Protein 1F3J (pdb70)

Organism: Mus musculus (NCBI:txid10090)

Structure (mmCIF, N/CA/C/O backbone):
data_1F3J
#
_entry.id   1F3J
#
_cell.length_a   109.540
_cell.length_b   109.540
_cell.length_c   176.360
_cell.angle_alpha   90.00
_cell.angle_beta   90.00
_cell.angle_gamma   90.00
#
_symmetry.space_group_name_H-M   'P 41 21 2'
#
loop_
_entity.id
_entity.type
_entity.pdbx_description
1 polymer 'H-2 CLASS II HISTOCOMPATIBILITY ANTIGEN'
2 polymer 'MHC CLASS II NOD'
3 polymer 'LYSOZYME C'
4 non-polymer 2-acetamido-2-deoxy-beta-D-glucopyranose
5 water water
#
loop_
_atom_site.group_PDB
_atom_site.id
_atom_site.type_symbol
_atom_site.label_atom_id
_atom_site.label_alt_id
_atom_site.label_comp_id
_atom_site.label_asym_id
_atom_site.label_entity_id
_atom_site.label_seq_id
_atom_site.pdbx_PDB_ins_code
_atom_site.Cartn_x
_atom_site.Cartn_y
_atom_site.Cartn_z
_atom_site.occupancy
_atom_site.B_iso_or_equiv
_atom_site.auth_seq_id
_atom_site.auth_comp_id
_atom_site.auth_asym_id
_atom_site.auth_atom_id
_atom_site.pdbx_PDB_model_num
ATOM 1 N N . ILE A 1 1 ? 12.755 59.644 32.668 1.00 38.76 1 ILE A N 1
ATOM 2 C CA . ILE A 1 1 ? 12.561 61.065 32.230 1.00 39.96 1 ILE A CA 1
ATOM 3 C C . ILE A 1 1 ? 11.449 61.225 31.182 1.00 41.06 1 ILE A C 1
ATOM 4 O O . ILE A 1 1 ? 11.330 60.399 30.269 1.00 41.24 1 ILE A O 1
ATOM 9 N N . GLU A 1 2 ? 10.641 62.283 31.312 1.00 41.15 2 GLU A N 1
ATOM 10 C CA . GLU A 1 2 ? 9.546 62.523 30.367 1.00 41.59 2 GLU A CA 1
ATOM 11 C C . GLU A 1 2 ? 9.861 63.545 29.307 1.00 41.12 2 GLU A C 1
ATOM 12 O O . GLU A 1 2 ? 10.487 64.570 29.572 1.00 42.03 2 GLU A O 1
ATOM 18 N N . ALA A 1 3 ? 9.398 63.264 28.095 1.00 40.45 3 ALA A N 1
ATOM 19 C CA . ALA A 1 3 ? 9.605 64.169 26.976 1.00 38.21 3 ALA A CA 1
ATOM 20 C C . ALA A 1 3 ? 8.935 63.647 25.716 1.00 36.44 3 ALA A C 1
ATOM 21 O O . ALA A 1 3 ? 8.735 62.441 25.552 1.00 35.69 3 ALA A O 1
ATOM 23 N N . ASP A 1 4 ? 8.599 64.584 24.838 1.00 35.16 4 ASP A N 1
ATOM 24 C CA . ASP A 1 4 ? 7.937 64.304 23.570 1.00 34.66 4 ASP A CA 1
ATOM 25 C C . ASP A 1 4 ? 8.895 63.718 22.555 1.00 32.53 4 ASP A C 1
ATOM 26 O O . ASP A 1 4 ? 8.511 62.890 21.728 1.00 32.94 4 ASP A O 1
ATOM 31 N N . HIS A 1 5 ? 10.140 64.176 22.612 1.00 29.64 5 HIS A N 1
ATOM 32 C CA . HIS A 1 5 ? 11.173 63.718 21.698 1.00 27.33 5 HIS A CA 1
ATOM 33 C C . HIS A 1 5 ? 12.481 63.683 22.419 1.00 26.35 5 HIS A C 1
ATOM 34 O O . HIS A 1 5 ? 12.718 64.489 23.304 1.00 26.72 5 HIS A O 1
ATOM 41 N N . VAL A 1 6 ? 13.344 62.758 22.036 1.00 25.96 6 VAL A N 1
ATOM 42 C CA . VAL A 1 6 ? 14.623 62.651 22.709 1.00 26.62 6 VAL A CA 1
ATOM 43 C C . VAL A 1 6 ? 15.754 62.344 21.747 1.00 26.31 6 VAL A C 1
ATOM 44 O O . VAL A 1 6 ? 15.744 61.323 21.053 1.00 26.35 6 VAL A O 1
ATOM 48 N N . GLY A 1 7 ? 16.732 63.242 21.715 1.00 25.81 7 GLY A N 1
ATOM 49 C CA . GLY A 1 7 ? 17.866 63.056 20.835 1.00 25.94 7 GLY A CA 1
ATOM 50 C C . GLY A 1 7 ? 19.177 62.738 21.528 1.00 26.28 7 GLY A C 1
ATOM 51 O O . GLY A 1 7 ? 19.566 63.393 22.488 1.00 26.24 7 GLY A O 1
ATOM 52 N N . PHE A 1 8 ? 19.858 61.709 21.045 1.00 27.04 8 PHE A N 1
ATOM 53 C CA . PHE A 1 8 ? 21.150 61.329 21.598 1.00 27.55 8 PHE A CA 1
ATOM 54 C C . PHE A 1 8 ? 22.142 61.896 20.593 1.00 27.22 8 P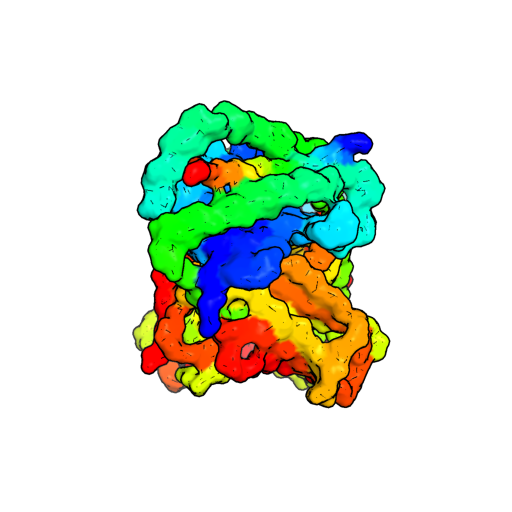HE A C 1
ATOM 55 O O . PHE A 1 8 ? 22.322 61.340 19.507 1.00 28.09 8 PHE A O 1
ATOM 63 N N . TYR A 1 9 ? 22.774 63.009 20.949 1.00 25.59 9 TYR A N 1
ATOM 64 C CA . TYR A 1 9 ? 23.710 63.654 20.040 1.00 24.65 9 TYR A CA 1
ATOM 65 C C . TYR A 1 9 ? 25.192 63.577 20.349 1.00 23.96 9 TYR A C 1
ATOM 66 O O . TYR A 1 9 ? 25.740 64.502 20.946 1.00 23.37 9 TYR A O 1
ATOM 75 N N . GLY A 1 10 A 25.847 62.501 19.917 1.00 23.33 9 GLY A N 1
ATOM 76 C CA . GLY A 1 10 A 27.278 62.370 20.152 1.00 24.09 9 GLY A CA 1
ATOM 77 C C . GLY A 1 10 A 27.642 61.206 21.044 1.00 23.59 9 GLY A C 1
ATOM 78 O O . GLY A 1 10 A 28.787 61.062 21.489 1.00 22.58 9 GLY A O 1
ATOM 79 N N . THR A 1 11 ? 26.638 60.383 21.319 1.00 23.61 10 THR A N 1
ATOM 80 C CA . THR A 1 11 ? 26.805 59.202 22.150 1.00 23.12 10 THR A CA 1
ATOM 81 C C . THR A 1 11 ? 28.063 58.473 21.686 1.00 24.17 10 THR A C 1
ATOM 82 O O . THR A 1 11 ? 28.062 57.842 20.635 1.00 23.72 10 THR A O 1
ATOM 86 N N . THR A 1 12 ? 29.135 58.583 22.471 1.00 25.77 11 THR A N 1
ATOM 87 C CA . THR A 1 12 ? 30.424 57.966 22.143 1.00 27.01 11 THR A CA 1
ATOM 88 C C . THR A 1 12 ? 30.882 56.856 23.079 1.00 28.45 11 THR A C 1
ATOM 89 O O . THR A 1 12 ? 30.780 56.978 24.302 1.00 28.61 11 THR A O 1
ATOM 93 N N . VAL A 1 13 ? 31.435 55.793 22.503 1.00 29.51 12 VAL A N 1
ATOM 94 C CA . VAL A 1 13 ? 31.905 54.658 23.293 1.00 31.61 12 VAL A CA 1
ATOM 95 C C . VAL A 1 13 ? 33.308 54.222 22.892 1.00 33.65 12 VAL A C 1
ATOM 96 O O . VAL A 1 13 ? 33.627 54.180 21.708 1.00 33.35 12 VAL A O 1
ATOM 100 N N . TYR A 1 14 ? 34.143 53.895 23.876 1.00 36.54 13 TYR A N 1
ATOM 101 C CA . TYR A 1 14 ? 35.506 53.426 23.609 1.00 39.84 13 TYR A CA 1
ATOM 102 C C . TYR A 1 14 ? 35.871 52.371 24.626 1.00 41.97 13 TYR A C 1
ATOM 103 O O . TYR A 1 14 ? 35.390 52.409 25.767 1.00 42.62 13 TYR A O 1
ATOM 112 N N . GLN A 1 15 ? 36.740 51.446 24.224 1.00 43.82 14 GLN A N 1
ATOM 113 C CA . GLN A 1 15 ? 37.166 50.364 25.114 1.00 44.81 14 GLN A CA 1
ATOM 114 C C . GLN A 1 15 ? 38.450 49.707 24.648 1.00 44.88 14 GLN A C 1
ATOM 115 O O . GLN A 1 15 ? 38.747 49.663 23.454 1.00 44.80 14 GLN A O 1
ATOM 121 N N . SER A 1 16 ? 39.203 49.177 25.597 1.00 44.95 15 SER A N 1
ATOM 122 C CA . SER A 1 16 ? 40.439 48.515 25.258 1.00 45.87 15 SER A CA 1
ATOM 123 C C . SER A 1 16 ? 40.692 47.431 26.288 1.00 47.09 15 SER A C 1
ATOM 124 O O . SER A 1 16 ? 40.095 47.435 27.371 1.00 46.49 15 SER A O 1
ATOM 127 N N . PRO A 1 17 ? 41.584 46.480 25.970 1.00 48.13 16 PRO A N 1
ATOM 128 C CA . PRO A 1 17 ? 42.382 46.378 24.740 1.00 47.36 16 PRO A CA 1
ATOM 129 C C . PRO A 1 17 ? 41.560 46.310 23.453 1.00 46.92 16 PRO A C 1
ATOM 130 O O . PRO A 1 17 ? 40.374 46.006 23.483 1.00 46.36 16 PRO A O 1
ATOM 134 N N . GLY A 1 18 ? 42.202 46.600 22.327 1.00 47.17 17 GLY A N 1
ATOM 135 C CA . GLY A 1 18 ? 41.513 46.566 21.045 1.00 48.54 17 GLY A CA 1
ATOM 136 C C . GLY A 1 18 ? 41.327 47.942 20.415 1.00 49.33 17 GLY A C 1
ATOM 137 O O . GLY A 1 18 ? 41.179 48.065 19.190 1.00 48.88 17 GLY A O 1
ATOM 138 N N . ASP A 1 19 ? 41.351 48.975 21.261 1.00 49.65 18 ASP A N 1
ATOM 139 C CA . ASP A 1 19 ? 41.175 50.367 20.839 1.00 48.97 18 ASP A CA 1
ATOM 140 C C . ASP A 1 19 ? 39.935 50.491 19.953 1.00 48.26 18 ASP A C 1
ATOM 141 O O . ASP A 1 19 ? 39.959 51.131 18.896 1.00 48.17 18 ASP A O 1
ATOM 146 N N . ILE A 1 20 ? 38.847 49.880 20.418 1.00 46.89 19 ILE A N 1
ATOM 147 C CA . ILE A 1 20 ? 37.583 49.884 19.698 1.00 45.46 19 ILE A CA 1
ATOM 148 C C . ILE A 1 20 ? 36.604 50.954 20.135 1.00 43.83 19 ILE A C 1
ATOM 149 O O . ILE A 1 20 ? 36.127 50.951 21.267 1.00 43.25 19 ILE A O 1
ATOM 154 N N . GLY A 1 21 ? 36.286 51.850 19.205 1.00 42.57 20 GLY A N 1
ATOM 155 C CA . GLY A 1 21 ? 35.371 52.938 19.504 1.00 40.89 20 GLY A CA 1
ATOM 156 C C . GLY A 1 21 ? 34.157 53.106 18.601 1.00 39.60 20 GLY A C 1
ATOM 157 O O . GLY A 1 21 ? 34.079 52.542 17.501 1.00 39.60 20 GLY A O 1
ATOM 158 N N . GLN A 1 22 ? 33.207 53.912 19.079 1.00 37.56 21 GLN A N 1
ATOM 159 C CA . GLN A 1 22 ? 31.961 54.184 18.365 1.00 34.22 21 GLN A CA 1
ATOM 160 C C . GLN A 1 22 ? 31.405 55.576 18.707 1.00 32.13 21 GLN A C 1
ATOM 161 O O . GLN A 1 22 ? 31.497 56.051 19.842 1.00 31.45 21 GLN A O 1
ATOM 167 N N . TYR A 1 23 ? 30.837 56.221 17.697 1.00 30.31 22 TYR A N 1
ATOM 168 C CA . TYR A 1 23 ? 30.237 57.543 17.823 1.00 29.25 22 TYR A CA 1
ATOM 169 C C . TYR A 1 23 ? 28.929 57.504 17.017 1.00 29.16 22 TYR A C 1
ATOM 170 O O . TYR A 1 23 ? 28.952 57.193 15.824 1.00 30.50 22 TYR A O 1
ATOM 179 N N . THR A 1 24 ? 27.794 57.809 17.642 1.00 27.83 23 THR A N 1
ATOM 180 C CA . THR A 1 24 ? 26.525 57.772 16.915 1.00 27.17 23 THR A CA 1
ATOM 181 C C . THR A 1 24 ? 25.521 58.805 17.379 1.00 26.67 23 THR A C 1
ATOM 182 O O . THR A 1 24 ? 25.662 59.360 18.459 1.00 28.31 23 THR A O 1
ATOM 186 N N . HIS A 1 25 ? 24.509 59.066 16.555 1.00 25.92 24 HIS A N 1
ATOM 187 C CA . HIS A 1 25 ? 23.437 60.003 16.911 1.00 25.27 24 HIS A CA 1
ATOM 188 C C . HIS A 1 25 ? 22.093 59.321 16.684 1.00 25.30 24 HIS A C 1
ATOM 189 O O . HIS A 1 25 ? 21.822 58.773 15.611 1.00 24.90 24 HIS A O 1
ATOM 196 N N . GLU A 1 26 ? 21.246 59.342 17.703 1.00 25.14 25 GLU A N 1
ATOM 197 C CA . GLU A 1 26 ? 19.926 58.731 17.586 1.00 23.73 25 GLU A CA 1
ATOM 198 C C . GLU A 1 26 ? 18.851 59.711 17.977 1.00 21.12 25 GLU A C 1
ATOM 199 O O . GLU A 1 26 ? 19.022 60.492 18.896 1.00 20.79 25 GLU A O 1
ATOM 205 N N . PHE A 1 27 ? 17.736 59.654 17.278 1.00 18.59 26 PHE A N 1
ATOM 206 C CA . PHE A 1 27 ? 16.645 60.518 17.591 1.00 17.38 26 PHE A CA 1
ATOM 207 C C . PHE A 1 27 ? 15.457 59.644 17.844 1.00 17.31 26 PHE A C 1
ATOM 208 O O . PHE A 1 27 ? 15.226 58.657 17.149 1.00 16.30 26 PHE A O 1
ATOM 216 N N . ASP A 1 28 ? 14.696 60.025 18.854 1.00 18.05 27 ASP A N 1
ATOM 217 C CA . ASP A 1 28 ? 13.518 59.286 19.244 1.00 17.57 27 ASP A CA 1
ATOM 218 C C . ASP A 1 28 ? 13.734 57.799 19.202 1.00 16.51 27 ASP A C 1
ATOM 219 O O . ASP A 1 28 ? 12.840 57.029 18.833 1.00 15.09 27 ASP A O 1
ATOM 224 N N . GLY A 1 29 ? 14.952 57.427 19.585 1.00 16.14 28 GLY A N 1
ATOM 225 C CA . GLY A 1 29 ? 15.337 56.033 19.682 1.00 16.15 28 GLY A CA 1
ATOM 226 C C . GLY A 1 29 ? 15.913 55.316 18.496 1.00 16.17 28 GLY A C 1
ATOM 227 O O . GLY A 1 29 ? 16.192 54.130 18.600 1.00 17.37 28 GLY A O 1
ATOM 228 N N . ASP A 1 30 ? 16.097 56.002 17.378 1.00 16.40 29 ASP A N 1
ATOM 229 C CA . ASP A 1 30 ? 16.631 55.339 16.199 1.00 15.63 29 ASP A CA 1
ATOM 230 C C . ASP A 1 30 ? 17.986 55.822 15.765 1.00 14.30 29 ASP A C 1
ATOM 231 O O . ASP A 1 30 ? 18.384 56.937 16.021 1.00 12.96 29 ASP A O 1
ATOM 236 N N . GLU A 1 31 ? 18.699 54.964 15.073 1.00 15.12 30 GLU A N 1
ATOM 237 C CA . GLU A 1 31 ? 20.022 55.331 14.629 1.00 16.26 30 GLU A CA 1
ATOM 238 C C . GLU A 1 31 ? 19.953 56.323 13.492 1.00 16.29 30 GLU A C 1
ATOM 239 O O . GLU A 1 31 ? 19.642 55.959 12.361 1.00 17.26 30 GLU A O 1
ATOM 245 N N . LEU A 1 32 ? 20.210 57.589 13.775 1.00 16.20 31 LEU A N 1
ATOM 246 C CA . LEU A 1 32 ? 20.204 58.543 12.677 1.00 16.38 31 LEU A CA 1
ATOM 247 C C . LEU A 1 32 ? 21.303 58.057 11.757 1.00 16.75 31 LEU A C 1
ATOM 248 O O . LEU A 1 32 ? 21.059 57.772 10.600 1.00 17.14 31 LEU A O 1
ATOM 253 N N . PHE A 1 33 ? 22.503 57.918 12.307 1.00 18.10 32 PHE A N 1
ATOM 254 C CA . PHE A 1 33 ? 23.662 57.473 11.557 1.00 19.61 32 PHE A CA 1
ATOM 255 C C . PHE A 1 33 ? 24.764 57.187 12.566 1.00 22.39 32 PHE A C 1
ATOM 256 O O . PHE A 1 33 ? 24.580 57.332 13.773 1.00 22.30 32 PHE A O 1
ATOM 264 N N . TYR A 1 34 ? 25.926 56.803 12.060 1.00 26.25 33 TYR A N 1
ATOM 265 C CA . TYR A 1 34 ? 27.090 56.549 12.907 1.00 28.70 33 TYR A CA 1
ATOM 266 C C . TYR A 1 34 ? 28.287 57.124 12.156 1.00 29.51 33 TYR A C 1
ATOM 267 O O . TYR A 1 34 ? 28.139 57.653 11.057 1.00 29.17 33 TYR A O 1
ATOM 276 N N . VAL A 1 35 ? 29.471 57.025 12.738 1.00 32.02 34 VAL A N 1
ATOM 277 C CA . VAL A 1 35 ? 30.662 57.545 12.077 1.00 34.61 34 VAL A CA 1
ATOM 278 C C . VAL A 1 35 ? 31.734 56.478 11.846 1.00 36.19 34 VAL A C 1
ATOM 279 O O . VAL A 1 35 ? 32.233 55.871 12.791 1.00 35.37 34 VAL A O 1
ATOM 283 N N . ASP A 1 36 ? 32.072 56.243 10.582 1.00 39.21 35 ASP A N 1
ATOM 284 C CA . ASP A 1 36 ? 33.086 55.259 10.244 1.00 42.27 35 ASP A CA 1
ATOM 285 C C . ASP A 1 36 ? 34.457 55.850 10.520 1.00 43.87 35 ASP A C 1
ATOM 286 O O . ASP A 1 36 ? 34.972 56.652 9.740 1.00 44.38 35 ASP A O 1
ATOM 291 N N . LEU A 1 37 ? 35.044 55.427 11.631 1.00 44.98 36 LEU A N 1
ATOM 292 C CA . LEU A 1 37 ? 36.348 55.899 12.071 1.00 46.37 36 LEU A CA 1
ATOM 293 C C . LEU A 1 37 ? 37.523 55.696 11.101 1.00 46.70 36 LEU A C 1
ATOM 294 O O . LEU A 1 37 ? 38.530 56.395 11.181 1.00 47.15 36 LEU A O 1
ATOM 299 N N . ASP A 1 38 ? 37.414 54.734 10.196 1.00 47.28 37 ASP A N 1
ATOM 300 C CA . ASP A 1 38 ? 38.494 54.493 9.253 1.00 47.55 37 ASP A CA 1
ATOM 301 C C . ASP A 1 38 ? 38.270 55.427 8.093 1.00 46.78 37 ASP A C 1
ATOM 302 O O . ASP A 1 38 ? 38.867 56.490 8.029 1.00 45.41 37 ASP A O 1
ATOM 307 N N . LYS A 1 39 ? 37.388 55.030 7.187 1.00 47.13 38 LYS A N 1
ATOM 308 C CA . LYS A 1 39 ? 37.062 55.837 6.031 1.00 48.28 38 LYS A CA 1
ATOM 309 C C . LYS A 1 39 ? 36.653 57.236 6.459 1.00 48.68 38 LYS A C 1
ATOM 310 O O . LYS A 1 39 ? 36.348 58.076 5.618 1.00 49.02 38 LYS A O 1
ATOM 316 N N . LYS A 1 40 ? 36.650 57.469 7.771 1.00 49.49 39 LYS A N 1
ATOM 317 C CA . LYS A 1 40 ? 36.313 58.767 8.390 1.00 49.95 39 LYS A CA 1
ATOM 318 C C . LYS A 1 40 ? 35.185 59.574 7.737 1.00 49.70 39 LYS A C 1
ATOM 319 O O . LYS A 1 40 ? 35.424 60.711 7.290 1.00 49.11 39 LYS A O 1
ATOM 325 N N . LYS A 1 41 ? 33.971 59.012 7.702 1.00 48.71 40 LYS A N 1
ATOM 326 C CA . LYS A 1 41 ? 32.825 59.710 7.100 1.00 47.71 40 LYS A CA 1
ATOM 327 C C . LYS A 1 41 ? 31.525 59.491 7.880 1.00 45.60 40 LYS A C 1
ATOM 328 O O . LYS A 1 41 ? 31.499 58.710 8.833 1.00 45.19 40 LYS A O 1
ATOM 334 N N . THR A 1 42 ? 30.462 60.196 7.476 1.00 43.03 41 THR A N 1
ATOM 335 C CA . THR A 1 42 ? 29.141 60.087 8.105 1.00 39.43 41 THR A CA 1
ATOM 336 C C . THR A 1 42 ? 28.394 58.970 7.404 1.00 37.26 41 THR A C 1
ATOM 337 O O . THR A 1 42 ? 28.176 59.066 6.205 1.00 37.89 41 THR A O 1
ATOM 341 N N . VAL A 1 43 ? 28.005 57.924 8.139 1.00 34.94 42 VAL A N 1
ATOM 342 C CA . VAL A 1 43 ? 27.274 56.778 7.566 1.00 31.56 42 VAL A CA 1
ATOM 343 C C . VAL A 1 43 ? 25.881 56.663 8.192 1.00 29.92 42 VAL A C 1
ATOM 344 O O . VAL A 1 43 ? 25.741 56.338 9.378 1.00 29.82 42 VAL A O 1
ATOM 348 N N . TRP A 1 44 ? 24.850 56.912 7.388 1.00 27.94 43 TRP A N 1
ATOM 349 C CA . TRP A 1 44 ? 23.478 56.878 7.884 1.00 25.87 43 TRP A CA 1
ATOM 350 C C . TRP A 1 44 ? 22.814 55.528 7.977 1.00 24.58 43 TRP A C 1
ATOM 351 O O . TRP A 1 44 ? 23.363 54.506 7.597 1.00 24.02 43 TRP A O 1
ATOM 362 N N . ARG A 1 45 ? 21.605 55.540 8.504 1.00 24.48 44 ARG A N 1
ATOM 363 C CA . ARG A 1 45 ? 20.852 54.316 8.655 1.00 24.81 44 ARG A CA 1
ATOM 364 C C . ARG A 1 45 ? 20.013 54.103 7.412 1.00 26.83 44 ARG A C 1
ATOM 365 O O . ARG A 1 45 ? 19.724 52.973 7.013 1.00 27.63 44 ARG A O 1
ATOM 373 N N . LEU A 1 46 ? 19.621 55.210 6.801 1.00 29.06 45 LEU A N 1
ATOM 374 C CA . LEU A 1 46 ? 18.817 55.160 5.598 1.00 30.35 45 LEU A CA 1
ATOM 375 C C . LEU A 1 46 ? 19.382 56.111 4.543 1.00 32.43 45 LEU A C 1
ATOM 376 O O . LEU A 1 46 ? 19.900 57.194 4.854 1.00 32.29 45 LEU A O 1
ATOM 381 N N . PRO A 1 47 ? 19.291 55.706 3.275 1.00 33.83 46 PRO A N 1
ATOM 382 C CA . PRO A 1 47 ? 19.776 56.485 2.134 1.00 34.64 46 PRO A CA 1
ATOM 383 C C . PRO A 1 47 ? 19.153 57.860 2.206 1.00 35.29 46 PRO A C 1
ATOM 384 O O . PRO A 1 47 ? 19.823 58.873 2.427 1.00 34.97 46 PRO A O 1
ATOM 388 N N . GLU A 1 48 ? 17.842 57.844 2.029 1.00 35.32 47 GLU A N 1
ATOM 389 C CA . GLU A 1 48 ? 16.989 59.014 2.068 1.00 36.50 47 GLU A CA 1
ATOM 390 C C . GLU A 1 48 ? 17.355 60.087 3.102 1.00 36.91 47 GLU A C 1
ATOM 391 O O . GLU A 1 48 ? 16.770 61.174 3.111 1.00 36.57 47 GLU A O 1
ATOM 397 N N . PHE A 1 49 ? 18.327 59.792 3.956 1.00 37.72 48 PHE A N 1
ATOM 398 C CA . PHE A 1 49 ? 18.705 60.713 5.017 1.00 39.10 48 PHE A CA 1
ATOM 399 C C . PHE A 1 49 ? 19.504 61.962 4.705 1.00 40.50 48 PHE A C 1
ATOM 400 O O . PHE A 1 49 ? 18.982 62.944 4.179 1.00 39.68 48 PHE A O 1
ATOM 408 N N . GLY A 1 50 ? 20.775 61.916 5.085 1.00 42.83 49 GLY A N 1
ATOM 409 C CA . GLY A 1 50 ? 21.672 63.037 4.903 1.00 45.53 49 GLY A CA 1
ATOM 410 C C . GLY A 1 50 ? 21.782 63.584 3.502 1.00 47.82 49 GLY A C 1
ATOM 411 O O . GLY A 1 50 ? 22.813 64.148 3.134 1.00 48.68 49 GLY A O 1
ATOM 412 N N . GLN A 1 51 ? 20.734 63.421 2.707 1.00 49.53 50 GLN A N 1
ATOM 413 C CA . GLN A 1 51 ? 20.765 63.944 1.352 1.00 51.41 50 GLN A CA 1
ATOM 414 C C . GLN A 1 51 ? 20.304 65.395 1.402 1.00 51.38 50 GLN A C 1
ATOM 415 O O . GLN A 1 51 ? 19.383 65.792 0.685 1.00 52.50 50 GLN A O 1
ATOM 421 N N . LEU A 1 52 ? 20.947 66.178 2.262 1.00 50.47 51 LEU A N 1
ATOM 422 C CA . LEU A 1 52 ? 20.609 67.587 2.416 1.00 50.27 51 LEU A CA 1
ATOM 423 C C . LEU A 1 52 ? 21.283 68.174 3.642 1.00 50.05 51 LEU A C 1
ATOM 424 O O . LEU A 1 52 ? 22.140 69.048 3.516 1.00 51.61 51 LEU A O 1
ATOM 429 N N . ILE A 1 53 ? 20.890 67.707 4.825 1.00 48.72 52 ILE A N 1
ATOM 430 C CA . ILE A 1 53 ? 21.474 68.207 6.072 1.00 47.71 52 ILE A CA 1
ATOM 431 C C . ILE A 1 53 ? 22.540 67.247 6.555 1.00 46.70 52 ILE A C 1
ATOM 432 O O . ILE A 1 53 ? 22.219 66.206 7.116 1.00 47.23 52 ILE A O 1
ATOM 437 N N . LEU A 1 54 ? 23.803 67.608 6.375 1.00 45.18 53 LEU A N 1
ATOM 438 C CA . LEU A 1 54 ? 24.883 66.713 6.758 1.00 44.33 53 LEU A CA 1
ATOM 439 C C . LEU A 1 54 ? 25.519 66.946 8.118 1.00 44.06 53 LEU A C 1
ATOM 440 O O . LEU A 1 54 ? 25.148 67.860 8.861 1.00 43.11 53 LEU A O 1
ATOM 445 N N . PHE A 1 55 ? 26.493 66.093 8.421 1.00 44.06 54 PHE A N 1
ATOM 446 C CA . PHE A 1 55 ? 27.214 66.155 9.678 1.00 44.94 54 PHE A CA 1
ATOM 447 C C . PHE A 1 55 ? 28.715 66.059 9.441 1.00 45.80 54 PHE A C 1
ATOM 448 O O . PHE A 1 55 ? 29.180 65.166 8.732 1.00 45.28 54 PHE A O 1
ATOM 456 N N . GLU A 1 56 ? 29.462 66.987 10.037 1.00 47.37 55 GLU A N 1
ATOM 457 C CA . GLU A 1 56 ? 30.915 67.006 9.915 1.00 49.21 55 GLU A CA 1
ATOM 458 C C . GLU A 1 56 ? 31.496 65.869 10.740 1.00 49.06 55 GLU A C 1
ATOM 459 O O . GLU A 1 56 ? 31.617 65.972 11.967 1.00 49.53 55 GLU A O 1
ATOM 465 N N . PRO A 1 57 ? 31.882 64.776 10.066 1.00 48.57 56 PRO A N 1
ATOM 466 C CA . PRO A 1 57 ? 32.458 63.559 10.640 1.00 48.85 56 PRO A CA 1
ATOM 467 C C . PRO A 1 57 ? 33.611 63.793 11.598 1.00 48.68 56 PRO A C 1
ATOM 468 O O . PRO A 1 57 ? 33.831 63.010 12.518 1.00 48.01 56 PRO A O 1
ATOM 472 N N . GLN A 1 58 ? 34.356 64.864 11.391 1.00 48.96 57 GLN A N 1
ATOM 473 C CA . GLN A 1 58 ? 35.447 65.132 12.297 1.00 49.95 57 GLN A CA 1
ATOM 474 C C . GLN A 1 58 ? 34.878 65.229 13.708 1.00 49.27 57 GLN A C 1
ATOM 475 O O . GLN A 1 58 ? 35.366 64.560 14.618 1.00 49.12 57 GLN A O 1
ATOM 481 N N . GLY A 1 59 ? 33.836 66.049 13.872 1.00 48.10 58 GLY A N 1
ATOM 482 C CA . GLY A 1 59 ? 33.190 66.221 15.164 1.00 46.47 58 GLY A CA 1
ATOM 483 C C . GLY A 1 59 ? 33.124 64.949 15.993 1.00 45.84 58 GLY A C 1
ATOM 484 O O . GLY A 1 59 ? 33.193 64.984 17.221 1.00 46.24 58 GLY A O 1
ATOM 485 N N . GLY A 1 60 ? 32.987 63.813 15.327 1.00 45.03 59 GLY A N 1
ATOM 486 C CA . GLY A 1 60 ? 32.937 62.560 16.048 1.00 44.40 59 GLY A CA 1
ATOM 487 C C . GLY A 1 60 ? 34.325 62.172 16.496 1.00 43.83 59 GLY A C 1
ATOM 488 O O . GLY A 1 60 ? 34.569 61.976 17.676 1.00 43.61 59 GLY A O 1
ATOM 489 N N . LEU A 1 61 ? 35.241 62.070 15.542 1.00 44.15 60 LEU A N 1
ATOM 490 C CA . LEU A 1 61 ? 36.623 61.711 15.832 1.00 44.52 60 LEU A CA 1
ATOM 491 C C . LEU A 1 61 ? 37.090 62.436 17.085 1.00 44.85 60 LEU A C 1
ATOM 492 O O . LEU A 1 61 ? 37.946 61.937 17.820 1.00 44.59 60 LEU A O 1
ATOM 497 N N . GLN A 1 62 ? 36.508 63.613 17.314 1.00 44.70 61 GLN A N 1
ATOM 498 C CA . GLN A 1 62 ? 36.862 64.469 18.436 1.00 44.99 61 GLN A CA 1
ATOM 499 C C . GLN A 1 62 ? 36.305 64.009 19.768 1.00 43.97 61 GLN A C 1
ATOM 500 O O . GLN A 1 62 ? 36.799 64.408 20.818 1.00 44.38 61 GLN A O 1
ATOM 506 N N . ASN A 1 63 ? 35.279 63.170 19.732 1.00 42.80 62 ASN A N 1
ATOM 507 C CA . ASN A 1 63 ? 34.706 62.643 20.964 1.00 41.47 62 ASN A CA 1
ATOM 508 C C . ASN A 1 63 ? 35.297 61.283 21.232 1.00 40.15 62 ASN A C 1
ATOM 509 O O . ASN A 1 63 ? 35.410 60.862 22.368 1.00 40.77 62 ASN A O 1
ATOM 514 N N . ILE A 1 64 ? 35.673 60.593 20.170 1.00 39.13 63 ILE A N 1
ATOM 515 C CA . ILE A 1 64 ? 36.289 59.304 20.325 1.00 38.70 63 ILE A CA 1
ATOM 516 C C . ILE A 1 64 ? 37.631 59.599 20.959 1.00 38.43 63 ILE A C 1
ATOM 517 O O . ILE A 1 64 ? 38.077 58.885 21.854 1.00 39.16 63 ILE A O 1
ATOM 522 N N . ALA A 1 65 ? 38.275 60.660 20.479 1.00 37.46 64 ALA A N 1
ATOM 523 C CA . ALA A 1 65 ? 39.583 61.064 20.990 1.00 36.96 64 ALA A CA 1
ATOM 524 C C . ALA A 1 65 ? 39.487 61.369 22.477 1.00 36.94 64 ALA A C 1
ATOM 525 O O . ALA A 1 65 ? 40.208 60.790 23.307 1.00 37.80 64 ALA A O 1
ATOM 527 N N . ALA A 1 66 ? 38.587 62.287 22.808 1.00 36.21 65 ALA A N 1
ATOM 528 C CA . ALA A 1 66 ? 38.363 62.675 24.187 1.00 35.37 65 ALA A CA 1
ATOM 529 C C . ALA A 1 66 ? 38.148 61.420 25.028 1.00 35.36 65 ALA A C 1
ATOM 530 O O . ALA A 1 66 ? 38.729 61.259 26.091 1.00 35.51 65 ALA A O 1
ATOM 532 N N . GLU A 1 67 ? 37.327 60.514 24.522 1.00 35.14 66 GLU A N 1
ATOM 533 C CA . GLU A 1 67 ? 37.025 59.288 25.229 1.00 34.77 66 GLU A CA 1
ATOM 534 C C . GLU A 1 67 ? 38.230 58.377 25.435 1.00 34.86 66 GLU A C 1
ATOM 535 O O . GLU A 1 67 ? 38.391 57.811 26.509 1.00 35.21 66 GLU A O 1
ATOM 541 N N . LYS A 1 68 ? 39.065 58.215 24.414 1.00 35.01 67 LYS A N 1
ATOM 542 C CA . LYS A 1 68 ? 40.244 57.370 24.552 1.00 36.19 67 LYS A CA 1
ATOM 543 C C . LYS A 1 68 ? 40.928 57.832 25.817 1.00 37.40 67 LYS A C 1
ATOM 544 O O . LYS A 1 68 ? 41.359 57.040 26.663 1.00 37.37 67 LYS A O 1
ATOM 550 N N . HIS A 1 69 ? 41.016 59.150 25.917 1.00 38.19 68 HIS A N 1
ATOM 551 C CA . HIS A 1 69 ? 41.613 59.838 27.049 1.00 39.35 68 HIS A CA 1
ATOM 552 C C . HIS A 1 69 ? 40.884 59.434 28.327 1.00 38.30 68 HIS A C 1
ATOM 553 O O . HIS A 1 69 ? 41.388 58.644 29.130 1.00 36.74 68 HIS A O 1
ATOM 560 N N . ASN A 1 70 ? 39.683 59.986 28.487 1.00 37.89 69 ASN A N 1
ATOM 561 C CA . ASN A 1 70 ? 38.834 59.716 29.639 1.00 37.55 69 ASN A CA 1
ATOM 562 C C . ASN A 1 70 ? 38.853 58.237 29.970 1.00 38.44 69 ASN A C 1
ATOM 563 O O . ASN A 1 70 ? 38.739 57.853 31.132 1.00 40.07 69 ASN A O 1
ATOM 568 N N . LEU A 1 71 ? 38.996 57.395 28.956 1.00 38.55 70 LEU A N 1
ATOM 569 C CA . LEU A 1 71 ? 39.011 55.973 29.223 1.00 38.15 70 LEU A CA 1
ATOM 570 C C . LEU A 1 71 ? 40.195 55.662 30.124 1.00 38.70 70 LEU A C 1
ATOM 571 O O . LEU A 1 71 ? 40.016 55.290 31.288 1.00 38.61 70 LEU A O 1
ATOM 576 N N . GLY A 1 72 ? 41.401 55.849 29.603 1.00 38.85 71 GLY A N 1
ATOM 577 C CA . GLY A 1 72 ? 42.583 55.564 30.396 1.00 39.92 71 GLY A CA 1
ATOM 578 C C . GLY A 1 72 ? 42.476 56.073 31.817 1.00 40.11 71 GLY A C 1
ATOM 579 O O . GLY A 1 72 ? 42.445 55.313 32.774 1.00 39.67 71 GLY A O 1
ATOM 580 N N . ILE A 1 73 ? 42.410 57.386 31.935 1.00 41.75 72 ILE A N 1
ATOM 581 C CA . ILE A 1 73 ? 42.302 58.065 33.209 1.00 43.61 72 ILE A CA 1
ATOM 582 C C . ILE A 1 73 ? 41.414 57.319 34.185 1.00 44.86 72 ILE A C 1
ATOM 583 O O . ILE A 1 73 ? 41.775 57.121 35.342 1.00 45.67 72 ILE A O 1
ATOM 588 N N . LEU A 1 74 ? 40.243 56.908 33.723 1.00 46.00 73 LEU A N 1
ATOM 589 C CA . LEU A 1 74 ? 39.328 56.213 34.604 1.00 48.11 73 LEU A CA 1
ATOM 590 C C . LEU A 1 74 ? 39.790 54.805 34.929 1.00 49.84 73 LEU A C 1
ATOM 591 O O . LEU A 1 74 ? 39.673 54.348 36.063 1.00 50.02 73 LEU A O 1
ATOM 596 N N . THR A 1 75 ? 40.315 54.105 33.940 1.00 51.97 74 THR A N 1
ATOM 597 C CA . THR A 1 75 ? 40.785 52.756 34.188 1.00 55.02 74 THR A CA 1
ATOM 598 C C . THR A 1 75 ? 41.648 52.777 35.434 1.00 55.77 74 THR A C 1
ATOM 599 O O . THR A 1 75 ? 41.359 52.112 36.424 1.00 56.41 74 THR A O 1
ATOM 603 N N . LYS A 1 76 ? 42.714 53.560 35.365 1.00 56.91 75 LYS A N 1
ATOM 604 C CA . LYS A 1 76 ? 43.654 53.700 36.462 1.00 57.94 75 LYS A CA 1
ATOM 605 C C . LYS A 1 76 ? 42.936 54.083 37.747 1.00 58.68 75 LYS A C 1
ATOM 606 O O . LYS A 1 76 ? 42.958 53.333 38.722 1.00 59.23 75 LYS A O 1
ATOM 612 N N . ARG A 1 77 ? 42.302 55.252 37.741 1.00 58.99 76 ARG A N 1
ATOM 613 C CA . ARG A 1 77 ? 41.591 55.744 38.914 1.00 59.74 76 ARG A CA 1
ATOM 614 C C . ARG A 1 77 ? 40.688 54.701 39.585 1.00 59.92 76 ARG 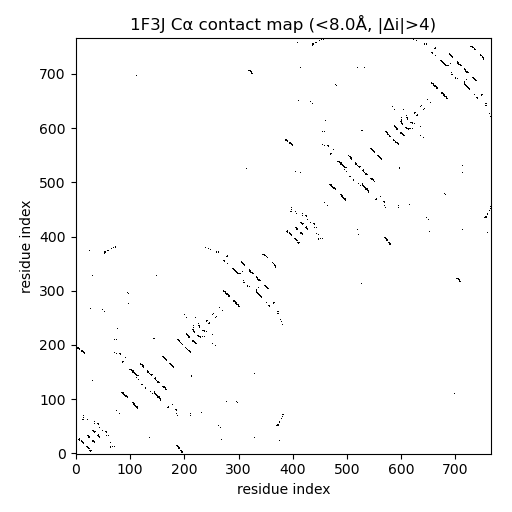A C 1
ATOM 615 O O . ARG A 1 77 ? 40.554 54.699 40.803 1.00 60.47 76 ARG A O 1
ATOM 623 N N . SER A 1 78 ? 40.078 53.813 38.806 1.00 60.36 77 SER A N 1
ATOM 624 C CA . SER A 1 78 ? 39.197 52.793 39.377 1.00 61.15 77 SER A CA 1
ATOM 625 C C . SER A 1 78 ? 39.970 51.580 39.884 1.00 61.71 77 SER A C 1
ATOM 626 O O . SER A 1 78 ? 39.374 50.608 40.343 1.00 61.58 77 SER A O 1
ATOM 629 N N . ASN A 1 79 ? 41.296 51.654 39.806 1.00 62.65 78 ASN A N 1
ATOM 630 C CA . ASN A 1 79 ? 42.171 50.568 40.227 1.00 63.43 78 ASN A CA 1
ATOM 631 C C . ASN A 1 79 ? 42.048 49.387 39.261 1.00 62.96 78 ASN A C 1
ATOM 632 O O . ASN A 1 79 ? 41.787 48.253 39.663 1.00 62.75 78 ASN A O 1
ATOM 637 N N . PHE A 1 80 ? 42.244 49.684 37.978 1.00 62.69 79 PHE A N 1
ATOM 638 C CA . PHE A 1 80 ? 42.177 48.699 36.897 1.00 61.98 79 PHE A CA 1
ATOM 639 C C . PHE A 1 80 ? 41.009 47.744 37.068 1.00 60.94 79 PHE A C 1
ATOM 640 O O . PHE A 1 80 ? 41.154 46.539 36.876 1.00 61.13 79 PHE A O 1
ATOM 648 N N . THR A 1 81 ? 39.855 48.293 37.436 1.00 59.67 80 THR A N 1
ATOM 649 C CA . THR A 1 81 ? 38.638 47.511 37.636 1.00 58.64 80 THR A CA 1
ATOM 650 C C . THR A 1 81 ? 38.010 47.205 36.279 1.00 57.96 80 THR A C 1
ATOM 651 O O . THR A 1 81 ? 37.691 48.122 35.521 1.00 57.81 80 THR A O 1
ATOM 655 N N . PRO A 1 82 ? 37.842 45.905 35.953 1.00 57.65 81 PRO A N 1
ATOM 656 C CA . PRO A 1 82 ? 37.269 45.352 34.713 1.00 57.24 81 PRO A CA 1
ATOM 657 C C . PRO A 1 82 ? 35.752 45.387 34.625 1.00 55.19 81 PRO A C 1
ATOM 658 O O . PRO A 1 82 ? 35.064 45.294 35.636 1.00 55.55 81 PRO A O 1
ATOM 662 N N . ALA A 1 83 ? 35.243 45.496 33.403 1.00 52.90 82 ALA A N 1
ATOM 663 C CA . ALA A 1 83 ? 33.811 45.529 33.176 1.00 51.31 82 ALA A CA 1
ATOM 664 C C . ALA A 1 83 ? 33.299 44.088 33.188 1.00 50.70 82 ALA A C 1
ATOM 665 O O . ALA A 1 83 ? 34.008 43.184 32.737 1.00 50.51 82 ALA A O 1
ATOM 667 N N . THR A 1 84 ? 32.079 43.881 33.704 1.00 49.96 83 THR A N 1
ATOM 668 C CA . THR A 1 84 ? 31.461 42.548 33.795 1.00 48.56 83 THR A CA 1
ATOM 669 C C . THR A 1 84 ? 30.614 42.198 32.595 1.00 47.48 83 THR A C 1
ATOM 670 O O . THR A 1 84 ? 29.670 42.911 32.265 1.00 47.05 83 THR A O 1
ATOM 674 N N . ASN A 1 85 ? 30.931 41.077 31.962 1.00 47.51 84 ASN A N 1
ATOM 675 C CA . ASN A 1 85 ? 30.176 40.639 30.801 1.00 47.71 84 ASN A CA 1
ATOM 676 C C . ASN A 1 85 ? 28.709 40.421 31.190 1.00 47.19 84 ASN A C 1
ATOM 677 O O . ASN A 1 85 ? 28.361 40.436 32.372 1.00 47.70 84 ASN A O 1
ATOM 682 N N . GLU A 1 86 ? 27.853 40.236 30.192 1.00 46.19 85 GLU A N 1
ATOM 683 C CA . GLU A 1 86 ? 26.435 40.001 30.436 1.00 44.97 85 GLU A CA 1
ATOM 684 C C . GLU A 1 86 ? 25.941 38.961 29.449 1.00 43.70 85 GLU A C 1
ATOM 685 O O . GLU A 1 86 ? 26.654 38.615 28.504 1.00 44.46 85 GLU A O 1
ATOM 691 N N . ALA A 1 87 ? 24.729 38.463 29.661 1.00 41.82 86 ALA A N 1
ATOM 692 C CA . ALA A 1 87 ? 24.163 37.462 28.764 1.00 40.76 86 ALA A CA 1
ATOM 693 C C . ALA A 1 87 ? 23.228 38.097 27.739 1.00 40.18 86 ALA A C 1
ATOM 694 O O . ALA A 1 87 ? 22.049 38.326 28.016 1.00 40.23 86 ALA A O 1
ATOM 696 N N . PRO A 1 88 ? 23.740 38.387 26.534 1.00 39.48 87 PRO A N 1
ATOM 697 C CA . PRO A 1 88 ? 22.907 39.000 25.496 1.00 38.62 87 PRO A CA 1
ATOM 698 C C . PRO A 1 88 ? 21.681 38.144 25.258 1.00 38.10 87 PRO A C 1
ATOM 699 O O . PRO A 1 88 ? 21.755 36.922 25.311 1.00 37.94 87 PRO A O 1
ATOM 703 N N . GLN A 1 89 ? 20.546 38.773 25.012 1.00 37.35 88 GLN A N 1
ATOM 704 C CA . GLN A 1 89 ? 19.356 37.996 24.759 1.00 37.38 88 GLN A CA 1
ATOM 705 C C . GLN A 1 89 ? 18.788 38.378 23.419 1.00 36.67 88 GLN A C 1
ATOM 706 O O . GLN A 1 89 ? 18.395 39.522 23.220 1.00 37.99 88 GLN A O 1
ATOM 712 N N . ALA A 1 90 ? 18.739 37.422 22.500 1.00 35.51 89 ALA A N 1
ATOM 713 C CA . ALA A 1 90 ? 18.211 37.685 21.167 1.00 33.80 89 ALA A CA 1
ATOM 714 C C . ALA A 1 90 ? 16.767 37.219 21.002 1.00 32.45 89 ALA A C 1
ATOM 715 O O . ALA A 1 90 ? 16.254 36.430 21.800 1.00 32.92 89 ALA A O 1
ATOM 717 N N . THR A 1 91 ? 16.119 37.730 19.963 1.00 29.79 90 THR A N 1
ATOM 718 C CA . THR A 1 91 ? 14.754 37.359 19.636 1.00 27.45 90 THR A CA 1
ATOM 719 C C . THR A 1 91 ? 14.586 37.566 18.143 1.00 25.46 90 THR A C 1
ATOM 720 O O . THR A 1 91 ? 15.120 38.522 17.585 1.00 24.48 90 THR A O 1
ATOM 724 N N . VAL A 1 92 ? 13.851 36.666 17.500 1.00 23.12 91 VAL A N 1
ATOM 725 C CA . VAL A 1 92 ? 13.654 36.751 16.064 1.00 21.26 91 VAL A CA 1
ATOM 726 C C . VAL A 1 92 ? 12.219 36.973 15.597 1.00 21.11 91 VAL A C 1
ATOM 727 O O . VAL A 1 92 ? 11.275 36.401 16.143 1.00 22.07 91 VAL A O 1
ATOM 731 N N . PHE A 1 93 ? 12.066 37.800 14.568 1.00 19.68 92 PHE A N 1
ATOM 732 C CA . PHE A 1 93 ? 10.751 38.113 14.020 1.00 18.61 92 PHE A CA 1
ATOM 733 C C . PHE A 1 93 ? 10.866 38.741 12.612 1.00 18.94 92 PHE A C 1
ATOM 734 O O . PHE A 1 93 ? 11.896 39.331 12.261 1.00 19.93 92 PHE A O 1
ATOM 742 N N . PRO A 1 94 ? 9.806 38.628 11.786 1.00 18.98 93 PRO A N 1
ATOM 743 C CA . PRO A 1 94 ? 9.816 39.177 10.431 1.00 18.37 93 PRO A CA 1
ATOM 744 C C . PRO A 1 94 ? 9.384 40.625 10.324 1.00 18.64 93 PRO A C 1
ATOM 745 O O . PRO A 1 94 ? 8.470 41.076 11.044 1.00 17.43 93 PRO A O 1
ATOM 749 N N . LYS A 1 95 ? 10.041 41.330 9.398 1.00 18.64 94 LYS A N 1
ATOM 750 C CA . LYS A 1 95 ? 9.743 42.727 9.118 1.00 18.99 94 LYS A CA 1
ATOM 751 C C . LYS A 1 95 ? 8.275 42.811 8.675 1.00 20.37 94 LYS A C 1
ATOM 752 O O . LYS A 1 95 ? 7.478 43.602 9.207 1.00 21.95 94 LYS A O 1
ATOM 758 N N . SER A 1 96 ? 7.919 41.979 7.708 1.00 20.42 95 SER A N 1
ATOM 759 C CA . SER A 1 96 ? 6.562 41.955 7.204 1.00 21.18 95 SER A CA 1
ATOM 760 C C . SER A 1 96 ? 5.983 40.541 7.302 1.00 22.16 95 SER A C 1
ATOM 761 O O . SER A 1 96 ? 6.708 39.578 7.584 1.00 23.55 95 SER A O 1
ATOM 764 N N . PRO A 1 97 ? 4.669 40.394 7.071 1.00 21.61 96 PRO A N 1
ATOM 765 C CA . PRO A 1 97 ? 4.019 39.084 7.140 1.00 22.23 96 PRO A CA 1
ATOM 766 C C . PRO A 1 97 ? 4.758 38.021 6.363 1.00 23.17 96 PRO A C 1
ATOM 767 O O . PRO A 1 97 ? 5.490 38.315 5.429 1.00 23.72 96 PRO A O 1
ATOM 771 N N . VAL A 1 98 ? 4.533 36.775 6.733 1.00 24.79 97 VAL A N 1
ATOM 772 C CA . VAL A 1 98 ? 5.197 35.682 6.059 1.00 27.46 97 VAL A CA 1
ATOM 773 C C . VAL A 1 98 ? 4.403 35.117 4.897 1.00 27.84 97 VAL A C 1
ATOM 774 O O . VAL A 1 98 ? 3.351 34.493 5.075 1.00 27.53 97 VAL A O 1
ATOM 778 N N . LEU A 1 99 ? 4.926 35.327 3.701 1.00 28.28 98 LEU A N 1
ATOM 779 C CA . LEU A 1 99 ? 4.286 34.804 2.512 1.00 29.03 98 LEU A CA 1
ATOM 780 C C . LEU A 1 99 ? 5.331 34.156 1.631 1.00 30.18 98 LEU A C 1
ATOM 781 O O . LEU A 1 99 ? 6.290 34.808 1.206 1.00 29.64 98 LEU A O 1
ATOM 786 N N . LEU A 1 100 ? 5.148 32.865 1.369 1.00 30.78 99 LEU A N 1
ATOM 787 C CA . LEU A 1 100 ? 6.090 32.135 0.546 1.00 30.67 99 LEU A CA 1
ATOM 788 C C . LEU A 1 100 ? 6.389 32.865 -0.765 1.00 30.53 99 LEU A C 1
ATOM 789 O O . LEU A 1 100 ? 5.494 33.421 -1.408 1.00 30.77 99 LEU A O 1
ATOM 794 N N . GLY A 1 101 ? 7.659 32.873 -1.149 1.00 29.47 100 GLY A N 1
ATOM 795 C CA . GLY A 1 101 ? 8.051 33.523 -2.384 1.00 27.79 100 GLY A CA 1
ATOM 796 C C . GLY A 1 101 ? 8.104 35.030 -2.282 1.00 27.27 100 GLY A C 1
ATOM 797 O O . GLY A 1 101 ? 8.766 35.690 -3.086 1.00 27.49 100 GLY A O 1
ATOM 798 N N . GLN A 1 102 ? 7.400 35.584 -1.305 1.00 26.22 101 GLN A N 1
ATOM 799 C CA . GLN A 1 102 ? 7.394 37.022 -1.120 1.00 25.94 101 GLN A CA 1
ATOM 800 C C . GLN A 1 102 ? 8.584 37.455 -0.276 1.00 24.08 101 GLN A C 1
ATOM 801 O O . GLN A 1 102 ? 8.782 36.973 0.848 1.00 22.91 101 GLN A O 1
ATOM 807 N N . PRO A 1 103 ? 9.404 38.375 -0.808 1.00 21.68 102 PRO A N 1
ATOM 808 C CA . PRO A 1 103 ? 10.577 38.852 -0.066 1.00 20.66 102 PRO A CA 1
ATOM 809 C C . PRO A 1 103 ? 10.177 39.267 1.349 1.00 19.82 102 PRO A C 1
ATOM 810 O O . PRO A 1 103 ? 8.995 39.444 1.649 1.00 20.83 102 PRO A O 1
ATOM 814 N N . ASN A 1 104 ? 11.166 39.443 2.210 1.00 17.29 103 ASN A N 1
ATOM 815 C CA . ASN A 1 104 ? 10.902 39.792 3.586 1.00 14.02 103 ASN A CA 1
ATOM 816 C C . ASN A 1 104 ? 12.281 39.843 4.195 1.00 14.02 103 ASN A C 1
ATOM 817 O O . ASN A 1 104 ? 13.266 39.467 3.549 1.00 14.53 103 ASN A O 1
ATOM 822 N N . THR A 1 105 ? 12.367 40.308 5.431 1.00 13.34 104 THR A N 1
ATOM 823 C CA . THR A 1 105 ? 13.655 40.388 6.106 1.00 13.48 104 THR A CA 1
ATOM 824 C C . THR A 1 105 ? 13.522 39.685 7.436 1.00 12.57 104 THR A C 1
ATOM 825 O O . THR A 1 105 ? 12.511 39.799 8.117 1.00 13.63 104 THR A O 1
ATOM 829 N N . LEU A 1 106 ? 14.531 38.935 7.816 1.00 12.02 105 LEU A N 1
ATOM 830 C CA . LEU A 1 106 ? 14.419 38.271 9.084 1.00 12.70 105 LEU A CA 1
ATOM 831 C C . LEU A 1 106 ? 15.119 39.195 10.053 1.00 11.82 105 LEU A C 1
ATOM 832 O O . LEU A 1 106 ? 16.128 39.824 9.710 1.00 10.91 105 LEU A O 1
ATOM 837 N N . ILE A 1 107 ? 14.588 39.306 11.256 1.00 10.77 106 ILE A N 1
ATOM 838 C CA . ILE A 1 107 ? 15.237 40.184 12.193 1.00 13.33 106 ILE A CA 1
ATOM 839 C C . ILE A 1 107 ? 15.585 39.536 13.503 1.00 14.26 106 ILE A C 1
ATOM 840 O O . ILE A 1 107 ? 14.771 38.838 14.114 1.00 12.79 106 ILE A O 1
ATOM 845 N N . CYS A 1 108 ? 16.824 39.771 13.919 1.00 16.27 107 CYS A N 1
ATOM 846 C CA . CYS A 1 108 ? 17.307 39.250 15.178 1.00 18.50 107 CYS A CA 1
ATOM 847 C C . CYS A 1 108 ? 17.560 40.440 16.078 1.00 19.98 107 CYS A C 1
ATOM 848 O O . CYS A 1 108 ? 18.388 41.298 15.767 1.00 20.90 107 CYS A O 1
ATOM 851 N N . PHE A 1 109 ? 16.826 40.503 17.182 1.00 20.43 108 PHE A N 1
ATOM 852 C CA . PHE A 1 109 ? 16.970 41.596 18.131 1.00 21.08 108 PHE A CA 1
ATOM 853 C C . PHE A 1 109 ? 17.754 41.103 19.321 1.00 20.66 108 PHE A C 1
ATOM 854 O O . PHE A 1 109 ? 17.220 40.361 20.141 1.00 21.54 108 PHE A O 1
ATOM 862 N N . VAL A 1 110 ? 19.014 41.496 19.424 1.00 19.58 109 VAL A N 1
ATOM 863 C CA . VAL A 1 110 ? 19.804 41.063 20.553 1.00 18.83 109 VAL A CA 1
ATOM 864 C C . VAL A 1 110 ? 19.892 42.212 21.501 1.00 18.27 109 VAL A C 1
ATOM 865 O O . VAL A 1 110 ? 20.324 43.287 21.127 1.00 18.45 109 VAL A O 1
ATOM 869 N N . ASP A 1 111 ? 19.479 41.971 22.731 1.00 18.88 110 ASP A N 1
ATOM 870 C CA . ASP A 1 111 ? 19.487 42.987 23.758 1.00 20.52 110 ASP A CA 1
ATOM 871 C C . ASP A 1 111 ? 20.537 42.649 24.818 1.00 22.26 110 ASP A C 1
ATOM 872 O O . ASP A 1 111 ? 21.290 41.679 24.674 1.00 23.46 110 ASP A O 1
ATOM 877 N N . ASN A 1 112 ? 20.582 43.452 25.878 1.00 22.67 111 ASN A N 1
ATOM 878 C CA . ASN A 1 112 ? 21.512 43.249 27.001 1.00 23.26 111 ASN A CA 1
ATOM 879 C C . ASN A 1 112 ? 22.945 42.927 26.610 1.00 23.42 111 ASN A C 1
ATOM 880 O O . ASN A 1 112 ? 23.630 42.184 27.305 1.00 21.90 111 ASN A O 1
ATOM 885 N N . ILE A 1 113 ? 23.399 43.461 25.488 1.00 24.43 112 ILE A N 1
ATOM 886 C CA . ILE A 1 113 ? 24.761 43.201 25.093 1.00 25.97 112 ILE A CA 1
ATOM 887 C C . ILE A 1 113 ? 25.642 44.076 25.960 1.00 27.76 112 ILE A C 1
ATOM 888 O O . ILE A 1 113 ? 25.183 45.101 26.466 1.00 27.23 112 ILE A O 1
ATOM 893 N N . PHE A 1 114 ? 26.889 43.637 26.146 1.00 29.99 113 PHE A N 1
ATOM 894 C CA . PHE A 1 114 ? 27.912 44.332 26.941 1.00 30.44 113 PHE A CA 1
ATOM 895 C C . PHE A 1 114 ? 28.877 43.363 27.604 1.00 31.02 113 PHE A C 1
ATOM 896 O O . PHE A 1 114 ? 28.465 42.394 28.248 1.00 31.96 113 PHE A O 1
ATOM 904 N N . PRO A 1 115 ? 30.179 43.621 27.468 1.00 31.25 114 PRO A N 1
ATOM 905 C CA . PRO A 1 115 ? 30.744 44.754 26.736 1.00 28.72 114 PRO A CA 1
ATOM 906 C C . PRO A 1 115 ? 30.324 44.799 25.268 1.00 28.36 114 PRO A C 1
ATOM 907 O O . PRO A 1 115 ? 30.075 43.765 24.651 1.00 28.66 114 PRO A O 1
ATOM 911 N N . PRO A 1 116 ? 30.251 46.012 24.692 1.00 29.00 115 PRO A N 1
ATOM 912 C CA . PRO A 1 116 ? 29.859 46.245 23.301 1.00 27.07 115 PRO A CA 1
ATOM 913 C C . PRO A 1 116 ? 30.717 45.539 22.267 1.00 27.88 115 PRO A C 1
ATOM 914 O O . PRO A 1 116 ? 31.266 46.166 21.359 1.00 28.89 115 PRO A O 1
ATOM 918 N N . VAL A 1 117 ? 30.832 44.229 22.422 1.00 28.09 116 VAL A N 1
ATOM 919 C CA . VAL A 1 117 ? 31.584 43.401 21.498 1.00 29.02 116 VAL A CA 1
ATOM 920 C C . VAL A 1 117 ? 30.882 42.063 21.431 1.00 28.79 116 VAL A C 1
ATOM 921 O O . VAL A 1 117 ? 30.946 41.248 22.356 1.00 28.12 116 VAL A O 1
ATOM 925 N N . ILE A 1 118 ? 30.200 41.852 20.318 1.00 29.05 117 ILE A N 1
ATOM 926 C CA . ILE A 1 118 ? 29.471 40.632 20.104 1.00 30.02 117 ILE A CA 1
ATOM 927 C C . ILE A 1 118 ? 29.608 40.219 18.626 1.00 32.32 117 ILE A C 1
ATOM 928 O O . ILE A 1 118 ? 30.092 40.991 17.788 1.00 31.90 117 ILE A O 1
ATOM 933 N N . ASN A 1 119 ? 29.201 38.987 18.326 1.00 35.59 118 ASN A N 1
ATOM 934 C CA . ASN A 1 119 ? 29.274 38.414 16.981 1.00 37.04 118 ASN A CA 1
ATOM 935 C C . ASN A 1 119 ? 27.963 37.760 16.561 1.00 35.83 118 ASN A C 1
ATOM 936 O O . ASN A 1 119 ? 27.714 36.600 16.909 1.00 35.73 118 ASN A O 1
ATOM 941 N N . ILE A 1 120 ? 27.131 38.488 15.816 1.00 33.70 119 ILE A N 1
ATOM 942 C CA . ILE A 1 120 ? 25.863 37.929 15.364 1.00 31.34 119 ILE A CA 1
ATOM 943 C C . ILE A 1 120 ? 25.988 37.464 13.932 1.00 30.13 119 ILE A C 1
ATOM 944 O O . ILE A 1 120 ? 26.596 38.137 13.097 1.00 29.21 119 ILE A O 1
ATOM 949 N N . THR A 1 121 ? 25.406 36.298 13.675 1.00 28.77 120 THR A N 1
ATOM 950 C CA . THR A 1 121 ? 25.417 35.689 12.360 1.00 27.66 120 THR A CA 1
ATOM 951 C C . THR A 1 121 ? 24.108 34.927 12.103 1.00 27.08 120 THR A C 1
ATOM 952 O O . THR A 1 121 ? 23.412 34.503 13.027 1.00 25.51 120 THR A O 1
ATOM 956 N N . TRP A 1 122 ? 23.754 34.780 10.839 1.00 27.31 121 TRP A N 1
ATOM 957 C CA . TRP A 1 122 ? 22.540 34.076 10.515 1.00 28.64 121 TRP A CA 1
ATOM 958 C C . TRP A 1 122 ? 22.836 32.652 10.101 1.00 31.07 121 TRP A C 1
ATOM 959 O O . TRP A 1 122 ? 23.987 32.284 9.881 1.00 31.27 121 TRP A O 1
ATOM 970 N N . LEU A 1 123 ? 21.778 31.860 9.985 1.00 33.47 122 LEU A N 1
ATOM 971 C CA . LEU A 1 123 ? 21.909 30.466 9.618 1.00 35.17 122 LEU A CA 1
ATOM 972 C C . LEU A 1 123 ? 20.667 29.863 8.986 1.00 36.90 122 LEU A C 1
ATOM 973 O O . LEU A 1 123 ? 19.604 29.821 9.607 1.00 36.65 122 LEU A O 1
ATOM 978 N N . ARG A 1 124 ? 20.793 29.393 7.752 1.00 39.25 123 ARG A N 1
ATOM 979 C CA . ARG A 1 124 ? 19.666 28.716 7.135 1.00 40.72 123 ARG A CA 1
ATOM 980 C C . ARG A 1 124 ? 20.030 27.235 7.119 1.00 41.18 123 ARG A C 1
ATOM 981 O O . ARG A 1 124 ? 21.188 26.863 6.868 1.00 40.80 123 ARG A O 1
ATOM 989 N N . ASN A 1 125 ? 19.042 26.396 7.399 1.00 41.02 124 ASN A N 1
ATOM 990 C CA . ASN A 1 125 ? 19.248 24.959 7.433 1.00 40.85 124 ASN A CA 1
ATOM 991 C C . ASN A 1 125 ? 20.588 24.613 8.064 1.00 40.50 124 ASN A C 1
ATOM 992 O O . ASN A 1 125 ? 21.445 23.986 7.448 1.00 39.59 124 ASN A O 1
ATOM 997 N N . SER A 1 126 ? 20.753 25.066 9.303 1.00 40.84 125 SER A N 1
ATOM 998 C CA . SER A 1 126 ? 21.942 24.815 10.089 1.00 41.66 125 SER A CA 1
ATOM 999 C C . SER A 1 126 ? 23.252 25.162 9.382 1.00 42.58 125 SER A C 1
ATOM 1000 O O . SER A 1 126 ? 24.344 24.761 9.818 1.00 42.50 125 SER A O 1
ATOM 1003 N N . LYS A 1 127 ? 23.142 25.917 8.294 1.00 42.94 126 LYS A N 1
ATOM 1004 C CA . LYS A 1 127 ? 24.322 26.349 7.558 1.00 43.71 126 LYS A CA 1
ATOM 1005 C C . LYS A 1 127 ? 24.373 27.869 7.570 1.00 43.50 126 LYS A C 1
ATOM 1006 O O . LYS A 1 127 ? 23.350 28.539 7.431 1.00 43.06 126 LYS A O 1
ATOM 1012 N N . SER A 1 128 ? 25.576 28.399 7.749 1.00 43.46 127 SER A N 1
ATOM 1013 C CA . SER A 1 128 ? 25.793 29.836 7.799 1.00 44.21 127 SER A CA 1
ATOM 1014 C C . SER A 1 128 ? 25.502 30.487 6.461 1.00 44.10 127 SER A C 1
ATOM 1015 O O . SER A 1 128 ? 25.687 29.867 5.414 1.00 43.51 127 SER A O 1
ATOM 1018 N N . VAL A 1 129 ? 25.056 31.742 6.503 1.00 44.96 128 VAL A N 1
ATOM 1019 C CA . VAL A 1 129 ? 24.735 32.484 5.287 1.00 44.95 128 VAL A CA 1
ATOM 1020 C C . VAL A 1 129 ? 25.321 33.892 5.293 1.00 44.54 128 VAL A C 1
ATOM 1021 O O . VAL A 1 129 ? 25.525 34.481 6.350 1.00 44.31 128 VAL A O 1
ATOM 1025 N N . THR A 1 130 ? 25.581 34.423 4.104 1.00 44.79 129 THR A N 1
ATOM 1026 C CA . THR A 1 130 ? 26.128 35.768 3.969 1.00 45.46 129 THR A CA 1
ATOM 1027 C C . THR A 1 130 ? 25.481 36.545 2.825 1.00 45.37 129 THR A C 1
ATOM 1028 O O . THR A 1 130 ? 25.219 36.008 1.738 1.00 44.30 129 THR A O 1
ATOM 1032 N N . ASP A 1 131 ? 25.260 37.829 3.106 1.00 45.58 130 ASP A N 1
ATOM 1033 C CA . ASP A 1 131 ? 24.617 38.812 2.227 1.00 44.68 130 ASP A CA 1
ATOM 1034 C C . ASP A 1 131 ? 23.108 38.772 2.438 1.00 41.53 130 ASP A C 1
ATOM 1035 O O . ASP A 1 131 ? 22.509 37.713 2.652 1.00 40.29 130 ASP A O 1
ATOM 1040 N N . GLY A 1 132 ? 22.501 39.945 2.351 1.00 39.03 131 GLY A N 1
ATOM 1041 C CA . GLY A 1 132 ? 21.086 40.053 2.616 1.00 37.13 131 GLY A CA 1
ATOM 1042 C C . GLY A 1 132 ? 21.113 40.286 4.112 1.00 34.68 131 GLY A C 1
ATOM 1043 O O . GLY A 1 132 ? 20.090 40.269 4.804 1.00 33.29 131 GLY A O 1
ATOM 1044 N N . VAL A 1 133 ? 22.338 40.504 4.590 1.00 32.80 132 VAL A N 1
ATOM 1045 C CA . VAL A 1 133 ? 22.626 40.739 5.997 1.00 32.40 132 VAL A CA 1
ATOM 1046 C C . VAL A 1 133 ? 23.170 42.140 6.314 1.00 32.85 132 VAL A C 1
ATOM 1047 O O . VAL A 1 133 ? 24.244 42.530 5.833 1.00 33.19 132 VAL A O 1
ATOM 1051 N N . TYR A 1 134 ? 22.414 42.878 7.132 1.00 31.76 133 TYR A N 1
ATOM 1052 C CA . TYR A 1 134 ? 22.782 44.220 7.576 1.00 30.35 133 TYR A CA 1
ATOM 1053 C C . TYR A 1 134 ? 22.833 44.231 9.093 1.00 30.14 133 TYR A C 1
ATOM 1054 O O . TYR A 1 134 ? 22.111 43.475 9.757 1.00 30.83 133 TYR A O 1
ATOM 1063 N N . GLU A 1 135 ? 23.676 45.100 9.642 1.00 28.86 134 GLU A N 1
ATOM 1064 C CA . GLU A 1 135 ? 23.831 45.186 11.085 1.00 27.10 134 GLU A CA 1
ATOM 1065 C C . GLU A 1 135 ? 23.848 46.623 11.587 1.00 25.29 134 GLU A C 1
ATOM 1066 O O . GLU A 1 135 ? 24.561 47.478 11.037 1.00 24.44 134 GLU A O 1
ATOM 1072 N N . THR A 1 136 ? 23.063 46.880 12.632 1.00 22.71 135 THR A N 1
ATOM 1073 C CA . THR A 1 136 ? 22.989 48.213 13.233 1.00 21.26 135 THR A CA 1
ATOM 1074 C C . THR A 1 136 ? 24.143 48.418 14.201 1.00 20.20 135 THR A C 1
ATOM 1075 O O . THR A 1 136 ? 24.599 47.482 14.831 1.00 19.75 135 THR A O 1
ATOM 1079 N N . SER A 1 137 ? 24.622 49.643 14.323 1.00 19.59 136 SER A N 1
ATOM 1080 C CA . SER A 1 137 ? 25.699 49.897 15.263 1.00 19.83 136 SER A CA 1
ATOM 1081 C C . SER A 1 137 ? 25.185 49.561 16.661 1.00 19.46 136 SER A C 1
ATOM 1082 O O . SER A 1 137 ? 23.983 49.507 16.888 1.00 19.38 136 SER A O 1
ATOM 1085 N N . PHE A 1 138 ? 26.090 49.324 17.599 1.00 19.81 137 PHE A N 1
ATOM 1086 C CA . PHE A 1 138 ? 25.681 49.022 18.963 1.00 20.12 137 PHE A CA 1
ATOM 1087 C C . PHE A 1 138 ? 24.808 50.159 19.424 1.00 20.18 137 PHE A C 1
ATOM 1088 O O . PHE A 1 138 ? 25.084 51.317 19.134 1.00 21.41 137 PHE A O 1
ATOM 1096 N N . LEU A 1 139 ? 23.745 49.845 20.139 1.00 19.42 138 LEU A N 1
ATOM 1097 C CA . LEU A 1 139 ? 22.875 50.906 20.566 1.00 18.74 138 LEU A CA 1
ATOM 1098 C C . LEU A 1 139 ? 22.695 50.905 22.063 1.00 19.09 138 LEU A C 1
ATOM 1099 O O . LEU A 1 139 ? 22.566 49.866 22.690 1.00 19.13 138 LEU A O 1
ATOM 1104 N N . VAL A 1 140 ? 22.711 52.097 22.631 1.00 21.14 139 VAL A N 1
ATOM 1105 C CA . VAL A 1 140 ? 22.607 52.266 24.064 1.00 23.97 139 VAL A CA 1
ATOM 1106 C C . VAL A 1 140 ? 21.294 51.920 24.685 1.00 25.89 139 VAL A C 1
ATOM 1107 O O . VAL A 1 140 ? 20.215 52.283 24.197 1.00 26.23 139 VAL A O 1
ATOM 1111 N N . ASN A 1 141 ? 21.420 51.234 25.808 1.00 28.15 140 ASN A N 1
ATOM 1112 C CA . ASN A 1 141 ? 20.289 50.832 26.595 1.00 30.50 140 ASN A CA 1
ATOM 1113 C C . ASN A 1 141 ? 20.395 51.647 27.845 1.00 31.95 140 ASN A C 1
ATOM 1114 O O . ASN A 1 141 ? 21.496 51.935 28.305 1.00 31.83 140 ASN A O 1
ATOM 1119 N N . ARG A 1 142 ? 19.244 52.030 28.376 1.00 34.19 141 ARG A N 1
ATOM 1120 C CA . ARG A 1 142 ? 19.156 52.833 29.592 1.00 36.36 141 ARG A CA 1
ATOM 1121 C C . ARG A 1 142 ? 20.183 52.431 30.672 1.00 34.01 141 ARG A C 1
ATOM 1122 O O . ARG A 1 142 ? 20.891 53.274 31.236 1.00 32.12 141 ARG A O 1
ATOM 1130 N N . ASP A 1 143 ? 20.250 51.137 30.953 1.00 31.79 142 ASP A N 1
ATOM 1131 C CA . ASP A 1 143 ? 21.172 50.620 31.945 1.00 29.50 142 ASP A CA 1
ATOM 1132 C C . ASP A 1 143 ? 22.538 50.441 31.309 1.00 27.42 142 ASP A C 1
ATOM 1133 O O . ASP A 1 143 ? 23.200 49.438 31.514 1.00 27.96 142 ASP A O 1
ATOM 1138 N N . HIS A 1 144 ? 22.942 51.414 30.509 1.00 25.42 143 HIS A N 1
ATOM 1139 C CA . HIS A 1 144 ? 24.236 51.401 29.845 1.00 23.61 143 HIS A CA 1
ATOM 1140 C C . HIS A 1 144 ? 24.716 50.082 29.287 1.00 21.86 143 HIS A C 1
ATOM 1141 O O . HIS A 1 144 ? 25.908 49.813 29.265 1.00 21.68 143 HIS A O 1
ATOM 1148 N N . SER A 1 145 ? 23.766 49.268 28.846 1.00 20.13 144 SER A N 1
ATOM 1149 C CA . SER A 1 145 ? 24.063 48.000 28.218 1.00 18.37 144 SER A CA 1
ATOM 1150 C C . SER A 1 145 ? 23.832 48.306 26.729 1.00 19.06 144 SER A C 1
ATOM 1151 O O . SER A 1 145 ? 23.691 49.471 26.351 1.00 19.60 144 SER A O 1
ATOM 1154 N N . PHE A 1 146 ? 23.790 47.280 25.885 1.00 19.40 145 PHE A N 1
ATOM 1155 C CA . PHE A 1 146 ? 23.587 47.497 24.464 1.00 18.88 145 PHE A CA 1
ATOM 1156 C C . PHE A 1 146 ? 22.651 46.523 23.749 1.00 19.96 145 PHE A C 1
ATOM 1157 O O . PHE A 1 146 ? 22.421 45.388 24.189 1.00 19.71 145 PHE A O 1
ATOM 1165 N N . HIS A 1 147 ? 22.122 46.987 22.623 1.00 19.88 146 HIS A N 1
ATOM 1166 C CA . HIS A 1 147 ? 21.259 46.179 21.799 1.00 19.89 146 HIS A CA 1
ATOM 1167 C C . HIS A 1 147 ? 21.640 46.522 20.368 1.00 20.37 146 HIS A C 1
ATOM 1168 O O . HIS A 1 147 ? 22.052 47.650 20.086 1.00 20.76 146 HIS A O 1
ATOM 1175 N N . LYS A 1 148 ? 21.511 45.534 19.482 1.00 20.42 147 LYS A N 1
ATOM 1176 C CA . LYS A 1 148 ? 21.860 45.649 18.062 1.00 19.65 147 LYS A CA 1
ATOM 1177 C C . LYS A 1 148 ? 20.808 44.804 17.345 1.00 20.20 147 LYS A C 1
ATOM 1178 O O . LYS A 1 148 ? 20.023 44.095 18.010 1.00 19.87 147 LYS A O 1
ATOM 1184 N N . LEU A 1 149 ? 20.803 44.870 16.008 1.00 19.42 148 LEU A N 1
ATOM 1185 C CA . LEU A 1 149 ? 19.860 44.111 15.186 1.00 17.97 148 LEU A CA 1
ATOM 1186 C C . LEU A 1 149 ? 20.475 43.642 13.890 1.00 17.59 148 LEU A C 1
ATOM 1187 O O . LEU A 1 149 ? 21.182 44.393 13.215 1.00 18.58 148 LEU A O 1
ATOM 1192 N N . SER A 1 150 ? 20.185 42.399 13.534 1.00 17.17 149 SER A N 1
ATOM 1193 C CA . SER A 1 150 ? 20.682 41.842 12.291 1.00 16.05 149 SER A CA 1
ATOM 1194 C C . SER A 1 150 ? 19.483 41.512 11.426 1.00 14.83 149 SER A C 1
ATOM 1195 O O . SER A 1 150 ? 18.526 40.854 11.848 1.00 12.10 149 SER A O 1
ATOM 1198 N N . TYR A 1 151 ? 19.555 41.996 10.203 1.00 14.48 150 TYR A N 1
ATOM 1199 C CA . TYR A 1 151 ? 18.501 41.804 9.238 1.00 15.85 150 TYR A CA 1
ATOM 1200 C C . TYR A 1 151 ? 18.967 40.830 8.159 1.00 17.00 150 TYR A C 1
ATOM 1201 O O . TYR A 1 151 ? 20.074 40.979 7.622 1.00 18.12 150 TYR A O 1
ATOM 1210 N N . LEU A 1 152 ? 18.140 39.836 7.845 1.00 16.07 151 LEU A N 1
ATOM 1211 C CA . LEU A 1 152 ? 18.480 38.893 6.793 1.00 15.35 151 LEU A CA 1
ATOM 1212 C C . LEU A 1 152 ? 17.388 38.967 5.743 1.00 14.75 151 LEU A C 1
ATOM 1213 O O . LEU A 1 152 ? 16.294 38.482 5.990 1.00 12.41 151 LEU A O 1
ATOM 1218 N N . THR A 1 153 ? 17.674 39.579 4.589 1.00 15.28 152 THR A N 1
ATOM 1219 C CA . THR A 1 153 ? 16.674 39.694 3.525 1.00 15.41 152 THR A CA 1
ATOM 1220 C C . THR A 1 153 ? 16.653 38.341 2.886 1.00 16.35 152 THR A C 1
ATOM 1221 O O . THR A 1 153 ? 17.703 37.778 2.577 1.00 16.14 152 THR A O 1
ATOM 1225 N N . PHE A 1 154 ? 15.460 37.814 2.676 1.00 17.23 153 PHE A N 1
ATOM 1226 C CA . PHE A 1 154 ? 15.351 36.484 2.116 1.00 18.57 153 PHE A CA 1
ATOM 1227 C C . PHE A 1 154 ? 13.980 36.238 1.533 1.00 19.77 153 PHE A C 1
ATOM 1228 O O . PHE A 1 154 ? 13.224 37.165 1.252 1.00 21.33 153 PHE A O 1
ATOM 1236 N N . ILE A 1 155 ? 13.667 34.956 1.385 1.00 20.67 154 ILE A N 1
ATOM 1237 C CA . ILE A 1 155 ? 12.393 34.518 0.857 1.00 21.09 154 ILE A CA 1
ATOM 1238 C C . ILE A 1 155 ? 11.920 33.255 1.513 1.00 21.62 154 ILE A C 1
ATOM 1239 O O . ILE A 1 155 ? 12.641 32.263 1.588 1.00 20.51 154 ILE A O 1
ATOM 1244 N N . PRO A 1 156 ? 10.687 33.280 1.997 1.00 23.57 155 PRO A N 1
ATOM 1245 C CA . PRO A 1 156 ? 10.085 32.134 2.649 1.00 26.37 155 PRO A CA 1
ATOM 1246 C C . PRO A 1 156 ? 10.176 30.921 1.751 1.00 27.80 155 PRO A C 1
ATOM 1247 O O . PRO A 1 156 ? 10.282 31.010 0.531 1.00 26.03 155 PRO A O 1
ATOM 1251 N N . SER A 1 157 ? 10.140 29.771 2.383 1.00 31.07 156 SER A N 1
ATOM 1252 C CA . SER A 1 157 ? 10.225 28.532 1.669 1.00 34.52 156 SER A CA 1
ATOM 1253 C C . SER A 1 157 ? 9.526 27.529 2.548 1.00 35.96 156 SER A C 1
ATOM 1254 O O . SER A 1 157 ? 9.775 27.472 3.755 1.00 36.38 156 SER A O 1
ATOM 1257 N N . ASP A 1 158 ? 8.638 26.759 1.935 1.00 37.20 157 ASP A N 1
ATOM 1258 C CA . ASP A 1 158 ? 7.897 25.750 2.643 1.00 38.96 157 ASP A CA 1
ATOM 1259 C C . ASP A 1 158 ? 8.821 24.919 3.530 1.00 38.92 157 ASP A C 1
ATOM 1260 O O . ASP A 1 158 ? 8.484 24.595 4.674 1.00 38.31 157 ASP A O 1
ATOM 1265 N N . ASP A 1 159 ? 9.992 24.586 2.995 1.00 38.87 158 ASP A N 1
ATOM 1266 C CA . ASP A 1 159 ? 10.981 23.802 3.725 1.00 39.30 158 ASP A CA 1
ATOM 1267 C C . ASP A 1 159 ? 11.871 24.649 4.649 1.00 38.72 158 ASP A C 1
ATOM 1268 O O . ASP A 1 159 ? 11.688 24.642 5.868 1.00 38.21 158 ASP A O 1
ATOM 1273 N N . ASP A 1 160 ? 12.827 25.364 4.055 1.00 37.82 159 ASP A N 1
ATOM 1274 C CA . ASP A 1 160 ? 13.777 26.234 4.766 1.00 37.91 159 ASP A CA 1
ATOM 1275 C C . ASP A 1 160 ? 13.588 26.483 6.287 1.00 36.18 159 ASP A C 1
ATOM 1276 O O . ASP A 1 160 ? 12.458 26.611 6.764 1.00 35.78 159 ASP A O 1
ATOM 1281 N N . ILE A 1 161 ? 14.707 26.563 7.024 1.00 33.26 160 ILE A N 1
ATOM 1282 C CA . ILE A 1 161 ? 14.712 26.857 8.469 1.00 30.70 160 ILE A CA 1
ATOM 1283 C C . ILE A 1 161 ? 15.874 27.824 8.769 1.00 30.04 160 ILE A C 1
ATOM 1284 O O . ILE A 1 161 ? 16.977 27.665 8.229 1.00 30.77 160 ILE A O 1
ATOM 1289 N N . TYR A 1 162 ? 15.641 28.817 9.629 1.00 27.90 161 TYR A N 1
ATOM 1290 C CA . TYR A 1 162 ? 16.683 29.800 9.939 1.00 25.55 161 TYR A CA 1
ATOM 1291 C C . TYR A 1 162 ? 16.969 29.956 11.439 1.00 25.36 161 TYR A C 1
ATOM 1292 O O . TYR A 1 162 ? 16.081 29.773 12.270 1.00 26.00 161 TYR A O 1
ATOM 1301 N N . ASP A 1 163 ? 18.210 30.303 11.777 1.00 25.42 162 ASP A N 1
ATOM 1302 C CA . ASP A 1 163 ? 18.621 30.496 13.171 1.00 24.86 162 ASP A CA 1
ATOM 1303 C C . ASP A 1 163 ? 19.533 31.719 13.293 1.00 24.63 162 ASP A C 1
ATOM 1304 O O . ASP A 1 163 ? 20.348 31.994 12.408 1.00 23.01 162 ASP A O 1
ATOM 1309 N N . CYS A 1 164 ? 19.395 32.448 14.397 1.00 25.26 163 CYS A N 1
ATOM 1310 C CA . CYS A 1 164 ? 20.221 33.627 14.637 1.00 26.41 163 CYS A CA 1
ATOM 1311 C C . CYS A 1 164 ? 21.329 33.278 15.628 1.00 27.42 163 CYS A C 1
ATOM 1312 O O . CYS A 1 164 ? 21.070 33.093 16.824 1.00 27.37 163 CYS A O 1
ATOM 1315 N N . LYS A 1 165 ? 22.559 33.190 15.127 1.00 28.47 164 LYS A N 1
ATOM 1316 C CA . LYS A 1 165 ? 23.698 32.844 15.972 1.00 31.04 164 LYS A CA 1
ATOM 1317 C C . LYS A 1 165 ? 24.312 34.027 16.710 1.00 33.04 164 LYS A C 1
ATOM 1318 O O . LYS A 1 165 ? 24.829 34.974 16.101 1.00 32.06 164 LYS A O 1
ATOM 1324 N N . VAL A 1 166 ? 24.270 33.937 18.037 1.00 35.11 165 VAL A N 1
ATOM 1325 C CA . VAL A 1 166 ? 24.791 34.977 18.915 1.00 36.89 165 VAL A CA 1
ATOM 1326 C C . VAL A 1 166 ? 25.976 34.517 19.777 1.00 38.64 165 VAL A C 1
ATOM 1327 O O . VAL A 1 166 ? 25.845 33.637 20.637 1.00 37.59 165 VAL A O 1
ATOM 1331 N N . GLU A 1 167 ? 27.131 35.131 19.535 1.00 41.19 166 GLU A N 1
ATOM 1332 C CA . GLU A 1 167 ? 28.349 34.820 20.276 1.00 43.77 166 GLU A CA 1
ATOM 1333 C C . GLU A 1 167 ? 28.752 36.017 21.147 1.00 43.66 166 GLU A C 1
ATOM 1334 O O . GLU A 1 167 ? 28.641 37.161 20.727 1.00 43.93 166 GLU A O 1
ATOM 1340 N N . HIS A 1 168 ? 29.228 35.759 22.356 1.00 42.94 167 HIS A N 1
ATOM 1341 C CA . HIS A 1 168 ? 29.645 36.845 23.224 1.00 42.88 167 HIS A CA 1
ATOM 1342 C C . HIS A 1 168 ? 30.434 36.237 24.381 1.00 43.39 167 HIS A C 1
ATOM 1343 O O . HIS A 1 168 ? 30.239 35.071 24.730 1.00 43.33 167 HIS A O 1
ATOM 1350 N N . TRP A 1 169 ? 31.342 37.014 24.959 1.00 43.39 168 TRP A N 1
ATOM 1351 C CA . TRP A 1 169 ? 32.139 36.526 26.069 1.00 43.50 168 TRP A CA 1
ATOM 1352 C C . TRP A 1 169 ? 31.220 36.272 27.229 1.00 44.50 168 TRP A C 1
ATOM 1353 O O . TRP A 1 169 ? 31.624 35.677 28.223 1.00 44.15 168 TRP A O 1
ATOM 1364 N N . GLY A 1 170 ? 29.982 36.741 27.089 1.00 46.40 169 GLY A N 1
ATOM 1365 C CA . GLY A 1 170 ? 28.989 36.584 28.134 1.00 49.82 169 GLY A CA 1
ATOM 1366 C C . GLY A 1 170 ? 28.185 35.308 28.008 1.00 52.10 169 GLY A C 1
ATOM 1367 O O . GLY A 1 170 ? 27.177 35.131 28.696 1.00 52.44 169 GLY A O 1
ATOM 1368 N N . LEU A 1 171 ? 28.638 34.414 27.134 1.00 54.26 170 LEU A N 1
ATOM 1369 C CA . LEU A 1 171 ? 27.964 33.139 26.900 1.00 56.19 170 LEU A CA 1
ATOM 1370 C C . LEU A 1 171 ? 28.975 32.008 26.722 1.00 57.37 170 LEU A C 1
ATOM 1371 O O . LEU A 1 171 ? 29.769 32.021 25.778 1.00 58.42 170 LEU A O 1
ATOM 1376 N N . GLU A 1 172 ? 28.946 31.038 27.631 1.00 58.17 171 GLU A N 1
ATOM 1377 C CA . GLU A 1 172 ? 29.859 29.901 27.573 1.00 59.72 171 GLU A CA 1
ATOM 1378 C C . GLU A 1 172 ? 29.842 29.311 26.167 1.00 59.98 171 GLU A C 1
ATOM 1379 O O . GLU A 1 172 ? 30.875 29.199 25.496 1.00 59.87 171 GLU A O 1
ATOM 1385 N N . GLU A 1 173 ? 28.643 28.948 25.730 1.00 59.76 172 GLU A N 1
ATOM 1386 C CA . GLU A 1 173 ? 28.430 28.371 24.417 1.00 59.00 172 GLU A CA 1
ATOM 1387 C C . GLU A 1 173 ? 27.349 29.182 23.720 1.00 56.66 172 GLU A C 1
ATOM 1388 O O . GLU A 1 173 ? 26.321 29.530 24.316 1.00 56.76 172 GLU A O 1
ATOM 1394 N N . PRO A 1 174 ? 27.573 29.490 22.441 1.00 53.76 173 PRO A N 1
ATOM 1395 C CA . PRO A 1 174 ? 26.666 30.260 21.590 1.00 51.60 173 PRO A CA 1
ATOM 1396 C C . PRO A 1 174 ? 25.163 30.041 21.825 1.00 50.04 173 PRO A C 1
ATOM 1397 O O . PRO A 1 174 ? 24.724 28.944 22.170 1.00 49.83 173 PRO A O 1
ATOM 1401 N N . VAL A 1 175 ? 24.390 31.110 21.653 1.00 48.11 174 VAL A N 1
ATOM 1402 C CA . VAL A 1 175 ? 22.938 31.070 21.809 1.00 46.41 174 VAL A CA 1
ATOM 1403 C C . VAL A 1 175 ? 22.360 30.982 20.408 1.00 45.76 174 VAL A C 1
ATOM 1404 O O . VAL A 1 175 ? 22.935 31.532 19.468 1.00 46.69 174 VAL A O 1
ATOM 1408 N N . LEU A 1 176 ? 21.223 30.313 20.254 1.00 43.97 175 LEU A N 1
ATOM 1409 C CA . LEU A 1 176 ? 20.639 30.187 18.927 1.00 41.81 175 LEU A CA 1
ATOM 1410 C C . LEU A 1 176 ? 19.145 30.324 18.908 1.00 40.73 175 LEU A C 1
ATOM 1411 O O . LEU A 1 176 ? 18.429 29.447 19.381 1.00 40.22 175 LEU A O 1
ATOM 1416 N N . LYS A 1 177 ? 18.672 31.436 18.366 1.00 40.42 176 LYS A N 1
ATOM 1417 C CA . LYS A 1 177 ? 17.239 31.641 18.265 1.00 40.33 176 LYS A CA 1
ATOM 1418 C C . LYS A 1 177 ? 16.814 31.011 16.963 1.00 41.02 176 LYS A C 1
ATOM 1419 O O . LYS A 1 177 ? 17.339 31.341 15.896 1.00 41.25 176 LYS A O 1
ATOM 1425 N N . HIS A 1 178 ? 15.873 30.083 17.054 1.00 41.26 177 HIS A N 1
ATOM 1426 C CA . HIS A 1 178 ? 15.378 29.417 15.866 1.00 41.76 177 HIS A CA 1
ATOM 1427 C C . HIS A 1 178 ? 14.131 30.124 15.368 1.00 42.64 177 HIS A C 1
ATOM 1428 O O . HIS A 1 178 ? 13.454 30.827 16.115 1.00 41.49 177 HIS A O 1
ATOM 1435 N N . TRP A 1 179 ? 13.840 29.933 14.092 1.00 45.30 178 TRP A N 1
ATOM 1436 C CA . TRP A 1 179 ? 12.676 30.531 13.491 1.00 48.60 178 TRP A CA 1
ATOM 1437 C C . TRP A 1 179 ? 12.414 29.945 12.117 1.00 51.32 178 TRP A C 1
ATOM 1438 O O . TRP A 1 179 ? 13.335 29.706 11.324 1.00 50.17 178 TRP A O 1
ATOM 1449 N N . GLU A 1 180 ? 11.136 29.714 11.853 1.00 55.28 179 GLU A N 1
ATOM 1450 C CA . GLU A 1 180 ? 10.685 29.205 10.575 1.00 59.33 179 GLU A CA 1
ATOM 1451 C C . GLU A 1 180 ? 9.202 29.498 10.431 1.00 61.23 179 GLU A C 1
ATOM 1452 O O . GLU A 1 180 ? 8.493 29.728 11.419 1.00 60.35 179 GLU A O 1
ATOM 1458 N N . PRO A 1 181 ? 8.717 29.520 9.183 1.00 63.02 180 PRO A N 1
ATOM 1459 C CA . PRO A 1 181 ? 7.308 29.791 8.888 1.00 64.51 180 PRO A CA 1
ATOM 1460 C C . PRO A 1 181 ? 6.392 28.634 9.262 1.00 65.74 180 PRO A C 1
ATOM 1461 O O . PRO A 1 181 ? 6.675 27.477 8.938 1.00 65.66 180 PRO A O 1
ATOM 1465 N N . GLU A 1 182 ? 5.295 28.946 9.947 1.00 66.87 181 GLU A N 1
ATOM 1466 C CA . GLU A 1 182 ? 4.345 27.911 10.336 1.00 68.39 181 GLU A CA 1
ATOM 1467 C C . GLU A 1 182 ? 3.797 27.257 9.065 1.00 68.74 181 GLU A C 1
ATOM 1468 O O . GLU A 1 182 ? 3.981 27.859 7.981 1.00 68.45 181 GLU A O 1
ATOM 1475 N N . GLU B 2 1 ? 39.086 36.747 30.371 1.00 64.16 4 GLU B N 1
ATOM 1476 C CA . GLU B 2 1 ? 39.713 37.834 29.563 1.00 64.51 4 GLU B CA 1
ATOM 1477 C C . GLU B 2 1 ? 39.481 39.227 30.180 1.00 64.02 4 GLU B C 1
ATOM 1478 O O . GLU B 2 1 ? 38.361 39.564 30.566 1.00 63.71 4 GLU B O 1
ATOM 1484 N N . ARG B 2 2 ? 40.544 40.028 30.262 1.00 63.78 5 ARG B N 1
ATOM 1485 C CA . ARG B 2 2 ? 40.474 41.381 30.831 1.00 63.98 5 ARG B CA 1
ATOM 1486 C C . ARG B 2 2 ? 39.972 42.436 29.853 1.00 62.72 5 ARG B C 1
ATOM 1487 O O . ARG B 2 2 ? 40.465 42.530 28.728 1.00 63.25 5 ARG B O 1
ATOM 1495 N N . HIS B 2 3 ? 39.009 43.245 30.285 1.00 60.58 6 HIS B N 1
ATOM 1496 C CA . HIS B 2 3 ? 38.476 44.286 29.417 1.00 58.42 6 HIS B CA 1
ATOM 1497 C C . HIS B 2 3 ? 38.050 45.511 30.202 1.00 57.31 6 HIS B C 1
ATOM 1498 O O . HIS B 2 3 ? 37.638 45.389 31.359 1.00 57.13 6 HIS B O 1
ATOM 1505 N N . PHE B 2 4 ? 38.166 46.683 29.563 1.00 55.57 7 PHE B N 1
ATOM 1506 C CA . PHE B 2 4 ? 37.789 47.972 30.157 1.00 53.61 7 PHE B CA 1
ATOM 1507 C C . PHE B 2 4 ? 37.019 48.841 29.155 1.00 51.22 7 PHE B C 1
ATOM 1508 O O . PHE B 2 4 ? 37.411 48.968 27.990 1.00 50.20 7 PHE B O 1
ATOM 1516 N N . VAL B 2 5 ? 35.928 49.444 29.630 1.00 48.64 8 VAL B N 1
ATOM 1517 C CA . VAL B 2 5 ? 35.061 50.277 28.798 1.00 45.41 8 VAL B CA 1
ATOM 1518 C C . VAL B 2 5 ? 34.646 51.596 29.429 1.00 43.44 8 VAL B C 1
ATOM 1519 O O . VAL B 2 5 ? 34.422 51.669 30.639 1.00 43.22 8 VAL B O 1
ATOM 1523 N N . HIS B 2 6 ? 34.519 52.625 28.594 1.00 40.09 9 HIS B N 1
ATOM 1524 C CA . HIS B 2 6 ? 34.082 53.936 29.057 1.00 37.50 9 HIS B CA 1
ATOM 1525 C C . HIS B 2 6 ? 33.115 54.474 28.017 1.00 35.01 9 HIS B C 1
ATOM 1526 O O . HIS B 2 6 ? 33.330 54.297 26.823 1.00 34.77 9 HIS B O 1
ATOM 1533 N N . GLN B 2 7 ? 32.039 55.105 28.466 1.00 32.37 10 GLN B N 1
ATOM 1534 C CA . GLN B 2 7 ? 31.058 55.646 27.540 1.00 30.49 10 GLN B CA 1
ATOM 1535 C C . GLN B 2 7 ? 30.781 57.102 27.852 1.00 29.61 10 GLN B C 1
ATOM 1536 O O . GLN B 2 7 ? 31.081 57.592 28.944 1.00 29.42 10 GLN B O 1
ATOM 1542 N N . PHE B 2 8 ? 30.196 57.786 26.879 1.00 27.71 11 PHE B N 1
ATOM 1543 C CA . PHE B 2 8 ? 29.799 59.171 27.040 1.00 26.09 11 PHE B CA 1
ATOM 1544 C C . PHE B 2 8 ? 28.461 59.343 26.362 1.00 26.36 11 PHE B C 1
ATOM 1545 O O . PHE B 2 8 ? 28.339 59.128 25.150 1.00 27.39 11 PHE B O 1
ATOM 1553 N N . LYS B 2 9 ? 27.458 59.754 27.120 1.00 25.06 12 LYS B N 1
ATOM 1554 C CA . LYS B 2 9 ? 26.151 59.943 26.519 1.00 23.98 12 LYS B CA 1
ATOM 1555 C C . LYS B 2 9 ? 25.667 61.388 26.578 1.00 22.47 12 LYS B C 1
ATOM 1556 O O . LYS B 2 9 ? 25.736 62.041 27.617 1.00 21.63 12 LYS B O 1
ATOM 1562 N N . GLY B 2 10 ? 25.195 61.882 25.440 1.00 21.46 13 GLY B N 1
ATOM 1563 C CA . GLY B 2 10 ? 24.691 63.236 25.360 1.00 21.95 13 GLY B CA 1
ATOM 1564 C C . GLY B 2 10 ? 23.236 63.196 24.959 1.00 22.38 13 GLY B C 1
ATOM 1565 O O . GLY B 2 10 ? 22.906 62.859 23.829 1.00 22.13 13 GLY B O 1
ATOM 1566 N N . GLU B 2 11 ? 22.356 63.567 25.877 1.00 23.82 14 GLU B N 1
ATOM 1567 C CA . GLU B 2 11 ? 20.923 63.516 25.606 1.00 24.16 14 GLU B CA 1
ATOM 1568 C C . GLU B 2 11 ? 20.187 64.873 25.643 1.00 23.84 14 GLU B C 1
ATOM 1569 O O . GLU B 2 11 ? 20.402 65.686 26.537 1.00 23.69 14 GLU B O 1
ATOM 1575 N N . CYS B 2 12 ? 19.322 65.102 24.656 1.00 24.55 15 CYS B N 1
ATOM 1576 C CA . CYS B 2 12 ? 18.500 66.322 24.557 1.00 24.71 15 CYS B CA 1
ATOM 1577 C C . CYS B 2 12 ? 16.996 65.982 24.717 1.00 24.49 15 CYS B C 1
ATOM 1578 O O . CYS B 2 12 ? 16.431 65.219 23.923 1.00 23.00 15 CYS B O 1
ATOM 1581 N N . TYR B 2 13 ? 16.347 66.552 25.729 1.00 24.62 16 TYR B N 1
ATOM 1582 C CA . TYR B 2 13 ? 14.933 66.272 25.963 1.00 24.97 16 TYR B CA 1
ATOM 1583 C C . TYR B 2 13 ? 14.025 67.417 25.597 1.00 26.06 16 TYR B C 1
ATOM 1584 O O . TYR B 2 13 ? 14.201 68.533 26.075 1.00 26.24 16 TYR B O 1
ATOM 1593 N N . PHE B 2 14 ? 13.023 67.124 24.779 1.00 27.04 17 PHE B N 1
ATOM 1594 C CA . PHE B 2 14 ? 12.095 68.146 24.330 1.00 29.15 17 PHE B CA 1
ATOM 1595 C C . PHE B 2 14 ? 10.632 67.825 24.601 1.00 31.76 17 PHE B C 1
ATOM 1596 O O . PHE B 2 14 ? 10.152 66.742 24.273 1.00 32.24 17 PHE B O 1
ATOM 1604 N N . THR B 2 15 ? 9.928 68.788 25.186 1.00 35.20 18 THR B N 1
ATOM 1605 C CA . THR B 2 15 ? 8.506 68.646 25.483 1.00 39.57 18 THR B CA 1
ATOM 1606 C C . THR B 2 15 ? 7.792 69.820 24.813 1.00 41.99 18 THR B C 1
ATOM 1607 O O . THR B 2 15 ? 8.207 70.968 24.992 1.00 42.33 18 THR B O 1
ATOM 1611 N N . ASN B 2 16 ? 6.733 69.532 24.047 1.00 45.09 19 ASN B N 1
ATOM 1612 C CA . ASN B 2 16 ? 5.977 70.563 23.315 1.00 48.29 19 ASN B CA 1
ATOM 1613 C C . ASN B 2 16 ? 6.933 71.338 22.410 1.00 47.72 19 ASN B C 1
ATOM 1614 O O . ASN B 2 16 ? 7.249 72.503 22.657 1.00 46.91 19 ASN B O 1
ATOM 1619 N N . GLY B 2 17 ? 7.402 70.686 21.355 1.00 47.58 20 GLY B N 1
ATOM 1620 C CA . GLY B 2 17 ? 8.333 71.362 20.472 1.00 48.92 20 GLY B CA 1
ATOM 1621 C C . GLY B 2 17 ? 9.604 71.718 21.229 1.00 49.15 20 GLY B C 1
ATOM 1622 O O . GLY B 2 17 ? 10.164 70.853 21.904 1.00 49.15 20 GLY B O 1
ATOM 1623 N N . THR B 2 18 ? 10.060 72.971 21.128 1.00 49.40 21 THR B N 1
ATOM 1624 C CA . THR B 2 18 ? 11.277 73.412 21.827 1.00 49.30 21 THR B CA 1
ATOM 1625 C C . THR B 2 18 ? 10.943 74.336 22.980 1.00 49.51 21 THR B C 1
ATOM 1626 O O . THR B 2 18 ? 11.827 74.964 23.556 1.00 49.33 21 THR B O 1
ATOM 1630 N N . GLN B 2 19 ? 9.665 74.434 23.312 1.00 50.38 22 GLN B N 1
ATOM 1631 C CA . GLN B 2 19 ? 9.255 75.309 24.399 1.00 51.12 22 GLN B CA 1
ATOM 1632 C C . GLN B 2 19 ? 9.497 74.634 25.757 1.00 49.82 22 GLN B C 1
ATOM 1633 O O . GLN B 2 19 ? 8.692 74.772 26.684 1.00 50.43 22 GLN B O 1
ATOM 1639 N N . ARG B 2 20 ? 10.613 73.904 25.854 1.00 47.29 23 ARG B N 1
ATOM 1640 C CA . ARG B 2 20 ? 11.025 73.189 27.072 1.00 44.33 23 ARG B CA 1
ATOM 1641 C C . ARG B 2 20 ? 12.116 72.184 26.715 1.00 41.35 23 ARG B C 1
ATOM 1642 O O . ARG B 2 20 ? 11.819 71.067 26.305 1.00 42.37 23 ARG B O 1
ATOM 1650 N N . ILE B 2 21 ? 13.376 72.583 26.874 1.00 37.47 24 ILE B N 1
ATOM 1651 C CA . ILE B 2 21 ? 14.508 71.721 26.540 1.00 32.62 24 ILE B CA 1
ATOM 1652 C C . ILE B 2 21 ? 15.360 71.385 27.745 1.00 31.12 24 ILE B C 1
ATOM 1653 O O . ILE B 2 21 ? 15.698 72.242 28.566 1.00 30.30 24 ILE B O 1
ATOM 1658 N N . ARG B 2 22 ? 15.716 70.118 27.837 1.00 29.49 25 ARG B N 1
ATOM 1659 C CA . ARG B 2 22 ? 16.537 69.676 28.927 1.00 27.86 25 ARG B CA 1
ATOM 1660 C C . ARG B 2 22 ? 17.696 68.936 28.320 1.00 26.97 25 ARG B C 1
ATOM 1661 O O . ARG B 2 22 ? 17.534 68.191 27.346 1.00 26.08 25 ARG B O 1
ATOM 1669 N N . LEU B 2 23 ? 18.870 69.172 28.894 1.00 25.36 26 LEU B N 1
ATOM 1670 C CA . LEU B 2 23 ? 20.098 68.555 28.440 1.00 23.05 26 LEU B CA 1
ATOM 1671 C C . LEU B 2 23 ? 20.803 67.817 29.555 1.00 21.89 26 LEU B C 1
ATOM 1672 O O . LEU B 2 23 ? 21.002 68.347 30.653 1.00 19.89 26 LEU B O 1
ATOM 1677 N N . VAL B 2 24 ? 21.181 66.583 29.240 1.00 21.74 27 VAL B N 1
ATOM 1678 C CA . VAL B 2 24 ? 21.877 65.714 30.173 1.00 21.15 27 VAL B CA 1
ATOM 1679 C C . VAL B 2 24 ? 23.003 64.975 29.458 1.00 22.28 27 VAL B C 1
ATOM 1680 O O . VAL B 2 24 ? 22.830 64.436 28.359 1.00 21.69 27 VAL B O 1
ATOM 1684 N N . THR B 2 25 ? 24.167 64.982 30.088 1.00 22.07 28 THR B N 1
ATOM 1685 C CA . THR B 2 25 ? 25.320 64.306 29.541 1.00 22.71 28 THR B CA 1
ATOM 1686 C C . THR B 2 25 ? 25.794 63.436 30.662 1.00 22.75 28 THR B C 1
ATOM 1687 O O . THR B 2 25 ? 25.759 63.848 31.814 1.00 23.44 28 THR B O 1
ATOM 1691 N N . ARG B 2 26 ? 26.212 62.224 30.338 1.00 23.28 29 ARG B N 1
ATOM 1692 C CA . ARG B 2 26 ? 26.707 61.317 31.356 1.00 23.56 29 ARG B CA 1
ATOM 1693 C C . ARG B 2 26 ? 28.067 60.801 30.920 1.00 23.57 29 ARG B C 1
ATOM 1694 O O . ARG B 2 26 ? 28.315 60.585 29.731 1.00 23.28 29 ARG B O 1
ATOM 1702 N N . TYR B 2 27 ? 28.950 60.641 31.895 1.00 23.75 30 TYR B N 1
ATOM 1703 C CA . TYR B 2 27 ? 30.267 60.112 31.657 1.00 24.00 30 TYR B CA 1
ATOM 1704 C C . TYR B 2 27 ? 30.241 58.822 32.442 1.00 24.53 30 TYR B C 1
ATOM 1705 O O . TYR B 2 27 ? 30.022 58.832 33.666 1.00 24.46 30 TYR B O 1
ATOM 1714 N N . ILE B 2 28 ? 30.441 57.715 31.721 1.00 24.48 31 ILE B N 1
ATOM 1715 C CA . ILE B 2 28 ? 30.370 56.382 32.302 1.00 24.98 31 ILE B CA 1
ATOM 1716 C C . ILE B 2 28 ? 31.591 55.498 32.167 1.00 26.74 31 ILE B C 1
ATOM 1717 O O . ILE B 2 28 ? 32.194 55.432 31.101 1.00 26.78 31 ILE B O 1
ATOM 1722 N N . TYR B 2 29 ? 31.946 54.821 33.259 1.00 29.89 32 TYR B N 1
ATOM 1723 C CA . TYR B 2 29 ? 33.060 53.879 33.248 1.00 33.23 32 TYR B CA 1
ATOM 1724 C C . TYR B 2 29 ? 32.402 52.507 33.328 1.00 33.90 32 TYR B C 1
ATOM 1725 O O . TYR B 2 29 ? 31.706 52.206 34.297 1.00 34.69 32 TYR B O 1
ATOM 1734 N N . ASN B 2 30 ? 32.620 51.674 32.317 1.00 34.26 33 ASN B N 1
ATOM 1735 C CA . ASN B 2 30 ? 31.989 50.370 32.298 1.00 35.03 33 ASN B CA 1
ATOM 1736 C C . ASN B 2 30 ? 30.505 50.697 32.326 1.00 34.93 33 ASN B C 1
ATOM 1737 O O . ASN B 2 30 ? 29.982 51.219 31.352 1.00 35.51 33 ASN B O 1
ATOM 1742 N N . ARG B 2 31 ? 29.833 50.430 33.442 1.00 34.70 34 ARG B N 1
ATOM 1743 C CA . ARG B 2 31 ? 28.403 50.717 33.546 1.00 34.73 34 ARG B CA 1
ATOM 1744 C C . ARG B 2 31 ? 28.123 51.611 34.724 1.00 34.72 34 ARG B C 1
ATOM 1745 O O . ARG B 2 31 ? 27.027 51.566 35.283 1.00 35.29 34 ARG B O 1
ATOM 1753 N N . GLU B 2 32 ? 29.115 52.413 35.099 1.00 34.65 35 GLU B N 1
ATOM 1754 C CA . GLU B 2 32 ? 28.999 53.321 36.232 1.00 34.73 35 GLU B CA 1
ATOM 1755 C C . GLU B 2 32 ? 29.024 54.780 35.815 1.00 33.84 35 GLU B C 1
ATOM 1756 O O . GLU B 2 32 ? 30.051 55.287 35.356 1.00 33.47 35 GLU B O 1
ATOM 1762 N N . GLU B 2 33 ? 27.889 55.452 35.978 1.00 33.20 36 GLU B N 1
ATOM 1763 C CA . GLU B 2 33 ? 27.796 56.865 35.648 1.00 33.10 36 GLU B CA 1
ATOM 1764 C C . GLU B 2 33 ? 28.305 57.622 36.861 1.00 33.58 36 GLU B C 1
ATOM 1765 O O . GLU B 2 33 ? 27.616 57.683 37.889 1.00 33.69 36 GLU B O 1
ATOM 1771 N N . TYR B 2 34 ? 29.495 58.206 36.740 1.00 32.54 37 TYR B N 1
ATOM 1772 C CA . TYR B 2 34 ? 30.098 58.911 37.856 1.00 31.04 37 TYR B CA 1
ATOM 1773 C C . TYR B 2 34 ? 29.896 60.417 37.876 1.00 31.23 37 TYR B C 1
ATOM 1774 O O . TYR B 2 34 ? 29.715 61.016 38.938 1.00 30.22 37 TYR B O 1
ATOM 1783 N N . LEU B 2 35 ? 29.931 61.021 36.693 1.00 31.95 38 LEU B N 1
ATOM 1784 C CA . LEU B 2 35 ? 29.757 62.469 36.534 1.00 31.85 38 LEU B CA 1
ATOM 1785 C C . LEU B 2 35 ? 28.503 62.744 35.693 1.00 31.52 38 LEU B C 1
ATOM 1786 O O . LEU B 2 35 ? 28.075 61.872 34.947 1.00 33.25 38 LEU B O 1
ATOM 1791 N N . ARG B 2 36 ? 27.907 63.930 35.814 1.00 30.16 39 ARG B N 1
ATOM 1792 C CA . ARG B 2 36 ? 26.713 64.251 35.033 1.00 28.75 39 ARG B CA 1
ATOM 1793 C C . ARG B 2 36 ? 26.344 65.730 34.988 1.00 28.97 39 ARG B C 1
ATOM 1794 O O . ARG B 2 36 ? 26.555 66.475 35.938 1.00 27.99 39 ARG B O 1
ATOM 1802 N N . PHE B 2 37 ? 25.772 66.141 33.865 1.00 30.33 40 PHE B N 1
ATOM 1803 C CA . PHE B 2 37 ? 25.337 67.510 33.691 1.00 32.14 40 PHE B CA 1
ATOM 1804 C C . PHE B 2 37 ? 23.874 67.535 33.326 1.00 32.83 40 PHE B C 1
ATOM 1805 O O . PHE B 2 37 ? 23.463 66.892 32.360 1.00 32.88 40 PHE B O 1
ATOM 1813 N N . ASP B 2 38 ? 23.102 68.311 34.080 1.00 33.73 41 ASP B N 1
ATOM 1814 C CA . ASP B 2 38 ? 21.671 68.443 33.845 1.00 34.47 41 ASP B CA 1
ATOM 1815 C C . ASP B 2 38 ? 21.219 69.909 33.828 1.00 34.12 41 ASP B C 1
ATOM 1816 O O . ASP B 2 38 ? 21.435 70.646 34.788 1.00 33.18 41 ASP B O 1
ATOM 1821 N N . SER B 2 39 ? 20.565 70.312 32.746 1.00 33.88 42 SER B N 1
ATOM 1822 C CA . SER B 2 39 ? 20.087 71.683 32.591 1.00 35.64 42 SER B CA 1
ATOM 1823 C C . SER B 2 39 ? 19.317 72.169 33.800 1.00 35.85 42 SER B C 1
ATOM 1824 O O . SER B 2 39 ? 19.530 73.280 34.300 1.00 35.18 42 SER B O 1
ATOM 1827 N N . ASP B 2 40 ? 18.389 71.332 34.237 1.00 37.30 43 ASP B N 1
ATOM 1828 C CA . ASP B 2 40 ? 17.561 71.627 35.391 1.00 39.37 43 ASP B CA 1
ATOM 1829 C C . ASP B 2 40 ? 18.478 71.921 36.560 1.00 40.61 43 ASP B C 1
ATOM 1830 O O . ASP B 2 40 ? 18.273 72.889 37.299 1.00 41.69 43 ASP B O 1
ATOM 1835 N N . VAL B 2 41 ? 19.498 71.087 36.721 1.00 40.83 44 VAL B N 1
ATOM 1836 C CA . VAL B 2 41 ? 20.450 71.298 37.793 1.00 40.76 44 VAL B CA 1
ATOM 1837 C C . VAL B 2 41 ? 21.185 72.591 37.495 1.00 41.56 44 VAL B C 1
ATOM 1838 O O . VAL B 2 41 ? 20.947 73.609 38.139 1.00 41.67 44 VAL B O 1
ATOM 1842 N N . GLY B 2 42 ? 22.077 72.543 36.507 1.00 42.22 45 GLY B N 1
ATOM 1843 C CA . GLY B 2 42 ? 22.840 73.721 36.137 1.00 42.62 45 GLY B CA 1
ATOM 1844 C C . GLY B 2 42 ? 24.345 73.509 36.009 1.00 43.03 45 GLY B C 1
ATOM 1845 O O . GLY B 2 42 ? 24.973 74.103 35.132 1.00 43.03 45 GLY B O 1
ATOM 1846 N N . GLU B 2 43 ? 24.920 72.667 36.870 1.00 43.44 46 GLU B N 1
ATOM 1847 C CA . GLU B 2 43 ? 26.364 72.387 36.868 1.00 43.54 46 GLU B CA 1
ATOM 1848 C C . GLU B 2 43 ? 26.657 70.897 36.841 1.00 42.91 46 GLU B C 1
ATOM 1849 O O . GLU B 2 43 ? 25.776 70.083 37.081 1.00 42.93 46 GLU B O 1
ATOM 1855 N N . TYR B 2 44 ? 27.900 70.544 36.539 1.00 42.82 47 TYR B N 1
ATOM 1856 C CA . TYR B 2 44 ? 28.301 69.142 36.517 1.00 43.80 47 TYR B CA 1
ATOM 1857 C C . TYR B 2 44 ? 28.210 68.646 37.958 1.00 44.55 47 TYR B C 1
ATOM 1858 O O . TYR B 2 44 ? 28.379 69.430 38.892 1.00 44.67 47 TYR B O 1
ATOM 1867 N N . ARG B 2 45 ? 27.943 67.352 38.139 1.00 45.15 48 ARG B N 1
ATOM 1868 C CA . ARG B 2 45 ? 27.825 66.756 39.474 1.00 44.84 48 ARG B CA 1
ATOM 1869 C C . ARG B 2 45 ? 28.438 65.365 39.526 1.00 45.09 48 ARG B C 1
ATOM 1870 O O . ARG B 2 45 ? 28.559 64.695 38.498 1.00 46.30 48 ARG B O 1
ATOM 1878 N N . ALA B 2 46 ? 28.834 64.932 40.720 1.00 44.57 49 ALA B N 1
ATOM 1879 C CA . ALA B 2 46 ? 29.409 63.598 40.892 1.00 43.55 49 ALA B CA 1
ATOM 1880 C C . ALA B 2 46 ? 28.222 62.685 41.183 1.00 43.74 49 ALA B C 1
ATOM 1881 O O . ALA B 2 46 ? 27.363 63.038 41.987 1.00 43.97 49 ALA B O 1
ATOM 1883 N N . VAL B 2 47 ? 28.144 61.531 40.531 1.00 43.14 50 VAL B N 1
ATOM 1884 C CA . VAL B 2 47 ? 27.030 60.630 40.783 1.00 42.74 50 VAL B CA 1
ATOM 1885 C C . VAL B 2 47 ? 27.507 59.510 41.678 1.00 42.96 50 VAL B C 1
ATOM 1886 O O . VAL B 2 47 ? 26.748 58.954 42.477 1.00 41.57 50 VAL B O 1
ATOM 1890 N N . THR B 2 48 ? 28.784 59.187 41.532 1.00 44.10 51 THR B N 1
ATOM 1891 C CA . THR B 2 48 ? 29.398 58.147 42.331 1.00 45.38 51 THR B CA 1
ATOM 1892 C C . THR B 2 48 ? 30.680 58.700 42.926 1.00 46.36 51 THR B C 1
ATOM 1893 O O . THR B 2 48 ? 30.817 59.904 43.129 1.00 45.78 51 THR B O 1
ATOM 1897 N N . GLU B 2 49 ? 31.611 57.801 43.206 1.00 48.39 52 GLU B N 1
ATOM 1898 C CA . GLU B 2 49 ? 32.892 58.170 43.771 1.00 49.91 52 GLU B CA 1
ATOM 1899 C C . GLU B 2 49 ? 33.831 58.671 42.698 1.00 49.66 52 GLU B C 1
ATOM 1900 O O . GLU B 2 49 ? 34.265 59.821 42.718 1.00 49.09 52 GLU B O 1
ATOM 1906 N N . LEU B 2 50 ? 34.148 57.788 41.762 1.00 49.77 53 LEU B N 1
ATOM 1907 C CA . LEU B 2 50 ? 35.048 58.114 40.670 1.00 49.99 53 LEU B CA 1
ATOM 1908 C C . LEU B 2 50 ? 34.854 59.533 40.188 1.00 50.47 53 LEU B C 1
ATOM 1909 O O . LEU B 2 50 ? 35.771 60.125 39.628 1.00 50.89 53 LEU B O 1
ATOM 1914 N N . GLY B 2 51 ? 33.662 60.079 40.414 1.00 51.23 54 GLY B N 1
ATOM 1915 C CA . GLY B 2 51 ? 33.372 61.424 39.955 1.00 52.54 54 GLY B CA 1
ATOM 1916 C C . GLY B 2 51 ? 33.456 62.516 40.993 1.00 53.32 54 GLY B C 1
ATOM 1917 O O . GLY B 2 51 ? 33.205 63.675 40.681 1.00 52.86 54 GLY B O 1
ATOM 1918 N N . ARG B 2 52 ? 33.812 62.152 42.219 1.00 54.69 55 ARG B N 1
ATOM 1919 C CA . ARG B 2 52 ? 33.915 63.111 43.313 1.00 56.36 55 ARG B CA 1
ATOM 1920 C C . ARG B 2 52 ? 34.556 64.452 42.951 1.00 57.40 55 ARG B C 1
ATOM 1921 O O . ARG B 2 52 ? 33.902 65.499 43.022 1.00 58.14 55 ARG B O 1
ATOM 1929 N N . HIS B 2 53 ? 35.832 64.428 42.581 1.00 57.79 56 HIS B N 1
ATOM 1930 C CA . HIS B 2 53 ? 36.527 65.657 42.222 1.00 58.23 56 HIS B CA 1
ATOM 1931 C C . HIS B 2 53 ? 36.384 65.990 40.744 1.00 58.30 56 HIS B C 1
ATOM 1932 O O . HIS B 2 53 ? 36.611 67.130 40.344 1.00 58.90 56 HIS B O 1
ATOM 1939 N N . SER B 2 54 ? 36.015 65.002 39.932 1.00 57.92 57 SER B N 1
ATOM 1940 C CA . SER B 2 54 ? 35.840 65.235 38.500 1.00 57.19 57 SER B CA 1
ATOM 1941 C C . SER B 2 54 ? 34.846 66.381 38.278 1.00 56.95 57 SER B C 1
ATOM 1942 O O . SER B 2 54 ? 34.986 67.156 37.337 1.00 57.46 57 SER B O 1
ATOM 1945 N N . ALA B 2 55 ? 33.851 66.488 39.154 1.00 56.75 58 ALA B N 1
ATOM 1946 C CA . ALA B 2 55 ? 32.832 67.538 39.057 1.00 56.27 58 ALA B CA 1
ATOM 1947 C C . ALA B 2 55 ? 33.470 68.918 39.107 1.00 55.75 58 ALA B C 1
ATOM 1948 O O . ALA B 2 55 ? 33.419 69.683 38.142 1.00 55.94 58 ALA B O 1
ATOM 1950 N N . GLU B 2 56 ? 34.060 69.213 40.261 1.00 55.16 59 GLU B N 1
ATOM 1951 C CA . GLU B 2 56 ? 34.736 70.474 40.536 1.00 53.99 59 GLU B CA 1
ATOM 1952 C C . GLU B 2 56 ? 35.598 70.988 39.394 1.00 52.57 59 GLU B C 1
ATOM 1953 O O . GLU B 2 56 ? 35.746 72.197 39.225 1.00 53.01 59 GLU B O 1
ATOM 1959 N N . TYR B 2 57 ? 36.171 70.062 38.632 1.00 50.67 60 TYR B N 1
ATOM 1960 C CA . TYR B 2 57 ? 37.033 70.383 37.499 1.00 48.87 60 TYR B CA 1
ATOM 1961 C C . TYR B 2 57 ? 36.237 70.794 36.260 1.00 47.27 60 TYR B C 1
ATOM 1962 O O . TYR B 2 57 ? 36.507 71.827 35.654 1.00 45.98 60 TYR B O 1
ATOM 1971 N N . TYR B 2 58 ? 35.254 69.981 35.893 1.00 46.75 61 TYR B N 1
ATOM 1972 C CA . TYR B 2 58 ? 34.439 70.242 34.713 1.00 46.60 61 TYR B CA 1
ATOM 1973 C C . TYR B 2 58 ? 33.728 71.587 34.740 1.00 47.14 61 TYR B C 1
ATOM 1974 O O . TYR B 2 58 ? 33.489 72.195 33.689 1.00 47.90 61 TYR B O 1
ATOM 1983 N N . ASN B 2 59 ? 33.386 72.062 35.931 1.00 46.53 62 ASN B N 1
ATOM 1984 C CA . ASN B 2 59 ? 32.709 73.346 36.033 1.00 45.93 62 ASN B CA 1
ATOM 1985 C C . ASN B 2 59 ? 33.716 74.441 35.787 1.00 45.38 62 ASN B C 1
ATOM 1986 O O . ASN B 2 59 ? 33.534 75.305 34.929 1.00 44.10 62 ASN B O 1
ATOM 1991 N N . LYS B 2 60 ? 34.791 74.383 36.558 1.00 46.39 63 LYS B N 1
ATOM 1992 C CA . LYS B 2 60 ? 35.880 75.339 36.448 1.00 47.11 63 LYS B CA 1
ATOM 1993 C C . LYS B 2 60 ? 36.291 75.427 34.984 1.00 45.93 63 LYS B C 1
ATOM 1994 O O . LYS B 2 60 ? 36.584 76.504 34.469 1.00 46.67 63 LYS B O 1
ATOM 2000 N N . GLN B 2 61 ? 36.259 74.287 34.310 1.00 43.44 64 GLN B N 1
ATOM 2001 C CA . GLN B 2 61 ? 36.696 74.218 32.937 1.00 40.80 64 GLN B CA 1
ATOM 2002 C C . GLN B 2 61 ? 35.710 74.259 31.814 1.00 39.56 64 GLN B C 1
ATOM 2003 O O . GLN B 2 61 ? 35.998 74.846 30.781 1.00 40.30 64 GLN B O 1
ATOM 2009 N N . TYR B 2 62 ? 34.554 73.635 31.984 1.00 37.75 67 TYR B N 1
ATOM 2010 C CA . TYR B 2 62 ? 33.609 73.590 30.887 1.00 35.94 67 TYR B CA 1
ATOM 2011 C C . TYR B 2 62 ? 32.257 74.195 31.154 1.00 35.68 67 TYR B C 1
ATOM 2012 O O . TYR B 2 62 ? 31.576 74.603 30.225 1.00 36.31 67 TYR B O 1
ATOM 2021 N N . LEU B 2 63 ? 31.868 74.252 32.417 1.00 35.47 68 LEU B N 1
ATOM 2022 C CA . LEU B 2 63 ? 30.567 74.786 32.792 1.00 36.35 68 LEU B CA 1
ATOM 2023 C C . LEU B 2 63 ? 29.939 75.753 31.809 1.00 37.51 68 LEU B C 1
ATOM 2024 O O . LEU B 2 63 ? 28.884 75.485 31.245 1.00 38.31 68 LEU B O 1
ATOM 2029 N N . GLU B 2 64 ? 30.571 76.896 31.618 1.00 38.85 69 GLU B N 1
ATOM 2030 C CA . GLU B 2 64 ? 30.043 77.874 30.686 1.00 40.74 69 GLU B CA 1
ATOM 2031 C C . GLU B 2 64 ? 29.693 77.188 29.362 1.00 39.98 69 GLU B C 1
ATOM 2032 O O . GLU B 2 64 ? 28.525 76.923 29.071 1.00 39.64 69 GLU B O 1
ATOM 2038 N N . ARG B 2 65 ? 30.717 76.895 28.570 1.00 39.02 70 ARG B N 1
ATOM 2039 C CA . ARG B 2 65 ? 30.521 76.247 27.287 1.00 37.76 70 ARG B CA 1
ATOM 2040 C C . ARG B 2 65 ? 29.385 75.248 27.340 1.00 35.25 70 ARG B C 1
ATOM 2041 O O . ARG B 2 65 ? 28.452 75.318 26.555 1.00 34.18 70 ARG B O 1
ATOM 2049 N N . THR B 2 66 ? 29.464 74.323 28.280 1.00 33.76 71 THR B N 1
ATOM 2050 C CA . THR B 2 66 ? 28.437 73.303 28.411 1.00 33.67 71 THR B CA 1
ATOM 2051 C C . THR B 2 66 ? 27.029 73.914 28.481 1.00 33.75 71 THR B C 1
ATOM 2052 O O . THR B 2 66 ? 26.175 73.636 27.631 1.00 32.80 71 THR B O 1
ATOM 2056 N N . ARG B 2 67 ? 26.796 74.746 29.489 1.00 33.06 72 ARG B N 1
ATOM 2057 C CA . ARG B 2 67 ? 25.506 75.380 29.661 1.00 32.96 72 ARG B CA 1
ATOM 2058 C C . ARG B 2 67 ? 25.004 75.966 28.349 1.00 33.38 72 ARG B C 1
ATOM 2059 O O . ARG B 2 67 ? 23.808 76.171 28.173 1.00 33.71 72 ARG B O 1
ATOM 2067 N N . ALA B 2 68 ? 25.928 76.222 27.427 1.00 33.59 73 ALA B N 1
ATOM 2068 C CA . ALA B 2 68 ? 25.608 76.820 26.130 1.00 33.13 73 ALA B CA 1
ATOM 2069 C C . ALA B 2 68 ? 25.261 75.844 25.019 1.00 32.77 73 ALA B C 1
ATOM 2070 O O . ALA B 2 68 ? 24.658 76.227 24.014 1.00 32.20 73 ALA B O 1
ATOM 2072 N N . GLU B 2 69 ? 25.659 74.590 25.189 1.00 32.26 74 GLU B N 1
ATOM 2073 C CA . GLU B 2 69 ? 25.385 73.578 24.187 1.00 31.94 74 GLU B CA 1
ATOM 2074 C C . GLU B 2 69 ? 23.897 73.299 24.134 1.00 31.84 74 GLU B C 1
ATOM 2075 O O . GLU B 2 69 ? 23.387 72.697 23.182 1.00 32.12 74 GLU B O 1
ATOM 2081 N N . LEU B 2 70 ? 23.198 73.768 25.158 1.00 30.86 75 LEU B N 1
ATOM 2082 C CA . LEU B 2 70 ? 21.775 73.560 25.246 1.00 29.47 75 LEU B CA 1
ATOM 2083 C C . LEU B 2 70 ? 21.075 74.169 24.043 1.00 29.03 75 LEU B C 1
ATOM 2084 O O . LEU B 2 70 ? 19.963 73.777 23.710 1.00 28.78 75 LEU B O 1
ATOM 2089 N N . ASP B 2 71 ? 21.752 75.106 23.379 1.00 29.26 76 ASP B N 1
ATOM 2090 C CA . ASP B 2 71 ? 21.225 75.790 22.193 1.00 29.01 76 ASP B CA 1
ATOM 2091 C C . ASP B 2 71 ? 21.955 75.449 20.921 1.00 28.48 76 ASP B C 1
ATOM 2092 O O . ASP B 2 71 ? 21.340 75.067 19.922 1.00 28.27 76 ASP B O 1
ATOM 2097 N N . THR B 2 72 ? 23.271 75.630 20.963 1.00 27.80 77 THR B N 1
ATOM 2098 C CA . THR B 2 72 ? 24.126 75.339 19.823 1.00 28.14 77 THR B CA 1
ATOM 2099 C C . THR B 2 72 ? 23.908 73.895 19.374 1.00 26.67 77 THR B C 1
ATOM 2100 O O . THR B 2 72 ? 24.068 73.566 18.192 1.00 25.27 77 THR B O 1
ATOM 2104 N N . ALA B 2 73 ? 23.538 73.041 20.328 1.00 25.98 78 ALA B N 1
ATOM 2105 C CA . ALA B 2 73 ? 23.309 71.628 20.051 1.00 24.87 78 ALA B CA 1
ATOM 2106 C C . ALA B 2 73 ? 21.860 71.188 20.152 1.00 24.50 78 ALA B C 1
ATOM 2107 O O . ALA B 2 73 ? 21.270 70.773 19.162 1.00 25.20 78 ALA B O 1
ATOM 2109 N N . CYS B 2 74 ? 21.273 71.272 21.335 1.00 24.70 79 CYS B N 1
ATOM 2110 C CA . CYS B 2 74 ? 19.903 70.818 21.465 1.00 25.69 79 CYS B CA 1
ATOM 2111 C C . CYS B 2 74 ? 18.935 71.652 20.617 1.00 26.58 79 CYS B C 1
ATOM 2112 O O . CYS B 2 74 ? 18.510 71.217 19.539 1.00 26.64 79 CYS B O 1
ATOM 2115 N N . ARG B 2 75 ? 18.598 72.851 21.081 1.00 28.06 80 ARG B N 1
ATOM 2116 C CA . ARG B 2 75 ? 17.669 73.712 20.349 1.00 29.51 80 ARG B CA 1
ATOM 2117 C C . ARG B 2 75 ? 17.963 73.765 18.847 1.00 29.88 80 ARG B C 1
ATOM 2118 O O . ARG B 2 75 ? 17.061 73.621 18.005 1.00 29.54 80 ARG B O 1
ATOM 2126 N N . HIS B 2 76 ? 19.229 73.984 18.520 1.00 29.32 81 HIS B N 1
ATOM 2127 C CA . HIS B 2 76 ? 19.645 74.044 17.135 1.00 29.40 81 HIS B CA 1
ATOM 2128 C C . HIS B 2 76 ? 19.122 72.835 16.384 1.00 28.69 81 HIS B C 1
ATOM 2129 O O . HIS B 2 76 ? 18.181 72.927 15.610 1.00 29.41 81 HIS B O 1
ATOM 2136 N N . ASN B 2 77 ? 19.757 71.698 16.627 1.00 28.28 82 ASN B N 1
ATOM 2137 C CA . ASN B 2 77 ? 19.380 70.439 16.004 1.00 28.05 82 ASN B CA 1
ATOM 2138 C C . ASN B 2 77 ? 17.878 70.301 15.795 1.00 28.28 82 ASN B C 1
ATOM 2139 O O . ASN B 2 77 ? 17.403 70.199 14.662 1.00 27.64 82 ASN B O 1
ATOM 2144 N N . TYR B 2 78 ? 17.127 70.302 16.888 1.00 28.94 83 TYR B N 1
ATOM 2145 C CA . TYR B 2 78 ? 15.681 70.145 16.786 1.00 31.06 83 TYR B CA 1
ATOM 2146 C C . TYR B 2 78 ? 15.094 71.062 15.731 1.00 31.23 83 TYR B C 1
ATOM 2147 O O . TYR B 2 78 ? 14.649 70.601 14.673 1.00 30.58 83 TYR B O 1
ATOM 2156 N N . GLU B 2 79 ? 15.116 72.360 16.030 1.00 31.45 84 GLU B N 1
ATOM 2157 C CA . GLU B 2 79 ? 14.575 73.387 15.149 1.00 31.12 84 GLU B CA 1
ATOM 2158 C C . GLU B 2 79 ? 15.200 73.452 13.768 1.00 30.96 84 GLU B C 1
ATOM 2159 O O . GLU B 2 79 ? 14.523 73.707 12.771 1.00 31.19 84 GLU B O 1
ATOM 2165 N N . GLU B 2 80 A 16.494 73.209 13.697 1.00 30.79 84 GLU B N 1
ATOM 2166 C CA . GLU B 2 80 A 17.155 73.300 12.426 1.00 30.95 84 GLU B CA 1
ATOM 2167 C C . GLU B 2 80 A 17.242 72.034 11.636 1.00 30.41 84 GLU B C 1
ATOM 2168 O O . GLU B 2 80 A 17.249 72.089 10.418 1.00 30.49 84 GLU B O 1
ATOM 2174 N N . THR B 2 81 ? 17.303 70.889 12.301 1.00 30.11 85 THR B N 1
ATOM 2175 C CA . THR B 2 81 ? 17.442 69.644 11.552 1.00 30.75 85 THR B CA 1
ATOM 2176 C C . THR B 2 81 ? 16.335 68.626 11.689 1.00 30.80 85 THR B C 1
ATOM 2177 O O . THR B 2 81 ? 16.030 67.913 10.736 1.00 32.14 85 THR B O 1
ATOM 2181 N N . GLU B 2 82 ? 15.736 68.551 12.867 1.00 29.92 86 GLU B N 1
ATOM 2182 C CA . GLU B 2 82 ? 14.700 67.564 13.101 1.00 28.92 86 GLU B CA 1
ATOM 2183 C C . GLU B 2 82 ? 13.368 67.820 12.419 1.00 27.78 86 GLU B C 1
ATOM 2184 O O . GLU B 2 82 ? 12.751 66.906 11.864 1.00 27.46 86 GLU B O 1
ATOM 2190 N N . VAL B 2 83 ? 12.928 69.064 12.445 1.00 26.88 87 VAL B N 1
ATOM 2191 C CA . VAL B 2 83 ? 11.664 69.414 11.828 1.00 27.71 87 VAL B CA 1
ATOM 2192 C C . VAL B 2 83 ? 11.595 68.991 10.362 1.00 26.83 87 VAL B C 1
ATOM 2193 O O . VAL B 2 83 ? 10.585 68.445 9.914 1.00 28.58 87 VAL B O 1
ATOM 2197 N N . PRO B 2 84 ? 12.670 69.234 9.597 1.00 25.75 88 PRO B N 1
ATOM 2198 C CA . PRO B 2 84 ? 12.700 68.876 8.179 1.00 25.00 88 PRO B CA 1
ATOM 2199 C C . PRO B 2 84 ? 12.936 67.395 7.883 1.00 23.01 88 PRO B C 1
ATOM 2200 O O . PRO B 2 84 ? 12.777 66.956 6.747 1.00 22.17 88 PRO B O 1
ATOM 2204 N N . THR B 2 85 ? 13.315 66.627 8.897 1.00 22.11 89 THR B N 1
ATOM 2205 C CA . THR B 2 85 ? 13.562 65.211 8.691 1.00 20.91 89 THR B CA 1
ATOM 2206 C C . THR B 2 85 ? 12.755 64.321 9.600 1.00 19.68 89 THR B C 1
ATOM 2207 O O . THR B 2 85 ? 11.594 64.053 9.344 1.00 19.08 89 THR B O 1
ATOM 2211 N N . SER B 2 86 ? 13.389 63.865 10.668 1.00 20.86 90 SER B N 1
ATOM 2212 C CA . SER B 2 86 ? 12.748 62.970 11.614 1.00 23.20 90 SER B CA 1
ATOM 2213 C C . SER B 2 86 ? 11.293 63.303 11.867 1.00 24.61 90 SER B C 1
ATOM 2214 O O . SER B 2 86 ? 10.415 62.484 11.602 1.00 26.34 90 SER B O 1
ATOM 2217 N N . LEU B 2 87 ? 11.030 64.501 12.376 1.00 25.28 91 LEU B N 1
ATOM 2218 C CA . LEU B 2 87 ? 9.661 64.897 12.698 1.00 26.16 91 LEU B CA 1
ATOM 2219 C C . LEU B 2 87 ? 8.727 65.008 11.493 1.00 27.42 91 LEU B C 1
ATOM 2220 O O . LEU B 2 87 ? 7.512 65.199 11.646 1.00 28.25 91 LEU B O 1
ATOM 2225 N N . ARG B 2 88 ? 9.297 64.865 10.298 1.00 27.49 92 ARG B N 1
ATOM 2226 C CA . ARG B 2 88 ? 8.540 64.953 9.062 1.00 26.75 92 ARG B CA 1
ATOM 2227 C C . ARG B 2 88 ? 8.261 63.574 8.469 1.00 24.98 92 ARG B C 1
ATOM 2228 O O . ARG B 2 88 ? 7.228 63.367 7.834 1.00 26.11 92 ARG B O 1
ATOM 2236 N N . ARG B 2 89 ? 9.185 62.639 8.671 1.00 21.83 93 ARG B N 1
ATOM 2237 C CA . ARG B 2 89 ? 9.051 61.289 8.148 1.00 18.46 93 ARG B CA 1
ATOM 2238 C C . ARG B 2 89 ? 7.621 60.786 8.297 1.00 17.37 93 ARG B C 1
ATOM 2239 O O . ARG B 2 89 ? 7.012 60.907 9.361 1.00 17.41 93 ARG B O 1
ATOM 2247 N N . LEU B 2 90 ? 7.076 60.247 7.210 1.00 16.32 94 LEU B N 1
ATOM 2248 C CA . LEU B 2 90 ? 5.706 59.732 7.211 1.00 14.53 94 LEU B CA 1
ATOM 2249 C C . LEU B 2 90 ? 5.541 58.447 6.419 1.00 14.46 94 LEU B C 1
ATOM 2250 O O . LEU B 2 90 ? 5.183 58.498 5.256 1.00 15.88 94 LEU B O 1
ATOM 2255 N N . GLU B 2 91 ? 5.779 57.304 7.060 1.00 14.16 95 GLU B N 1
ATOM 2256 C CA . GLU B 2 91 ? 5.670 56.009 6.407 1.00 13.12 95 GLU B CA 1
ATOM 2257 C C . GLU B 2 91 ? 4.342 55.312 6.570 1.00 12.93 95 GLU B C 1
ATOM 2258 O O . GLU B 2 91 ? 4.009 54.822 7.651 1.00 12.59 95 GLU B O 1
ATOM 2264 N N . GLN B 2 92 ? 3.596 55.257 5.472 1.00 12.92 96 GLN B N 1
ATOM 2265 C CA . GLN B 2 92 ? 2.299 54.599 5.426 1.00 12.10 96 GLN B CA 1
ATOM 2266 C C . GLN B 2 92 ? 2.450 53.120 5.819 1.00 12.13 96 GLN B C 1
ATOM 2267 O O . GLN B 2 92 ? 3.507 52.513 5.642 1.00 12.91 96 GLN B O 1
ATOM 2273 N N . PRO B 2 93 ? 1.392 52.520 6.372 1.00 12.32 97 PRO B N 1
ATOM 2274 C CA . PRO B 2 93 ? 1.503 51.107 6.759 1.00 12.66 97 PRO B CA 1
ATOM 2275 C C . PRO B 2 93 ? 1.006 50.110 5.724 1.00 12.56 97 PRO B C 1
ATOM 2276 O O . PRO B 2 93 ? 0.574 50.465 4.620 1.00 12.07 97 PRO B O 1
ATOM 2280 N N . ASN B 2 94 ? 1.066 48.848 6.120 1.00 12.81 98 ASN B N 1
ATOM 2281 C CA . ASN B 2 94 ? 0.609 47.761 5.287 1.00 13.87 98 ASN B CA 1
ATOM 2282 C C . ASN B 2 94 ? -0.359 46.953 6.073 1.00 14.24 98 ASN B C 1
ATOM 2283 O O . ASN B 2 94 ? -0.080 46.535 7.193 1.00 14.34 98 ASN B O 1
ATOM 2288 N N . VAL B 2 95 ? -1.506 46.710 5.481 1.00 14.26 99 VAL B N 1
ATOM 2289 C CA . VAL B 2 95 ? -2.472 45.947 6.200 1.00 15.64 99 VAL B CA 1
ATOM 2290 C C . VAL B 2 95 ? -2.767 44.638 5.496 1.00 17.36 99 VAL B C 1
ATOM 2291 O O . VAL B 2 95 ? -2.891 44.574 4.271 1.00 17.93 99 VAL B O 1
ATOM 2295 N N . ALA B 2 96 ? -2.854 43.585 6.295 1.00 18.59 100 ALA B N 1
ATOM 2296 C CA . ALA B 2 96 ? -3.126 42.265 5.780 1.00 19.66 100 ALA B CA 1
ATOM 2297 C C . ALA B 2 96 ? -3.777 41.437 6.862 1.00 20.57 100 ALA B C 1
ATOM 2298 O O . ALA B 2 96 ? -3.342 41.453 8.006 1.00 21.25 100 ALA B O 1
ATOM 2300 N N . ILE B 2 97 ? -4.814 40.706 6.485 1.00 20.87 101 ILE B N 1
ATOM 2301 C CA . ILE B 2 97 ? -5.537 39.865 7.411 1.00 21.96 101 ILE B CA 1
ATOM 2302 C C . ILE B 2 97 ? -5.165 38.425 7.223 1.00 23.50 101 ILE B C 1
ATOM 2303 O O . ILE B 2 97 ? -5.228 37.916 6.115 1.00 23.86 101 ILE B O 1
ATOM 2308 N N . SER B 2 98 ? -4.811 37.757 8.310 1.00 25.93 102 SER B N 1
ATOM 2309 C CA . SER B 2 98 ? -4.409 36.363 8.225 1.00 29.19 102 SER B CA 1
ATOM 2310 C C . SER B 2 98 ? -5.252 35.480 9.139 1.00 30.27 102 SER B C 1
ATOM 2311 O O . SER B 2 98 ? -5.970 35.983 9.992 1.00 30.08 102 SER B O 1
ATOM 2314 N N . LEU B 2 99 ? -5.179 34.167 8.964 1.00 32.66 103 LEU B N 1
ATOM 2315 C CA . LEU B 2 99 ? -5.985 33.292 9.798 1.00 37.60 103 LEU B CA 1
ATOM 2316 C C . LEU B 2 99 ? -5.181 32.377 10.713 1.00 40.78 103 LEU B C 1
ATOM 2317 O O . LEU B 2 99 ? -4.280 31.671 10.273 1.00 40.95 103 LEU B O 1
ATOM 2322 N N . SER B 2 100 ? -5.533 32.396 11.992 1.00 44.96 104 SER B N 1
ATOM 2323 C CA . SER B 2 100 ? -4.846 31.601 12.982 1.00 50.92 104 SER B CA 1
ATOM 2324 C C . SER B 2 100 ? -4.549 30.218 12.487 1.00 55.09 104 SER B C 1
ATOM 2325 O O . SER B 2 100 ? -3.385 29.831 12.396 1.00 55.79 104 SER B O 1
ATOM 2328 N N . ARG B 2 101 ? -5.598 29.469 12.161 1.00 59.92 105 ARG B N 1
ATOM 2329 C CA . ARG B 2 101 ? -5.414 28.103 11.687 1.00 64.82 105 ARG B CA 1
ATOM 2330 C C . ARG B 2 101 ? -6.319 27.704 10.527 1.00 67.39 105 ARG B C 1
ATOM 2331 O O . ARG B 2 101 ? -7.530 27.917 10.567 1.00 68.03 105 ARG B O 1
ATOM 2339 N N . THR B 2 102 ? -5.696 27.109 9.509 1.00 70.34 106 THR B N 1
ATOM 2340 C CA . THR B 2 102 ? -6.343 26.611 8.287 1.00 72.99 106 THR B CA 1
ATOM 2341 C C . THR B 2 102 ? -7.866 26.455 8.351 1.00 73.67 106 THR B C 1
ATOM 2342 O O . THR B 2 102 ? -8.382 25.651 9.126 1.00 73.86 106 THR B O 1
ATOM 2346 N N . GLU B 2 103 ? -8.564 27.215 7.509 1.00 74.71 107 GLU B N 1
ATOM 2347 C CA . GLU B 2 103 ? -10.027 27.201 7.424 1.00 75.94 107 GLU B CA 1
ATOM 2348 C C . GLU B 2 103 ? -10.785 27.135 8.755 1.00 76.16 107 GLU B C 1
ATOM 2349 O O . GLU B 2 103 ? -10.226 26.802 9.808 1.00 75.83 107 GLU B O 1
ATOM 2355 N N . ALA B 2 104 ? -12.075 27.457 8.691 1.00 76.17 108 ALA B N 1
ATOM 2356 C CA . ALA B 2 104 ? -12.919 27.455 9.875 1.00 76.34 108 ALA B CA 1
ATOM 2357 C C . ALA B 2 104 ? -14.099 26.499 9.764 1.00 76.37 108 ALA B C 1
ATOM 2358 O O . ALA B 2 104 ? -14.850 26.531 8.786 1.00 76.37 108 ALA B O 1
ATOM 2360 N N . LEU B 2 105 ? -14.245 25.652 10.782 1.00 76.61 109 LEU B N 1
ATOM 2361 C CA . LEU B 2 105 ? -15.328 24.669 10.856 1.00 76.37 109 LEU B CA 1
ATOM 2362 C C . LEU B 2 105 ? -16.566 25.443 11.270 1.00 76.60 109 LEU B C 1
ATOM 2363 O O . LEU B 2 105 ? -17.670 25.218 10.774 1.00 76.43 109 LEU B O 1
ATOM 2368 N N . ASN B 2 106 ? -16.318 26.363 12.194 1.00 77.07 110 ASN B N 1
ATOM 2369 C CA . ASN B 2 106 ? -17.289 27.272 12.796 1.00 77.56 110 ASN B CA 1
ATOM 2370 C C . ASN B 2 106 ? -16.852 27.301 14.260 1.00 77.51 110 ASN B C 1
ATOM 2371 O O . ASN B 2 106 ? -17.635 27.601 15.163 1.00 78.00 110 ASN B O 1
ATOM 2376 N N . HIS B 2 107 ? -15.576 26.982 14.471 1.00 76.91 111 HIS B N 1
ATOM 2377 C CA . HIS B 2 107 ? -14.994 26.944 15.807 1.00 76.06 111 HIS B CA 1
ATOM 2378 C C . HIS B 2 107 ? -14.273 28.245 16.149 1.00 74.49 111 HIS B C 1
ATOM 2379 O O . HIS B 2 107 ? -14.191 29.167 15.325 1.00 73.84 111 HIS B O 1
ATOM 2386 N N . HIS B 2 108 ? -13.764 28.303 17.379 1.00 72.99 112 HIS B N 1
ATOM 2387 C CA . HIS B 2 108 ? -13.039 29.468 17.866 1.00 70.53 112 HIS B CA 1
ATOM 2388 C C . HIS B 2 108 ? -11.744 29.647 17.082 1.00 67.59 112 HIS B C 1
ATOM 2389 O O . HIS B 2 108 ? -10.807 28.848 17.180 1.00 67.49 112 HIS B O 1
ATOM 2396 N N . ASN B 2 109 ? -11.714 30.700 16.279 1.00 63.98 113 ASN B N 1
ATOM 2397 C CA . ASN B 2 109 ? -10.547 31.010 15.468 1.00 59.89 113 ASN B CA 1
ATOM 2398 C C . ASN B 2 109 ? -10.086 32.437 15.759 1.00 55.72 113 ASN B C 1
ATOM 2399 O O . ASN B 2 109 ? -10.703 33.164 16.556 1.00 54.71 113 ASN B O 1
ATOM 2404 N N . THR B 2 110 ? -9.000 32.836 15.108 1.00 50.16 114 THR B N 1
ATOM 2405 C CA . THR B 2 110 ? -8.482 34.172 15.309 1.00 45.05 114 THR B CA 1
ATOM 2406 C C . THR B 2 110 ? -7.861 34.799 14.055 1.00 41.45 114 THR B C 1
ATOM 2407 O O . THR B 2 110 ? -6.977 34.235 13.419 1.00 40.18 114 THR B O 1
ATOM 2411 N N . LEU B 2 111 ? -8.377 35.972 13.709 1.00 38.36 115 LEU B N 1
ATOM 2412 C CA . LEU B 2 111 ? -7.940 36.739 12.551 1.00 35.50 115 LEU B CA 1
ATOM 2413 C C . LEU B 2 111 ? -6.820 37.697 12.945 1.00 33.10 115 LEU B C 1
ATOM 2414 O O . LEU B 2 111 ? -6.899 38.391 13.966 1.00 33.32 115 LEU B O 1
ATOM 2419 N N . VAL B 2 112 ? -5.790 37.751 12.114 1.00 28.74 116 VAL B N 1
ATOM 2420 C CA . VAL B 2 112 ? -4.640 38.580 12.406 1.00 24.01 116 VAL B CA 1
ATOM 2421 C C . VAL B 2 112 ? -4.456 39.760 11.486 1.00 20.34 116 VAL B C 1
ATOM 2422 O O . VAL B 2 112 ? -3.802 39.633 10.453 1.00 20.13 116 VAL B O 1
ATOM 2426 N N . CYS B 2 113 ? -5.031 40.902 11.832 1.00 15.64 117 CYS B N 1
ATOM 2427 C CA . CYS B 2 113 ? -4.782 42.070 11.008 1.00 14.46 117 CYS B CA 1
ATOM 2428 C C . CYS B 2 113 ? -3.274 42.274 11.202 1.00 13.31 117 CYS B C 1
ATOM 2429 O O . CYS B 2 113 ? -2.758 41.994 12.273 1.00 12.87 117 CYS B O 1
ATOM 2432 N N . SER B 2 114 ? -2.563 42.740 10.182 1.00 12.86 118 SER B N 1
ATOM 2433 C CA . SER B 2 114 ? -1.122 42.953 10.287 1.00 11.91 118 SER B CA 1
ATOM 2434 C C . SER B 2 114 ? -0.744 44.330 9.769 1.00 13.05 118 SER B C 1
ATOM 2435 O O . SER B 2 114 ? -0.602 44.529 8.555 1.00 14.78 118 SER B O 1
ATOM 2438 N N . VAL B 2 115 ? -0.566 45.273 10.686 1.00 11.29 119 VAL B N 1
ATOM 2439 C CA . VAL B 2 115 ? -0.186 46.631 10.323 1.00 10.27 119 VAL B CA 1
ATOM 2440 C C . VAL B 2 115 ? 1.338 46.764 10.366 1.00 10.01 119 VAL B C 1
ATOM 2441 O O . VAL B 2 115 ? 1.925 46.799 11.430 1.00 10.01 119 VAL B O 1
ATOM 2445 N N . THR B 2 116 ? 1.968 46.862 9.202 1.00 10.01 120 THR B N 1
ATOM 2446 C CA . THR B 2 116 ? 3.416 46.919 9.131 1.00 10.24 120 THR B CA 1
ATOM 2447 C C . THR B 2 116 ? 4.113 48.085 8.445 1.00 12.11 120 THR B C 1
ATOM 2448 O O . THR B 2 116 ? 3.523 48.846 7.663 1.00 11.74 120 THR B O 1
ATOM 2452 N N . ASP B 2 117 ? 5.404 48.194 8.748 1.00 12.78 121 ASP B N 1
ATOM 2453 C CA . ASP B 2 117 ? 6.251 49.220 8.167 1.00 13.54 121 ASP B CA 1
ATOM 2454 C C . ASP B 2 117 ? 5.793 50.662 8.291 1.00 12.90 121 ASP B C 1
ATOM 2455 O O . ASP B 2 117 ? 5.993 51.454 7.376 1.00 13.12 121 ASP B O 1
ATOM 2460 N N . PHE B 2 118 ? 5.195 51.035 9.407 1.00 12.73 122 PHE B N 1
ATOM 2461 C CA . PHE B 2 118 ? 4.763 52.422 9.501 1.00 13.75 122 PHE B CA 1
ATOM 2462 C C . PHE B 2 118 ? 5.667 53.347 10.302 1.00 13.94 122 PHE B C 1
ATOM 2463 O O . PHE B 2 118 ? 6.698 52.927 10.865 1.00 12.52 122 PHE B O 1
ATOM 2471 N N . TYR B 2 119 ? 5.259 54.617 10.338 1.00 12.84 123 TYR B N 1
ATOM 2472 C CA . TYR B 2 119 ? 6.010 55.635 11.045 1.00 11.70 123 TYR B CA 1
ATOM 2473 C C . TYR B 2 119 ? 5.415 57.033 10.857 1.00 10.94 123 TYR B C 1
ATOM 2474 O O . TYR B 2 119 ? 5.018 57.396 9.757 1.00 11.24 123 TYR B O 1
ATOM 2483 N N . PRO B 2 120 ? 5.362 57.839 11.931 1.00 10.29 124 PRO B N 1
ATOM 2484 C CA . PRO B 2 120 ? 5.824 57.484 13.273 1.00 10.89 124 PRO B CA 1
ATOM 2485 C C . PRO B 2 120 ? 4.993 56.343 13.833 1.00 11.64 124 PRO B C 1
ATOM 2486 O O . PRO B 2 120 ? 4.403 55.575 13.087 1.00 12.42 124 PRO B O 1
ATOM 2490 N N . ALA B 2 121 ? 4.908 56.244 15.146 1.00 12.10 125 ALA B N 1
ATOM 2491 C CA . ALA B 2 121 ? 4.143 55.160 15.725 1.00 13.07 125 ALA B CA 1
ATOM 2492 C C . ALA B 2 121 ? 2.706 55.473 16.149 1.00 14.91 125 ALA B C 1
ATOM 2493 O O . ALA B 2 121 ? 2.042 54.602 16.709 1.00 16.20 125 ALA B O 1
ATOM 2495 N N . LYS B 2 122 ? 2.203 56.685 15.917 1.00 15.14 126 LYS B N 1
ATOM 2496 C CA . LYS B 2 122 ? 0.828 56.934 16.332 1.00 15.21 126 LYS B CA 1
ATOM 2497 C C . LYS B 2 122 ? -0.102 56.264 15.340 1.00 13.90 126 LYS B C 1
ATOM 2498 O O . LYS B 2 122 ? -0.136 56.623 14.161 1.00 11.46 126 LYS B O 1
ATOM 2504 N N . ILE B 2 123 ? -0.865 55.293 15.840 1.00 13.11 127 ILE B N 1
ATOM 2505 C CA . ILE B 2 123 ? -1.755 54.525 14.998 1.00 11.80 127 ILE B CA 1
ATOM 2506 C C . ILE B 2 123 ? -2.931 53.915 15.717 1.00 12.69 127 ILE B C 1
ATOM 2507 O O . ILE B 2 123 ? -2.850 53.570 16.898 1.00 12.05 127 ILE B O 1
ATOM 2512 N N . LYS B 2 124 ? -4.013 53.747 14.963 1.00 14.65 128 LYS B N 1
ATOM 2513 C CA . LYS B 2 124 ? -5.249 53.182 15.477 1.00 16.98 128 LYS B CA 1
ATOM 2514 C C . LYS B 2 124 ? -5.760 52.048 14.586 1.00 18.04 128 LYS B C 1
ATOM 2515 O O . LYS B 2 124 ? -6.001 52.220 13.378 1.00 19.11 128 LYS B O 1
ATOM 2521 N N . VAL B 2 125 ? -5.935 50.886 15.197 1.00 17.37 129 VAL B N 1
ATOM 2522 C CA . VAL B 2 125 ? -6.429 49.727 14.490 1.00 16.57 129 VAL B CA 1
ATOM 2523 C C . VAL B 2 125 ? -7.668 49.230 15.193 1.00 18.25 129 VAL B C 1
ATOM 2524 O O . VAL B 2 125 ? -7.802 49.391 16.398 1.00 20.70 129 VAL B O 1
ATOM 2528 N N . ARG B 2 126 ? -8.577 48.613 14.465 1.00 19.70 130 ARG B N 1
ATOM 2529 C CA . ARG B 2 126 ? -9.760 48.105 15.118 1.00 22.81 130 ARG B CA 1
ATOM 2530 C C . ARG B 2 126 ? -10.493 47.224 14.170 1.00 21.97 130 ARG B C 1
ATOM 2531 O O . ARG B 2 126 ? -10.467 47.463 12.976 1.00 21.53 130 ARG B O 1
ATOM 2539 N N . TRP B 2 127 ? -11.142 46.197 14.701 1.00 22.84 131 TRP B N 1
ATOM 2540 C CA . TRP B 2 127 ? -11.889 45.271 13.868 1.00 23.85 131 TRP B CA 1
ATOM 2541 C C . TRP B 2 127 ? -13.353 45.633 13.773 1.00 25.48 131 TRP B C 1
ATOM 2542 O O . TRP B 2 127 ? -13.835 46.466 14.529 1.00 25.55 131 TRP B O 1
ATOM 2553 N N . PHE B 2 128 ? -14.048 44.995 12.835 1.00 28.36 132 PHE B N 1
ATOM 2554 C CA . PHE B 2 128 ? -15.480 45.215 12.619 1.00 32.08 132 PHE B CA 1
ATOM 2555 C C . PHE B 2 128 ? -16.164 43.937 12.147 1.00 34.53 132 PHE B C 1
ATOM 2556 O O . PHE B 2 128 ? -15.593 43.178 11.374 1.00 35.59 132 PHE B O 1
ATOM 2564 N N . ARG B 2 129 ? -17.378 43.687 12.616 1.00 37.08 133 ARG B N 1
ATOM 2565 C CA . ARG B 2 129 ? -18.096 42.504 12.173 1.00 40.53 133 ARG B CA 1
ATOM 2566 C C . ARG B 2 129 ? -19.333 43.002 11.475 1.00 41.74 133 ARG B C 1
ATOM 2567 O O . ARG B 2 129 ? -20.353 43.280 12.103 1.00 41.30 133 ARG B O 1
ATOM 2575 N N . ASN B 2 130 ? -19.232 43.128 10.163 1.00 43.20 134 ASN B N 1
ATOM 2576 C CA . ASN B 2 130 ? -20.354 43.613 9.393 1.00 44.18 134 ASN B CA 1
ATOM 2577 C C . ASN B 2 130 ? -20.630 45.036 9.864 1.00 43.85 134 ASN B C 1
ATOM 2578 O O . ASN B 2 130 ? -21.702 45.341 10.367 1.00 43.38 134 ASN B O 1
ATOM 2583 N N . GLY B 2 131 ? -19.637 45.900 9.728 1.00 44.45 135 GLY B N 1
ATOM 2584 C CA . GLY B 2 131 ? -19.817 47.282 10.124 1.00 46.26 135 GLY B CA 1
ATOM 2585 C C . GLY B 2 131 ? -19.952 47.510 11.615 1.00 46.85 135 GLY B C 1
ATOM 2586 O O . GLY B 2 131 ? -20.049 48.648 12.086 1.00 46.31 135 GLY B O 1
ATOM 2587 N N . GLN B 2 132 ? -19.968 46.430 12.376 1.00 47.62 136 GLN B N 1
ATOM 2588 C CA . GLN B 2 132 ? -20.072 46.590 13.809 1.00 48.91 136 GLN B CA 1
ATOM 2589 C C . GLN B 2 132 ? -18.716 46.489 14.505 1.00 48.29 136 GLN B C 1
ATOM 2590 O O . GLN B 2 132 ? -17.924 45.568 14.248 1.00 47.76 136 GLN B O 1
ATOM 2596 N N . GLU B 2 133 ? -18.465 47.453 15.388 1.00 46.12 137 GLU B N 1
ATOM 2597 C CA . GLU B 2 133 ? -17.235 47.515 16.161 1.00 43.70 137 GLU B CA 1
ATOM 2598 C C . GLU B 2 133 ? -17.060 46.281 17.041 1.00 42.26 137 GLU B C 1
ATOM 2599 O O . GLU B 2 133 ? -17.836 46.059 17.965 1.00 41.58 137 GLU B O 1
ATOM 2605 N N . GLU B 2 134 ? -16.051 45.469 16.755 1.00 41.32 138 GLU B N 1
ATOM 2606 C CA . GLU B 2 134 ? -15.803 44.303 17.588 1.00 40.98 138 GLU B CA 1
ATOM 2607 C C . GLU B 2 134 ? -15.166 44.817 18.869 1.00 40.26 138 GLU B C 1
ATOM 2608 O O . GLU B 2 134 ? -13.988 45.153 18.908 1.00 40.93 138 GLU B O 1
ATOM 2614 N N . THR B 2 135 ? -15.969 44.885 19.917 1.00 39.77 139 THR B N 1
ATOM 2615 C CA . THR B 2 135 ? -15.525 45.369 21.221 1.00 39.39 139 THR B CA 1
ATOM 2616 C C . THR B 2 135 ? -14.636 44.374 21.976 1.00 38.68 139 THR B C 1
ATOM 2617 O O . THR B 2 135 ? -13.606 44.735 22.561 1.00 38.26 139 THR B O 1
ATOM 2621 N N . VAL B 2 136 ? -15.048 43.116 21.967 1.00 37.47 140 VAL B N 1
ATOM 2622 C CA . VAL B 2 136 ? -14.306 42.095 22.664 1.00 36.69 140 VAL B CA 1
ATOM 2623 C C . VAL B 2 136 ? -13.752 41.021 21.757 1.00 35.94 140 VAL B C 1
ATOM 2624 O O . VAL B 2 136 ? -14.351 40.704 20.733 1.00 36.59 140 VAL B O 1
ATOM 2628 N N . GLY B 2 137 ? -12.613 40.454 22.146 1.00 34.04 141 GLY B N 1
ATOM 2629 C CA . GLY B 2 137 ? -11.992 39.417 21.343 1.00 31.79 141 GLY B CA 1
ATOM 2630 C C . GLY B 2 137 ? -10.720 39.951 20.727 1.00 30.28 141 GLY B C 1
ATOM 2631 O O . GLY B 2 137 ? -9.844 39.201 20.300 1.00 29.79 141 GLY B O 1
ATOM 2632 N N . VAL B 2 138 ? -10.621 41.273 20.692 1.00 29.45 142 VAL B N 1
ATOM 2633 C CA . VAL B 2 138 ? -9.449 41.931 20.141 1.00 28.19 142 VAL B CA 1
ATOM 2634 C C . VAL B 2 138 ? -8.328 41.904 21.170 1.00 27.19 142 VAL B C 1
ATOM 2635 O O . VAL B 2 138 ? -8.562 41.890 22.385 1.00 28.36 142 VAL B O 1
ATOM 2639 N N . SER B 2 139 ? -7.107 41.917 20.669 1.00 24.95 143 SER B N 1
ATOM 2640 C CA . SER B 2 139 ? -5.937 41.930 21.505 1.00 23.62 143 SER B CA 1
ATOM 2641 C C . SER B 2 139 ? -4.853 42.227 20.498 1.00 23.92 143 SER B C 1
ATOM 2642 O O . SER B 2 139 ? -4.978 41.848 19.340 1.00 24.73 143 SER B O 1
ATOM 2645 N N . SER B 2 140 ? -3.796 42.898 20.926 1.00 23.82 144 SER B N 1
ATOM 2646 C CA . SER B 2 140 ? -2.726 43.239 20.019 1.00 23.86 144 SER B CA 1
ATOM 2647 C C . SER B 2 140 ? -1.391 43.085 20.705 1.00 23.85 144 SER B C 1
ATOM 2648 O O . SER B 2 140 ? -1.336 42.957 21.925 1.00 24.65 144 SER B O 1
ATOM 2651 N N . THR B 2 141 ? -0.316 43.091 19.921 1.00 23.78 145 THR B N 1
ATOM 2652 C CA . THR B 2 141 ? 1.034 42.974 20.470 1.00 23.25 145 THR B CA 1
ATOM 2653 C C . THR B 2 141 ? 1.502 44.365 20.881 1.00 24.13 145 THR B C 1
ATOM 2654 O O . THR B 2 141 ? 1.049 45.362 20.324 1.00 24.95 145 THR B O 1
ATOM 2658 N N . GLN B 2 142 ? 2.396 44.447 21.859 1.00 24.90 146 GLN B N 1
ATOM 2659 C CA . GLN B 2 142 ? 2.901 45.758 22.259 1.00 25.53 146 GLN B CA 1
ATOM 2660 C C . GLN B 2 142 ? 3.751 46.201 21.067 1.00 24.00 146 GLN B C 1
ATOM 2661 O O . GLN B 2 142 ? 4.807 45.617 20.788 1.00 24.31 146 GLN B O 1
ATOM 2667 N N . LEU B 2 143 ? 3.253 47.206 20.356 1.00 20.58 147 LEU B N 1
ATOM 2668 C CA . LEU B 2 143 ? 3.911 47.754 19.182 1.00 18.76 147 LEU B CA 1
ATOM 2669 C C . LEU B 2 143 ? 5.419 47.506 19.102 1.00 17.63 147 LEU B C 1
ATOM 2670 O O . LEU B 2 143 ? 6.161 47.794 20.039 1.00 18.05 147 LEU B O 1
ATOM 2675 N N . ILE B 2 144 ? 5.866 47.005 17.957 1.00 15.81 148 ILE B N 1
ATOM 2676 C CA . ILE B 2 144 ? 7.263 46.666 17.729 1.00 14.36 148 ILE B CA 1
ATOM 2677 C C . ILE B 2 144 ? 8.069 47.666 16.905 1.00 13.10 148 ILE B C 1
ATOM 2678 O O . ILE B 2 144 ? 7.608 48.168 15.885 1.00 13.78 148 ILE B O 1
ATOM 2683 N N . ARG B 2 145 ? 9.303 47.909 17.319 1.00 12.17 149 ARG B N 1
ATOM 2684 C CA . ARG B 2 145 ? 10.182 48.845 16.620 1.00 11.50 149 ARG B CA 1
ATOM 2685 C C . ARG B 2 145 ? 11.260 48.128 15.817 1.00 11.62 149 ARG B C 1
ATOM 2686 O O . ARG B 2 145 ? 12.275 47.708 16.358 1.00 10.01 149 ARG B O 1
ATOM 2694 N N . ASN B 2 146 ? 11.037 48.019 14.514 1.00 13.49 150 ASN B N 1
ATOM 2695 C CA . ASN B 2 146 ? 11.950 47.338 13.590 1.00 14.15 150 ASN B CA 1
ATOM 2696 C C . ASN B 2 146 ? 13.400 47.817 13.566 1.00 14.42 150 ASN B C 1
ATOM 2697 O O . ASN B 2 146 ? 14.297 47.084 13.121 1.00 13.85 150 ASN B O 1
ATOM 2702 N N . GLY B 2 147 ? 13.633 49.045 14.020 1.00 14.68 151 GLY B N 1
ATOM 2703 C CA . GLY B 2 147 ? 14.993 49.569 14.036 1.00 14.44 151 GLY B CA 1
ATOM 2704 C C . GLY B 2 147 ? 15.480 50.205 12.744 1.00 13.62 151 GLY B C 1
ATOM 2705 O O . GLY B 2 147 ? 16.570 50.777 12.701 1.00 12.97 151 GLY B O 1
ATOM 2706 N N . ASP B 2 148 ? 14.683 50.091 11.688 1.00 12.84 152 ASP B N 1
ATOM 2707 C CA . ASP B 2 148 ? 15.025 50.687 10.413 1.00 11.76 152 ASP B CA 1
ATOM 2708 C C . ASP B 2 148 ? 14.087 51.872 10.223 1.00 11.94 152 ASP B C 1
ATOM 2709 O O . ASP B 2 148 ? 13.712 52.178 9.102 1.00 12.40 152 ASP B O 1
ATOM 2714 N N . TRP B 2 149 ? 13.701 52.517 11.324 1.00 11.13 153 TRP B N 1
ATOM 2715 C CA . TRP B 2 149 ? 12.799 53.667 11.294 1.00 10.88 153 TRP B CA 1
ATOM 2716 C C . TRP B 2 149 ? 11.381 53.327 10.819 1.00 10.94 153 TRP B C 1
ATOM 2717 O O . TRP B 2 149 ? 10.781 54.062 10.031 1.00 10.01 153 TRP B O 1
ATOM 2728 N N . THR B 2 150 ? 10.851 52.208 11.311 1.00 11.38 154 THR B N 1
ATOM 2729 C CA . THR B 2 150 ? 9.498 51.761 10.980 1.00 11.00 154 THR B CA 1
ATOM 2730 C C . THR B 2 150 ? 9.038 50.839 12.106 1.00 10.81 154 THR B C 1
ATOM 2731 O O . THR B 2 150 ? 9.851 50.243 12.799 1.00 10.01 154 THR B O 1
ATOM 2735 N N . PHE B 2 151 ? 7.725 50.723 12.265 1.00 11.97 155 PHE B N 1
ATOM 2736 C CA . PHE B 2 151 ? 7.116 49.887 13.295 1.00 10.89 155 PHE B CA 1
ATOM 2737 C C . PHE B 2 151 ? 6.180 48.861 12.656 1.00 10.18 155 PHE B C 1
ATOM 2738 O O . PHE B 2 151 ? 5.890 48.905 11.454 1.00 10.41 155 PHE B O 1
ATOM 2746 N N . GLN B 2 152 ? 5.721 47.926 13.464 1.00 10.01 156 GLN B N 1
ATOM 2747 C CA . GLN B 2 152 ? 4.749 46.981 12.981 1.00 11.01 156 GLN B CA 1
ATOM 2748 C C . GLN B 2 152 ? 3.829 46.737 14.158 1.00 11.77 156 GLN B C 1
ATOM 2749 O O . GLN B 2 152 ? 3.993 47.378 15.194 1.00 14.24 156 GLN B O 1
ATOM 2755 N N . VAL B 2 153 ? 2.836 45.865 14.009 1.00 11.70 157 VAL B N 1
ATOM 2756 C CA . VAL B 2 153 ? 1.913 45.544 15.102 1.00 10.59 157 VAL B CA 1
ATOM 2757 C C . VAL B 2 153 ? 0.816 44.622 14.599 1.00 10.89 157 VAL B C 1
ATOM 2758 O O . VAL B 2 153 ? 0.320 44.772 13.487 1.00 12.51 157 VAL B O 1
ATOM 2762 N N . LEU B 2 154 ? 0.451 43.650 15.419 1.00 11.55 158 LEU B N 1
ATOM 2763 C CA . LEU B 2 154 ? -0.580 42.698 15.052 1.00 12.07 158 LEU B CA 1
ATOM 2764 C C . LEU B 2 154 ? -1.791 42.830 15.960 1.00 12.67 158 LEU B C 1
ATOM 2765 O O . LEU B 2 154 ? -1.661 42.915 17.181 1.00 12.45 158 LEU B O 1
ATOM 2770 N N . VAL B 2 155 ? -2.967 42.845 15.345 1.00 13.02 159 VAL B N 1
ATOM 2771 C CA . VAL B 2 155 ? -4.218 42.985 16.059 1.00 14.64 159 VAL B CA 1
ATOM 2772 C C . VAL B 2 155 ? -5.087 41.777 15.822 1.00 16.91 159 VAL B C 1
ATOM 2773 O O . VAL B 2 155 ? -5.780 41.717 14.827 1.00 18.46 159 VAL B O 1
ATOM 2777 N N . MET B 2 156 ? -5.066 40.823 16.741 1.00 20.96 160 MET B N 1
ATOM 2778 C CA . MET B 2 156 ? -5.832 39.591 16.567 1.00 26.51 160 MET B CA 1
ATOM 2779 C C . MET B 2 156 ? -7.321 39.696 16.858 1.00 29.71 160 MET B C 1
ATOM 2780 O O . MET B 2 156 ? -7.767 40.666 17.470 1.00 30.96 160 MET B O 1
ATOM 2785 N N . LEU B 2 157 ? -8.088 38.704 16.397 1.00 32.52 161 LEU B N 1
ATOM 2786 C CA . LEU B 2 157 ? -9.519 38.672 16.679 1.00 36.79 161 LEU B CA 1
ATOM 2787 C C . LEU B 2 157 ? -10.103 37.285 16.917 1.00 40.04 161 LEU B C 1
ATOM 2788 O O . LEU B 2 157 ? -10.258 36.484 15.998 1.00 39.86 161 LEU B O 1
ATOM 2793 N N . GLU B 2 158 ? -10.428 37.018 18.176 1.00 44.67 162 GLU B N 1
ATOM 2794 C CA . GLU B 2 158 ? -11.048 35.764 18.577 1.00 48.17 162 GLU B CA 1
ATOM 2795 C C . GLU B 2 158 ? -12.483 35.824 18.054 1.00 49.26 162 GLU B C 1
ATOM 2796 O O . GLU B 2 158 ? -13.256 36.718 18.435 1.00 48.93 162 GLU B O 1
ATOM 2802 N N . MET B 2 159 ? -12.843 34.883 17.186 1.00 50.00 163 MET B N 1
ATOM 2803 C CA . MET B 2 159 ? -14.190 34.873 16.639 1.00 50.83 163 MET B CA 1
ATOM 2804 C C . MET B 2 159 ? -14.605 33.533 16.082 1.00 51.72 163 MET B C 1
ATOM 2805 O O . MET B 2 159 ? -13.766 32.683 15.787 1.00 51.47 163 MET B O 1
ATOM 2810 N N . THR B 2 160 ? -15.917 33.360 15.955 1.00 53.41 164 THR B N 1
ATOM 2811 C CA . THR B 2 160 ? -16.504 32.144 15.406 1.00 55.00 164 THR B CA 1
ATOM 2812 C C . THR B 2 160 ? -17.198 32.552 14.116 1.00 55.53 164 THR B C 1
ATOM 2813 O O . THR B 2 160 ? -18.208 33.262 14.128 1.00 54.97 164 THR B O 1
ATOM 2817 N N . PRO B 2 161 ? -16.648 32.116 12.980 1.00 56.79 165 PRO B N 1
ATOM 2818 C CA . PRO B 2 161 ? -17.196 32.426 11.658 1.00 57.82 165 PRO B CA 1
ATOM 2819 C C . PRO B 2 161 ? -18.411 31.607 11.292 1.00 58.63 165 PRO B C 1
ATOM 2820 O O . PRO B 2 161 ? -18.482 30.412 11.565 1.00 58.07 165 PRO B O 1
ATOM 2824 N N . HIS B 2 162 ? -19.369 32.272 10.671 1.00 60.67 166 HIS B N 1
ATOM 2825 C CA . HIS B 2 162 ? -20.583 31.626 10.207 1.00 62.17 166 HIS B CA 1
ATOM 2826 C C . HIS B 2 162 ? -20.439 31.766 8.710 1.00 62.47 166 HIS B C 1
ATOM 2827 O O . HIS B 2 162 ? -19.362 31.496 8.175 1.00 62.36 166 HIS B O 1
ATOM 2834 N N . GLN B 2 163 ? -21.491 32.185 8.023 1.00 63.14 167 GLN B N 1
ATOM 2835 C CA . GLN B 2 163 ? -21.374 32.370 6.581 1.00 64.04 167 GLN B CA 1
ATOM 2836 C C . GLN B 2 163 ? -22.095 33.631 6.144 1.00 63.31 167 GLN B C 1
ATOM 2837 O O . GLN B 2 163 ? -23.226 33.901 6.563 1.00 63.49 167 GLN B O 1
ATOM 2843 N N . GLY B 2 164 ? -21.422 34.406 5.302 1.00 62.17 168 GLY B N 1
ATOM 2844 C CA . GLY B 2 164 ? -21.995 35.648 4.831 1.00 60.79 168 GLY B CA 1
ATOM 2845 C C . GLY B 2 164 ? -21.514 36.745 5.749 1.00 59.33 168 GLY B C 1
ATOM 2846 O O . GLY B 2 164 ? -21.866 37.917 5.593 1.00 60.04 168 GLY B O 1
ATOM 2847 N N . GLU B 2 165 ? -20.703 36.352 6.724 1.00 56.99 169 GLU B N 1
ATOM 2848 C CA . GLU B 2 165 ? -20.159 37.304 7.675 1.00 54.32 169 GLU B CA 1
ATOM 2849 C C . GLU B 2 165 ? -18.986 38.035 7.054 1.00 52.28 169 GLU B C 1
ATOM 2850 O O . GLU B 2 165 ? -18.267 37.482 6.217 1.00 51.95 169 GLU B O 1
ATOM 2856 N N . VAL B 2 166 ? -18.800 39.283 7.466 1.00 49.78 170 VAL B N 1
ATOM 2857 C CA . VAL B 2 166 ? -17.686 40.078 6.973 1.00 47.94 170 VAL B CA 1
ATOM 2858 C C . VAL B 2 166 ? -16.914 40.703 8.130 1.00 45.76 170 VAL B C 1
ATOM 2859 O O . VAL B 2 166 ? -17.494 41.346 9.017 1.00 45.27 170 VAL B O 1
ATOM 2863 N N . TYR B 2 167 ? -15.601 40.491 8.116 1.00 42.64 171 TYR B N 1
ATOM 2864 C CA . TYR B 2 167 ? -14.727 41.027 9.141 1.00 38.84 171 TYR B CA 1
ATOM 2865 C C . TYR B 2 167 ? -13.792 42.019 8.486 1.00 36.04 171 TYR B C 1
ATOM 2866 O O . TYR B 2 167 ? -13.108 41.684 7.519 1.00 36.03 171 TYR B O 1
ATOM 2875 N N . THR B 2 168 ? -13.804 43.252 8.999 1.00 32.51 172 THR B N 1
ATOM 2876 C CA . THR B 2 168 ? -12.996 44.345 8.452 1.00 28.86 172 THR B CA 1
ATOM 2877 C C . THR B 2 168 ? -11.983 44.900 9.445 1.00 26.34 172 THR B C 1
ATOM 2878 O O . THR B 2 168 ? -12.314 45.131 10.610 1.00 26.24 172 THR B O 1
ATOM 2882 N N . CYS B 2 169 ? -10.754 45.114 8.982 1.00 22.15 173 CYS B N 1
ATOM 2883 C CA . CYS B 2 169 ? -9.722 45.675 9.832 1.00 18.35 173 CYS B CA 1
ATOM 2884 C C . CYS B 2 169 ? -9.492 47.133 9.479 1.00 18.23 173 CYS B C 1
ATOM 2885 O O . CYS B 2 169 ? -8.753 47.445 8.561 1.00 16.41 173 CYS B O 1
ATOM 2888 N N . HIS B 2 170 ? -10.137 48.022 10.215 1.00 19.58 174 HIS B N 1
ATOM 2889 C CA . HIS B 2 170 ? -10.028 49.458 10.000 1.00 21.39 174 HIS B CA 1
ATOM 2890 C C . HIS B 2 170 ? -8.666 49.922 10.515 1.00 20.90 174 HIS B C 1
ATOM 2891 O O . HIS B 2 170 ? -8.335 49.675 11.680 1.00 22.93 174 HIS B O 1
ATOM 2898 N N . VAL B 2 171 ? -7.875 50.594 9.679 1.00 18.50 175 VAL B N 1
ATOM 2899 C CA . VAL B 2 171 ? -6.576 51.071 10.143 1.00 16.62 175 VAL B CA 1
ATOM 2900 C C . VAL B 2 171 ? -6.377 52.547 9.877 1.00 17.22 175 VAL B C 1
ATOM 2901 O O . VAL B 2 171 ? -6.413 52.985 8.737 1.00 16.21 175 VAL B O 1
ATOM 2905 N N . GLU B 2 172 ? -6.179 53.310 10.947 1.00 18.88 176 GLU B N 1
ATOM 2906 C CA . GLU B 2 172 ? -5.976 54.755 10.845 1.00 21.08 176 GLU B CA 1
ATOM 2907 C C . GLU B 2 172 ? -4.565 55.109 11.281 1.00 20.46 176 GLU B C 1
ATOM 2908 O O . GLU B 2 172 ? -4.041 54.528 12.246 1.00 20.43 176 GLU B O 1
ATOM 2914 N N . HIS B 2 173 ? -3.974 56.079 10.578 1.00 18.69 177 HIS B N 1
ATOM 2915 C CA . HIS B 2 173 ? -2.617 56.539 10.852 1.00 15.70 177 HIS B CA 1
ATOM 2916 C C . HIS B 2 173 ? -2.445 57.940 10.261 1.00 13.89 177 HIS B C 1
ATOM 2917 O O . HIS B 2 173 ? -3.110 58.303 9.299 1.00 14.27 177 HIS B O 1
ATOM 2924 N N . PRO B 2 174 ? -1.569 58.755 10.851 1.00 12.72 178 PRO B N 1
ATOM 2925 C CA . PRO B 2 174 ? -1.308 60.122 10.386 1.00 13.00 178 PRO B CA 1
ATOM 2926 C C . PRO B 2 174 ? -0.841 60.216 8.936 1.00 12.45 178 PRO B C 1
ATOM 2927 O O . PRO B 2 174 ? -1.124 61.192 8.252 1.00 12.68 178 PRO B O 1
ATOM 2931 N N . SER B 2 175 ? -0.120 59.207 8.475 1.00 11.65 179 SER B N 1
ATOM 2932 C CA . SER B 2 175 ? 0.395 59.213 7.125 1.00 13.11 179 SER B CA 1
ATOM 2933 C C . SER B 2 175 ? -0.700 59.108 6.090 1.00 13.99 179 SER B C 1
ATOM 2934 O O . SER B 2 175 ? -0.512 59.492 4.934 1.00 14.97 179 SER B O 1
ATOM 2937 N N . LEU B 2 176 ? -1.846 58.586 6.502 1.00 13.79 180 LEU B N 1
ATOM 2938 C CA . LEU B 2 176 ? -2.949 58.401 5.579 1.00 13.26 180 LEU B CA 1
ATOM 2939 C C . LEU B 2 176 ? -4.039 59.442 5.670 1.00 13.46 180 LEU B C 1
ATOM 2940 O O . LEU B 2 176 ? -4.382 59.924 6.766 1.00 11.39 180 LEU B O 1
ATOM 2945 N N . LYS B 2 177 ? -4.576 59.767 4.490 1.00 14.54 181 LYS B N 1
ATOM 2946 C CA . LYS B 2 177 ? -5.671 60.726 4.332 1.00 15.77 181 LYS B CA 1
ATOM 2947 C C . LYS B 2 177 ? -6.934 59.987 4.773 1.00 16.73 181 LYS B C 1
ATOM 2948 O O . LYS B 2 177 ? -7.630 60.377 5.718 1.00 18.13 181 LYS B O 1
ATOM 2954 N N . SER B 2 178 ? -7.195 58.892 4.070 1.00 17.07 182 SER B N 1
ATOM 2955 C CA . SER B 2 178 ? -8.336 58.038 4.320 1.00 15.96 182 SER B CA 1
ATOM 2956 C C . SER B 2 178 ? -7.821 56.745 4.926 1.00 15.15 182 SER B C 1
ATOM 2957 O O . SER B 2 178 ? -6.772 56.249 4.554 1.00 12.98 182 SER B O 1
ATOM 2960 N N . PRO B 2 179 ? -8.550 56.201 5.897 1.00 15.67 183 PRO B N 1
ATOM 2961 C CA . PRO B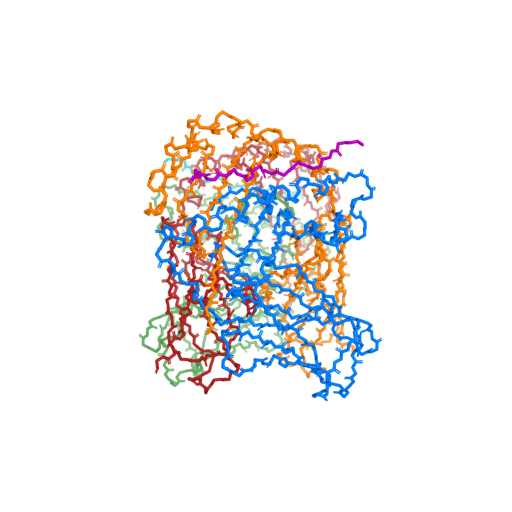 2 179 ? -8.158 54.964 6.553 1.00 16.29 183 PRO B CA 1
ATOM 2962 C C . PRO B 2 179 ? -8.261 53.785 5.634 1.00 16.64 183 PRO B C 1
ATOM 2963 O O . PRO B 2 179 ? -9.189 53.683 4.835 1.00 16.77 183 PRO B O 1
ATOM 2967 N N . ILE B 2 180 ? -7.289 52.894 5.770 1.00 16.38 184 ILE B N 1
ATOM 2968 C CA . ILE B 2 180 ? -7.231 51.666 5.000 1.00 15.19 184 ILE B CA 1
ATOM 2969 C C . ILE B 2 180 ? -8.164 50.710 5.693 1.00 16.81 184 ILE B C 1
ATOM 2970 O O . ILE B 2 180 ? -8.154 50.616 6.928 1.00 16.89 184 ILE B O 1
ATOM 2975 N N . THR B 2 181 ? -8.956 50.004 4.899 1.00 18.24 185 THR B N 1
ATOM 2976 C CA . THR B 2 181 ? -9.867 48.999 5.429 1.00 19.87 185 THR B CA 1
ATOM 2977 C C . THR B 2 181 ? -9.479 47.727 4.697 1.00 21.87 185 THR B C 1
ATOM 2978 O O . THR B 2 181 ? -9.178 47.783 3.513 1.00 21.15 185 THR B O 1
ATOM 2982 N N . VAL B 2 182 ? -9.442 46.595 5.389 1.00 24.13 186 VAL B N 1
ATOM 2983 C CA . VAL B 2 182 ? -9.137 45.331 4.719 1.00 26.79 186 VAL B CA 1
ATOM 2984 C C . VAL B 2 182 ? -10.181 44.296 5.134 1.00 31.11 186 VAL B C 1
ATOM 2985 O O . VAL B 2 182 ? -10.266 43.923 6.312 1.00 31.56 186 VAL B O 1
ATOM 2989 N N . GLU B 2 183 ? -10.992 43.855 4.169 1.00 34.71 187 GLU B N 1
ATOM 2990 C CA . GLU B 2 183 ? -12.061 42.892 4.444 1.00 37.85 187 GLU B CA 1
ATOM 2991 C C . GLU B 2 183 ? -11.607 41.449 4.393 1.00 38.58 187 GLU B C 1
ATOM 2992 O O . GLU B 2 183 ? -10.539 41.143 3.870 1.00 38.83 187 GLU B O 1
ATOM 2998 N N . TRP B 2 184 ? -12.434 40.566 4.941 1.00 39.97 188 TRP B N 1
ATOM 2999 C CA . TRP B 2 184 ? -12.135 39.139 4.971 1.00 41.71 188 TRP B CA 1
ATOM 3000 C C . TRP B 2 184 ? -13.443 38.342 5.054 1.00 43.69 188 TRP B C 1
ATOM 3001 O O . TRP B 2 184 ? -14.288 38.606 5.911 1.00 44.05 188 TRP B O 1
ATOM 3012 N N . ARG B 2 185 ? -13.603 37.362 4.170 1.00 46.17 189 ARG B N 1
ATOM 3013 C CA . ARG B 2 185 ? -14.821 36.571 4.161 1.00 49.83 189 ARG B CA 1
ATOM 3014 C C . ARG B 2 185 ? -14.613 35.054 4.249 1.00 52.09 189 ARG B C 1
ATOM 3015 O O . ARG B 2 185 ? -13.638 34.506 3.725 1.00 51.82 189 ARG B O 1
ATOM 3023 N N . ALA B 2 186 ? -15.554 34.393 4.921 1.00 54.66 190 ALA B N 1
ATOM 3024 C CA . ALA B 2 186 ? -15.531 32.948 5.124 1.00 57.45 190 ALA B CA 1
ATOM 3025 C C . ALA B 2 186 ? -16.007 32.192 3.883 1.00 59.69 190 ALA B C 1
ATOM 3026 O O . ALA B 2 186 ? -16.826 31.263 3.981 1.00 60.13 190 ALA B O 1
ATOM 3028 N N . GLN B 2 187 ? -15.485 32.588 2.724 1.00 61.52 191 GLN B N 1
ATOM 3029 C CA . GLN B 2 187 ? -15.846 31.966 1.448 1.00 63.86 191 GLN B CA 1
ATOM 3030 C C . GLN B 2 187 ? -15.593 30.453 1.465 1.00 64.99 191 GLN B C 1
ATOM 3031 O O . GLN B 2 187 ? -16.543 29.676 1.166 1.00 65.25 191 GLN B O 1
ATOM 3038 N N . ALA C 3 1 ? 23.796 73.754 3.857 1.00 46.40 11 ALA P N 1
ATOM 3039 C CA . ALA C 3 1 ? 22.842 74.408 4.795 1.00 45.22 11 ALA P CA 1
ATOM 3040 C C . ALA C 3 1 ? 23.202 74.034 6.213 1.00 44.56 11 ALA P C 1
ATOM 3041 O O . ALA C 3 1 ? 24.360 73.711 6.512 1.00 43.51 11 ALA P O 1
ATOM 3043 N N . MET C 3 2 ? 22.186 74.078 7.072 1.00 43.84 12 MET P N 1
ATOM 3044 C CA . MET C 3 2 ? 22.343 73.749 8.475 1.00 43.57 12 MET P CA 1
ATOM 3045 C C . MET C 3 2 ? 22.912 72.353 8.606 1.00 42.96 12 MET P C 1
ATOM 3046 O O . MET C 3 2 ? 22.629 71.465 7.790 1.00 41.68 12 MET P O 1
ATOM 3051 N N . LYS C 3 3 ? 23.727 72.179 9.642 1.00 43.12 13 LYS P N 1
ATOM 3052 C CA . LYS C 3 3 ? 24.377 70.910 9.918 1.00 42.90 13 LYS P CA 1
ATOM 3053 C C . LYS C 3 3 ? 24.057 70.477 11.344 1.00 41.29 13 LYS P C 1
ATOM 3054 O O . LYS C 3 3 ? 23.754 71.301 12.215 1.00 39.63 13 LYS P O 1
ATOM 3060 N N . ARG C 3 4 ? 24.107 69.171 11.568 1.00 39.48 14 ARG P N 1
ATOM 3061 C CA . ARG C 3 4 ? 23.837 68.631 12.883 1.00 38.53 14 ARG P CA 1
ATOM 3062 C C . ARG C 3 4 ? 25.050 68.835 13.806 1.00 38.90 14 ARG P C 1
ATOM 3063 O O . ARG C 3 4 ? 26.207 68.660 13.398 1.00 38.96 14 ARG P O 1
ATOM 3071 N N . HIS C 3 5 ? 24.777 69.238 15.042 1.00 38.41 15 HIS P N 1
ATOM 3072 C CA . HIS C 3 5 ? 25.826 69.443 16.017 1.00 37.49 15 HIS P CA 1
ATOM 3073 C C . HIS C 3 5 ? 25.796 68.289 17.009 1.00 37.92 15 HIS P C 1
ATOM 3074 O O . HIS C 3 5 ? 24.737 67.761 17.328 1.00 37.63 15 HIS P O 1
ATOM 3081 N N . GLY C 3 6 ? 26.969 67.901 17.487 1.00 38.76 16 GLY P N 1
ATOM 3082 C CA . GLY C 3 6 ? 27.059 66.822 18.450 1.00 40.00 16 GLY P CA 1
ATOM 3083 C C . GLY C 3 6 ? 27.645 67.328 19.755 1.00 40.99 16 GLY P C 1
ATOM 3084 O O . GLY C 3 6 ? 28.700 67.980 19.775 1.00 42.24 16 GLY P O 1
ATOM 3085 N N . LEU C 3 7 ? 26.957 67.039 20.854 1.00 40.68 17 LEU P N 1
ATOM 3086 C CA . LEU C 3 7 ? 27.413 67.478 22.167 1.00 39.94 17 LEU P CA 1
ATOM 3087 C C . LEU C 3 7 ? 28.894 67.160 22.357 1.00 39.44 17 LEU P C 1
ATOM 3088 O O . LEU C 3 7 ? 29.363 66.088 21.965 1.00 39.04 17 LEU P O 1
ATOM 3093 N N . ASP C 3 8 ? 29.619 68.100 22.956 1.00 38.89 18 ASP P N 1
ATOM 3094 C CA . ASP C 3 8 ? 31.053 67.959 23.173 1.00 38.60 18 ASP P CA 1
ATOM 3095 C C . ASP C 3 8 ? 31.381 67.085 24.365 1.00 38.54 18 ASP P C 1
ATOM 3096 O O . ASP C 3 8 ? 30.861 67.286 25.467 1.00 37.17 18 ASP P O 1
ATOM 3101 N N . ASN C 3 9 ? 32.244 66.107 24.118 1.00 39.38 19 ASN P N 1
ATOM 3102 C CA . ASN C 3 9 ? 32.706 65.186 25.142 1.00 40.99 19 ASN P CA 1
ATOM 3103 C C . ASN C 3 9 ? 33.911 65.890 25.740 1.00 41.52 19 ASN P C 1
ATOM 3104 O O . ASN C 3 9 ? 34.919 66.110 25.059 1.00 41.69 19 ASN P O 1
ATOM 3109 N N . TYR C 3 10 ? 33.796 66.273 27.004 1.00 42.02 20 TYR P N 1
ATOM 3110 C CA . TYR C 3 10 ? 34.873 66.986 27.668 1.00 43.71 20 TYR P CA 1
ATOM 3111 C C . TYR C 3 10 ? 35.900 66.095 28.307 1.00 45.44 20 TYR P C 1
ATOM 3112 O O . TYR C 3 10 ? 35.556 65.134 28.980 1.00 45.96 20 TYR P O 1
ATOM 3121 N N . ARG C 3 11 ? 37.168 66.423 28.098 1.00 47.22 21 ARG P N 1
ATOM 3122 C CA . ARG C 3 11 ? 38.260 65.639 28.653 1.00 49.93 21 ARG P CA 1
ATOM 3123 C C . ARG C 3 11 ? 38.355 65.770 30.173 1.00 52.23 21 ARG P C 1
ATOM 3124 O O . ARG C 3 11 ? 37.934 66.771 30.739 1.00 52.66 21 ARG P O 1
ATOM 3132 N N . GLY C 3 12 ? 38.905 64.754 30.828 1.00 54.67 22 GLY P N 1
ATOM 3133 C CA . GLY C 3 12 ? 39.067 64.804 32.271 1.00 58.69 22 GLY P CA 1
ATOM 3134 C C . GLY C 3 12 ? 40.441 65.383 32.562 1.00 62.10 22 GLY P C 1
ATOM 3135 O O . GLY C 3 12 ? 41.209 65.619 31.633 1.00 62.32 22 GLY P O 1
ATOM 3136 N N . TYR C 3 13 ? 40.770 65.609 33.830 1.00 65.36 23 TYR P N 1
ATOM 3137 C CA . TYR C 3 13 ? 42.075 66.180 34.176 1.00 68.65 23 TYR P CA 1
ATOM 3138 C C . TYR C 3 13 ? 43.248 65.216 34.014 1.00 70.47 23 TYR P C 1
ATOM 3139 O O . TYR C 3 13 ? 43.217 64.087 34.515 1.00 70.64 23 TYR P O 1
ATOM 3148 N N . SER C 3 14 ? 44.288 65.692 33.321 1.00 72.53 24 SER P N 1
ATOM 3149 C CA . SER C 3 14 ? 45.506 64.918 33.017 1.00 73.85 24 SER P CA 1
ATOM 3150 C C . SER C 3 14 ? 46.527 64.754 34.159 1.00 74.76 24 SER P C 1
ATOM 3151 O O . SER C 3 14 ? 46.695 63.609 34.650 1.00 75.62 24 SER P O 1
ATOM 3155 N N . ILE D 1 1 ? -17.206 60.086 16.334 1.00 39.16 1 ILE D N 1
ATOM 3156 C CA . ILE D 1 1 ? -16.970 61.466 16.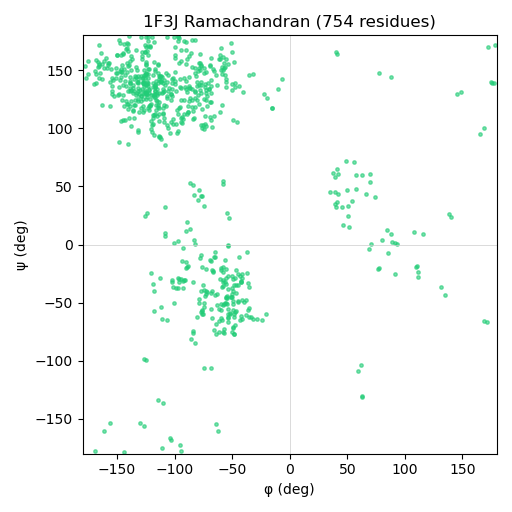875 1.00 39.69 1 ILE D CA 1
ATOM 3157 C C . ILE D 1 1 ? -15.876 61.505 17.942 1.00 40.22 1 ILE D C 1
ATOM 3158 O O . ILE D 1 1 ? -15.828 60.645 18.813 1.00 40.83 1 ILE D O 1
ATOM 3163 N N . GLU D 1 2 ? -15.003 62.504 17.884 1.00 40.37 2 GLU D N 1
ATOM 3164 C CA . GLU D 1 2 ? -13.925 62.593 18.860 1.00 41.17 2 GLU D CA 1
ATOM 3165 C C . GLU D 1 2 ? -14.271 63.435 20.077 1.00 40.49 2 GLU D C 1
ATOM 3166 O O . GLU D 1 2 ? -14.954 64.455 19.960 1.00 41.07 2 GLU D O 1
ATOM 3172 N N . ALA D 1 3 ? -13.787 63.002 21.241 1.00 38.59 3 ALA D N 1
ATOM 3173 C CA . ALA D 1 3 ? -14.022 63.721 22.483 1.00 36.91 3 ALA D CA 1
ATOM 3174 C C . ALA D 1 3 ? -13.264 63.092 23.651 1.00 36.32 3 ALA D C 1
ATOM 3175 O O . ALA D 1 3 ? -12.888 61.923 23.603 1.00 36.90 3 ALA D O 1
ATOM 3177 N N . ASP D 1 4 ? -13.034 63.884 24.695 1.00 35.44 4 ASP D N 1
ATOM 3178 C CA . ASP D 1 4 ? -12.333 63.435 25.896 1.00 34.25 4 ASP D CA 1
ATOM 3179 C C . ASP D 1 4 ? -13.292 62.738 26.832 1.00 32.75 4 ASP D C 1
ATOM 3180 O O . ASP D 1 4 ? -12.906 61.833 27.563 1.00 33.33 4 ASP D O 1
ATOM 3185 N N . HIS D 1 5 ? -14.540 63.190 26.828 1.00 31.04 5 HIS D N 1
ATOM 3186 C CA . HIS D 1 5 ? -15.572 62.596 27.671 1.00 29.60 5 HIS D CA 1
ATOM 3187 C C . HIS D 1 5 ? -16.896 62.673 26.939 1.00 28.76 5 HIS D C 1
ATOM 3188 O O . HIS D 1 5 ? -17.108 63.567 26.125 1.00 28.43 5 HIS D O 1
ATOM 3195 N N . VAL D 1 6 ? -17.784 61.730 27.220 1.00 28.56 6 VAL D N 1
ATOM 3196 C CA . VAL D 1 6 ? -19.069 61.701 26.537 1.00 28.94 6 VAL D CA 1
ATOM 3197 C C . VAL D 1 6 ? -20.211 61.248 27.437 1.00 29.13 6 VAL D C 1
ATOM 3198 O O . VAL D 1 6 ? -20.208 60.121 27.946 1.00 29.95 6 VAL D O 1
ATOM 3202 N N . GLY D 1 7 ? -21.194 62.124 27.620 1.00 28.25 7 GLY D N 1
ATOM 3203 C CA . GLY D 1 7 ? -22.321 61.796 28.470 1.00 27.57 7 GLY D CA 1
ATOM 3204 C C . GLY D 1 7 ? -23.606 61.586 27.708 1.00 27.70 7 GLY D C 1
ATOM 3205 O O . GLY D 1 7 ? -23.908 62.299 26.755 1.00 27.61 7 GLY D O 1
ATOM 3206 N N . PHE D 1 8 ? -24.356 60.574 28.120 1.00 28.59 8 PHE D N 1
ATOM 3207 C CA . PHE D 1 8 ? -25.639 60.268 27.500 1.00 29.37 8 PHE D CA 1
ATOM 3208 C C . PHE D 1 8 ? -26.628 60.667 28.578 1.00 29.30 8 PHE D C 1
ATOM 3209 O O . PHE D 1 8 ? -26.762 59.973 29.590 1.00 28.56 8 PHE D O 1
ATOM 3217 N N . TYR D 1 9 ? -27.304 61.797 28.370 1.00 29.98 9 TYR D N 1
ATOM 3218 C CA . TYR D 1 9 ? -28.261 62.317 29.361 1.00 29.90 9 TYR D CA 1
ATOM 3219 C C . TYR D 1 9 ? -29.756 62.332 28.970 1.00 30.15 9 TYR D C 1
ATOM 3220 O O . TYR D 1 9 ? -30.249 63.299 28.391 1.00 30.36 9 TYR D O 1
ATOM 3229 N N . GLY D 1 10 A -30.472 61.262 29.319 1.00 30.18 9 GLY D N 1
ATOM 3230 C CA . GLY D 1 10 A -31.886 61.183 29.007 1.00 29.36 9 GLY D CA 1
ATOM 3231 C C . GLY D 1 10 A -32.187 60.199 27.897 1.00 29.44 9 GLY D C 1
ATOM 3232 O O . GLY D 1 10 A -33.303 60.180 27.386 1.00 29.83 9 GLY D O 1
ATOM 3233 N N . THR D 1 11 ? -31.191 59.396 27.514 1.00 29.45 10 THR D N 1
ATOM 3234 C CA . THR D 1 11 ? -31.344 58.390 26.456 1.00 27.76 10 THR D CA 1
ATOM 3235 C C . THR D 1 11 ? -32.601 57.592 26.769 1.00 28.65 10 THR D C 1
ATOM 3236 O O . THR D 1 11 ? -32.620 56.792 27.712 1.00 28.99 10 THR D O 1
ATOM 3240 N N . THR D 1 12 ? -33.654 57.830 25.987 1.00 29.67 11 THR D N 1
ATOM 3241 C CA . THR D 1 12 ? -34.947 57.170 26.197 1.00 31.44 11 THR D CA 1
ATOM 3242 C C . THR D 1 12 ? -35.352 56.172 25.118 1.00 33.95 11 THR D C 1
ATOM 3243 O O . THR D 1 12 ? -35.145 56.410 23.925 1.00 34.35 11 THR D O 1
ATOM 3247 N N . VAL D 1 13 ? -35.956 55.065 25.553 1.00 35.88 12 VAL D N 1
ATOM 3248 C CA . VAL D 1 13 ? -36.414 54.019 24.645 1.00 37.31 12 VAL D CA 1
ATOM 3249 C C . VAL D 1 13 ? -37.810 53.571 25.046 1.00 39.25 12 VAL D C 1
ATOM 3250 O O . VAL D 1 13 ? -38.133 53.510 26.235 1.00 39.65 12 VAL D O 1
ATOM 3254 N N . TYR D 1 14 ? -38.635 53.278 24.042 1.00 41.65 13 TYR D N 1
ATOM 3255 C CA . TYR D 1 14 ? -40.000 52.805 24.250 1.00 43.28 13 TYR D CA 1
ATOM 3256 C C . TYR D 1 14 ? -40.376 51.923 23.065 1.00 44.22 13 TYR D C 1
ATOM 3257 O O . TYR D 1 14 ? -39.923 52.152 21.935 1.00 43.81 13 TYR D O 1
ATOM 3266 N N . GLN D 1 15 ? -41.200 50.913 23.321 1.00 45.60 14 GLN D N 1
ATOM 3267 C CA . GLN D 1 15 ? -41.636 50.007 22.261 1.00 46.48 14 GLN D CA 1
ATOM 3268 C C . GLN D 1 15 ? -42.928 49.313 22.648 1.00 47.08 14 GLN D C 1
ATOM 3269 O O . GLN D 1 15 ? -43.253 49.173 23.830 1.00 47.33 14 GLN D O 1
ATOM 3275 N N . SER D 1 16 ? -43.664 48.871 21.643 1.00 47.64 15 SER D N 1
ATOM 3276 C CA . SER D 1 16 ? -44.920 48.193 21.891 1.00 48.61 15 SER D CA 1
ATOM 3277 C C . SER D 1 16 ? -45.151 47.197 20.747 1.00 49.97 15 SER D C 1
ATOM 3278 O O . SER D 1 16 ? -44.497 47.268 19.699 1.00 50.19 15 SER D O 1
ATOM 3281 N N . PRO D 1 17 ? -46.061 46.234 20.939 1.00 50.46 16 PRO D N 1
ATOM 3282 C CA . PRO D 1 17 ? -46.905 45.984 22.118 1.00 50.65 16 PRO D CA 1
ATOM 3283 C C . PRO D 1 17 ? -46.134 45.700 23.408 1.00 50.57 16 PRO D C 1
ATOM 3284 O O . PRO D 1 17 ? -44.956 45.319 23.375 1.00 50.44 16 PRO D O 1
ATOM 3288 N N . GLY D 1 18 ? -46.818 45.880 24.537 1.00 50.44 17 GLY D N 1
ATOM 3289 C CA . GLY D 1 18 ? -46.214 45.660 25.841 1.00 49.91 17 GLY D CA 1
ATOM 3290 C C . GLY D 1 18 ? -46.037 46.960 26.608 1.00 49.50 17 GLY D C 1
ATOM 3291 O O . GLY D 1 18 ? -46.041 46.974 27.835 1.00 48.96 17 GLY D O 1
ATOM 3292 N N . ASP D 1 19 ? -45.890 48.057 25.871 1.00 50.03 18 ASP D N 1
ATOM 3293 C CA . ASP D 1 19 ? -45.693 49.374 26.459 1.00 50.51 18 ASP D CA 1
ATOM 3294 C C . ASP D 1 19 ? -44.460 49.397 27.359 1.00 50.28 18 ASP D C 1
ATOM 3295 O O . ASP D 1 19 ? -44.495 49.909 28.482 1.00 51.09 18 ASP D O 1
ATOM 3300 N N . ILE D 1 20 ? -43.365 48.852 26.831 1.00 49.29 19 ILE D N 1
ATOM 3301 C CA . ILE D 1 20 ? -42.100 48.776 27.552 1.00 49.04 19 ILE D CA 1
ATOM 3302 C C . ILE D 1 20 ? -41.127 49.926 27.260 1.00 48.20 19 ILE D C 1
ATOM 3303 O O . ILE D 1 20 ? -40.661 50.121 26.118 1.00 47.44 19 ILE D O 1
ATOM 3308 N N . GLY D 1 21 ? -40.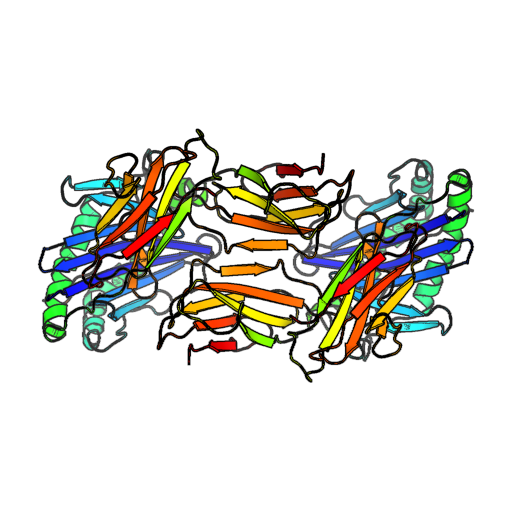814 50.673 28.318 1.00 46.97 20 GLY D N 1
ATOM 3309 C CA . GLY D 1 21 ? -39.912 51.799 28.191 1.00 44.39 20 GLY D CA 1
ATOM 3310 C C . GLY D 1 21 ? -38.670 51.719 29.057 1.00 42.79 20 GLY D C 1
ATOM 3311 O O . GLY D 1 21 ? -38.548 50.844 29.924 1.00 40.91 20 GLY D O 1
ATOM 3312 N N . GLN D 1 22 ? -37.749 52.655 28.804 1.00 41.46 21 GLN D N 1
ATOM 3313 C CA . GLN D 1 22 ? -36.478 52.765 29.526 1.00 38.41 21 GLN D CA 1
ATOM 3314 C C . GLN D 1 22 ? -35.936 54.211 29.435 1.00 36.60 21 GLN D C 1
ATOM 3315 O O . GLN D 1 22 ? -36.067 54.862 28.390 1.00 36.07 21 GLN D O 1
ATOM 3321 N N . TYR D 1 23 ? -35.381 54.710 30.545 1.00 33.94 22 TYR D N 1
ATOM 3322 C CA . TYR D 1 23 ? -34.790 56.052 30.618 1.00 31.66 22 TYR D CA 1
ATOM 3323 C C . TYR D 1 23 ? -33.498 55.963 31.435 1.00 30.49 22 TYR D C 1
ATOM 3324 O O . TYR D 1 23 ? -33.530 55.590 32.612 1.00 29.47 22 TYR D O 1
ATOM 3333 N N . THR D 1 24 ? -32.363 56.310 30.825 1.00 29.33 23 THR D N 1
ATOM 3334 C CA . THR D 1 24 ? -31.080 56.224 31.527 1.00 27.42 23 THR D CA 1
ATOM 3335 C C . THR D 1 24 ? -30.058 57.299 31.192 1.00 26.96 23 THR D C 1
ATOM 3336 O O . THR D 1 24 ? -30.181 58.015 30.190 1.00 25.61 23 THR D O 1
ATOM 3340 N N . HIS D 1 25 ? -29.047 57.398 32.053 1.00 26.45 24 HIS D N 1
ATOM 3341 C CA . HIS D 1 25 ? -27.964 58.361 31.875 1.00 27.59 24 HIS D CA 1
ATOM 3342 C C . HIS D 1 25 ? -26.620 57.669 32.047 1.00 27.28 24 HIS D C 1
ATOM 3343 O O . HIS D 1 25 ? -26.353 57.055 33.089 1.00 26.72 24 HIS D O 1
ATOM 3350 N N . GLU D 1 26 ? -25.771 57.778 31.028 1.00 26.80 25 GLU D N 1
ATOM 3351 C CA . GLU D 1 26 ? -24.450 57.161 31.084 1.00 25.12 25 GLU D CA 1
ATOM 3352 C C . GLU D 1 26 ? -23.394 58.212 30.860 1.00 23.30 25 GLU D C 1
ATOM 3353 O O . GLU D 1 26 ? -23.608 59.175 30.109 1.00 22.29 25 GLU D O 1
ATOM 3359 N N . PHE D 1 27 ? -22.259 58.019 31.527 1.00 21.19 26 PHE D N 1
ATOM 3360 C CA . PHE D 1 27 ? -21.144 58.911 31.369 1.00 18.33 26 PHE D CA 1
ATOM 3361 C C . PHE D 1 27 ? -19.971 58.065 31.022 1.00 17.33 26 PHE D C 1
ATOM 3362 O O . PHE D 1 27 ? -19.791 56.985 31.585 1.00 14.55 26 PHE D O 1
ATOM 3370 N N . ASP D 1 28 ? -19.179 58.585 30.092 1.00 18.02 27 ASP D N 1
ATOM 3371 C CA . ASP D 1 28 ? -18.011 57.909 29.565 1.00 19.14 27 ASP D CA 1
ATOM 3372 C C . ASP D 1 28 ? -18.254 56.430 29.380 1.00 19.10 27 ASP D C 1
ATOM 3373 O O . ASP D 1 28 ? -17.422 55.600 29.743 1.00 19.01 27 ASP D O 1
ATOM 3378 N N . GLY D 1 29 ? -19.417 56.127 28.808 1.00 18.94 28 GLY D N 1
ATOM 3379 C CA . GLY D 1 29 ? -19.815 54.763 28.537 1.00 18.49 28 GLY D CA 1
ATOM 3380 C C . GLY D 1 29 ? -20.376 53.937 29.686 1.00 19.21 28 GLY D C 1
ATOM 3381 O O . GLY D 1 29 ? -20.655 52.745 29.490 1.00 19.85 28 GLY D O 1
ATOM 3382 N N . ASP D 1 30 ? -20.556 54.522 30.871 1.00 18.96 29 ASP D N 1
ATOM 3383 C CA . ASP D 1 30 ? -21.084 53.736 31.996 1.00 19.30 29 ASP D CA 1
ATOM 3384 C C . ASP D 1 30 ? -22.461 54.150 32.506 1.00 19.13 29 ASP D C 1
ATOM 3385 O O . ASP D 1 30 ? -22.821 55.325 32.471 1.00 19.03 29 ASP D O 1
ATOM 3390 N N . GLU D 1 31 ? -23.224 53.172 32.986 1.00 17.85 30 GLU D N 1
ATOM 3391 C CA . GLU D 1 31 ? -24.554 53.461 33.485 1.00 17.11 30 GLU D CA 1
ATOM 3392 C C . GLU D 1 31 ? -24.490 54.286 34.751 1.00 16.20 30 GLU D C 1
ATOM 3393 O O . GLU D 1 31 ? -24.199 53.774 35.829 1.00 14.40 30 GLU D O 1
ATOM 3399 N N . LEU D 1 32 ? -24.726 55.581 34.626 1.00 16.15 31 LEU D N 1
ATOM 3400 C CA . LEU D 1 32 ? -24.744 56.391 35.823 1.00 17.75 31 LEU D CA 1
ATOM 3401 C C . LEU D 1 32 ? -25.859 55.761 36.657 1.00 19.81 31 LEU D C 1
ATOM 3402 O O . LEU D 1 32 ? -25.621 55.189 37.728 1.00 20.13 31 LEU D O 1
ATOM 3407 N N . PHE D 1 33 ? -27.070 55.822 36.108 1.00 21.54 32 PHE D N 1
ATOM 3408 C CA . PHE D 1 33 ? -28.260 55.298 36.766 1.00 22.73 32 PHE D CA 1
ATOM 3409 C C . PHE D 1 33 ? -29.396 55.193 35.737 1.00 24.83 32 PHE D C 1
ATOM 3410 O O . PHE D 1 33 ? -29.297 55.710 34.622 1.00 24.77 32 PHE D O 1
ATOM 3418 N N . TYR D 1 34 ? -30.495 54.571 36.151 1.00 28.11 33 TYR D N 1
ATOM 3419 C CA . TYR D 1 34 ? -31.678 54.441 35.311 1.00 31.10 33 TYR D CA 1
ATOM 3420 C C . TYR D 1 34 ? -32.865 54.925 36.156 1.00 33.21 33 TYR D C 1
ATOM 3421 O O . TYR D 1 34 ? -32.701 55.302 37.326 1.00 32.74 33 TYR D O 1
ATOM 3430 N N . VAL D 1 35 ? -34.057 54.917 35.571 1.00 35.73 34 VAL D N 1
ATOM 3431 C CA . VAL D 1 35 ? -35.264 55.373 36.275 1.00 37.80 34 VAL D CA 1
ATOM 3432 C C . VAL D 1 35 ? -36.374 54.298 36.382 1.00 38.54 34 VAL D C 1
ATOM 3433 O O . VAL D 1 35 ? -36.891 53.808 35.373 1.00 37.95 34 VAL D O 1
ATOM 3437 N N . ASP D 1 36 ? -36.748 53.939 37.605 1.00 40.01 35 ASP D N 1
ATOM 3438 C CA . ASP D 1 36 ? -37.783 52.935 37.769 1.00 42.92 35 ASP D CA 1
ATOM 3439 C C . ASP D 1 36 ? -39.159 53.505 37.489 1.00 44.01 35 ASP D C 1
ATOM 3440 O O . ASP D 1 36 ? -39.767 54.157 38.337 1.00 43.82 35 ASP D O 1
ATOM 3445 N N . LEU D 1 37 ? -39.652 53.231 36.291 1.00 45.53 36 LEU D N 1
ATOM 3446 C CA . LEU D 1 37 ? -40.945 53.724 35.863 1.00 47.41 36 LEU D CA 1
ATOM 3447 C C . LEU D 1 37 ? -42.070 53.383 36.811 1.00 48.25 36 LEU D C 1
ATOM 3448 O O . LEU D 1 37 ? -43.071 54.096 36.874 1.00 48.89 36 LEU D O 1
ATOM 3453 N N . ASP D 1 38 ? -41.923 52.289 37.544 1.00 49.02 37 ASP D N 1
ATOM 3454 C CA . ASP D 1 38 ? -42.969 51.898 38.474 1.00 49.52 37 ASP D CA 1
ATOM 3455 C C . ASP D 1 38 ? -42.806 52.682 39.758 1.00 49.07 37 ASP D C 1
ATOM 3456 O O . ASP D 1 38 ? -43.435 53.724 39.924 1.00 48.53 37 ASP D O 1
ATOM 3461 N N . LYS D 1 39 ? -41.955 52.191 40.652 1.00 48.92 38 LYS D N 1
ATOM 3462 C CA . LYS D 1 39 ? -41.713 52.862 41.919 1.00 49.67 38 LYS D CA 1
ATOM 3463 C C . LYS D 1 39 ? -41.319 54.321 41.718 1.00 49.41 38 LYS D C 1
ATOM 3464 O O . LYS D 1 39 ? -41.106 55.049 42.688 1.00 49.04 38 LYS D O 1
ATOM 3470 N N . LYS D 1 40 ? -41.243 54.729 40.450 1.00 49.64 39 LYS D N 1
ATOM 3471 C CA . LYS D 1 40 ? -40.914 56.097 40.031 1.00 50.35 39 LYS D CA 1
ATOM 3472 C C . LYS D 1 40 ? -39.794 56.791 40.812 1.00 50.62 39 LYS D C 1
ATOM 3473 O O . LYS D 1 40 ? -40.046 57.803 41.484 1.00 50.48 39 LYS D O 1
ATOM 3479 N N . LYS D 1 41 ? -38.568 56.272 40.721 1.00 50.55 40 LYS D N 1
ATOM 3480 C CA . LYS D 1 41 ? -37.428 56.876 41.422 1.00 48.91 40 LYS D CA 1
ATOM 3481 C C . LYS D 1 41 ? -36.112 56.708 40.660 1.00 47.14 40 LYS D C 1
ATOM 3482 O O . LYS D 1 41 ? -36.049 56.021 39.634 1.00 46.81 40 LYS D O 1
ATOM 3488 N N . THR D 1 42 ? -35.064 57.348 41.169 1.00 44.74 41 THR D N 1
ATOM 3489 C CA . THR D 1 42 ? -33.741 57.275 40.556 1.00 41.46 41 THR D CA 1
ATOM 3490 C C . THR D 1 42 ? -32.971 56.067 41.106 1.00 39.61 41 THR D C 1
ATOM 3491 O O . THR D 1 42 ? -32.640 56.019 42.298 1.00 38.43 41 THR D O 1
ATOM 3495 N N . VAL D 1 43 ? -32.704 55.090 40.238 1.00 37.13 42 VAL D N 1
ATOM 3496 C CA . VAL D 1 43 ? -31.970 53.885 40.633 1.00 34.08 42 VAL D CA 1
ATOM 3497 C C . VAL D 1 43 ? -30.586 53.882 39.989 1.00 32.95 42 VAL D C 1
ATOM 3498 O O . VAL D 1 43 ? -30.455 53.757 38.769 1.00 32.01 42 VAL D O 1
ATOM 3502 N N . TRP D 1 44 ? -29.560 54.004 40.823 1.00 31.51 43 TRP D N 1
ATOM 3503 C CA . TRP D 1 44 ? -28.181 54.051 40.353 1.00 30.15 43 TRP D CA 1
ATOM 3504 C C . TRP D 1 44 ? -27.518 52.708 40.117 1.00 28.56 43 TRP D C 1
ATOM 3505 O O . TRP D 1 44 ? -28.086 51.648 40.382 1.00 27.28 43 TRP D O 1
ATOM 3516 N N . ARG D 1 45 ? -26.292 52.784 39.613 1.00 27.70 44 ARG D N 1
ATOM 3517 C CA . ARG D 1 45 ? -25.507 51.606 39.326 1.00 27.33 44 ARG D CA 1
ATOM 3518 C C . ARG D 1 45 ? -24.643 51.292 40.540 1.00 27.68 44 ARG D C 1
ATOM 3519 O O . ARG D 1 45 ? -24.355 50.134 40.827 1.00 27.42 44 ARG D O 1
ATOM 3527 N N . LEU D 1 46 ? -24.244 52.333 41.259 1.00 28.92 45 LEU D N 1
ATOM 3528 C CA . LEU D 1 46 ? -23.424 52.161 42.450 1.00 30.49 45 LEU D CA 1
ATOM 3529 C C . LEU D 1 46 ? -23.991 52.958 43.620 1.00 32.12 45 LEU D C 1
ATOM 3530 O O . LEU D 1 46 ? -24.452 54.087 43.459 1.00 32.39 45 LEU D O 1
ATOM 3535 N N . PRO D 1 47 ? -23.958 52.367 44.820 1.00 33.83 46 PRO D N 1
ATOM 3536 C CA . PRO D 1 47 ? -24.464 52.981 46.053 1.00 35.25 46 PRO D CA 1
ATOM 3537 C C . PRO D 1 47 ? -23.838 54.346 46.276 1.00 35.69 46 PRO D C 1
ATOM 3538 O O . PRO D 1 47 ? -24.517 55.375 46.362 1.00 35.33 46 PRO D O 1
ATOM 3542 N N . GLU D 1 48 ? -22.519 54.309 46.382 1.00 36.41 47 GLU D N 1
ATOM 3543 C CA . GLU D 1 48 ? -21.663 55.474 46.575 1.00 37.99 47 GLU D CA 1
ATOM 3544 C C . GLU D 1 48 ? -22.034 56.670 45.694 1.00 38.65 47 GLU D C 1
ATOM 3545 O O . GLU D 1 48 ? -21.532 57.778 45.894 1.00 37.95 47 GLU D O 1
ATOM 3551 N N . PHE D 1 49 ? -22.910 56.438 44.724 1.00 39.94 48 PHE D N 1
ATOM 3552 C CA . PHE D 1 49 ? -23.302 57.472 43.778 1.00 42.27 48 PHE D CA 1
ATOM 3553 C C . PHE D 1 49 ? -24.132 58.683 44.233 1.00 43.82 48 PHE D C 1
ATOM 3554 O O . PHE D 1 49 ? -23.616 59.615 44.868 1.00 44.79 48 PHE D O 1
ATOM 3562 N N . GLY D 1 50 ? -25.408 58.675 43.858 1.00 44.70 49 GLY D N 1
ATOM 3563 C CA . GLY D 1 50 ? -26.308 59.767 44.177 1.00 46.40 49 GLY D CA 1
ATOM 3564 C C . GLY D 1 50 ? -26.387 60.167 45.629 1.00 47.34 49 GLY D C 1
ATOM 3565 O O . GLY D 1 50 ? -27.376 60.757 46.061 1.00 47.29 49 GLY D O 1
ATOM 3566 N N . GLN D 1 51 ? -25.349 59.850 46.388 1.00 48.51 50 GLN D N 1
ATOM 3567 C CA . GLN D 1 51 ? -25.331 60.198 47.786 1.00 50.15 50 GLN D CA 1
ATOM 3568 C C . GLN D 1 51 ? -24.848 61.624 47.963 1.00 49.84 50 GLN D C 1
ATOM 3569 O O . GLN D 1 51 ? -23.940 61.884 48.746 1.00 49.84 50 GLN D O 1
ATOM 3575 N N . LEU D 1 52 ? -25.479 62.537 47.223 1.00 49.96 51 LEU D N 1
ATOM 3576 C CA . LEU D 1 52 ? -25.182 63.973 47.261 1.00 49.52 51 LEU D CA 1
ATOM 3577 C C . LEU D 1 52 ? -25.911 64.722 46.150 1.00 49.46 51 LEU D C 1
ATOM 3578 O O . LEU D 1 52 ? -26.792 65.541 46.418 1.00 50.75 51 LEU D O 1
ATOM 3583 N N . ILE D 1 53 ? -25.529 64.447 44.904 1.00 48.39 52 ILE D N 1
ATOM 3584 C CA . ILE D 1 53 ? -26.145 65.096 43.747 1.00 47.30 52 ILE D CA 1
ATOM 3585 C C . ILE D 1 53 ? -27.185 64.155 43.203 1.00 46.74 52 ILE D C 1
ATOM 3586 O O . ILE D 1 53 ? -26.852 63.067 42.730 1.00 45.96 52 ILE D O 1
ATOM 3591 N N . LEU D 1 54 ? -28.444 64.569 43.258 1.00 46.81 53 LEU D N 1
ATOM 3592 C CA . LEU D 1 54 ? -29.515 63.697 42.790 1.00 47.35 53 LEU D CA 1
ATOM 3593 C C . LEU D 1 54 ? -30.124 64.107 41.470 1.00 47.81 53 LEU D C 1
ATOM 3594 O O . LEU D 1 54 ? -29.736 65.120 40.881 1.00 47.82 53 LEU D O 1
ATOM 3599 N N . PHE D 1 55 ? -31.084 63.302 41.016 1.00 48.47 54 PHE D N 1
ATOM 3600 C CA . PHE D 1 55 ? -31.784 63.541 39.750 1.00 49.47 54 PHE D CA 1
ATOM 3601 C C . PHE D 1 55 ? -33.295 63.430 39.952 1.00 50.47 54 PHE D C 1
ATOM 3602 O O . PHE D 1 55 ? -33.772 62.477 40.572 1.00 51.19 54 PHE D O 1
ATOM 3610 N N . GLU D 1 56 ? -34.035 64.409 39.434 1.00 51.48 55 GLU D N 1
ATOM 3611 C CA . GLU D 1 56 ? -35.492 64.425 39.549 1.00 52.60 55 GLU D CA 1
ATOM 3612 C C . GLU D 1 56 ? -36.069 63.384 38.582 1.00 51.81 55 GLU D C 1
ATOM 3613 O O . GLU D 1 56 ? -36.218 63.651 37.388 1.00 51.83 55 GLU D O 1
ATOM 3619 N N . PRO D 1 57 ? -36.421 62.189 39.100 1.00 50.91 56 PRO D N 1
ATOM 3620 C CA . PRO D 1 57 ? -36.975 61.069 38.330 1.00 50.01 56 PRO D CA 1
ATOM 3621 C C . PRO D 1 57 ? -38.102 61.437 37.385 1.00 49.61 56 PRO D C 1
ATOM 3622 O O . PRO D 1 57 ? -38.299 60.792 36.356 1.00 49.73 56 PRO D O 1
ATOM 3626 N N . GLN D 1 58 ? -38.840 62.479 37.730 1.00 49.61 57 GLN D N 1
ATOM 3627 C CA . GLN D 1 58 ? -39.943 62.904 36.888 1.00 50.16 57 GLN D CA 1
ATOM 3628 C C . GLN D 1 58 ? -39.471 63.185 35.467 1.00 48.50 57 GLN D C 1
ATOM 3629 O O . GLN D 1 58 ? -40.048 62.688 34.494 1.00 46.87 57 GLN D O 1
ATOM 3635 N N . GLY D 1 59 ? -38.412 63.989 35.381 1.00 47.83 58 GLY D N 1
ATOM 3636 C CA . GLY D 1 59 ? -37.829 64.368 34.110 1.00 47.00 58 GLY D CA 1
ATOM 3637 C C . GLY D 1 59 ? -37.690 63.184 33.187 1.00 46.82 58 GLY D C 1
ATOM 3638 O O . GLY D 1 59 ? -37.666 63.330 31.967 1.00 46.94 58 GLY D O 1
ATOM 3639 N N . GLY D 1 60 ? -37.589 62.001 33.772 1.00 46.67 59 GLY D N 1
ATOM 3640 C CA . GLY D 1 60 ? -37.472 60.812 32.961 1.00 46.61 59 GLY D CA 1
ATOM 3641 C C . GLY D 1 60 ? -38.846 60.501 32.430 1.00 46.44 59 GLY D C 1
ATOM 3642 O O . GLY D 1 60 ? -39.061 60.435 31.218 1.00 46.60 59 GLY D O 1
ATOM 3643 N N . LEU D 1 61 ? -39.780 60.320 33.359 1.00 46.11 60 LEU D N 1
ATOM 3644 C CA . LEU D 1 61 ? -41.165 60.018 33.026 1.00 46.05 60 LEU D CA 1
ATOM 3645 C C . LEU D 1 61 ? -41.604 60.896 31.855 1.00 45.86 60 LEU D C 1
ATOM 3646 O O . LEU D 1 61 ? -42.419 60.497 31.019 1.00 44.64 60 LEU D O 1
ATOM 3651 N N . GLN D 1 62 ? -41.031 62.093 31.805 1.00 45.78 61 GLN D N 1
ATOM 3652 C CA . GLN D 1 62 ? -41.349 63.071 30.783 1.00 45.38 61 GLN D CA 1
ATOM 3653 C C . GLN D 1 62 ? -40.807 62.759 29.394 1.00 44.20 61 GLN D C 1
ATOM 3654 O O . GLN D 1 62 ? -41.313 63.276 28.404 1.00 44.32 61 GLN D O 1
ATOM 3660 N N . ASN D 1 63 ? -39.784 61.916 29.307 1.00 43.99 62 ASN D N 1
ATOM 3661 C CA . ASN D 1 63 ? -39.220 61.551 28.001 1.00 43.91 62 ASN D CA 1
ATOM 3662 C C . ASN D 1 63 ? -39.827 60.242 27.516 1.00 43.07 62 ASN D C 1
ATOM 3663 O O . ASN D 1 63 ? -39.991 59.997 26.311 1.00 41.36 62 ASN D O 1
ATOM 3668 N N . ILE D 1 64 ? -40.149 59.393 28.478 1.00 42.58 63 ILE D N 1
ATOM 3669 C CA . ILE D 1 64 ? -40.774 58.133 28.159 1.00 42.61 63 ILE D CA 1
ATOM 3670 C C . ILE D 1 64 ? -42.096 58.524 27.524 1.00 42.46 63 ILE D C 1
ATOM 3671 O O . ILE D 1 64 ? -42.434 58.069 26.431 1.00 42.56 63 ILE D O 1
ATOM 3676 N N . ALA D 1 65 ? -42.831 59.382 28.229 1.00 41.44 64 ALA D N 1
ATOM 3677 C CA . ALA D 1 65 ? -44.116 59.867 27.764 1.00 40.61 64 ALA D CA 1
ATOM 3678 C C . ALA D 1 65 ? -43.970 60.404 26.349 1.00 40.91 64 ALA D C 1
ATOM 3679 O O . ALA D 1 65 ? -44.633 59.921 25.421 1.00 41.68 64 ALA D O 1
ATOM 3681 N N . ALA D 1 66 ? -43.098 61.400 26.187 1.00 40.24 65 ALA D N 1
ATOM 3682 C CA . ALA D 1 66 ? -42.859 62.007 24.877 1.00 39.36 65 ALA D CA 1
ATOM 3683 C C . ALA D 1 66 ? -42.586 60.901 23.865 1.00 38.74 65 ALA D C 1
ATOM 3684 O O . ALA D 1 66 ? -43.110 60.918 22.740 1.00 37.35 65 ALA D O 1
ATOM 3686 N N . GLU D 1 67 ? -41.779 59.932 24.299 1.00 38.13 66 GLU D N 1
ATOM 3687 C CA . GLU D 1 67 ? -41.397 58.809 23.459 1.00 38.00 66 GLU D CA 1
ATOM 3688 C C . GLU D 1 67 ? -42.589 57.920 23.086 1.00 37.75 66 GLU D C 1
ATOM 3689 O O . GLU D 1 67 ? -42.714 57.510 21.936 1.00 37.15 66 GLU D O 1
ATOM 3695 N N . LYS D 1 68 ? -43.461 57.622 24.044 1.00 38.12 67 LYS D N 1
ATOM 3696 C CA . LYS D 1 68 ? -44.641 56.819 23.740 1.00 39.40 67 LYS D CA 1
ATOM 3697 C C . LYS D 1 68 ? -45.319 57.471 22.537 1.00 40.48 67 LYS D C 1
ATOM 3698 O O . LYS D 1 68 ? -45.733 56.798 21.581 1.00 40.48 67 LYS D O 1
ATOM 3704 N N . HIS D 1 69 ? -45.418 58.798 22.624 1.00 40.87 68 HIS D N 1
ATOM 3705 C CA . HIS D 1 69 ? -46.006 59.655 21.603 1.00 41.09 68 HIS D CA 1
ATOM 3706 C C . HIS D 1 69 ? -45.268 59.432 20.278 1.00 40.29 68 HIS D C 1
ATOM 3707 O O . HIS D 1 69 ? -45.756 58.752 19.367 1.00 38.57 68 HIS D O 1
ATOM 3714 N N . ASN D 1 70 ? -44.073 60.005 20.199 1.00 40.14 69 ASN D N 1
ATOM 3715 C CA . ASN D 1 70 ? -43.231 59.906 19.018 1.00 40.40 69 ASN D CA 1
ATOM 3716 C C . ASN D 1 70 ? -43.207 58.501 18.442 1.00 40.69 69 ASN D C 1
ATOM 3717 O O . ASN D 1 70 ? -42.986 58.327 17.245 1.00 40.85 69 ASN D O 1
ATOM 3722 N N . LEU D 1 71 ? -43.426 57.501 19.293 1.00 41.42 70 LEU D N 1
ATOM 3723 C CA . LEU D 1 71 ? -43.421 56.110 18.837 1.00 41.81 70 LEU D CA 1
ATOM 3724 C C . LEU D 1 71 ? -44.604 55.862 17.916 1.00 41.63 70 LEU D C 1
ATOM 3725 O O . LEU D 1 71 ? -44.424 55.548 16.736 1.00 40.80 70 LEU D O 1
ATOM 3730 N N . GLY D 1 72 ? -45.810 56.007 18.453 1.00 41.27 71 GLY D N 1
ATOM 3731 C CA . GLY D 1 72 ? -46.984 55.796 17.632 1.00 42.50 71 GLY D CA 1
ATOM 3732 C C . GLY D 1 72 ? -46.871 56.520 16.302 1.00 43.01 71 GLY D C 1
ATOM 3733 O O . GLY D 1 72 ? -46.925 55.907 15.235 1.00 42.13 71 GLY D O 1
ATOM 3734 N N . ILE D 1 73 ? -46.701 57.835 16.381 1.00 43.75 72 ILE D N 1
ATOM 3735 C CA . ILE D 1 73 ? -46.574 58.700 15.218 1.00 44.63 72 ILE D CA 1
ATOM 3736 C C . ILE D 1 73 ? -45.695 58.105 14.117 1.00 45.67 72 ILE D C 1
ATOM 3737 O O . ILE D 1 73 ? -46.064 58.115 12.946 1.00 45.73 72 ILE D O 1
ATOM 3742 N N . LEU D 1 74 ? -44.527 57.599 14.499 1.00 47.19 73 LEU D N 1
ATOM 3743 C CA . LEU D 1 74 ? -43.587 57.012 13.544 1.00 48.86 73 LEU D CA 1
ATOM 3744 C C . LEU D 1 74 ? -44.028 55.663 13.008 1.00 50.37 73 LEU D C 1
ATOM 3745 O O . LEU D 1 74 ? -43.846 55.362 11.830 1.00 48.80 73 LEU D O 1
ATOM 3750 N N . THR D 1 75 ? -44.581 54.844 13.894 1.00 53.96 74 THR D N 1
ATOM 3751 C CA . THR D 1 75 ? -45.073 53.520 13.526 1.00 56.95 74 THR D CA 1
ATOM 3752 C C . THR D 1 75 ? -45.923 53.692 12.284 1.00 57.67 74 THR D C 1
ATOM 3753 O O . THR D 1 75 ? -45.620 53.158 11.217 1.00 57.93 74 THR D O 1
ATOM 3757 N N . LYS D 1 76 ? -46.998 54.454 12.451 1.00 58.68 75 LYS D N 1
ATOM 3758 C CA . LYS D 1 76 ? -47.925 54.738 11.373 1.00 59.56 75 LYS D CA 1
ATOM 3759 C C . LYS D 1 76 ? -47.167 55.311 10.166 1.00 59.84 75 LYS D C 1
ATOM 3760 O O . LYS D 1 76 ? -47.132 54.696 9.101 1.00 59.71 75 LYS D O 1
ATOM 3766 N N . ARG D 1 77 ? -46.551 56.479 10.343 1.00 59.79 76 ARG D N 1
ATOM 3767 C CA . ARG D 1 77 ? -45.828 57.135 9.258 1.00 60.45 76 ARG D CA 1
ATOM 3768 C C . ARG D 1 77 ? -44.936 56.198 8.444 1.00 61.22 76 ARG D C 1
ATOM 3769 O O . ARG D 1 77 ? -44.787 56.367 7.229 1.00 61.20 76 ARG D O 1
ATOM 3777 N N . SER D 1 78 ? -44.349 55.214 9.118 1.00 62.09 77 SER D N 1
ATOM 3778 C CA . SER D 1 78 ? -43.457 54.247 8.476 1.00 62.85 77 SER D CA 1
ATOM 3779 C C . SER D 1 78 ? -44.217 53.119 7.790 1.00 63.55 77 SER D C 1
ATOM 3780 O O . SER D 1 78 ? -43.619 52.224 7.196 1.00 63.16 77 SER D O 1
ATOM 3783 N N . ASN D 1 79 ? -45.539 53.175 7.869 1.00 64.78 78 ASN D N 1
ATOM 3784 C CA . ASN D 1 79 ? -46.395 52.149 7.295 1.00 65.84 78 ASN D CA 1
ATOM 3785 C C . ASN D 1 79 ? -46.258 50.867 8.098 1.00 65.34 78 ASN D C 1
ATOM 3786 O O . ASN D 1 79 ? -45.856 49.823 7.579 1.00 64.64 78 ASN D O 1
ATOM 3791 N N . PHE D 1 80 ? -46.602 50.976 9.377 1.00 65.08 79 PHE D N 1
ATOM 3792 C CA . PHE D 1 80 ? -46.552 49.861 10.305 1.00 64.61 79 PHE D CA 1
ATOM 3793 C C . PHE D 1 80 ? -45.383 48.942 9.997 1.00 64.21 79 PHE D C 1
ATOM 3794 O O . PHE D 1 80 ? -45.540 47.716 9.964 1.00 64.17 79 PHE D O 1
ATOM 3802 N N . THR D 1 81 ? -44.217 49.549 9.761 1.00 63.33 80 THR D N 1
ATOM 3803 C CA . THR D 1 81 ? -42.993 48.801 9.468 1.00 61.82 80 THR D CA 1
ATOM 3804 C C . THR D 1 81 ? -42.339 48.312 10.771 1.00 61.17 80 THR D C 1
ATOM 3805 O O . THR D 1 81 ? -41.967 49.109 11.642 1.00 60.72 80 THR D O 1
ATOM 3809 N N . PRO D 1 82 ? -42.218 46.981 10.920 1.00 60.27 81 PRO D N 1
ATOM 3810 C CA . PRO D 1 82 ? -41.640 46.286 12.073 1.00 58.89 81 PRO D CA 1
ATOM 3811 C C . PRO D 1 82 ? -40.128 46.331 12.198 1.00 57.74 81 PRO D C 1
ATOM 3812 O O . PRO D 1 82 ? -39.408 46.426 11.200 1.00 57.07 81 PRO D O 1
ATOM 3816 N N . ALA D 1 83 ? -39.675 46.251 13.451 1.00 56.32 82 ALA D N 1
ATOM 3817 C CA . ALA D 1 83 ? -38.260 46.257 13.793 1.00 53.78 82 ALA D CA 1
ATOM 3818 C C . ALA D 1 83 ? -37.750 44.849 13.599 1.00 51.94 82 ALA D C 1
ATOM 3819 O O . ALA D 1 83 ? -38.358 43.883 14.054 1.00 51.03 82 ALA D O 1
ATOM 3821 N N . THR D 1 84 ? -36.630 44.735 12.911 1.00 50.81 83 THR D N 1
ATOM 3822 C CA . THR D 1 84 ? -36.063 43.431 12.662 1.00 49.60 83 THR D CA 1
ATOM 3823 C C . THR D 1 84 ? -35.290 42.937 13.874 1.00 49.83 83 THR D C 1
ATOM 3824 O O . THR D 1 84 ? -34.382 43.620 14.360 1.00 50.70 83 THR D O 1
ATOM 3828 N N . ASN D 1 85 ? -35.656 41.757 14.368 1.00 48.79 84 ASN D N 1
ATOM 3829 C CA . ASN D 1 85 ? -34.955 41.178 15.507 1.00 47.80 84 ASN D CA 1
ATOM 3830 C C . ASN D 1 85 ? -33.492 40.976 15.098 1.00 47.54 84 ASN D C 1
ATOM 3831 O O . ASN D 1 85 ? -33.158 41.001 13.910 1.00 47.95 84 ASN D O 1
ATOM 3836 N N . GLU D 1 86 ? -32.627 40.785 16.088 1.00 46.80 85 GLU D N 1
ATOM 3837 C CA . GLU D 1 86 ? -31.212 40.562 15.838 1.00 46.22 85 GLU D CA 1
ATOM 3838 C C . GLU D 1 86 ? -30.728 39.387 16.675 1.00 45.68 85 GLU D C 1
ATOM 3839 O O . GLU D 1 86 ? -31.435 38.917 17.577 1.00 45.31 85 GLU D O 1
ATOM 3845 N N . ALA D 1 87 ? -29.526 38.909 16.364 1.00 43.85 86 ALA D N 1
ATOM 3846 C CA . ALA D 1 87 ? -28.963 37.786 17.084 1.00 42.16 86 ALA D CA 1
ATOM 3847 C C . ALA D 1 87 ? -28.028 38.282 18.172 1.00 41.54 86 ALA D C 1
ATOM 3848 O O . ALA D 1 87 ? -26.869 38.605 17.911 1.00 42.49 86 ALA D O 1
ATOM 3850 N N . PRO D 1 88 ? -28.526 38.366 19.415 1.00 39.97 87 PRO D N 1
ATOM 3851 C CA . PRO D 1 88 ? -27.662 38.832 20.492 1.00 38.56 87 PRO D CA 1
ATOM 3852 C C . PRO D 1 88 ? -26.469 37.893 20.561 1.00 37.74 87 PRO D C 1
ATOM 3853 O O . PRO D 1 88 ? -26.581 36.710 20.258 1.00 36.40 87 PRO D O 1
ATOM 3857 N N . GLN D 1 89 ? -25.316 38.432 20.925 1.00 38.44 88 GLN D N 1
ATOM 3858 C CA . GLN D 1 89 ? -24.118 37.623 21.048 1.00 38.55 88 GLN D CA 1
ATOM 3859 C C . GLN D 1 89 ? -23.504 37.849 22.424 1.00 37.70 88 GLN D C 1
ATOM 3860 O O . GLN D 1 89 ? -23.037 38.948 22.751 1.00 37.78 88 GLN D O 1
ATOM 3866 N N . ALA D 1 90 ? -23.512 36.795 23.230 1.00 36.06 89 ALA D N 1
ATOM 3867 C CA . ALA D 1 90 ? -22.971 36.873 24.576 1.00 33.65 89 ALA D CA 1
ATOM 3868 C C . ALA D 1 90 ? -21.563 36.291 24.669 1.00 32.04 89 ALA D C 1
ATOM 3869 O O . ALA D 1 90 ? -21.123 35.522 23.806 1.00 30.76 89 ALA D O 1
ATOM 3871 N N . THR D 1 91 ? -20.866 36.691 25.729 1.00 29.73 90 THR D N 1
ATOM 3872 C CA . THR D 1 91 ? -19.516 36.238 26.011 1.00 27.79 90 THR D CA 1
ATOM 3873 C C . THR D 1 91 ? -19.382 36.267 27.506 1.00 25.65 90 THR D C 1
ATOM 3874 O O . THR D 1 91 ? -19.997 37.104 28.156 1.00 24.78 90 THR D O 1
ATOM 3878 N N . VAL D 1 92 ? -18.587 35.353 28.056 1.00 24.84 91 VAL D N 1
ATOM 3879 C CA . VAL D 1 92 ? -18.436 35.291 29.508 1.00 24.61 91 VAL D CA 1
ATOM 3880 C C . VAL D 1 92 ? -17.006 35.370 29.983 1.00 22.76 91 VAL D C 1
ATOM 3881 O O . VAL D 1 92 ? -16.090 34.883 29.312 1.00 22.24 91 VAL D O 1
ATOM 3885 N N . PHE D 1 93 ? -16.846 35.974 31.159 1.00 20.49 92 PHE D N 1
ATOM 3886 C CA . PHE D 1 93 ? -15.540 36.161 31.753 1.00 20.01 92 PHE D CA 1
ATOM 3887 C C . PHE D 1 93 ? -15.633 36.612 33.215 1.00 19.79 92 PHE D C 1
ATOM 3888 O O . PHE D 1 93 ? -16.636 37.182 33.648 1.00 18.90 92 PHE D O 1
ATOM 3896 N N . PRO D 1 94 ? -14.555 36.389 33.984 1.00 19.28 93 PRO D N 1
ATOM 3897 C CA . PRO D 1 94 ? -14.487 36.749 35.398 1.00 20.35 93 PRO D CA 1
ATOM 3898 C C . PRO D 1 94 ? -14.020 38.169 35.738 1.00 21.59 93 PRO D C 1
ATOM 3899 O O . PRO D 1 94 ? -13.030 38.674 35.173 1.00 22.14 93 PRO D O 1
ATOM 3903 N N . LYS D 1 95 ? -14.727 38.784 36.689 1.00 20.58 94 LYS D N 1
ATOM 3904 C CA . LYS D 1 95 ? -14.395 40.120 37.151 1.00 20.00 94 LYS D CA 1
ATOM 3905 C C . LYS D 1 95 ? -12.927 40.110 37.558 1.00 20.88 94 LYS D C 1
ATOM 3906 O O . LYS D 1 95 ? -12.123 40.890 37.058 1.00 22.00 94 LYS D O 1
ATOM 3912 N N . SER D 1 96 ? -12.579 39.210 38.460 1.00 21.64 95 SER D N 1
ATOM 3913 C CA . SER D 1 96 ? -11.203 39.089 38.917 1.00 23.88 95 SER D CA 1
ATOM 3914 C C . SER D 1 96 ? -10.671 37.693 38.555 1.00 24.27 95 SER D C 1
ATOM 3915 O O . SER D 1 96 ? -11.423 36.858 38.058 1.00 24.85 95 SER D O 1
ATOM 3918 N N . PRO D 1 97 ? -9.374 37.423 38.798 1.00 23.74 96 PRO D N 1
ATOM 3919 C CA . PRO D 1 97 ? -8.762 36.125 38.491 1.00 24.30 96 PRO D CA 1
ATOM 3920 C C . PRO D 1 97 ? -9.493 34.968 39.142 1.00 25.73 96 PRO D C 1
ATOM 3921 O O . PRO D 1 97 ? -10.214 35.150 40.127 1.00 26.17 96 PRO D O 1
ATOM 3925 N N . VAL D 1 98 ? -9.291 33.772 38.601 1.00 26.85 97 VAL D N 1
ATOM 3926 C CA . VAL D 1 98 ? -9.957 32.589 39.132 1.00 28.75 97 VAL D CA 1
ATOM 3927 C C . VAL D 1 98 ? -9.179 31.881 40.245 1.00 30.05 97 VAL D C 1
ATOM 3928 O O . VAL D 1 98 ? -8.115 31.297 40.018 1.00 29.74 97 VAL D O 1
ATOM 3932 N N . LEU D 1 99 ? -9.731 31.939 41.453 1.00 31.14 98 LEU D N 1
ATOM 3933 C CA . LEU D 1 99 ? -9.117 31.300 42.599 1.00 31.14 98 LEU D CA 1
ATOM 3934 C C . LEU D 1 99 ? -10.168 30.579 43.417 1.00 31.27 98 LEU D C 1
ATOM 3935 O O . LEU D 1 99 ? -11.069 31.204 43.988 1.00 30.05 98 LEU D O 1
ATOM 3940 N N . LEU D 1 100 ? -10.041 29.257 43.466 1.00 31.76 99 LEU D N 1
ATOM 3941 C CA . LEU D 1 100 ? -10.964 28.432 44.224 1.00 31.57 99 LEU D CA 1
ATOM 3942 C C . LEU D 1 100 ? -11.182 29.009 45.620 1.00 30.86 99 LEU D C 1
ATOM 3943 O O . LEU D 1 100 ? -10.233 29.419 46.299 1.00 30.19 99 LEU D O 1
ATOM 3948 N N . GLY D 1 101 ? -12.446 29.038 46.034 1.00 30.37 100 GLY D N 1
ATOM 3949 C CA . GLY D 1 101 ? -12.790 29.539 47.349 1.00 28.58 100 GLY D CA 1
ATOM 3950 C C . GLY D 1 101 ? -12.788 31.046 47.423 1.00 28.41 100 GLY D C 1
ATOM 3951 O O . GLY D 1 101 ? -13.391 31.611 48.325 1.00 29.18 100 GLY D O 1
ATOM 3952 N N . GLN D 1 102 ? -12.111 31.709 46.494 1.00 27.49 101 GLN D N 1
ATOM 3953 C CA . GLN D 1 102 ? -12.079 33.161 46.515 1.00 26.56 101 GLN D CA 1
ATOM 3954 C C . GLN D 1 102 ? -13.280 33.703 45.765 1.00 24.98 101 GLN D C 1
ATOM 3955 O O . GLN D 1 102 ? -13.502 33.349 44.614 1.00 26.48 101 GLN D O 1
ATOM 3961 N N . PRO D 1 103 ? -14.076 34.573 46.404 1.00 23.29 102 PRO D N 1
ATOM 3962 C CA . PRO D 1 103 ? -15.251 35.128 45.730 1.00 21.45 102 PRO D CA 1
ATOM 3963 C C . PRO D 1 103 ? -14.883 35.691 44.363 1.00 19.83 102 PRO D C 1
ATOM 3964 O O . PRO D 1 103 ? -13.705 35.791 44.003 1.00 19.91 102 PRO D O 1
ATOM 3968 N N . ASN D 1 104 ? -15.894 36.085 43.613 1.00 17.77 103 ASN D N 1
ATOM 3969 C CA . ASN D 1 104 ? -15.656 36.589 42.282 1.00 16.47 103 ASN D CA 1
ATOM 3970 C C . ASN D 1 104 ? -17.041 36.754 41.672 1.00 16.66 103 ASN D C 1
ATOM 3971 O O . ASN D 1 104 ? -18.042 36.307 42.247 1.00 17.64 103 ASN D O 1
ATOM 3976 N N . THR D 1 105 ? -17.106 37.394 40.514 1.00 15.75 104 THR D N 1
ATOM 3977 C CA . THR D 1 105 ? -18.370 37.581 39.832 1.00 15.07 104 THR D CA 1
ATOM 3978 C C . THR D 1 105 ? -18.240 37.095 38.395 1.00 16.02 104 THR D C 1
ATOM 3979 O O . THR D 1 105 ? -17.263 37.399 37.705 1.00 17.43 104 THR D O 1
ATOM 3983 N N . LEU D 1 106 ? -19.216 36.328 37.936 1.00 16.03 105 LEU D N 1
ATOM 3984 C CA . LEU D 1 106 ? -19.178 35.857 36.566 1.00 15.39 105 LEU D CA 1
ATOM 3985 C C . LEU D 1 106 ? -19.903 36.923 35.762 1.00 15.23 105 LEU D C 1
ATOM 3986 O O . LEU D 1 106 ? -20.905 37.493 36.206 1.00 14.55 105 LEU D O 1
ATOM 3991 N N . ILE D 1 107 ? -19.406 37.217 34.581 1.00 14.78 106 ILE D N 1
ATOM 3992 C CA . ILE D 1 107 ? -20.076 38.233 33.806 1.00 14.74 106 ILE D CA 1
ATOM 3993 C C . ILE D 1 107 ? -20.469 37.782 32.427 1.00 16.82 106 ILE D C 1
ATOM 3994 O O . ILE D 1 107 ? -19.679 37.192 31.670 1.00 15.22 106 ILE D O 1
ATOM 3999 N N . CYS D 1 108 ? -21.719 38.061 32.109 1.00 17.92 107 CYS D N 1
ATOM 4000 C CA . CYS D 1 108 ? -22.198 37.722 30.803 1.00 20.77 107 CYS D CA 1
ATOM 4001 C C . CYS D 1 108 ? -22.408 39.020 30.025 1.00 21.43 107 CYS D C 1
ATOM 4002 O O . CYS D 1 108 ? -23.277 39.835 30.357 1.00 21.16 107 CYS D O 1
ATOM 4005 N N . PHE D 1 109 ? -21.573 39.212 29.006 1.00 21.50 108 PHE D N 1
ATOM 4006 C CA . PHE D 1 109 ? -21.652 40.384 28.159 1.00 21.36 108 PHE D CA 1
ATOM 4007 C C . PHE D 1 109 ? -22.489 40.072 26.928 1.00 22.42 108 PHE D C 1
ATOM 4008 O O . PHE D 1 109 ? -22.036 39.366 26.020 1.00 23.48 108 PHE D O 1
ATOM 4016 N N . VAL D 1 110 ? -23.716 40.572 26.889 1.00 22.45 109 VAL D N 1
ATOM 4017 C CA . VAL D 1 110 ? -24.516 40.339 25.701 1.00 24.09 109 VAL D CA 1
ATOM 4018 C C . VAL D 1 110 ? -24.535 41.618 24.880 1.00 22.84 109 VAL D C 1
ATOM 4019 O O . VAL D 1 110 ? -24.797 42.703 25.408 1.00 21.79 109 VAL D O 1
ATOM 4023 N N . ASP D 1 111 ? -24.232 41.469 23.591 1.00 22.15 110 ASP D N 1
ATOM 4024 C CA . ASP D 1 111 ? -24.197 42.583 22.664 1.00 21.78 110 ASP D CA 1
ATOM 4025 C C . ASP D 1 111 ? -25.212 42.356 21.555 1.00 21.98 110 ASP D C 1
ATOM 4026 O O . ASP D 1 111 ? -25.892 41.337 21.501 1.00 22.10 110 ASP D O 1
ATOM 4031 N N . ASN D 1 112 ? -25.305 43.323 20.662 1.00 22.60 111 ASN D N 1
ATOM 4032 C CA . ASN D 1 112 ? -26.206 43.235 19.533 1.00 23.77 111 ASN D CA 1
ATOM 4033 C C . ASN D 1 112 ? -27.630 42.874 19.921 1.00 24.79 111 ASN D C 1
ATOM 4034 O O . ASN D 1 112 ? -28.330 42.178 19.184 1.00 25.11 111 ASN D O 1
ATOM 4039 N N . ILE D 1 113 ? -28.067 43.323 21.084 1.00 26.22 112 ILE D N 1
ATOM 4040 C CA . ILE D 1 113 ? -29.437 43.038 21.464 1.00 27.83 112 ILE D CA 1
ATOM 4041 C C . ILE D 1 113 ? -30.299 44.008 20.678 1.00 29.60 112 ILE D C 1
ATOM 4042 O O . ILE D 1 113 ? -29.816 45.068 20.245 1.00 30.43 112 ILE D O 1
ATOM 4047 N N . PHE D 1 114 ? -31.558 43.619 20.479 1.00 31.17 113 PHE D N 1
ATOM 4048 C CA . PHE D 1 114 ? -32.553 44.408 19.759 1.00 32.63 113 PHE D CA 1
ATOM 4049 C C . PHE D 1 114 ? -33.496 43.511 18.982 1.00 32.47 113 PHE D C 1
ATOM 4050 O O . PHE D 1 114 ? -33.059 42.631 18.241 1.00 32.78 113 PHE D O 1
ATOM 4058 N N . PRO D 1 115 ? -34.809 43.727 19.142 1.00 31.88 114 PRO D N 1
ATOM 4059 C CA . PRO D 1 115 ? -35.353 44.774 20.012 1.00 33.79 114 PRO D CA 1
ATOM 4060 C C . PRO D 1 115 ? -34.943 44.646 21.489 1.00 32.17 114 PRO D C 1
ATOM 4061 O O . PRO D 1 115 ? -34.718 43.536 21.987 1.00 30.80 114 PRO D O 1
ATOM 4065 N N . PRO D 1 116 ? -34.847 45.791 22.198 1.00 30.61 115 PRO D N 1
ATOM 4066 C CA . PRO D 1 116 ? -34.470 45.879 23.614 1.00 32.77 115 PRO D CA 1
ATOM 4067 C C . PRO D 1 116 ? -35.349 45.097 24.621 1.00 32.52 115 PRO D C 1
ATOM 4068 O O . PRO D 1 116 ? -35.838 45.649 25.624 1.00 32.27 115 PRO D O 1
ATOM 4072 N N . VAL D 1 117 ? -35.542 43.811 24.339 1.00 31.35 116 VAL D N 1
ATOM 4073 C CA . VAL D 1 117 ? -36.292 42.925 25.213 1.00 30.18 116 VAL D CA 1
ATOM 4074 C C . VAL D 1 117 ? -35.625 41.572 25.117 1.00 29.31 116 VAL D C 1
ATOM 4075 O O . VAL D 1 117 ? -35.729 40.877 24.107 1.00 27.58 116 VAL D O 1
ATOM 4079 N N . ILE D 1 118 ? -34.926 41.216 26.180 1.00 29.21 117 ILE D N 1
ATOM 4080 C CA . ILE D 1 118 ? -34.219 39.963 26.209 1.00 31.09 117 ILE D CA 1
ATOM 4081 C C . ILE D 1 118 ? -34.351 39.356 27.589 1.00 33.23 117 ILE D C 1
ATOM 4082 O O . ILE D 1 118 ? -34.873 39.990 28.516 1.00 33.00 117 ILE D O 1
ATOM 4087 N N . ASN D 1 119 ? -33.868 38.125 27.717 1.00 35.53 118 ASN D N 1
ATOM 4088 C CA . ASN D 1 119 ? -33.951 37.399 28.968 1.00 37.62 118 ASN D CA 1
ATOM 4089 C C . ASN D 1 119 ? -32.656 36.658 29.260 1.00 36.72 118 ASN D C 1
ATOM 4090 O O . ASN D 1 119 ? -32.395 35.589 28.696 1.00 36.83 118 ASN D O 1
ATOM 4095 N N . ILE D 1 120 ? -31.844 37.216 30.148 1.00 34.37 119 ILE D N 1
ATOM 4096 C CA . ILE D 1 120 ? -30.588 36.569 30.475 1.00 32.17 119 ILE D CA 1
ATOM 4097 C C . ILE D 1 120 ? -30.679 35.929 31.831 1.00 31.48 119 ILE D C 1
ATOM 4098 O O . ILE D 1 120 ? -31.139 36.551 32.788 1.00 31.89 119 ILE D O 1
ATOM 4103 N N . THR D 1 121 ? -30.248 34.677 31.904 1.00 30.29 120 THR D N 1
ATOM 4104 C CA . THR D 1 121 ? -30.273 33.929 33.155 1.00 29.39 120 THR D CA 1
ATOM 4105 C C . THR D 1 121 ? -29.020 33.096 33.269 1.00 28.58 120 THR D C 1
ATOM 4106 O O . THR D 1 121 ? -28.411 32.717 32.268 1.00 27.83 120 THR D O 1
ATOM 4110 N N . TRP D 1 122 ? -28.630 32.809 34.497 1.00 28.47 121 TRP D N 1
ATOM 4111 C CA . TRP D 1 122 ? -27.428 32.039 34.702 1.00 29.92 121 TRP D CA 1
ATOM 4112 C C . TRP D 1 122 ? -27.751 30.584 34.902 1.00 31.67 121 TRP D C 1
ATOM 4113 O O . TRP D 1 122 ? -28.918 30.227 34.957 1.00 32.68 121 TRP D O 1
ATOM 4124 N N . LEU D 1 123 ? -26.722 29.744 34.995 1.00 33.65 122 LEU D N 1
ATOM 4125 C CA . LEU D 1 123 ? -26.924 28.309 35.174 1.00 35.05 122 LEU D CA 1
ATOM 4126 C C . LEU D 1 123 ? -25.676 27.609 35.664 1.00 37.28 122 LEU D C 1
ATOM 4127 O O . LEU D 1 123 ? -24.638 27.640 34.997 1.00 38.33 122 LEU D O 1
ATOM 4132 N N . ARG D 1 124 ? -25.765 26.976 36.827 1.00 39.18 123 ARG D N 1
ATOM 4133 C CA . ARG D 1 124 ? -24.632 26.225 37.326 1.00 40.69 123 ARG D CA 1
ATOM 4134 C C . ARG D 1 124 ? -25.022 24.768 37.177 1.00 40.80 123 ARG D C 1
ATOM 4135 O O . ARG D 1 124 ? -26.166 24.385 37.456 1.00 40.02 123 ARG D O 1
ATOM 4143 N N . ASN D 1 125 ? -24.074 23.963 36.712 1.00 40.68 124 ASN D N 1
ATOM 4144 C CA . ASN D 1 125 ? -24.317 22.548 36.529 1.00 40.28 124 ASN D CA 1
ATOM 4145 C C . ASN D 1 125 ? -25.689 22.328 35.921 1.00 40.37 124 ASN D C 1
ATOM 4146 O O . ASN D 1 125 ? -26.560 21.697 36.509 1.00 39.12 124 ASN D O 1
ATOM 4151 N N . SER D 1 126 ? -25.867 22.879 34.727 1.00 42.02 125 SER D N 1
ATOM 4152 C CA . SER D 1 126 ? -27.114 22.759 33.971 1.00 42.64 125 SER D CA 1
ATOM 4153 C C . SER D 1 126 ? -28.414 23.011 34.762 1.00 42.27 125 SER D C 1
ATOM 4154 O O . SER D 1 126 ? -29.501 22.638 34.320 1.00 42.42 125 SER D O 1
ATOM 4157 N N . LYS D 1 127 ? -28.304 23.638 35.926 1.00 41.59 126 LYS D N 1
ATOM 4158 C CA . LYS D 1 127 ? -29.489 23.969 36.702 1.00 42.08 126 LYS D CA 1
ATOM 4159 C C . LYS D 1 127 ? -29.511 25.483 36.838 1.00 42.56 126 LYS D C 1
ATOM 4160 O O . LYS D 1 127 ? -28.447 26.110 36.925 1.00 42.89 126 LYS D O 1
ATOM 4166 N N . SER D 1 128 ? -30.707 26.074 36.858 1.00 42.38 127 SER D N 1
ATOM 4167 C CA . SER D 1 128 ? -30.828 27.532 36.958 1.00 42.13 127 SER D CA 1
ATOM 4168 C C . SER D 1 128 ? -30.535 28.046 38.357 1.00 42.29 127 SER D C 1
ATOM 4169 O O . SER D 1 128 ? -30.816 27.363 39.343 1.00 42.15 127 SER D O 1
ATOM 4172 N N . VAL D 1 129 ? -29.968 29.254 38.427 1.00 43.08 128 VAL D N 1
ATOM 4173 C CA . VAL D 1 129 ? -29.595 29.889 39.692 1.00 43.40 128 VAL D CA 1
ATOM 4174 C C . VAL D 1 129 ? -30.115 31.325 39.829 1.00 43.79 128 VAL D C 1
ATOM 4175 O O . VAL D 1 129 ? -30.195 32.073 38.850 1.00 43.04 128 VAL D O 1
ATOM 4179 N N . THR D 1 130 ? -30.468 31.683 41.066 1.00 45.28 129 THR D N 1
ATOM 4180 C CA . THR D 1 130 ? -30.989 33.007 41.419 1.00 45.72 129 THR D CA 1
ATOM 4181 C C . THR D 1 130 ? -30.177 33.620 42.574 1.00 45.63 129 THR D C 1
ATOM 4182 O O . THR D 1 130 ? -29.705 32.918 43.492 1.00 45.86 129 THR D O 1
ATOM 4186 N N . ASP D 1 131 ? -30.049 34.940 42.510 1.00 44.60 130 ASP D N 1
ATOM 4187 C CA . ASP D 1 131 ? -29.317 35.752 43.477 1.00 43.79 130 ASP D CA 1
ATOM 4188 C C . ASP D 1 131 ? -27.811 35.681 43.275 1.00 41.43 130 ASP D C 1
ATOM 4189 O O . ASP D 1 131 ? -27.251 34.650 42.872 1.00 39.04 130 ASP D O 1
ATOM 4194 N N . GLY D 1 132 ? -27.164 36.795 43.595 1.00 39.21 131 GLY D N 1
ATOM 4195 C CA . GLY D 1 132 ? -25.746 36.901 43.368 1.00 36.92 131 GLY D CA 1
ATOM 4196 C C . GLY D 1 132 ? -25.814 37.319 41.915 1.00 35.82 131 GLY D C 1
ATOM 4197 O O . GLY D 1 132 ? -24.817 37.303 41.190 1.00 35.52 131 GLY D O 1
ATOM 4198 N N . VAL D 1 133 ? -27.033 37.687 41.503 1.00 33.59 132 VAL D N 1
ATOM 4199 C CA . VAL D 1 133 ? -27.313 38.107 40.140 1.00 31.99 132 VAL D CA 1
ATOM 4200 C C . VAL D 1 133 ? -27.872 39.517 40.027 1.00 31.60 132 VAL D C 1
ATOM 4201 O O . VAL D 1 133 ? -28.932 39.831 40.585 1.00 30.73 132 VAL D O 1
ATOM 4205 N N . TYR D 1 134 ? -27.124 40.336 39.277 1.00 30.84 133 TYR D N 1
ATOM 4206 C CA . TYR D 1 134 ? -27.427 41.736 38.975 1.00 28.77 133 TYR D CA 1
ATOM 4207 C C . TYR D 1 134 ? -27.445 41.931 37.452 1.00 27.44 133 TYR D C 1
ATOM 4208 O O . TYR D 1 134 ? -26.687 41.294 36.706 1.00 26.04 133 TYR D O 1
ATOM 4217 N N . GLU D 1 135 ? -28.309 42.831 36.997 1.00 26.99 134 GLU D N 1
ATOM 4218 C CA . GLU D 1 135 ? -28.443 43.102 35.572 1.00 26.45 134 GLU D CA 1
ATOM 4219 C C . GLU D 1 135 ? -28.411 44.601 35.270 1.00 24.89 134 GLU D C 1
ATOM 4220 O O . GLU D 1 135 ? -29.056 45.411 35.938 1.00 24.55 134 GLU D O 1
ATOM 4226 N N . THR D 1 136 ? -27.644 44.960 34.256 1.00 22.91 135 THR D N 1
ATOM 4227 C CA . THR D 1 136 ? -27.504 46.343 33.851 1.00 22.12 135 THR D CA 1
ATOM 4228 C C . THR D 1 136 ? -28.669 46.726 32.982 1.00 20.98 135 THR D C 1
ATOM 4229 O O . THR D 1 136 ? -29.216 45.873 32.307 1.00 22.07 135 THR D O 1
ATOM 4233 N N . SER D 1 137 ? -29.053 47.994 32.974 1.00 19.69 136 SER D N 1
ATOM 4234 C CA . SER D 1 137 ? -30.160 48.382 32.117 1.00 19.48 136 SER D CA 1
ATOM 4235 C C . SER D 1 137 ? -29.677 48.249 30.684 1.00 19.90 136 SER D C 1
ATOM 4236 O O . SER D 1 137 ? -28.469 48.190 30.443 1.00 19.62 136 SER D O 1
ATOM 4239 N N . PHE D 1 138 ? -30.607 48.171 29.738 1.00 20.06 137 PHE D N 1
ATOM 4240 C CA . PHE D 1 138 ? -30.223 48.037 28.339 1.00 21.06 137 PHE D CA 1
ATOM 4241 C C . PHE D 1 138 ? -29.302 49.178 27.998 1.00 21.70 137 PHE D C 1
ATOM 4242 O O . PHE D 1 138 ? -29.569 50.306 28.385 1.00 23.62 137 PHE D O 1
ATOM 4250 N N . LEU D 1 139 ? -28.211 48.910 27.288 1.00 21.62 138 LEU D N 1
ATOM 4251 C CA . LEU D 1 139 ? -27.294 49.997 26.964 1.00 21.08 138 LEU D CA 1
ATOM 4252 C C . LEU D 1 139 ? -27.082 50.173 25.470 1.00 22.19 138 LEU D C 1
ATOM 4253 O O . LEU D 1 139 ? -26.882 49.208 24.723 1.00 20.87 138 LEU D O 1
ATOM 4258 N N . VAL D 1 140 ? -27.145 51.432 25.046 1.00 24.09 139 VAL D N 1
ATOM 4259 C CA . VAL D 1 140 ? -27.027 51.787 23.638 1.00 26.31 139 VAL D CA 1
ATOM 4260 C C . VAL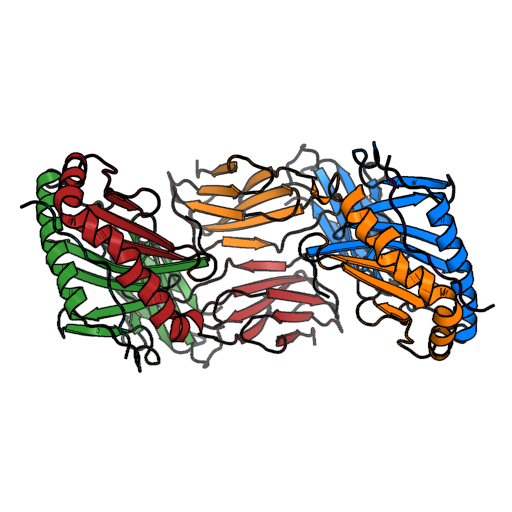 D 1 140 ? -25.723 51.476 22.955 1.00 28.01 139 VAL D C 1
ATOM 4261 O O . VAL D 1 140 ? -24.642 51.697 23.500 1.00 29.22 139 VAL D O 1
ATOM 4265 N N . ASN D 1 141 ? -25.845 50.960 21.740 1.00 30.27 140 ASN D N 1
ATOM 4266 C CA . ASN D 1 141 ? -24.695 50.648 20.908 1.00 31.63 140 ASN D CA 1
ATOM 4267 C C . ASN D 1 141 ? -24.803 51.622 19.750 1.00 32.78 140 ASN D C 1
ATOM 4268 O O . ASN D 1 141 ? -25.906 51.956 19.298 1.00 33.01 140 ASN D O 1
ATOM 4273 N N . ARG D 1 142 ? -23.656 52.075 19.273 1.00 34.30 141 ARG D N 1
ATOM 4274 C CA . ARG D 1 142 ? -23.602 53.020 18.169 1.00 36.25 141 ARG D CA 1
ATOM 4275 C C . ARG D 1 142 ? -24.692 52.768 17.105 1.00 34.41 141 ARG D C 1
ATOM 4276 O O . ARG D 1 142 ? -25.497 53.643 16.796 1.00 33.39 141 ARG D O 1
ATOM 4284 N N . ASP D 1 143 ? -24.713 51.560 16.562 1.00 32.90 142 ASP D N 1
ATOM 4285 C CA . ASP D 1 143 ? -25.680 51.176 15.545 1.00 31.11 142 ASP D CA 1
ATOM 4286 C C . ASP D 1 143 ? -27.022 50.933 16.202 1.00 29.67 142 ASP D C 1
ATOM 4287 O O . ASP D 1 143 ? -27.714 49.958 15.893 1.00 29.22 142 ASP D O 1
ATOM 4292 N N . HIS D 1 144 ? -27.370 51.805 17.132 1.00 27.83 143 HIS D N 1
ATOM 4293 C CA . HIS D 1 144 ? -28.650 51.712 17.816 1.00 27.26 143 HIS D CA 1
ATOM 4294 C C . HIS D 1 144 ? -29.142 50.307 18.184 1.00 25.90 143 HIS D C 1
ATOM 4295 O O . HIS D 1 144 ? -30.349 50.026 18.140 1.00 26.26 143 HIS D O 1
ATOM 4302 N N . SER D 1 145 ? -28.212 49.421 18.526 1.00 22.59 144 SER D N 1
ATOM 4303 C CA . SER D 1 145 ? -28.583 48.083 18.959 1.00 19.74 144 SER D CA 1
ATOM 4304 C C . SER D 1 145 ? -28.389 48.178 20.452 1.00 18.23 144 SER D C 1
ATOM 4305 O O . SER D 1 145 ? -28.237 49.282 20.974 1.00 16.63 144 SER D O 1
ATOM 4308 N N . PHE D 1 146 ? -28.382 47.044 21.145 1.00 18.01 145 PHE D N 1
ATOM 4309 C CA . PHE D 1 146 ? -28.200 47.051 22.603 1.00 18.63 145 PHE D CA 1
ATOM 4310 C C . PHE D 1 146 ? -27.264 45.999 23.190 1.00 19.16 145 PHE D C 1
ATOM 4311 O O . PHE D 1 146 ? -26.964 44.969 22.560 1.00 17.45 145 PHE D O 1
ATOM 4319 N N . HIS D 1 147 ? -26.802 46.294 24.411 1.00 20.52 146 HIS D N 1
ATOM 4320 C CA . HIS D 1 147 ? -25.904 45.420 25.189 1.00 21.56 146 HIS D CA 1
ATOM 4321 C C . HIS D 1 147 ? -26.222 45.562 26.663 1.00 20.47 146 HIS D C 1
ATOM 4322 O O . HIS D 1 147 ? -26.549 46.643 27.140 1.00 21.69 146 HIS D O 1
ATOM 4329 N N . LYS D 1 148 ? -26.102 44.459 27.378 1.00 19.47 147 LYS D N 1
ATOM 4330 C CA . LYS D 1 148 ? -26.448 44.418 28.787 1.00 19.96 147 LYS D CA 1
ATOM 4331 C C . LYS D 1 148 ? -25.437 43.450 29.408 1.00 20.88 147 LYS D C 1
ATOM 4332 O O . LYS D 1 148 ? -24.777 42.696 28.673 1.00 21.71 147 LYS D O 1
ATOM 4338 N N . LEU D 1 149 ? -25.301 43.470 30.738 1.00 19.35 148 LEU D N 1
ATOM 4339 C CA . LEU D 1 149 ? -24.378 42.562 31.416 1.00 17.88 148 LEU D CA 1
ATOM 4340 C C . LEU D 1 149 ? -24.993 41.951 32.654 1.00 18.34 148 LEU D C 1
ATOM 4341 O O . LEU D 1 149 ? -25.528 42.660 33.510 1.00 18.99 148 LEU D O 1
ATOM 4346 N N . SER D 1 150 ? -24.889 40.634 32.763 1.00 17.68 149 SER D N 1
ATOM 4347 C CA . SER D 1 150 ? -25.423 39.940 33.913 1.00 16.88 149 SER D CA 1
ATOM 4348 C C . SER D 1 150 ? -24.233 39.562 34.751 1.00 16.27 149 SER D C 1
ATOM 4349 O O . SER D 1 150 ? -23.211 39.075 34.233 1.00 16.27 149 SER D O 1
ATOM 4352 N N . TYR D 1 151 ? -24.361 39.800 36.048 1.00 14.92 150 TYR D N 1
ATOM 4353 C CA . TYR D 1 151 ? -23.286 39.501 36.976 1.00 15.41 150 TYR D CA 1
ATOM 4354 C C . TYR D 1 151 ? -23.698 38.390 37.913 1.00 16.35 150 TYR D C 1
ATOM 4355 O O . TYR D 1 151 ? -24.770 38.459 38.499 1.00 17.02 150 TYR D O 1
ATOM 4364 N N . LEU D 1 152 ? -22.859 37.370 38.060 1.00 16.46 151 LEU D N 1
ATOM 4365 C CA . LEU D 1 152 ? -23.170 36.291 38.983 1.00 16.96 151 LEU D CA 1
ATOM 4366 C C . LEU D 1 152 ? -22.102 36.181 40.077 1.00 17.62 151 LEU D C 1
ATOM 4367 O O . LEU D 1 152 ? -21.008 35.664 39.814 1.00 18.35 151 LEU D O 1
ATOM 4372 N N . THR D 1 153 ? -22.394 36.653 41.293 1.00 17.21 152 THR D N 1
ATOM 4373 C CA . THR D 1 153 ? -21.396 36.555 42.358 1.00 18.27 152 THR D CA 1
ATOM 4374 C C . THR D 1 153 ? -21.396 35.122 42.833 1.00 19.44 152 THR D C 1
ATOM 4375 O O . THR D 1 153 ? -22.448 34.545 43.130 1.00 20.12 152 THR D O 1
ATOM 4379 N N . PHE D 1 154 ? -20.218 34.535 42.923 1.00 19.98 153 PHE D N 1
ATOM 4380 C CA . PHE D 1 154 ? -20.166 33.155 43.348 1.00 20.98 153 PHE D CA 1
ATOM 4381 C C . PHE D 1 154 ? -18.806 32.826 43.939 1.00 21.86 153 PHE D C 1
ATOM 4382 O O . PHE D 1 154 ? -18.095 33.700 44.441 1.00 22.12 153 PHE D O 1
ATOM 4390 N N . ILE D 1 155 ? -18.460 31.544 43.853 1.00 22.54 154 ILE D N 1
ATOM 4391 C CA . ILE D 1 155 ? -17.192 31.028 44.344 1.00 22.73 154 ILE D CA 1
ATOM 4392 C C . ILE D 1 155 ? -16.738 29.872 43.500 1.00 24.22 154 ILE D C 1
ATOM 4393 O O . ILE D 1 155 ? -17.489 28.931 43.260 1.00 24.19 154 ILE D O 1
ATOM 4398 N N . PRO D 1 156 ? -15.494 29.924 43.036 1.00 25.82 155 PRO D N 1
ATOM 4399 C CA . PRO D 1 156 ? -14.951 28.849 42.217 1.00 26.75 155 PRO D CA 1
ATOM 4400 C C . PRO D 1 156 ? -15.030 27.514 42.939 1.00 28.70 155 PRO D C 1
ATOM 4401 O O . PRO D 1 156 ? -15.014 27.439 44.166 1.00 28.25 155 PRO D O 1
ATOM 4405 N N . SER D 1 157 ? -15.123 26.460 42.156 1.00 31.22 156 SER D N 1
ATOM 4406 C CA . SER D 1 157 ? -15.192 25.131 42.703 1.00 34.59 156 SER D CA 1
ATOM 4407 C C . SER D 1 157 ? -14.509 24.231 41.687 1.00 36.72 156 SER D C 1
ATOM 4408 O O . SER D 1 157 ? -14.731 24.371 40.480 1.00 37.06 156 SER D O 1
ATOM 4411 N N . ASP D 1 158 ? -13.659 23.333 42.176 1.00 38.80 157 ASP D N 1
ATOM 4412 C CA . ASP D 1 158 ? -12.936 22.409 41.310 1.00 40.94 157 ASP D CA 1
ATOM 4413 C C . ASP D 1 158 ? -13.906 21.737 40.345 1.00 40.40 157 ASP D C 1
ATOM 4414 O O . ASP D 1 158 ? -13.607 21.546 39.162 1.00 40.05 157 ASP D O 1
ATOM 4419 N N . ASP D 1 159 ? -15.076 21.392 40.862 1.00 39.82 158 ASP D N 1
ATOM 4420 C CA . ASP D 1 159 ? -16.097 20.739 40.064 1.00 40.87 158 ASP D CA 1
ATOM 4421 C C . ASP D 1 159 ? -16.963 21.715 39.272 1.00 40.48 158 ASP D C 1
ATOM 4422 O O . ASP D 1 159 ? -16.815 21.812 38.054 1.00 41.82 158 ASP D O 1
ATOM 4427 N N . ASP D 1 160 ? -17.869 22.412 39.959 1.00 38.31 159 ASP D N 1
ATOM 4428 C CA . ASP D 1 160 ? -18.774 23.411 39.359 1.00 37.34 159 ASP D CA 1
ATOM 4429 C C . ASP D 1 160 ? -18.600 23.919 37.901 1.00 35.63 159 ASP D C 1
ATOM 4430 O O . ASP D 1 160 ? -17.494 24.279 37.480 1.00 34.97 159 ASP D O 1
ATOM 4435 N N . ILE D 1 161 ? -19.707 23.981 37.153 1.00 32.86 160 ILE D N 1
ATOM 4436 C CA . ILE D 1 161 ? -19.699 24.494 35.774 1.00 30.69 160 ILE D CA 1
ATOM 4437 C C . ILE D 1 161 ? -20.844 25.493 35.627 1.00 29.06 160 ILE D C 1
ATOM 4438 O O . ILE D 1 161 ? -21.929 25.288 36.183 1.00 28.24 160 ILE D O 1
ATOM 4443 N N . TYR D 1 162 ? -20.618 26.562 34.870 1.00 26.45 161 TYR D N 1
ATOM 4444 C CA . TYR D 1 162 ? -21.665 27.555 34.689 1.00 24.24 161 TYR D CA 1
ATOM 4445 C C . TYR D 1 162 ? -21.915 27.870 33.222 1.00 23.81 161 TYR D C 1
ATOM 4446 O O . TYR D 1 162 ? -21.066 27.637 32.363 1.00 22.66 161 TYR D O 1
ATOM 4455 N N . ASP D 1 163 ? -23.095 28.411 32.948 1.00 24.05 162 ASP D N 1
ATOM 4456 C CA . ASP D 1 163 ? -23.486 28.774 31.595 1.00 24.83 162 ASP D CA 1
ATOM 4457 C C . ASP D 1 163 ? -24.367 29.999 31.642 1.00 24.49 162 ASP D C 1
ATOM 4458 O O . ASP D 1 163 ? -25.115 30.207 32.590 1.00 23.66 162 ASP D O 1
ATOM 4463 N N . CYS D 1 164 ? -24.283 30.817 30.612 1.00 25.14 163 CYS D N 1
ATOM 4464 C CA . CYS D 1 164 ? -25.106 32.003 30.575 1.00 26.84 163 CYS D CA 1
ATOM 4465 C C . CYS D 1 164 ? -26.180 31.854 29.515 1.00 28.12 163 CYS D C 1
ATOM 4466 O O . CYS D 1 164 ? -25.906 31.881 28.318 1.00 27.51 163 CYS D O 1
ATOM 4469 N N . LYS D 1 165 ? -27.410 31.689 29.972 1.00 30.82 164 LYS D N 1
ATOM 4470 C CA . LYS D 1 165 ? -28.529 31.491 29.066 1.00 33.78 164 LYS D CA 1
ATOM 4471 C C . LYS D 1 165 ? -29.053 32.791 28.513 1.00 35.49 164 LYS D C 1
ATOM 4472 O O . LYS D 1 165 ? -29.404 33.714 29.266 1.00 36.60 164 LYS D O 1
ATOM 4478 N N . VAL D 1 166 ? -29.119 32.845 27.187 1.00 36.99 165 VAL D N 1
ATOM 4479 C CA . VAL D 1 166 ? -29.609 34.025 26.494 1.00 38.73 165 VAL D CA 1
ATOM 4480 C C . VAL D 1 166 ? -30.806 33.725 25.578 1.00 39.92 165 VAL D C 1
ATOM 4481 O O . VAL D 1 166 ? -30.700 32.965 24.605 1.00 38.17 165 VAL D O 1
ATOM 4485 N N . GLU D 1 167 ? -31.947 34.327 25.920 1.00 42.69 166 GLU D N 1
ATOM 4486 C CA . GLU D 1 167 ? -33.195 34.155 25.174 1.00 45.27 166 GLU D CA 1
ATOM 4487 C C . GLU D 1 167 ? -33.558 35.456 24.476 1.00 45.35 166 GLU D C 1
ATOM 4488 O O . GLU D 1 167 ? -33.405 36.530 25.060 1.00 45.67 166 GLU D O 1
ATOM 4494 N N . HIS D 1 168 ? -34.040 35.357 23.239 1.00 44.65 167 HIS D N 1
ATOM 4495 C CA . HIS D 1 168 ? -34.425 36.539 22.478 1.00 44.27 167 HIS D CA 1
ATOM 4496 C C . HIS D 1 168 ? -35.256 36.095 21.283 1.00 44.32 167 HIS D C 1
ATOM 4497 O O . HIS D 1 168 ? -35.153 34.947 20.845 1.00 44.38 167 HIS D O 1
ATOM 4504 N N . TRP D 1 169 ? -36.092 36.996 20.776 1.00 44.04 168 TRP D N 1
ATOM 4505 C CA . TRP D 1 169 ? -36.919 36.682 19.625 1.00 44.31 168 TRP D CA 1
ATOM 4506 C C . TRP D 1 169 ? -35.991 36.552 18.442 1.00 44.95 168 TRP D C 1
ATOM 4507 O O . TRP D 1 169 ? -36.376 36.055 17.394 1.00 44.31 168 TRP D O 1
ATOM 4518 N N . GLY D 1 170 ? -34.759 37.009 18.623 1.00 46.84 169 GLY D N 1
ATOM 4519 C CA . GLY D 1 170 ? -33.791 36.953 17.545 1.00 50.42 169 GLY D CA 1
ATOM 4520 C C . GLY D 1 170 ? -33.052 35.638 17.485 1.00 52.33 169 GLY D C 1
ATOM 4521 O O . GLY D 1 170 ? -32.043 35.505 16.782 1.00 51.84 169 GLY D O 1
ATOM 4522 N N . LEU D 1 171 ? -33.577 34.657 18.212 1.00 54.86 170 LEU D N 1
ATOM 4523 C CA . LEU D 1 171 ? -32.967 33.336 18.291 1.00 57.20 170 LEU D CA 1
ATOM 4524 C C . LEU D 1 171 ? -34.025 32.238 18.330 1.00 58.36 170 LEU D C 1
ATOM 4525 O O . LEU D 1 171 ? -34.895 32.233 19.207 1.00 59.17 170 LEU D O 1
ATOM 4530 N N . GLU D 1 172 ? -33.936 31.313 17.377 1.00 59.54 171 GLU D N 1
ATOM 4531 C CA . GLU D 1 172 ? -34.855 30.174 17.280 1.00 60.76 171 GLU D CA 1
ATOM 4532 C C . GLU D 1 172 ? -34.812 29.341 18.569 1.00 60.38 171 GLU D C 1
ATOM 4533 O O . GLU D 1 172 ? -35.847 29.049 19.179 1.00 60.38 171 GLU D O 1
ATOM 4539 N N . GLU D 1 173 ? -33.602 28.961 18.970 1.00 59.55 172 GLU D N 1
ATOM 4540 C CA . GLU D 1 173 ? -33.388 28.186 20.185 1.00 58.99 172 GLU D CA 1
ATOM 4541 C C . GLU D 1 173 ? -32.297 28.876 20.999 1.00 56.98 172 GLU D C 1
ATOM 4542 O O . GLU D 1 173 ? -31.242 29.235 20.462 1.00 57.49 172 GLU D O 1
ATOM 4548 N N . PRO D 1 174 ? -32.536 29.059 22.308 1.00 54.37 173 PRO D N 1
ATOM 4549 C CA . PRO D 1 174 ? -31.624 29.705 23.253 1.00 52.41 173 PRO D CA 1
ATOM 4550 C C . PRO D 1 174 ? -30.117 29.549 22.994 1.00 50.86 173 PRO D C 1
ATOM 4551 O O . PRO D 1 174 ? -29.664 28.531 22.470 1.00 50.70 173 PRO D O 1
ATOM 4555 N N . VAL D 1 175 ? -29.355 30.585 23.352 1.00 49.28 174 VAL D N 1
ATOM 4556 C CA . VAL D 1 175 ? -27.897 30.594 23.197 1.00 47.44 174 VAL D CA 1
ATOM 4557 C C . VAL D 1 175 ? -27.286 30.332 24.555 1.00 45.65 174 VAL D C 1
ATOM 4558 O O . VAL D 1 175 ? -27.779 30.826 25.568 1.00 45.30 174 VAL D O 1
ATOM 4562 N N . LEU D 1 176 ? -26.199 29.574 24.579 1.00 43.98 175 LEU D N 1
ATOM 4563 C CA . LEU D 1 176 ? -25.561 29.268 25.843 1.00 41.20 175 LEU D CA 1
ATOM 4564 C C . LEU D 1 176 ? -24.064 29.384 25.797 1.00 39.27 175 LEU D C 1
ATOM 4565 O O . LEU D 1 176 ? -23.385 28.666 25.072 1.00 37.80 175 LEU D O 1
ATOM 4570 N N . LYS D 1 177 ? -23.553 30.324 26.567 1.00 38.39 176 LYS D N 1
ATOM 4571 C CA . LYS D 1 177 ? -22.127 30.479 26.645 1.00 38.62 176 LYS D CA 1
ATOM 4572 C C . LYS D 1 177 ? -21.699 29.676 27.852 1.00 38.70 176 LYS D C 1
ATOM 4573 O O . LYS D 1 177 ? -22.206 29.871 28.957 1.00 38.36 176 LYS D O 1
ATOM 4579 N N . HIS D 1 178 ? -20.786 28.746 27.634 1.00 38.85 177 HIS D N 1
ATOM 4580 C CA . HIS D 1 178 ? -20.328 27.927 28.725 1.00 40.16 177 HIS D CA 1
ATOM 4581 C C . HIS D 1 178 ? -19.059 28.496 29.286 1.00 42.58 177 HIS D C 1
ATOM 4582 O O . HIS D 1 178 ? -18.330 29.206 28.599 1.00 43.11 177 HIS D O 1
ATOM 4589 N N . TRP D 1 179 ? -18.798 28.174 30.544 1.00 45.77 178 TRP D N 1
ATOM 4590 C CA . TRP D 1 179 ? -17.607 28.646 31.213 1.00 48.95 178 TRP D CA 1
ATOM 4591 C C . TRP D 1 179 ? -17.352 27.889 32.492 1.00 51.75 178 TRP D C 1
ATOM 4592 O O . TRP D 1 179 ? -18.270 27.523 33.237 1.00 51.60 178 TRP D O 1
ATOM 4603 N N . GLU D 1 180 ? -16.078 27.667 32.745 1.00 54.98 179 GLU D N 1
ATOM 4604 C CA . GLU D 1 180 ? -15.666 26.998 33.949 1.00 58.21 179 GLU D CA 1
ATOM 4605 C C . GLU D 1 180 ? -14.180 27.255 34.121 1.00 59.58 179 GLU D C 1
ATOM 4606 O O . GLU D 1 180 ? -13.505 27.738 33.201 1.00 58.58 179 GLU D O 1
ATOM 4612 N N . PRO D 1 181 ? -13.662 26.990 35.324 1.00 61.75 180 PRO D N 1
ATOM 4613 C CA . PRO D 1 181 ? -12.244 27.195 35.613 1.00 63.60 180 PRO D CA 1
ATOM 4614 C C . PRO D 1 181 ? -11.382 26.067 35.063 1.00 64.44 180 PRO D C 1
ATOM 4615 O O . PRO D 1 181 ? -11.746 24.894 35.154 1.00 63.86 180 PRO D O 1
ATOM 4619 N N . GLU D 1 182 ? -10.247 26.434 34.477 1.00 65.97 181 GLU D N 1
ATOM 4620 C CA . GLU D 1 182 ? -9.325 25.453 33.930 1.00 67.18 181 GLU D CA 1
ATOM 4621 C C . GLU D 1 182 ? -8.752 24.677 35.108 1.00 67.54 181 GLU D C 1
ATOM 4622 O O . GLU D 1 182 ? -8.913 25.173 36.247 1.00 67.77 181 GLU D O 1
ATOM 4629 N N . GLU E 2 1 ? -43.424 37.174 15.219 1.00 64.00 4 GLU E N 1
ATOM 4630 C CA . GLU E 2 1 ? -44.095 38.145 16.137 1.00 64.40 4 GLU E CA 1
ATOM 4631 C C . GLU E 2 1 ? -43.864 39.599 15.701 1.00 64.54 4 GLU E C 1
ATOM 4632 O O . GLU E 2 1 ? -42.751 39.966 15.307 1.00 64.25 4 GLU E O 1
ATOM 4638 N N . ARG E 2 2 ? -44.921 40.415 15.788 1.00 64.61 5 ARG E N 1
ATOM 4639 C CA . ARG E 2 2 ? -44.880 41.842 15.420 1.00 64.50 5 ARG E CA 1
ATOM 4640 C C . ARG E 2 2 ? -44.378 42.744 16.555 1.00 63.09 5 ARG E C 1
ATOM 4641 O O . ARG E 2 2 ? -44.820 42.618 17.695 1.00 62.84 5 ARG E O 1
ATOM 4649 N N . HIS E 2 3 ? -43.468 43.662 16.234 1.00 61.79 6 HIS E N 1
ATOM 4650 C CA . HIS E 2 3 ? -42.914 44.586 17.229 1.00 60.00 6 HIS E CA 1
ATOM 4651 C C . HIS E 2 3 ? -42.405 45.915 16.634 1.00 58.46 6 HIS E C 1
ATOM 4652 O O . HIS E 2 3 ? -41.846 45.954 15.536 1.00 57.59 6 HIS E O 1
ATOM 4659 N N . PHE E 2 4 ? -42.601 47.000 17.376 1.00 56.59 7 PHE E N 1
ATOM 4660 C CA . PHE E 2 4 ? -42.175 48.328 16.937 1.00 54.68 7 PHE E CA 1
ATOM 4661 C C . PHE E 2 4 ? -41.427 49.030 18.068 1.00 53.22 7 PHE E C 1
ATOM 4662 O O . PHE E 2 4 ? -41.818 48.938 19.243 1.00 52.81 7 PHE E O 1
ATOM 4670 N N . VAL E 2 5 ? -40.356 49.736 17.709 1.00 50.86 8 VAL E N 1
ATOM 4671 C CA . VAL E 2 5 ? -39.524 50.434 18.689 1.00 47.46 8 VAL E CA 1
ATOM 4672 C C . VAL E 2 5 ? -39.101 51.822 18.231 1.00 44.86 8 VAL E C 1
ATOM 4673 O O . VAL E 2 5 ? -38.936 52.086 17.040 1.00 44.39 8 VAL E O 1
ATOM 4677 N N . HIS E 2 6 ? -38.912 52.706 19.197 1.00 41.90 9 HIS E N 1
ATOM 4678 C CA . HIS E 2 6 ? -38.483 54.062 18.901 1.00 40.47 9 HIS E CA 1
ATOM 4679 C C . HIS E 2 6 ? -37.524 54.467 20.007 1.00 39.54 9 HIS E C 1
ATOM 4680 O O . HIS E 2 6 ? -37.782 54.188 21.180 1.00 40.02 9 HIS E O 1
ATOM 4687 N N . GLN E 2 7 ? -36.415 55.107 19.637 1.00 38.00 10 GLN E N 1
ATOM 4688 C CA . GLN E 2 7 ? -35.414 55.534 20.613 1.00 34.44 10 GLN E CA 1
ATOM 4689 C C . GLN E 2 7 ? -35.119 57.017 20.520 1.00 32.84 10 GLN E C 1
ATOM 4690 O O . GLN E 2 7 ? -35.324 57.660 19.486 1.00 32.02 10 GLN E O 1
ATOM 4696 N N . PHE E 2 8 ? -34.624 57.547 21.628 1.00 31.39 11 PHE E N 1
ATOM 4697 C CA . PHE E 2 8 ? -34.221 58.935 21.695 1.00 29.84 11 PHE E CA 1
ATOM 4698 C C . PHE E 2 8 ? -32.879 58.988 22.415 1.00 29.80 11 PHE E C 1
ATOM 4699 O O . PHE E 2 8 ? -32.762 58.564 23.580 1.00 29.21 11 PHE E O 1
ATOM 4707 N N . LYS E 2 9 ? -31.872 59.509 21.717 1.00 29.10 12 LYS E N 1
ATOM 4708 C CA . LYS E 2 9 ? -30.552 59.624 22.291 1.00 28.28 12 LYS E CA 1
ATOM 4709 C C . LYS E 2 9 ? -30.117 61.070 22.355 1.00 27.75 12 LYS E C 1
ATOM 4710 O O . LYS E 2 9 ? -30.197 61.796 21.365 1.00 27.74 12 LYS E O 1
ATOM 4716 N N . GLY E 2 10 ? -29.678 61.476 23.545 1.00 27.96 13 GLY E N 1
ATOM 4717 C CA . GLY E 2 10 ? -29.175 62.823 23.774 1.00 26.90 13 GLY E CA 1
ATOM 4718 C C . GLY E 2 10 ? -27.720 62.694 24.205 1.00 27.16 13 GLY E C 1
ATOM 4719 O O . GLY E 2 10 ? -27.437 62.244 25.327 1.00 26.84 13 GLY E O 1
ATOM 4720 N N . GLU E 2 11 ? -26.795 63.083 23.325 1.00 26.68 14 GLU E N 1
ATOM 4721 C CA . GLU E 2 11 ? -25.358 62.966 23.616 1.00 27.09 14 GLU E CA 1
ATOM 4722 C C . GLU E 2 11 ? -24.588 64.303 23.706 1.00 26.50 14 GLU E C 1
ATOM 4723 O O . GLU E 2 11 ? -24.688 65.145 22.808 1.00 25.56 14 GLU E O 1
ATOM 4729 N N . CYS E 2 12 ? -23.815 64.465 24.787 1.00 26.22 15 CYS E N 1
ATOM 4730 C CA . CYS E 2 12 ? -22.986 65.653 25.060 1.00 25.93 15 CYS E CA 1
ATOM 4731 C C . CYS E 2 12 ? -21.475 65.341 24.903 1.00 26.10 15 CYS E C 1
ATOM 4732 O O . CYS E 2 12 ? -20.931 64.500 25.626 1.00 25.91 15 CYS E O 1
ATOM 4735 N N . TYR E 2 13 ? -20.789 66.027 23.993 1.00 25.86 16 TYR E N 1
ATOM 4736 C CA . TYR E 2 13 ? -19.359 65.776 23.769 1.00 26.43 16 TYR E CA 1
ATOM 4737 C C . TYR E 2 13 ? -18.429 66.864 24.305 1.00 27.30 16 TYR E C 1
ATOM 4738 O O . TYR E 2 13 ? -18.556 68.033 23.955 1.00 27.40 16 TYR E O 1
ATOM 4747 N N . PHE E 2 14 ? -17.461 66.470 25.123 1.00 28.69 17 PHE E N 1
ATOM 4748 C CA . PHE E 2 14 ? -16.545 67.436 25.719 1.00 30.22 17 PHE E CA 1
ATOM 4749 C C . PHE E 2 14 ? -15.074 67.139 25.469 1.00 32.38 17 PHE E C 1
ATOM 4750 O O . PHE E 2 14 ? -14.593 66.055 25.789 1.00 32.13 17 PHE E O 1
ATOM 4758 N N . THR E 2 15 ? -14.367 68.123 24.918 1.00 35.77 18 THR E N 1
ATOM 4759 C CA . THR E 2 15 ? -12.936 68.021 24.655 1.00 39.29 18 THR E CA 1
ATOM 4760 C C . THR E 2 15 ? -12.260 69.096 25.519 1.00 41.65 18 THR E C 1
ATOM 4761 O O . THR E 2 15 ? -12.755 70.222 25.622 1.00 40.92 18 THR E O 1
ATOM 4765 N N . ASN E 2 16 ? -11.144 68.746 26.151 1.00 45.42 19 ASN E N 1
ATOM 4766 C CA . ASN E 2 16 ? -10.436 69.685 27.019 1.00 49.47 19 ASN E CA 1
ATOM 4767 C C . ASN E 2 16 ? -11.408 70.342 27.992 1.00 48.93 19 ASN E C 1
ATOM 4768 O O . ASN E 2 16 ? -11.730 71.523 27.867 1.00 49.30 19 ASN E O 1
ATOM 4773 N N . GLY E 2 17 ? -11.873 69.573 28.969 1.00 48.44 20 GLY E N 1
ATOM 4774 C CA . GLY E 2 17 ? -12.810 70.122 29.926 1.00 47.50 20 GLY E CA 1
ATOM 4775 C C . GLY E 2 17 ? -14.068 70.520 29.194 1.00 46.53 20 GLY E C 1
ATOM 4776 O O . GLY E 2 17 ? -14.593 69.735 28.413 1.00 46.11 20 GLY E O 1
ATOM 4777 N N . THR E 2 18 ? -14.542 71.736 29.435 1.00 46.45 21 THR E N 1
ATOM 4778 C CA . THR E 2 18 ? -15.753 72.225 28.790 1.00 47.24 21 THR E CA 1
ATOM 4779 C C . THR E 2 18 ? -15.395 73.281 27.762 1.00 47.58 21 THR E C 1
ATOM 4780 O O . THR E 2 18 ? -16.269 73.928 27.188 1.00 47.07 21 THR E O 1
ATOM 4784 N N . GLN E 2 19 ? -14.104 73.459 27.532 1.00 48.54 22 GLN E N 1
ATOM 4785 C CA . G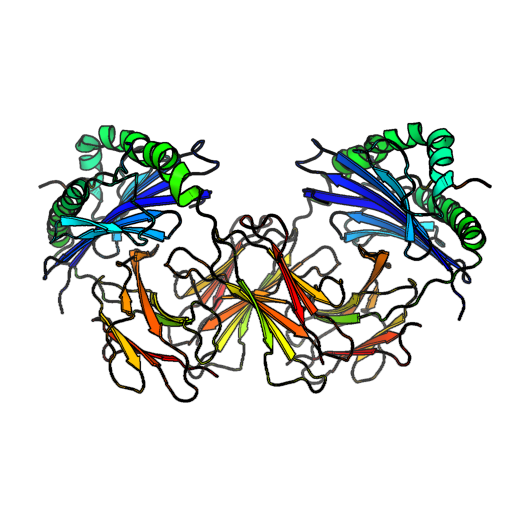LN E 2 19 ? -13.651 74.461 26.578 1.00 49.77 22 GLN E CA 1
ATOM 4786 C C . GLN E 2 19 ? -13.906 73.994 25.131 1.00 48.18 22 GLN E C 1
ATOM 4787 O O . GLN E 2 19 ? -13.140 74.301 24.210 1.00 48.44 22 GLN E O 1
ATOM 4793 N N . ARG E 2 20 ? -14.995 73.253 24.950 1.00 45.66 23 ARG E N 1
ATOM 4794 C CA . ARG E 2 20 ? -15.393 72.722 23.648 1.00 43.43 23 ARG E CA 1
ATOM 4795 C C . ARG E 2 20 ? -16.512 71.721 23.906 1.00 40.56 23 ARG E C 1
ATOM 4796 O O . ARG E 2 20 ? -16.261 70.591 24.310 1.00 40.28 23 ARG E O 1
ATOM 4804 N N . ILE E 2 21 ? -17.752 72.150 23.695 1.00 37.74 24 ILE E N 1
ATOM 4805 C CA . ILE E 2 21 ? -18.907 71.284 23.917 1.00 34.07 24 ILE E CA 1
ATOM 4806 C C . ILE E 2 21 ? -19.757 71.116 22.664 1.00 32.57 24 ILE E C 1
ATOM 4807 O O . ILE E 2 21 ? -20.083 72.078 21.975 1.00 32.52 24 ILE E O 1
ATOM 4812 N N . ARG E 2 22 ? -20.111 69.873 22.380 1.00 30.69 25 ARG E N 1
ATOM 4813 C CA . ARG E 2 22 ? -20.944 69.562 21.241 1.00 28.35 25 ARG E CA 1
ATOM 4814 C C . ARG E 2 22 ? -22.140 68.751 21.755 1.00 27.54 25 ARG E C 1
ATOM 4815 O O . ARG E 2 22 ? -22.019 67.943 22.690 1.00 26.94 25 ARG E O 1
ATOM 4823 N N . LEU E 2 23 ? -23.300 68.992 21.156 1.00 25.39 26 LEU E N 1
ATOM 4824 C CA . LEU E 2 23 ? -24.520 68.328 21.566 1.00 22.60 26 LEU E CA 1
ATOM 4825 C C . LEU E 2 23 ? -25.243 67.675 20.410 1.00 22.06 26 LEU E C 1
ATOM 4826 O O . LEU E 2 23 ? -25.565 68.308 19.405 1.00 22.59 26 LEU E O 1
ATOM 4831 N N . VAL E 2 24 ? -25.503 66.391 20.551 1.00 21.51 27 VAL E N 1
ATOM 4832 C CA . VAL E 2 24 ? -26.202 65.689 19.500 1.00 21.01 27 VAL E CA 1
ATOM 4833 C C . VAL E 2 24 ? -27.370 64.878 20.039 1.00 22.64 27 VAL E C 1
ATOM 4834 O O . VAL E 2 24 ? -27.256 64.110 21.016 1.00 21.66 27 VAL E O 1
ATOM 4838 N N . THR E 2 25 ? -28.513 65.087 19.405 1.00 22.78 28 THR E N 1
ATOM 4839 C CA . THR E 2 25 ? -29.687 64.348 19.766 1.00 23.65 28 THR E CA 1
ATOM 4840 C C . THR E 2 25 ? -30.083 63.698 18.469 1.00 24.16 28 THR E C 1
ATOM 4841 O O . THR E 2 25 ? -29.905 64.270 17.387 1.00 21.29 28 THR E O 1
ATOM 4845 N N . ARG E 2 26 ? -30.574 62.472 18.591 1.00 26.24 29 ARG E N 1
ATOM 4846 C CA . ARG E 2 26 ? -31.021 61.699 17.447 1.00 27.47 29 ARG E CA 1
ATOM 4847 C C . ARG E 2 26 ? -32.383 61.143 17.823 1.00 28.27 29 ARG E C 1
ATOM 4848 O O . ARG E 2 26 ? -32.644 60.832 18.998 1.00 28.37 29 ARG E O 1
ATOM 4856 N N . TYR E 2 27 ? -33.255 61.053 16.827 1.00 28.08 30 TYR E N 1
ATOM 4857 C CA . TYR E 2 27 ? -34.580 60.499 17.026 1.00 28.02 30 TYR E CA 1
ATOM 4858 C C . TYR E 2 27 ? -34.573 59.254 16.159 1.00 28.01 30 TYR E C 1
ATOM 4859 O O . TYR E 2 27 ? -34.271 59.326 14.966 1.00 27.53 30 TYR E O 1
ATOM 4868 N N . ILE E 2 28 ? -34.867 58.105 16.764 1.00 28.60 31 ILE E N 1
ATOM 4869 C CA . ILE E 2 28 ? -34.817 56.856 16.013 1.00 29.98 31 ILE E CA 1
ATOM 4870 C C . ILE E 2 28 ? -36.062 55.966 15.996 1.00 31.92 31 ILE E C 1
ATOM 4871 O O . ILE E 2 28 ? -36.735 55.773 17.010 1.00 30.21 31 ILE E O 1
ATOM 4876 N N . TYR E 2 29 ? -36.362 55.440 14.809 1.00 34.61 32 TYR E N 1
ATOM 4877 C CA . TYR E 2 29 ? -37.471 54.516 14.643 1.00 36.94 32 TYR E CA 1
ATOM 4878 C C . TYR E 2 29 ? -36.799 53.194 14.368 1.00 37.47 32 TYR E C 1
ATOM 4879 O O . TYR E 2 29 ? -36.102 53.053 13.354 1.00 36.57 32 TYR E O 1
ATOM 4888 N N . ASN E 2 30 ? -37.018 52.234 15.264 1.00 38.07 33 ASN E N 1
ATOM 4889 C CA . ASN E 2 30 ? -36.397 50.917 15.158 1.00 39.32 33 ASN E CA 1
ATOM 4890 C C . ASN E 2 30 ? -34.895 51.175 15.234 1.00 38.93 33 ASN E C 1
ATOM 4891 O O . ASN E 2 30 ? -34.377 51.450 16.319 1.00 38.76 33 ASN E O 1
ATOM 4896 N N . ARG E 2 31 ? -34.212 51.109 14.087 1.00 38.20 34 ARG E N 1
ATOM 4897 C CA . ARG E 2 31 ? -32.769 51.362 14.022 1.00 37.16 34 ARG E CA 1
ATOM 4898 C C . ARG E 2 31 ? -32.463 52.437 12.987 1.00 36.91 34 ARG E C 1
ATOM 4899 O O . ARG E 2 31 ? -31.356 52.512 12.448 1.00 36.45 34 ARG E O 1
ATOM 4907 N N . GLU E 2 32 ? -33.457 53.276 12.722 1.00 37.26 35 GLU E N 1
ATOM 4908 C CA . GLU E 2 32 ? -33.290 54.337 11.753 1.00 37.97 35 GLU E CA 1
ATOM 4909 C C . GLU E 2 32 ? -33.342 55.702 12.407 1.00 37.15 35 GLU E C 1
ATOM 4910 O O . GLU E 2 32 ? -34.312 56.062 13.081 1.00 35.40 35 GLU E O 1
ATOM 4916 N N . GLU E 2 33 ? -32.272 56.453 12.200 1.00 37.21 36 GLU E N 1
ATOM 4917 C CA . GLU E 2 33 ? -32.183 57.799 12.727 1.00 36.93 36 GLU E CA 1
ATOM 4918 C C . GLU E 2 33 ? -32.684 58.700 11.621 1.00 36.61 36 GLU E C 1
ATOM 4919 O O . GLU E 2 33 ? -31.975 58.935 10.634 1.00 36.49 36 GLU E O 1
ATOM 4925 N N . TYR E 2 34 ? -33.906 59.194 11.774 1.00 35.49 37 TYR E N 1
ATOM 4926 C CA . TYR E 2 34 ? -34.486 60.070 10.764 1.00 34.79 37 TYR E CA 1
ATOM 4927 C C . TYR E 2 34 ? -34.246 61.571 11.043 1.00 34.14 37 TYR E C 1
ATOM 4928 O O . TYR E 2 34 ? -34.007 62.341 10.116 1.00 32.75 37 TYR E O 1
ATOM 4937 N N . LEU E 2 35 ? -34.298 61.969 12.315 1.00 33.89 38 LEU E N 1
ATOM 4938 C CA . LEU E 2 35 ? -34.084 63.362 12.718 1.00 34.59 38 LEU E CA 1
ATOM 4939 C C . LEU E 2 35 ? -32.814 63.515 13.568 1.00 35.07 38 LEU E C 1
ATOM 4940 O O . LEU E 2 35 ? -32.390 62.554 14.227 1.00 36.15 38 LEU E O 1
ATOM 4945 N N . ARG E 2 36 ? -32.210 64.710 13.563 1.00 34.00 39 ARG E N 1
ATOM 4946 C CA . ARG E 2 36 ? -30.992 64.944 14.351 1.00 32.39 39 ARG E CA 1
ATOM 4947 C C . ARG E 2 36 ? -30.582 66.402 14.619 1.00 31.67 39 ARG E C 1
ATOM 4948 O O . ARG E 2 36 ? -30.705 67.269 13.758 1.00 30.26 39 ARG E O 1
ATOM 4956 N N . PHE E 2 37 ? -30.070 66.655 15.821 1.00 32.39 40 PHE E N 1
ATOM 4957 C CA . PHE E 2 37 ? -29.616 67.993 16.186 1.00 34.21 40 PHE E CA 1
ATOM 4958 C C . PHE E 2 37 ? -28.141 68.016 16.580 1.00 34.93 40 PHE E C 1
ATOM 4959 O O . PHE E 2 37 ? -27.707 67.300 17.486 1.00 35.33 40 PHE E O 1
ATOM 4967 N N . ASP E 2 38 ? -27.382 68.875 15.915 1.00 35.37 41 ASP E N 1
ATOM 4968 C CA . ASP E 2 38 ? -25.959 69.002 16.187 1.00 35.92 41 ASP E CA 1
ATOM 4969 C C . ASP E 2 38 ? -25.594 70.470 16.448 1.00 35.41 41 ASP E C 1
ATOM 4970 O O . ASP E 2 38 ? -25.962 71.356 15.677 1.00 35.15 41 ASP E O 1
ATOM 4975 N N . SER E 2 39 ? -24.871 70.711 17.537 1.00 34.94 42 SER E N 1
ATOM 4976 C CA . SER E 2 39 ? -24.431 72.052 17.921 1.00 36.14 42 SER E CA 1
ATOM 4977 C C . SER E 2 39 ? -23.664 72.694 16.778 1.00 36.98 42 SER E C 1
ATOM 4978 O O . SER E 2 39 ? -23.914 73.846 16.392 1.00 36.03 42 SER E O 1
ATOM 4981 N N . ASP E 2 40 ? -22.693 71.939 16.272 1.00 37.73 43 ASP E N 1
ATOM 4982 C CA . ASP E 2 40 ? -21.876 72.378 15.155 1.00 38.63 43 ASP E CA 1
ATOM 4983 C C . ASP E 2 40 ? -22.823 72.770 14.008 1.00 39.86 43 ASP E C 1
ATOM 4984 O O . ASP E 2 40 ? -22.668 73.828 13.396 1.00 40.51 43 ASP E O 1
ATOM 4989 N N . VAL E 2 41 ? -23.815 71.927 13.728 1.00 40.52 44 VAL E N 1
ATOM 4990 C CA . VAL E 2 41 ? -24.778 72.232 12.674 1.00 40.04 44 VAL E CA 1
ATOM 4991 C C . VAL E 2 41 ? -25.491 73.514 13.061 1.00 40.24 44 VAL E C 1
ATOM 4992 O O . VAL E 2 41 ? -25.214 74.572 12.508 1.00 40.31 44 VAL E O 1
ATOM 4996 N N . GLY E 2 42 ? -26.407 73.405 14.019 1.00 40.38 45 GLY E N 1
ATOM 4997 C CA . GLY E 2 42 ? -27.147 74.565 14.475 1.00 40.78 45 GLY E CA 1
ATOM 4998 C C . GLY E 2 42 ? -28.632 74.304 14.614 1.00 41.38 45 GLY E C 1
ATOM 4999 O O . GLY E 2 42 ? -29.240 74.692 15.601 1.00 42.01 45 GLY E O 1
ATOM 5000 N N . GLU E 2 43 ? -29.219 73.628 13.636 1.00 41.96 46 GLU E N 1
ATOM 5001 C CA . GLU E 2 43 ? -30.653 73.344 13.649 1.00 43.33 46 GLU E CA 1
ATOM 5002 C C . GLU E 2 43 ? -30.957 71.855 13.547 1.00 44.23 46 GLU E C 1
ATOM 5003 O O . GLU E 2 43 ? -30.048 71.039 13.367 1.00 45.95 46 GLU E O 1
ATOM 5009 N N . TYR E 2 44 ? -32.236 71.501 13.661 1.00 44.26 47 TYR E N 1
ATOM 5010 C CA . TYR E 2 44 ? -32.649 70.107 13.520 1.00 44.40 47 TYR E CA 1
ATOM 5011 C C . TYR E 2 44 ? -32.534 69.766 12.036 1.00 44.99 47 TYR E C 1
ATOM 5012 O O . TYR E 2 44 ? -32.707 70.634 11.173 1.00 44.50 47 TYR E O 1
ATOM 5021 N N . ARG E 2 45 ? -32.226 68.506 11.744 1.00 45.54 48 ARG E N 1
ATOM 5022 C CA . ARG E 2 45 ? -32.080 68.055 10.366 1.00 44.80 48 ARG E CA 1
ATOM 5023 C C . ARG E 2 45 ? -32.674 66.670 10.138 1.00 45.04 48 ARG E C 1
ATOM 5024 O O . ARG E 2 45 ? -32.799 65.856 11.059 1.00 44.15 48 ARG E O 1
ATOM 5032 N N . ALA E 2 46 ? -33.060 66.427 8.889 1.00 45.93 49 ALA E N 1
ATOM 5033 C CA . ALA E 2 46 ? -33.633 65.152 8.473 1.00 45.20 49 ALA E CA 1
ATOM 5034 C C . ALA E 2 46 ? -32.457 64.280 8.061 1.00 44.27 49 ALA E C 1
ATOM 5035 O O . ALA E 2 46 ? -31.590 64.730 7.314 1.00 43.39 49 ALA E O 1
ATOM 5037 N N . VAL E 2 47 ? -32.412 63.050 8.560 1.00 44.15 50 VAL E N 1
ATOM 5038 C CA . VAL E 2 47 ? -31.315 62.151 8.223 1.00 44.82 50 VAL E CA 1
ATOM 5039 C C . VAL E 2 47 ? -31.784 61.171 7.160 1.00 45.35 50 VAL E C 1
ATOM 5040 O O . VAL E 2 47 ? -31.038 60.795 6.247 1.00 43.97 50 VAL E O 1
ATOM 5044 N N . THR E 2 48 ? -33.038 60.768 7.287 1.00 46.48 51 THR E N 1
ATOM 5045 C CA . THR E 2 48 ? -33.624 59.847 6.340 1.00 48.31 51 THR E CA 1
ATOM 5046 C C . THR E 2 48 ? -34.921 60.473 5.823 1.00 49.89 51 THR E C 1
ATOM 5047 O O . THR E 2 48 ? -35.090 61.700 5.853 1.00 49.89 51 THR E O 1
ATOM 5051 N N . GLU E 2 49 ? -35.828 59.626 5.347 1.00 51.29 52 GLU E N 1
ATOM 5052 C CA . GLU E 2 49 ? -37.115 60.073 4.831 1.00 52.13 52 GLU E CA 1
ATOM 5053 C C . GLU E 2 49 ? -38.067 60.454 5.940 1.00 51.75 52 GLU E C 1
ATOM 5054 O O . GLU E 2 49 ? -38.531 61.585 6.008 1.00 51.70 52 GLU E O 1
ATOM 5060 N N . LEU E 2 50 ? -38.359 59.490 6.801 1.00 51.62 53 LEU E N 1
ATOM 5061 C CA . LEU E 2 50 ? -39.271 59.700 7.912 1.00 52.79 53 LEU E CA 1
ATOM 5062 C C . LEU E 2 50 ? -39.079 61.046 8.602 1.00 53.32 53 LEU E C 1
ATOM 5063 O O . LEU E 2 50 ? -40.008 61.574 9.217 1.00 53.17 53 LEU E O 1
ATOM 5068 N N . GLY E 2 51 ? -37.878 61.601 8.499 1.00 53.82 54 GLY E N 1
ATOM 5069 C CA . GLY E 2 51 ? -37.621 62.872 9.143 1.00 55.22 54 GLY E CA 1
ATOM 5070 C C . GLY E 2 51 ? -37.822 64.093 8.271 1.00 56.55 54 GLY E C 1
ATOM 5071 O O . GLY E 2 51 ? -37.881 65.204 8.789 1.00 56.65 54 GLY E O 1
ATOM 5072 N N . ARG E 2 52 ? -37.930 63.894 6.960 1.00 58.36 55 ARG E N 1
ATOM 5073 C CA . ARG E 2 52 ? -38.104 64.997 6.004 1.00 60.12 55 ARG E CA 1
ATOM 5074 C C . ARG E 2 52 ? -38.818 66.245 6.538 1.00 60.30 55 ARG E C 1
ATOM 5075 O O . ARG E 2 52 ? -38.213 67.315 6.593 1.00 60.61 55 ARG E O 1
ATOM 5083 N N . HIS E 2 53 ? -40.090 66.124 6.917 1.00 60.56 56 HIS E N 1
ATOM 5084 C CA . HIS E 2 53 ? -40.828 67.279 7.432 1.00 61.33 56 HIS E CA 1
ATOM 5085 C C . HIS E 2 53 ? -40.717 67.431 8.962 1.00 61.33 56 HIS E C 1
ATOM 5086 O O . HIS E 2 53 ? -41.039 68.497 9.520 1.00 60.58 56 HIS E O 1
ATOM 5093 N N . SER E 2 54 ? -40.261 66.368 9.634 1.00 60.53 57 SER E N 1
ATOM 5094 C CA . SER E 2 54 ? -40.089 66.396 11.089 1.00 58.92 57 SER E CA 1
ATOM 5095 C C . SER E 2 54 ? -39.134 67.527 11.441 1.00 58.96 57 SER E C 1
ATOM 5096 O O . SER E 2 54 ? -39.279 68.192 12.470 1.00 58.96 57 SER E O 1
ATOM 5099 N N . ALA E 2 55 ? -38.150 67.740 10.573 1.00 58.43 58 ALA E N 1
ATOM 5100 C CA . ALA E 2 55 ? -37.173 68.795 10.789 1.00 57.84 58 ALA E CA 1
ATOM 5101 C C . ALA E 2 55 ? -37.885 70.144 10.936 1.00 57.12 58 ALA E C 1
ATOM 5102 O O . ALA E 2 55 ? -37.972 70.690 12.043 1.00 57.29 58 ALA E O 1
ATOM 5104 N N . GLU E 2 56 ? -38.399 70.650 9.812 1.00 55.83 59 GLU E N 1
ATOM 5105 C CA . GLU E 2 56 ? -39.112 71.935 9.713 1.00 54.86 59 GLU E CA 1
ATOM 5106 C C . GLU E 2 56 ? -39.965 72.289 10.935 1.00 53.17 59 GLU E C 1
ATOM 5107 O O . GLU E 2 56 ? -40.074 73.459 11.336 1.00 51.91 59 GLU E O 1
ATOM 5113 N N . TYR E 2 57 ? -40.569 71.255 11.505 1.00 51.83 60 TYR E N 1
ATOM 5114 C CA . TYR E 2 57 ? -41.439 71.373 12.663 1.00 50.72 60 TYR E CA 1
ATOM 5115 C C . TYR E 2 57 ? -40.672 71.612 13.961 1.00 50.12 60 TYR E C 1
ATOM 5116 O O . TYR E 2 57 ? -40.995 72.531 14.722 1.00 49.18 60 TYR E O 1
ATOM 5125 N N . TYR E 2 58 ? -39.664 70.773 14.207 1.00 49.82 61 TYR E N 1
ATOM 5126 C CA . TYR E 2 58 ? -38.837 70.867 15.408 1.00 49.19 61 TYR E CA 1
ATOM 5127 C C . TYR E 2 58 ? -38.098 72.189 15.551 1.00 49.23 61 TYR E C 1
ATOM 5128 O O . TYR E 2 58 ? -37.824 72.622 16.675 1.00 49.55 61 TYR E O 1
ATOM 5137 N N . ASN E 2 59 ? -37.757 72.823 14.429 1.00 48.62 62 ASN E N 1
ATOM 5138 C CA . ASN E 2 59 ? -37.069 74.115 14.487 1.00 48.66 62 ASN E CA 1
ATOM 5139 C C . ASN E 2 59 ? -38.092 75.197 14.842 1.00 48.27 62 ASN E C 1
ATOM 5140 O O . ASN E 2 59 ? -37.953 75.921 15.839 1.00 48.05 62 ASN E O 1
ATOM 5145 N N . LYS E 2 60 ? -39.126 75.291 14.019 1.00 47.45 63 LYS E N 1
ATOM 5146 C CA . LYS E 2 60 ? -40.194 76.254 14.236 1.00 47.20 63 LYS E CA 1
ATOM 5147 C C . LYS E 2 60 ? -40.703 76.165 15.674 1.00 45.67 63 LYS E C 1
ATOM 5148 O O . LYS E 2 60 ? -41.191 77.145 16.245 1.00 44.56 63 LYS E O 1
ATOM 5154 N N . GLN E 2 61 ? -40.559 74.975 16.247 1.00 44.49 64 GLN E N 1
ATOM 5155 C CA . GLN E 2 61 ? -41.030 74.685 17.588 1.00 44.03 64 GLN E CA 1
ATOM 5156 C C . GLN E 2 61 ? -40.059 74.673 18.765 1.00 43.58 64 GLN E C 1
ATOM 5157 O O . GLN E 2 61 ? -40.319 75.304 19.803 1.00 42.85 64 GLN E O 1
ATOM 5163 N N . TYR E 2 62 ? -38.955 73.947 18.614 1.00 42.81 67 TYR E N 1
ATOM 5164 C CA . TYR E 2 62 ? -38.002 73.799 19.709 1.00 42.23 67 TYR E CA 1
ATOM 5165 C C . TYR E 2 62 ? -36.633 74.451 19.534 1.00 42.80 67 TYR E C 1
ATOM 5166 O O . TYR E 2 62 ? -36.003 74.836 20.529 1.00 43.37 67 TYR E O 1
ATOM 5175 N N . LEU E 2 63 ? -36.173 74.576 18.288 1.00 42.58 68 LEU E N 1
ATOM 5176 C CA . LEU E 2 63 ? -34.849 75.156 18.000 1.00 42.41 68 LEU E CA 1
ATOM 5177 C C . LEU E 2 63 ? -34.245 76.045 19.118 1.00 42.94 68 LEU E C 1
ATOM 5178 O O . LEU E 2 63 ? -33.162 75.747 19.640 1.00 43.07 68 LEU E O 1
ATOM 5183 N N . GLU E 2 64 ? -34.941 77.123 19.481 1.00 42.72 69 GLU E N 1
ATOM 5184 C CA . GLU E 2 64 ? -34.472 78.017 20.531 1.00 42.99 69 GLU E CA 1
ATOM 5185 C C . GLU E 2 64 ? -34.070 77.214 21.763 1.00 42.05 69 GLU E C 1
ATOM 5186 O O . GLU E 2 64 ? -32.880 77.082 22.085 1.00 41.36 69 GLU E O 1
ATOM 5192 N N . ARG E 2 65 ? -35.076 76.682 22.450 1.00 40.89 70 ARG E N 1
ATOM 5193 C CA . ARG E 2 65 ? -34.860 75.876 23.645 1.00 39.86 70 ARG E CA 1
ATOM 5194 C C . ARG E 2 65 ? -33.726 74.864 23.448 1.00 39.17 70 ARG E C 1
ATOM 5195 O O . ARG E 2 65 ? -32.822 74.770 24.279 1.00 39.13 70 ARG E O 1
ATOM 5203 N N . THR E 2 66 ? -33.775 74.117 22.344 1.00 37.48 71 THR E N 1
ATOM 5204 C CA . THR E 2 66 ? -32.763 73.107 22.047 1.00 35.89 71 THR E CA 1
ATOM 5205 C C . THR E 2 66 ? -31.338 73.673 22.062 1.00 35.42 71 THR E C 1
ATOM 5206 O O . THR E 2 66 ? -30.448 73.131 22.724 1.00 34.49 71 THR E O 1
ATOM 5210 N N . ARG E 2 67 ? -31.128 74.760 21.324 1.00 35.36 72 ARG E N 1
ATOM 5211 C CA . ARG E 2 67 ? -29.816 75.407 21.252 1.00 35.72 72 ARG E CA 1
ATOM 5212 C C . ARG E 2 67 ? -29.335 75.822 22.649 1.00 36.40 72 ARG E C 1
ATOM 5213 O O . ARG E 2 67 ? -28.134 76.056 22.877 1.00 36.55 72 ARG E O 1
ATOM 5221 N N . ALA E 2 68 ? -30.285 75.904 23.578 1.00 36.22 73 ALA E N 1
ATOM 5222 C CA . ALA E 2 68 ? -30.007 76.315 24.950 1.00 36.14 73 ALA E CA 1
ATOM 5223 C C . ALA E 2 68 ? -29.663 75.170 25.904 1.00 36.12 73 ALA E C 1
ATOM 5224 O O . ALA E 2 68 ? -29.064 75.398 26.965 1.00 36.24 73 ALA E O 1
ATOM 5226 N N . GLU E 2 69 ? -30.049 73.946 25.539 1.00 35.83 74 GLU E N 1
ATOM 5227 C CA . GLU E 2 69 ? -29.771 72.771 26.376 1.00 34.96 74 GLU E CA 1
ATOM 5228 C C . GLU E 2 69 ? -28.266 72.496 26.441 1.00 34.22 74 GLU E C 1
ATOM 5229 O O . GLU E 2 69 ? -27.764 71.879 27.382 1.00 34.77 74 GLU E O 1
ATOM 5235 N N . LEU E 2 70 ? -27.545 72.984 25.444 1.00 32.58 75 LEU E N 1
ATOM 5236 C CA . LEU E 2 70 ? -26.112 72.790 25.391 1.00 30.88 75 LEU E CA 1
ATOM 5237 C C . LEU E 2 70 ? -25.439 73.315 26.650 1.00 31.00 75 LEU E C 1
ATOM 5238 O O . LEU E 2 70 ? -24.287 73.017 26.902 1.00 30.79 75 LEU E O 1
ATOM 5243 N N . ASP E 2 71 ? -26.158 74.090 27.450 1.00 31.08 76 ASP E N 1
ATOM 5244 C CA . ASP E 2 71 ? -25.586 74.630 28.678 1.00 31.19 76 ASP E CA 1
ATOM 5245 C C . ASP E 2 71 ? -26.364 74.116 29.864 1.00 31.08 76 ASP E C 1
ATOM 5246 O O . ASP E 2 71 ? -25.801 73.499 30.773 1.00 30.90 76 ASP E O 1
ATOM 5251 N N . THR E 2 72 ? -27.667 74.388 29.845 1.00 30.38 77 THR E N 1
ATOM 5252 C CA . THR E 2 72 ? -28.554 73.968 30.919 1.00 29.63 77 THR E CA 1
ATOM 5253 C C . THR E 2 72 ? -28.299 72.507 31.213 1.00 29.13 77 THR E C 1
ATOM 5254 O O . THR E 2 72 ? -28.357 72.086 32.365 1.00 29.46 77 THR E O 1
ATOM 5258 N N . ALA E 2 73 ? -27.993 71.749 30.161 1.00 28.64 78 ALA E N 1
ATOM 5259 C CA . ALA E 2 73 ? -27.748 70.312 30.275 1.00 27.85 78 ALA E CA 1
ATOM 5260 C C . ALA E 2 73 ? -26.281 69.866 30.150 1.00 27.38 78 ALA E C 1
ATOM 5261 O O . ALA E 2 73 ? -25.698 69.353 31.102 1.00 26.70 78 ALA E O 1
ATOM 5263 N N . CYS E 2 74 ? -25.671 70.049 28.989 1.00 27.77 79 CYS E N 1
ATOM 5264 C CA . CYS E 2 74 ? -24.291 69.607 28.856 1.00 29.19 79 CYS E CA 1
ATOM 5265 C C . CYS E 2 74 ? -23.288 70.358 29.768 1.00 30.38 79 CYS E C 1
ATOM 5266 O O . CYS E 2 74 ? -22.742 69.772 30.711 1.00 30.83 79 CYS E O 1
ATOM 5269 N N . ARG E 2 75 ? -23.054 71.641 29.496 1.00 30.57 80 ARG E N 1
ATOM 5270 C CA . ARG E 2 75 ? -22.124 72.446 30.286 1.00 30.70 80 ARG E CA 1
ATOM 5271 C C . ARG E 2 75 ? -22.407 72.292 31.767 1.00 31.15 80 ARG E C 1
ATOM 5272 O O . ARG E 2 75 ? -21.500 72.032 32.559 1.00 30.93 80 ARG E O 1
ATOM 5280 N N . HIS E 2 76 ? -23.673 72.477 32.135 1.00 31.06 81 HIS E N 1
ATOM 5281 C CA . HIS E 2 76 ? -24.101 72.337 33.518 1.00 30.95 81 HIS E CA 1
ATOM 5282 C C . HIS E 2 76 ? -23.565 71.025 34.093 1.00 29.82 81 HIS E C 1
ATOM 5283 O O . HIS E 2 76 ? -22.598 71.021 34.851 1.00 29.96 81 HIS E O 1
ATOM 5290 N N . ASN E 2 77 ? -24.211 69.925 33.719 1.00 28.66 82 ASN E N 1
ATOM 5291 C CA . ASN E 2 77 ? -23.840 68.582 34.159 1.00 28.96 82 ASN E CA 1
ATOM 5292 C C . ASN E 2 77 ? -22.351 68.393 34.399 1.00 29.02 82 ASN E C 1
ATOM 5293 O O . ASN E 2 77 ? -21.916 68.118 35.515 1.00 28.74 82 ASN E O 1
ATOM 5298 N N . TYR E 2 78 ? -21.566 68.520 33.343 1.00 29.35 83 TYR E N 1
ATOM 5299 C CA . TYR E 2 78 ? -20.130 68.354 33.465 1.00 30.77 83 TYR E CA 1
ATOM 5300 C C . TYR E 2 78 ? -19.583 69.183 34.628 1.00 31.16 83 TYR E C 1
ATOM 5301 O O . TYR E 2 78 ? -19.196 68.654 35.671 1.00 30.72 83 TYR E O 1
ATOM 5310 N N . GLU E 2 79 ? -19.582 70.495 34.430 1.00 32.23 84 GLU E N 1
ATOM 5311 C CA . GLU E 2 79 ? -19.075 71.451 35.405 1.00 32.85 84 GLU E CA 1
ATOM 5312 C C . GLU E 2 79 ? -19.667 71.338 36.781 1.00 32.63 84 GLU E C 1
ATOM 5313 O O . GLU E 2 79 ? -18.973 71.514 37.779 1.00 33.48 84 GLU E O 1
ATOM 5319 N N . GLU E 2 80 A -20.954 71.055 36.839 1.00 32.16 84 GLU E N 1
ATOM 5320 C CA . GLU E 2 80 A -21.615 70.975 38.116 1.00 32.11 84 GLU E CA 1
ATOM 5321 C C . GLU E 2 80 A -21.717 69.605 38.730 1.00 31.36 84 GLU E C 1
ATOM 5322 O O . GLU E 2 80 A -21.724 69.487 39.945 1.00 31.54 84 GLU E O 1
ATOM 5328 N N . THR E 2 81 ? -21.778 68.563 37.915 1.00 31.08 85 THR E N 1
ATOM 5329 C CA . THR E 2 81 ? -21.922 67.221 38.475 1.00 31.22 85 THR E CA 1
ATOM 5330 C C . THR E 2 81 ? -20.798 66.220 38.203 1.00 31.38 85 THR E C 1
ATOM 5331 O O . THR E 2 81 ? -20.411 65.442 39.081 1.00 31.37 85 THR E O 1
ATOM 5335 N N . GLU E 2 82 ? -20.265 66.237 36.992 1.00 30.40 86 GLU E N 1
ATOM 5336 C CA . GLU E 2 82 ? -19.235 65.283 36.652 1.00 29.59 86 GLU E CA 1
ATOM 5337 C C . GLU E 2 82 ? -17.911 65.464 37.373 1.00 29.66 86 GLU E C 1
ATOM 5338 O O . GLU E 2 82 ? -17.291 64.485 37.790 1.00 30.22 86 GLU E O 1
ATOM 5344 N N . VAL E 2 83 ? -17.485 66.711 37.540 1.00 29.32 87 VAL E N 1
ATOM 5345 C CA . VAL E 2 83 ? -16.232 67.007 38.228 1.00 28.67 87 VAL E CA 1
ATOM 5346 C C . VAL E 2 83 ? -16.196 66.397 39.634 1.00 29.97 87 VAL E C 1
ATOM 5347 O O . VAL E 2 83 ? -15.211 65.777 40.031 1.00 30.91 87 VAL E O 1
ATOM 5351 N N . PRO E 2 84 ? -17.279 66.562 40.406 1.00 29.32 88 PRO E N 1
ATOM 5352 C CA . PRO E 2 84 ? -17.310 66.009 41.755 1.00 27.67 88 PRO E CA 1
ATOM 5353 C C . PRO E 2 84 ? -17.552 64.503 41.796 1.00 27.40 88 PRO E C 1
ATOM 5354 O O . PRO E 2 84 ? -17.447 63.898 42.860 1.00 29.23 88 PRO E O 1
ATOM 5358 N N . THR E 2 85 ? -17.889 63.889 40.666 1.00 25.01 89 THR E N 1
ATOM 5359 C CA . THR E 2 85 ? -18.130 62.445 40.676 1.00 22.42 89 THR E CA 1
ATOM 5360 C C . THR E 2 85 ? -17.321 61.683 39.650 1.00 22.67 89 THR E C 1
ATOM 5361 O O . THR E 2 85 ? -16.156 61.357 39.864 1.00 21.57 89 THR E O 1
ATOM 5365 N N . SER E 2 86 ? -17.983 61.395 38.538 1.00 22.42 90 SER E N 1
ATOM 5366 C CA . SER E 2 86 ? -17.404 60.668 37.433 1.00 22.65 90 SER E CA 1
ATOM 5367 C C . SER E 2 86 ? -15.930 60.969 37.259 1.00 23.19 90 SER E C 1
ATOM 5368 O O . SER E 2 86 ? -15.071 60.088 37.378 1.00 22.77 90 SER E O 1
ATOM 5371 N N . LEU E 2 87 ? -15.644 62.229 36.978 1.00 23.78 91 LEU E N 1
ATOM 5372 C CA . LEU E 2 87 ? -14.278 62.663 36.750 1.00 25.31 91 LEU E CA 1
ATOM 5373 C C . LEU E 2 87 ? -13.366 62.584 37.958 1.00 25.82 91 LEU E C 1
ATOM 5374 O O . LEU E 2 87 ? -12.143 62.723 37.834 1.00 25.81 91 LEU E O 1
ATOM 5379 N N . ARG E 2 88 ? -13.947 62.340 39.125 1.00 26.25 92 ARG E N 1
ATOM 5380 C CA . ARG E 2 88 ? -13.146 62.242 40.338 1.00 27.90 92 ARG E CA 1
ATOM 5381 C C . ARG E 2 88 ? -12.774 60.803 40.721 1.00 26.86 92 ARG E C 1
ATOM 5382 O O . ARG E 2 88 ? -11.715 60.574 41.331 1.00 26.41 92 ARG E O 1
ATOM 5390 N N . ARG E 2 89 ? -13.643 59.853 40.355 1.00 24.64 93 ARG E N 1
ATOM 5391 C CA . ARG E 2 89 ? -13.452 58.414 40.646 1.00 22.12 93 ARG E CA 1
ATOM 5392 C C . ARG E 2 89 ? -12.014 57.907 40.386 1.00 19.71 93 ARG E C 1
ATOM 5393 O O . ARG E 2 89 ? -11.410 58.218 39.363 1.00 18.44 93 ARG E O 1
ATOM 5401 N N . LEU E 2 90 ? -11.482 57.110 41.305 1.00 16.90 94 LEU E N 1
ATOM 5402 C CA . LEU E 2 90 ? -10.124 56.616 41.169 1.00 15.60 94 LEU E CA 1
ATOM 5403 C C . LEU E 2 90 ? -9.933 55.243 41.774 1.00 14.91 94 LEU E C 1
ATOM 5404 O O . LEU E 2 90 ? -9.549 55.116 42.933 1.00 15.26 94 LEU E O 1
ATOM 5409 N N . GLU E 2 91 ? -10.174 54.206 40.986 1.00 14.74 95 GLU E N 1
ATOM 5410 C CA . GLU E 2 91 ? -10.030 52.849 41.483 1.00 12.84 95 GLU E CA 1
ATOM 5411 C C . GLU E 2 91 ? -8.687 52.243 41.217 1.00 11.76 95 GLU E C 1
ATOM 5412 O O . GLU E 2 91 ? -8.364 51.932 40.083 1.00 10.80 95 GLU E O 1
ATOM 5418 N N . GLN E 2 92 ? -7.908 52.076 42.275 1.00 11.69 96 GLN E N 1
ATOM 5419 C CA . GLN E 2 92 ? -6.596 51.462 42.166 1.00 11.40 96 GLN E CA 1
ATOM 5420 C C . GLN E 2 92 ? -6.758 50.056 41.551 1.00 11.77 96 GLN E C 1
ATOM 5421 O O . GLN E 2 92 ? -7.832 49.445 41.628 1.00 13.73 96 GLN E O 1
ATOM 5427 N N . PRO E 2 93 ? -5.705 49.527 40.918 1.00 11.16 97 PRO E N 1
ATOM 5428 C CA . PRO E 2 93 ? -5.846 48.192 40.319 1.00 10.49 97 PRO E CA 1
ATOM 5429 C C . PRO E 2 93 ? -5.377 47.030 41.156 1.00 10.01 97 PRO E C 1
ATOM 5430 O O . PRO E 2 93 ? -5.048 47.168 42.321 1.00 10.84 97 PRO E O 1
ATOM 5434 N N . ASN E 2 94 ? -5.362 45.865 40.544 1.00 10.19 98 ASN E N 1
ATOM 5435 C CA . ASN E 2 94 ? -4.911 44.680 41.223 1.00 11.75 98 ASN E CA 1
ATOM 5436 C C . ASN E 2 94 ? -3.994 44.001 40.271 1.00 12.74 98 ASN E C 1
ATOM 5437 O O . ASN E 2 94 ? -4.359 43.761 39.124 1.00 13.51 98 ASN E O 1
ATOM 5442 N N . VAL E 2 95 ? -2.809 43.663 40.745 1.00 13.03 99 VAL E N 1
ATOM 5443 C CA . VAL E 2 95 ? -1.855 43.020 39.880 1.00 13.87 99 VAL E CA 1
ATOM 5444 C C . VAL E 2 95 ? -1.488 41.619 40.323 1.00 15.03 99 VAL E C 1
ATOM 5445 O O . VAL E 2 95 ? -1.099 41.399 41.473 1.00 15.35 99 VAL E O 1
ATOM 5449 N N . ALA E 2 96 ? -1.624 40.674 39.397 1.00 16.34 100 ALA E N 1
ATOM 5450 C CA . ALA E 2 96 ? -1.293 39.275 39.650 1.00 18.64 100 ALA E CA 1
ATOM 5451 C C . ALA E 2 96 ? -0.686 38.657 38.403 1.00 20.24 100 ALA E C 1
ATOM 5452 O O . ALA E 2 96 ? -1.116 38.932 37.287 1.00 21.19 100 ALA E O 1
ATOM 5454 N N . ILE E 2 97 ? 0.320 37.821 38.604 1.00 21.68 101 ILE E N 1
ATOM 5455 C CA . ILE E 2 97 ? 0.996 37.158 37.507 1.00 22.71 101 ILE E CA 1
ATOM 5456 C C . ILE E 2 97 ? 0.633 35.704 37.567 1.00 24.29 101 ILE E C 1
ATOM 5457 O O . ILE E 2 97 ? 0.674 35.098 38.626 1.00 23.95 101 ILE E O 1
ATOM 5462 N N . SER E 2 98 ? 0.282 35.138 36.423 1.00 28.09 102 SER E N 1
ATOM 5463 C CA . SER E 2 98 ? -0.099 33.729 36.366 1.00 31.50 102 SER E CA 1
ATOM 5464 C C . SER E 2 98 ? 0.739 32.987 35.324 1.00 33.26 102 SER E C 1
ATOM 5465 O O . SER E 2 98 ? 1.417 33.619 34.513 1.00 34.03 102 SER E O 1
ATOM 5468 N N . LEU E 2 99 ? 0.721 31.658 35.346 1.00 35.67 103 LEU E N 1
ATOM 5469 C CA . LEU E 2 99 ? 1.498 30.921 34.355 1.00 38.90 103 LEU E CA 1
ATOM 5470 C C . LEU E 2 99 ? 0.612 30.187 33.349 1.00 41.87 103 LEU E C 1
ATOM 5471 O O . LEU E 2 99 ? -0.325 29.482 33.720 1.00 40.99 103 LEU E O 1
ATOM 5476 N N . SER E 2 100 ? 0.919 30.370 32.069 1.00 46.32 104 SER E N 1
ATOM 5477 C CA . SER E 2 100 ? 0.138 29.759 31.015 1.00 51.39 104 SER E CA 1
ATOM 5478 C C . SER E 2 100 ? -0.134 28.305 31.286 1.00 54.97 104 SER E C 1
ATOM 5479 O O . SER E 2 100 ? -1.290 27.893 31.337 1.00 55.26 104 SER E O 1
ATOM 5482 N N . ARG E 2 101 ? 0.925 27.525 31.461 1.00 59.94 105 ARG E N 1
ATOM 5483 C CA . ARG E 2 101 ? 0.754 26.101 31.733 1.00 65.46 105 ARG E CA 1
ATOM 5484 C C . ARG E 2 101 ? 1.718 25.537 32.772 1.00 68.02 105 ARG E C 1
ATOM 5485 O O . ARG E 2 101 ? 2.938 25.745 32.703 1.00 67.36 105 ARG E O 1
ATOM 5493 N N . THR E 2 102 ? 1.135 24.800 33.717 1.00 71.40 106 THR E N 1
ATOM 5494 C CA . THR E 2 102 ? 1.842 24.134 34.817 1.00 73.91 106 THR E CA 1
ATOM 5495 C C . THR E 2 102 ? 3.366 24.009 34.650 1.00 74.64 106 THR E C 1
ATOM 5496 O O . THR E 2 102 ? 3.851 23.345 33.726 1.00 74.58 106 THR E O 1
ATOM 5500 N N . GLU E 2 103 ? 4.097 24.650 35.564 1.00 75.51 107 GLU E N 1
ATOM 5501 C CA . GLU E 2 103 ? 5.560 24.650 35.584 1.00 76.33 107 GLU E CA 1
ATOM 5502 C C . GLU E 2 103 ? 6.224 24.761 34.213 1.00 76.02 107 GLU E C 1
ATOM 5503 O O . GLU E 2 103 ? 5.591 24.595 33.170 1.00 75.77 107 GLU E O 1
ATOM 5509 N N . ALA E 2 104 ? 7.517 25.052 34.228 1.00 76.09 108 ALA E N 1
ATOM 5510 C CA . ALA E 2 104 ? 8.265 25.202 32.994 1.00 76.40 108 ALA E CA 1
ATOM 5511 C C . ALA E 2 104 ? 9.477 24.295 32.948 1.00 76.56 108 ALA E C 1
ATOM 5512 O O . ALA E 2 104 ? 10.293 24.246 33.875 1.00 76.48 108 ALA E O 1
ATOM 5514 N N . LEU E 2 105 ? 9.578 23.576 31.843 1.00 76.63 109 LEU E N 1
ATOM 5515 C CA . LEU E 2 105 ? 10.673 22.658 31.607 1.00 76.50 109 LEU E CA 1
ATOM 5516 C C . LEU E 2 105 ? 11.875 23.535 31.273 1.00 76.09 109 LEU E C 1
ATOM 5517 O O . LEU E 2 105 ? 13.003 23.296 31.714 1.00 75.23 109 LEU E O 1
ATOM 5522 N N . ASN E 2 106 ? 11.576 24.578 30.508 1.00 75.96 110 ASN E N 1
ATOM 5523 C CA . ASN E 2 106 ? 12.534 25.553 30.021 1.00 75.90 110 ASN E CA 1
ATOM 5524 C C . ASN E 2 106 ? 12.054 25.755 28.588 1.00 76.34 110 ASN E C 1
ATOM 5525 O O . ASN E 2 106 ? 12.839 26.095 27.699 1.00 76.91 110 ASN E O 1
ATOM 5530 N N . HIS E 2 107 ? 10.753 25.518 28.386 1.00 76.33 111 HIS E N 1
ATOM 5531 C CA . HIS E 2 107 ? 10.097 25.634 27.076 1.00 75.71 111 HIS E CA 1
ATOM 5532 C C . HIS E 2 107 ? 9.384 26.983 26.881 1.00 74.16 111 HIS E C 1
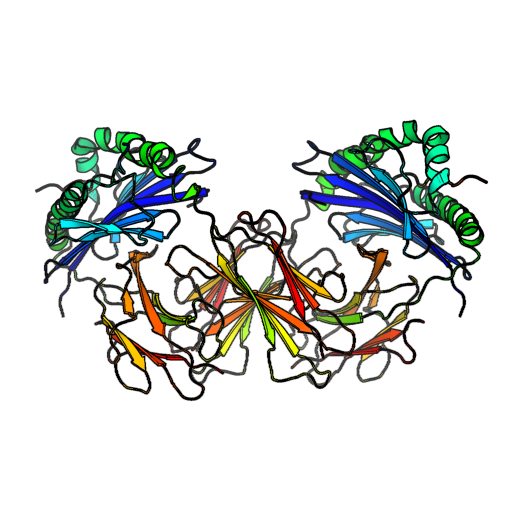ATOM 5533 O O . HIS E 2 107 ? 9.397 27.837 27.777 1.00 73.40 111 HIS E O 1
ATOM 5540 N N . HIS E 2 108 ? 8.783 27.167 25.699 1.00 72.52 112 HIS E N 1
ATOM 5541 C CA . HIS E 2 108 ? 8.053 28.394 25.383 1.00 69.93 112 HIS E CA 1
ATOM 5542 C C . HIS E 2 108 ? 6.794 28.472 26.248 1.00 66.84 112 HIS E C 1
ATOM 5543 O O . HIS E 2 108 ? 5.828 27.727 26.054 1.00 66.36 112 HIS E O 1
ATOM 5550 N N . ASN E 2 109 ? 6.837 29.366 27.230 1.00 62.84 113 ASN E N 1
ATOM 5551 C CA . ASN E 2 109 ? 5.732 29.564 28.151 1.00 58.44 113 ASN E CA 1
ATOM 5552 C C . ASN E 2 109 ? 5.287 31.008 28.101 1.00 54.70 113 ASN E C 1
ATOM 5553 O O . ASN E 2 109 ? 5.871 31.829 27.383 1.00 53.42 113 ASN E O 1
ATOM 5558 N N . THR E 2 110 ? 4.259 31.316 28.883 1.00 50.02 114 THR E N 1
ATOM 5559 C CA . THR E 2 110 ? 3.730 32.658 28.911 1.00 45.04 114 THR E CA 1
ATOM 5560 C C . THR E 2 110 ? 3.146 33.062 30.250 1.00 41.10 114 THR E C 1
ATOM 5561 O O . THR E 2 110 ? 2.317 32.366 30.833 1.00 39.25 114 THR E O 1
ATOM 5565 N N . LEU E 2 111 ? 3.615 34.213 30.718 1.00 37.68 115 LEU E N 1
ATOM 5566 C CA . LEU E 2 111 ? 3.214 34.789 31.989 1.00 34.39 115 LEU E CA 1
ATOM 5567 C C . LEU E 2 111 ? 2.082 35.783 31.774 1.00 31.93 115 LEU E C 1
ATOM 5568 O O . LEU E 2 111 ? 2.133 36.618 30.868 1.00 32.72 115 LEU E O 1
ATOM 5573 N N . VAL E 2 112 ? 1.066 35.703 32.621 1.00 27.78 116 VAL E N 1
ATOM 5574 C CA . VAL E 2 112 ? -0.093 36.561 32.480 1.00 23.89 116 VAL E CA 1
ATOM 5575 C C . VAL E 2 112 ? -0.276 37.559 33.600 1.00 21.31 116 VAL E C 1
ATOM 5576 O O . VAL E 2 112 ? -0.882 37.248 34.628 1.00 20.43 116 VAL E O 1
ATOM 5580 N N . CYS E 2 113 ? 0.243 38.761 33.410 1.00 18.12 117 CYS E N 1
ATOM 5581 C CA . CYS E 2 113 ? 0.052 39.780 34.421 1.00 16.27 117 CYS E CA 1
ATOM 5582 C C . CYS E 2 113 ? -1.425 40.109 34.305 1.00 14.50 117 CYS E C 1
ATOM 5583 O O . CYS E 2 113 ? -1.921 40.282 33.203 1.00 13.85 117 CYS E O 1
ATOM 5586 N N . SER E 2 114 ? -2.123 40.194 35.431 1.00 13.54 118 SER E N 1
ATOM 5587 C CA . SER E 2 114 ? -3.557 40.472 35.429 1.00 13.02 118 SER E CA 1
ATOM 5588 C C . SER E 2 114 ? -3.875 41.738 36.181 1.00 13.39 118 SER E C 1
ATOM 5589 O O . SER E 2 114 ? -3.888 41.731 37.415 1.00 14.13 118 SER E O 1
ATOM 5592 N N . VAL E 2 115 ? -4.145 42.813 35.441 1.00 11.90 119 VAL E N 1
ATOM 5593 C CA . VAL E 2 115 ? -4.471 44.105 36.039 1.00 10.47 119 VAL E CA 1
ATOM 5594 C C . VAL E 2 115 ? -5.986 44.250 36.069 1.00 10.31 119 VAL E C 1
ATOM 5595 O O . VAL E 2 115 ? -6.625 44.388 35.032 1.00 10.07 119 VAL E O 1
ATOM 5599 N N . THR E 2 116 ? -6.561 44.240 37.260 1.00 10.01 120 THR E N 1
ATOM 5600 C CA . THR E 2 116 ? -7.998 44.318 37.373 1.00 10.35 120 THR E CA 1
ATOM 5601 C C . THR E 2 116 ? -8.579 45.401 38.237 1.00 11.24 120 THR E C 1
ATOM 5602 O O . THR E 2 116 ? -7.891 46.105 38.967 1.00 11.78 120 THR E O 1
ATOM 5606 N N . ASP E 2 117 ? -9.892 45.504 38.144 1.00 12.45 121 ASP E N 1
ATOM 5607 C CA . ASP E 2 117 ? -10.671 46.462 38.916 1.00 13.51 121 ASP E CA 1
ATOM 5608 C C . ASP E 2 117 ? -10.247 47.931 38.926 1.00 12.05 121 ASP E C 1
ATOM 5609 O O . ASP E 2 117 ? -10.587 48.661 39.854 1.00 11.42 121 ASP E O 1
ATOM 5614 N N . PHE E 2 118 ? -9.540 48.382 37.902 1.00 11.10 122 PHE E N 1
ATOM 5615 C CA . PHE E 2 118 ? -9.112 49.768 37.901 1.00 11.57 122 PHE E CA 1
ATOM 5616 C C . PHE E 2 118 ? -10.066 50.791 37.258 1.00 11.80 122 PHE E C 1
ATOM 5617 O O . PHE E 2 118 ? -11.098 50.417 36.691 1.00 11.76 122 PHE E O 1
ATOM 5625 N N . TYR E 2 119 ? -9.710 52.079 37.380 1.00 11.11 123 TYR E N 1
ATOM 5626 C CA . TYR E 2 119 ? -10.489 53.186 36.837 1.00 11.12 123 TYR E CA 1
ATOM 5627 C C . TYR E 2 119 ? -9.895 54.538 37.183 1.00 10.57 123 TYR E C 1
ATOM 5628 O O . TYR E 2 119 ? -9.467 54.755 38.311 1.00 10.01 123 TYR E O 1
ATOM 5637 N N . PRO E 2 120 ? -9.893 55.483 36.221 1.00 10.19 124 PRO E N 1
ATOM 5638 C CA . PRO E 2 120 ? -10.395 55.334 34.850 1.00 10.19 124 PRO E CA 1
ATOM 5639 C C . PRO E 2 120 ? -9.627 54.273 34.082 1.00 11.43 124 PRO E C 1
ATOM 5640 O O . PRO E 2 120 ? -8.955 53.430 34.678 1.00 13.16 124 PRO E O 1
ATOM 5644 N N . ALA E 2 121 ? -9.700 54.306 32.761 1.00 11.18 125 ALA E N 1
ATOM 5645 C CA . ALA E 2 121 ? -8.999 53.303 31.991 1.00 10.93 125 ALA E CA 1
ATOM 5646 C C . ALA E 2 121 ? -7.601 53.680 31.549 1.00 12.69 125 ALA E C 1
ATOM 5647 O O . ALA E 2 121 ? -6.938 52.869 30.918 1.00 15.21 125 ALA E O 1
ATOM 5649 N N . LYS E 2 122 ? -7.128 54.890 31.833 1.00 13.98 126 LYS E N 1
ATOM 5650 C CA . LYS E 2 122 ? -5.768 55.198 31.397 1.00 15.09 126 LYS E CA 1
ATOM 5651 C C . LYS E 2 122 ? -4.817 54.347 32.230 1.00 13.92 126 LYS E C 1
ATOM 5652 O O . LYS E 2 122 ? -4.829 54.407 33.467 1.00 12.73 126 LYS E O 1
ATOM 5658 N N . ILE E 2 123 ? -4.000 53.550 31.550 1.00 12.42 127 ILE E N 1
ATOM 5659 C CA . ILE E 2 123 ? -3.079 52.679 32.250 1.00 11.67 127 ILE E CA 1
ATOM 5660 C C . ILE E 2 123 ? -1.880 52.240 31.420 1.00 11.90 127 ILE E C 1
ATOM 5661 O O . ILE E 2 123 ? -1.929 52.210 30.197 1.00 12.00 127 ILE E O 1
ATOM 5666 N N . LYS E 2 124 ? -0.791 51.916 32.099 1.00 13.26 128 LYS E N 1
ATOM 5667 C CA . LYS E 2 124 ? 0.418 51.472 31.428 1.00 15.39 128 LYS E CA 1
ATOM 5668 C C . LYS E 2 124 ? 0.987 50.251 32.110 1.00 15.06 128 LYS E C 1
ATOM 5669 O O . LYS E 2 124 ? 1.263 50.253 33.305 1.00 15.54 128 LYS E O 1
ATOM 5675 N N . VAL E 2 125 ? 1.176 49.200 31.340 1.00 15.74 129 VAL E N 1
ATOM 5676 C CA . VAL E 2 125 ? 1.722 47.981 31.897 1.00 17.43 129 VAL E CA 1
ATOM 5677 C C . VAL E 2 125 ? 2.947 47.618 31.079 1.00 19.38 129 VAL E C 1
ATOM 5678 O O . VAL E 2 125 ? 3.077 48.030 29.923 1.00 20.49 129 VAL E O 1
ATOM 5682 N N . ARG E 2 126 ? 3.857 46.870 31.683 1.00 21.34 130 ARG E N 1
ATOM 5683 C CA . ARG E 2 126 ? 5.046 46.447 30.971 1.00 23.53 130 ARG E CA 1
ATOM 5684 C C . ARG E 2 126 ? 5.855 45.411 31.726 1.00 22.06 130 ARG E C 1
ATOM 5685 O O . ARG E 2 126 ? 6.034 45.486 32.932 1.00 19.74 130 ARG E O 1
ATOM 5693 N N . TRP E 2 127 ? 6.322 44.420 30.994 1.00 22.65 131 TRP E N 1
ATOM 5694 C CA . TRP E 2 127 ? 7.117 43.388 31.597 1.00 25.36 131 TRP E CA 1
ATOM 5695 C C . TRP E 2 127 ? 8.588 43.758 31.620 1.00 28.32 131 TRP E C 1
ATOM 5696 O O . TRP E 2 127 ? 9.053 44.638 30.887 1.00 28.16 131 TRP E O 1
ATOM 5707 N N . PHE E 2 128 ? 9.319 43.047 32.466 1.00 31.71 132 PHE E N 1
ATOM 5708 C CA . PHE E 2 128 ? 10.744 43.257 32.632 1.00 34.47 132 PHE E CA 1
ATOM 5709 C C . PHE E 2 128 ? 11.426 41.914 32.865 1.00 37.19 132 PHE E C 1
ATOM 5710 O O . PHE E 2 128 ? 10.839 40.999 33.446 1.00 38.26 132 PHE E O 1
ATOM 5718 N N . ARG E 2 129 ? 12.649 41.776 32.374 1.00 40.09 133 ARG E N 1
ATOM 5719 C CA . ARG E 2 129 ? 13.398 40.552 32.613 1.00 42.85 133 ARG E CA 1
ATOM 5720 C C . ARG E 2 129 ? 14.655 41.012 33.346 1.00 43.51 133 ARG E C 1
ATOM 5721 O O . ARG E 2 129 ? 15.602 41.526 32.738 1.00 42.72 133 ARG E O 1
ATOM 5729 N N . ASN E 2 130 ? 14.625 40.864 34.667 1.00 44.05 134 ASN E N 1
ATOM 5730 C CA . ASN E 2 130 ? 15.743 41.256 35.501 1.00 45.36 134 ASN E CA 1
ATOM 5731 C C . ASN E 2 130 ? 16.026 42.721 35.258 1.00 45.72 134 ASN E C 1
ATOM 5732 O O . ASN E 2 130 ? 17.115 43.087 34.820 1.00 46.63 134 ASN E O 1
ATOM 5737 N N . GLY E 2 131 ? 15.039 43.563 35.532 1.00 46.29 135 GLY E N 1
ATOM 5738 C CA . GLY E 2 131 ? 15.226 44.994 35.335 1.00 47.08 135 GLY E CA 1
ATOM 5739 C C . GLY E 2 131 ? 15.303 45.407 33.873 1.00 47.28 135 GLY E C 1
ATOM 5740 O O . GLY E 2 131 ? 15.475 46.578 33.552 1.00 46.82 135 GLY E O 1
ATOM 5741 N N . GLN E 2 132 ? 15.177 44.442 32.977 1.00 47.55 136 GLN E N 1
ATOM 5742 C CA . GLN E 2 132 ? 15.229 44.755 31.573 1.00 48.36 136 GLN E CA 1
ATOM 5743 C C . GLN E 2 132 ? 13.862 44.792 30.922 1.00 47.41 136 GLN E C 1
ATOM 5744 O O . GLN E 2 132 ? 13.077 43.853 31.033 1.00 47.33 136 GLN E O 1
ATOM 5750 N N . GLU E 2 133 ? 13.583 45.886 30.230 1.00 46.05 137 GLU E N 1
ATOM 5751 C CA . GLU E 2 133 ? 12.310 46.038 29.552 1.00 45.25 137 GLU E CA 1
ATOM 5752 C C . GLU E 2 133 ? 12.113 44.916 28.550 1.00 43.66 137 GLU E C 1
ATOM 5753 O O . GLU E 2 133 ? 12.925 44.749 27.647 1.00 43.19 137 GLU E O 1
ATOM 5759 N N . GLU E 2 134 ? 11.057 44.133 28.712 1.00 42.62 138 GLU E N 1
ATOM 5760 C CA . GLU E 2 134 ? 10.794 43.093 27.734 1.00 43.26 138 GLU E CA 1
ATOM 5761 C C . GLU E 2 134 ? 10.045 43.782 26.583 1.00 42.74 138 GLU E C 1
ATOM 5762 O O . GLU E 2 134 ? 8.882 44.194 26.708 1.00 42.76 138 GLU E O 1
ATOM 5768 N N . THR E 2 135 ? 10.754 43.909 25.469 1.00 40.98 139 THR E N 1
ATOM 5769 C CA . THR E 2 135 ? 10.275 44.567 24.270 1.00 40.12 139 THR E CA 1
ATOM 5770 C C . THR E 2 135 ? 9.331 43.726 23.423 1.00 38.21 139 THR E C 1
ATOM 5771 O O . THR E 2 135 ? 8.275 44.186 22.973 1.00 36.18 139 THR E O 1
ATOM 5775 N N . VAL E 2 136 ? 9.735 42.489 23.200 1.00 36.62 140 VAL E N 1
ATOM 5776 C CA . VAL E 2 136 ? 8.957 41.599 22.377 1.00 36.40 140 VAL E CA 1
ATOM 5777 C C . VAL E 2 136 ? 8.485 40.415 23.180 1.00 35.51 140 VAL E C 1
ATOM 5778 O O . VAL E 2 136 ? 9.151 39.986 24.128 1.00 35.22 140 VAL E O 1
ATOM 5782 N N . GLY E 2 137 ? 7.338 39.882 22.771 1.00 34.34 141 GLY E N 1
ATOM 5783 C CA . GLY E 2 137 ? 6.751 38.736 23.439 1.00 32.67 141 GLY E CA 1
ATOM 5784 C C . GLY E 2 137 ? 5.508 39.177 24.184 1.00 31.10 141 GLY E C 1
ATOM 5785 O O . GLY E 2 137 ? 4.645 38.374 24.537 1.00 29.87 141 GLY E O 1
ATOM 5786 N N . VAL E 2 138 ? 5.427 40.481 24.426 1.00 30.59 142 VAL E N 1
ATOM 5787 C CA . VAL E 2 138 ? 4.300 41.063 25.133 1.00 28.09 142 VAL E CA 1
ATOM 5788 C C . VAL E 2 138 ? 3.154 41.192 24.178 1.00 27.25 142 VAL E C 1
ATOM 5789 O O . VAL E 2 138 ? 3.343 41.274 22.969 1.00 28.61 142 VAL E O 1
ATOM 5793 N N . SER E 2 139 ? 1.959 41.228 24.734 1.00 25.28 143 SER E N 1
ATOM 5794 C CA . SER E 2 139 ? 0.752 41.371 23.948 1.00 24.21 143 SER E CA 1
ATOM 5795 C C . SER E 2 139 ? -0.301 41.478 25.012 1.00 24.86 143 SER E C 1
ATOM 5796 O O . SER E 2 139 ? -0.158 40.873 26.071 1.00 26.39 143 SER E O 1
ATOM 5799 N N . SER E 2 140 ? -1.346 42.251 24.763 1.00 24.36 144 SER E N 1
ATOM 5800 C CA . SER E 2 140 ? -2.384 42.408 25.767 1.00 24.36 144 SER E CA 1
ATOM 5801 C C . SER E 2 140 ? -3.750 42.375 25.142 1.00 24.93 144 SER E C 1
ATOM 5802 O O . SER E 2 140 ? -3.890 42.560 23.938 1.00 26.09 144 SER E O 1
ATOM 5805 N N . THR E 2 141 ? -4.759 42.133 25.970 1.00 24.47 145 THR E N 1
ATOM 5806 C CA . THR E 2 141 ? -6.137 42.046 25.507 1.00 23.46 145 THR E CA 1
ATOM 5807 C C . THR E 2 141 ? -6.638 43.450 25.274 1.00 23.70 145 THR E C 1
ATOM 5808 O O . THR E 2 141 ? -6.138 44.396 25.889 1.00 23.75 145 THR E O 1
ATOM 5812 N N . GLN E 2 142 ? -7.607 43.610 24.385 1.00 23.74 146 GLN E N 1
ATOM 5813 C CA . GLN E 2 142 ? -8.115 44.951 24.202 1.00 24.48 146 GLN E CA 1
ATOM 5814 C C . GLN E 2 142 ? -8.930 45.170 25.454 1.00 21.95 146 GLN E C 1
ATOM 5815 O O . GLN E 2 142 ? -9.938 44.513 25.695 1.00 20.72 146 GLN E O 1
ATOM 5821 N N . LEU E 2 143 ? -8.391 46.056 26.279 1.00 20.55 147 LEU E N 1
ATOM 5822 C CA . LEU E 2 143 ? -8.943 46.468 27.560 1.00 18.66 147 LEU E CA 1
ATOM 5823 C C . LEU E 2 143 ? -10.430 46.198 27.765 1.00 17.37 147 LEU E C 1
ATOM 5824 O O . LEU E 2 143 ? -11.259 46.624 26.981 1.00 17.60 147 LEU E O 1
ATOM 5829 N N . ILE E 2 144 ? -10.752 45.514 28.857 1.00 16.11 148 ILE E N 1
ATOM 5830 C CA . ILE E 2 144 ? -12.118 45.154 29.176 1.00 15.73 148 ILE E CA 1
ATOM 5831 C C . ILE E 2 144 ? -12.866 46.096 30.118 1.00 15.22 148 ILE E C 1
ATOM 5832 O O . ILE E 2 144 ? -12.330 46.521 31.137 1.00 15.73 148 ILE E O 1
ATOM 5837 N N . ARG E 2 145 ? -14.119 46.399 29.779 1.00 14.11 149 ARG E N 1
ATOM 5838 C CA . ARG E 2 145 ? -14.964 47.282 30.586 1.00 12.37 149 ARG E CA 1
ATOM 5839 C C . ARG E 2 145 ? -16.015 46.467 31.315 1.00 11.63 149 ARG E C 1
ATOM 5840 O O . ARG E 2 145 ? -17.020 46.070 30.735 1.00 10.01 149 ARG E O 1
ATOM 5848 N N . ASN E 2 146 ? -15.784 46.254 32.601 1.00 12.63 150 ASN E N 1
ATOM 5849 C CA . ASN E 2 146 ? -16.670 45.451 33.426 1.00 12.86 150 ASN E CA 1
ATOM 5850 C C . ASN E 2 146 ? -18.118 45.919 33.550 1.00 13.23 150 ASN E C 1
ATOM 5851 O O . ASN E 2 146 ? -18.998 45.124 33.862 1.00 13.56 150 ASN E O 1
ATOM 5856 N N . GLY E 2 147 ? -18.371 47.199 33.303 1.00 14.02 151 GLY E N 1
ATOM 5857 C CA . GLY E 2 147 ? -19.736 47.695 33.387 1.00 13.37 151 GLY E CA 1
ATOM 5858 C C . GLY E 2 147 ? -20.076 48.221 34.762 1.00 13.21 151 GLY E C 1
ATOM 5859 O O . GLY E 2 147 ? -20.963 49.062 34.907 1.00 13.42 151 GLY E O 1
ATOM 5860 N N . ASP E 2 148 ? -19.368 47.723 35.772 1.00 12.55 152 ASP E N 1
ATOM 5861 C CA . ASP E 2 148 ? -19.578 48.140 37.152 1.00 11.24 152 ASP E CA 1
ATOM 5862 C C . ASP E 2 148 ? -18.693 49.326 37.454 1.00 11.20 152 ASP E C 1
ATOM 5863 O O . ASP E 2 148 ? -18.427 49.625 38.608 1.00 11.57 152 ASP E O 1
ATOM 5868 N N . TRP E 2 149 ? -18.235 49.987 36.398 1.00 12.37 153 TRP E N 1
ATOM 5869 C CA . TRP E 2 149 ? -17.350 51.154 36.480 1.00 11.97 153 TRP E CA 1
ATOM 5870 C C . TRP E 2 149 ? -15.916 50.756 36.856 1.00 10.97 153 TRP E C 1
ATOM 5871 O O . TRP E 2 149 ? -15.252 51.411 37.660 1.00 10.01 153 TRP E O 1
ATOM 5882 N N . THR E 2 150 ? -15.452 49.657 36.277 1.00 10.24 154 THR E N 1
ATOM 5883 C CA . THR E 2 150 ? -14.093 49.195 36.500 1.00 10.77 154 THR E CA 1
ATOM 5884 C C . THR E 2 150 ? -13.678 48.461 35.238 1.00 11.69 154 THR E C 1
ATOM 5885 O O . THR E 2 150 ? -14.526 47.919 34.513 1.00 11.51 154 THR E O 1
ATOM 5889 N N . PHE E 2 151 ? -12.371 48.469 34.976 1.00 11.89 155 PHE E N 1
ATOM 5890 C CA . PHE E 2 151 ? -11.781 47.811 33.815 1.00 10.88 155 PHE E CA 1
ATOM 5891 C C . PHE E 2 151 ? -10.773 46.789 34.288 1.00 10.01 155 PHE E C 1
ATOM 5892 O O . PHE E 2 151 ? -10.418 46.741 35.456 1.00 10.01 155 PHE E O 1
ATOM 5900 N N . GLN E 2 152 ? -10.308 45.971 33.363 1.00 10.46 156 GLN E N 1
ATOM 5901 C CA . GLN E 2 152 ? -9.314 44.966 33.674 1.00 10.67 156 GLN E CA 1
ATOM 5902 C C . GLN E 2 152 ? -8.532 44.854 32.391 1.00 10.01 156 GLN E C 1
ATOM 5903 O O . GLN E 2 152 ? -8.855 45.517 31.423 1.00 10.01 156 GLN E O 1
ATOM 5909 N N . VAL E 2 153 ? -7.489 44.048 32.393 1.00 10.24 157 VAL E N 1
ATOM 5910 C CA . VAL E 2 153 ? -6.676 43.848 31.203 1.00 11.57 157 VAL E CA 1
ATOM 5911 C C . VAL E 2 153 ? -5.595 42.807 31.495 1.00 12.03 157 VAL E C 1
ATOM 5912 O O . VAL E 2 153 ? -5.065 42.748 32.600 1.00 13.69 157 VAL E O 1
ATOM 5916 N N . LEU E 2 154 ? -5.285 41.969 30.521 1.00 12.19 158 LEU E N 1
ATOM 5917 C CA . LEU E 2 154 ? -4.274 40.963 30.747 1.00 14.82 158 LEU E CA 1
ATOM 5918 C C . LEU E 2 154 ? -3.107 41.183 29.824 1.00 16.86 158 LEU E C 1
ATOM 5919 O O . LEU E 2 154 ? -3.277 41.378 28.619 1.00 18.66 158 LEU E O 1
ATOM 5924 N N . VAL E 2 155 ? -1.911 41.144 30.383 1.00 17.60 159 VAL E N 1
ATOM 5925 C CA . VAL E 2 155 ? -0.737 41.329 29.574 1.00 18.92 159 VAL E CA 1
ATOM 5926 C C . VAL E 2 155 ? 0.102 40.067 29.644 1.00 22.22 159 VAL E C 1
ATOM 5927 O O . VAL E 2 155 ? 0.668 39.738 30.691 1.00 22.54 159 VAL E O 1
ATOM 5931 N N . MET E 2 156 ? 0.168 39.355 28.522 1.00 25.42 160 MET E N 1
ATOM 5932 C CA . MET E 2 156 ? 0.919 38.105 28.452 1.00 29.43 160 MET E CA 1
ATOM 5933 C C . MET E 2 156 ? 2.373 38.294 28.027 1.00 32.47 160 MET E C 1
ATOM 5934 O O . MET E 2 156 ? 2.714 39.286 27.359 1.00 32.53 160 MET E O 1
ATOM 5939 N N . LEU E 2 157 ? 3.225 37.342 28.424 1.00 35.35 161 LEU E N 1
ATOM 5940 C CA . LEU E 2 157 ? 4.633 37.382 28.052 1.00 38.43 161 LEU E CA 1
ATOM 5941 C C . LEU E 2 157 ? 5.170 36.041 27.584 1.00 40.89 161 LEU E C 1
ATOM 5942 O O . LEU E 2 157 ? 5.324 35.120 28.375 1.00 41.67 161 LEU E O 1
ATOM 5947 N N . GLU E 2 158 ? 5.443 35.939 26.289 1.00 43.85 162 GLU E N 1
ATOM 5948 C CA . GLU E 2 158 ? 6.012 34.727 25.732 1.00 46.98 162 GLU E CA 1
ATOM 5949 C C . GLU E 2 158 ? 7.443 34.722 26.235 1.00 47.85 162 GLU E C 1
ATOM 5950 O O . GLU E 2 158 ? 8.162 35.712 26.093 1.00 46.58 162 GLU E O 1
ATOM 5956 N N . MET E 2 159 ? 7.854 33.617 26.841 1.00 49.94 163 MET E N 1
ATOM 5957 C CA . MET E 2 159 ? 9.211 33.530 27.351 1.00 51.95 163 MET E CA 1
ATOM 5958 C C . MET E 2 159 ? 9.635 32.114 27.722 1.00 53.37 163 MET E C 1
ATOM 5959 O O . MET E 2 159 ? 8.793 31.245 27.969 1.00 53.37 163 MET E O 1
ATOM 5964 N N . THR E 2 160 ? 10.956 31.909 27.733 1.00 55.19 164 THR E N 1
ATOM 5965 C CA . THR E 2 160 ? 11.593 30.635 28.075 1.00 55.96 164 THR E CA 1
ATOM 5966 C C . THR E 2 160 ? 12.373 30.842 29.375 1.00 56.94 164 THR E C 1
ATOM 5967 O O . THR E 2 160 ? 13.429 31.489 29.398 1.00 56.76 164 THR E O 1
ATOM 5971 N N . PRO E 2 161 ? 11.849 30.299 30.482 1.00 57.74 165 PRO E N 1
ATOM 5972 C CA . PRO E 2 161 ? 12.465 30.410 31.805 1.00 58.20 165 PRO E CA 1
ATOM 5973 C C . PRO E 2 161 ? 13.694 29.553 32.014 1.00 59.07 165 PRO E C 1
ATOM 5974 O O . PRO E 2 161 ? 13.721 28.383 31.646 1.00 58.99 165 PRO E O 1
ATOM 5978 N N . HIS E 2 162 ? 14.710 30.160 32.607 1.00 61.04 166 HIS E N 1
ATOM 5979 C CA . HIS E 2 162 ? 15.946 29.470 32.936 1.00 63.38 166 HIS E CA 1
ATOM 5980 C C . HIS E 2 162 ? 15.875 29.419 34.449 1.00 63.99 166 HIS E C 1
ATOM 5981 O O . HIS E 2 162 ? 14.807 29.134 34.990 1.00 64.54 166 HIS E O 1
ATOM 5988 N N . GLN E 2 163 ? 16.975 29.698 35.140 1.00 64.31 167 GLN E N 1
ATOM 5989 C CA . GLN E 2 163 ? 16.939 29.680 36.599 1.00 64.27 167 GLN E CA 1
ATOM 5990 C C . GLN E 2 163 ? 17.667 30.883 37.163 1.00 63.41 167 GLN E C 1
ATOM 5991 O O . GLN E 2 163 ? 18.747 31.252 36.689 1.00 63.77 167 GLN E O 1
ATOM 5997 N N . GLY E 2 164 ? 17.061 31.488 38.179 1.00 62.10 168 GLY E N 1
ATOM 5998 C CA . GLY E 2 164 ? 17.631 32.675 38.789 1.00 60.15 168 GLY E CA 1
ATOM 5999 C C . GLY E 2 164 ? 17.051 33.880 38.069 1.00 58.68 168 GLY E C 1
ATOM 6000 O O . GLY E 2 164 ? 17.381 35.034 38.370 1.00 57.73 168 GLY E O 1
ATOM 6001 N N . GLU E 2 165 ? 16.175 33.594 37.103 1.00 57.34 169 GLU E N 1
ATOM 6002 C CA . GLU E 2 165 ? 15.525 34.629 36.311 1.00 55.28 169 GLU E CA 1
ATOM 6003 C C . GLU E 2 165 ? 14.353 35.264 37.040 1.00 53.54 169 GLU E C 1
ATOM 6004 O O . GLU E 2 165 ? 13.569 34.583 37.718 1.00 52.61 169 GLU E O 1
ATOM 6010 N N . VAL E 2 166 ? 14.246 36.582 36.884 1.00 51.74 170 VAL E N 1
ATOM 6011 C CA . VAL E 2 166 ? 13.183 37.358 37.506 1.00 48.30 170 VAL E CA 1
ATOM 6012 C C . VAL E 2 166 ? 12.382 38.109 36.454 1.00 45.19 170 VAL E C 1
ATOM 6013 O O . VAL E 2 166 ? 12.933 38.777 35.574 1.00 43.54 170 VAL E O 1
ATOM 6017 N N . TYR E 2 167 ? 11.069 37.967 36.560 1.00 42.27 171 TYR E N 1
ATOM 6018 C CA . TYR E 2 167 ? 10.133 38.613 35.664 1.00 39.50 171 TYR E CA 1
ATOM 6019 C C . TYR E 2 167 ? 9.189 39.464 36.520 1.00 36.39 171 TYR E C 1
ATOM 6020 O O . TYR E 2 167 ? 8.487 38.964 37.406 1.00 35.45 171 TYR E O 1
ATOM 6029 N N . THR E 2 168 ? 9.215 40.765 36.253 1.00 32.87 172 THR E N 1
ATOM 6030 C CA . THR E 2 168 ? 8.434 41.744 36.982 1.00 29.56 172 THR E CA 1
ATOM 6031 C C . THR E 2 168 ? 7.381 42.357 36.110 1.00 27.26 172 THR E C 1
ATOM 6032 O O . THR E 2 168 ? 7.595 42.583 34.921 1.00 27.34 172 THR E O 1
ATOM 6036 N N . CYS E 2 169 ? 6.241 42.659 36.702 1.00 24.00 173 CYS E N 1
ATOM 6037 C CA . CYS E 2 169 ? 5.198 43.253 35.916 1.00 20.44 173 CYS E CA 1
ATOM 6038 C C . CYS E 2 169 ? 4.934 44.671 36.367 1.00 18.89 173 CYS E C 1
ATOM 6039 O O . CYS E 2 169 ? 4.152 44.904 37.258 1.00 18.91 173 CYS E O 1
ATOM 6042 N N . HIS E 2 170 ? 5.593 45.623 35.737 1.00 18.90 174 HIS E N 1
ATOM 6043 C CA . HIS E 2 170 ? 5.439 47.037 36.071 1.00 20.50 174 HIS E CA 1
ATOM 6044 C C . HIS E 2 170 ? 4.048 47.580 35.685 1.00 18.09 174 HIS E C 1
ATOM 6045 O O . HIS E 2 170 ? 3.657 47.529 34.526 1.00 18.21 174 HIS E O 1
ATOM 6052 N N . VAL E 2 171 ? 3.317 48.120 36.650 1.00 16.31 175 VAL E N 1
ATOM 6053 C CA . VAL E 2 171 ? 1.984 48.662 36.389 1.00 15.82 175 VAL E CA 1
ATOM 6054 C C . VAL E 2 171 ? 1.804 50.107 36.856 1.00 15.27 175 VAL E C 1
ATOM 6055 O O . VAL E 2 171 ? 1.869 50.385 38.048 1.00 13.48 175 VAL E O 1
ATOM 6059 N N . GLU E 2 172 ? 1.568 51.018 35.915 1.00 17.26 176 GLU E N 1
ATOM 6060 C CA . GLU E 2 172 ? 1.378 52.449 36.219 1.00 19.58 176 GLU E CA 1
ATOM 6061 C C . GLU E 2 172 ? -0.046 52.898 35.939 1.00 18.74 176 GLU E C 1
ATOM 6062 O O . GLU E 2 172 ? -0.653 52.470 34.966 1.00 20.43 176 GLU E O 1
ATOM 6068 N N . HIS E 2 173 ? -0.564 53.802 36.755 1.00 16.22 177 HIS E N 1
ATOM 6069 C CA . HIS E 2 173 ? -1.933 54.243 36.580 1.00 13.76 177 HIS E CA 1
ATOM 6070 C C . HIS E 2 173 ? -2.113 55.518 37.421 1.00 13.24 177 HIS E C 1
ATOM 6071 O O . HIS E 2 173 ? -1.398 55.736 38.417 1.00 11.36 177 HIS E O 1
ATOM 6078 N N . PRO E 2 174 ? -3.059 56.388 37.021 1.00 12.79 178 PRO E N 1
ATOM 6079 C CA . PRO E 2 174 ? -3.327 57.641 37.718 1.00 11.69 178 PRO E CA 1
ATOM 6080 C C . PRO E 2 174 ? -3.668 57.465 39.175 1.00 11.93 178 PRO E C 1
ATOM 6081 O O . PRO E 2 174 ? -3.359 58.330 39.989 1.00 13.36 178 PRO E O 1
ATOM 6085 N N . SER E 2 175 ? -4.321 56.356 39.503 1.00 11.98 179 SER E N 1
ATOM 6086 C CA . SER E 2 175 ? -4.748 56.095 40.876 1.00 12.64 179 SER E CA 1
ATOM 6087 C C . SER E 2 175 ? -3.603 55.877 41.835 1.00 12.52 179 SER E C 1
ATOM 6088 O O . SER E 2 175 ? -3.742 56.100 43.044 1.00 11.52 179 SER E O 1
ATOM 6091 N N . LEU E 2 176 ? -2.465 55.462 41.286 1.00 13.37 180 LEU E N 1
ATOM 6092 C CA . LEU E 2 176 ? -1.279 55.178 42.095 1.00 14.00 180 LEU E CA 1
ATOM 6093 C C . LEU E 2 176 ? -0.193 56.232 42.100 1.00 13.24 180 LEU E C 1
ATOM 6094 O O . LEU E 2 176 ? 0.189 56.751 41.060 1.00 12.49 180 LEU E O 1
ATOM 6099 N N . LYS E 2 177 ? 0.294 56.527 43.295 1.00 14.03 181 LYS E N 1
ATOM 6100 C CA . LYS E 2 177 ? 1.365 57.483 43.497 1.00 16.60 181 LYS E CA 1
ATOM 6101 C C . LYS E 2 177 ? 2.614 56.819 42.886 1.00 18.59 181 LYS E C 1
ATOM 6102 O O . LYS E 2 177 ? 3.276 57.376 42.006 1.00 18.84 181 LYS E O 1
ATOM 6108 N N . SER E 2 178 ? 2.895 55.607 43.371 1.00 19.93 182 SER E N 1
ATOM 6109 C CA . SER E 2 178 ? 4.029 54.771 42.973 1.00 19.26 182 SER E CA 1
ATOM 6110 C C . SER E 2 178 ? 3.530 53.546 42.195 1.00 19.24 182 SER E C 1
ATOM 6111 O O . SER E 2 178 ? 2.479 52.995 42.490 1.00 20.33 182 SER E O 1
ATOM 6114 N N . PRO E 2 179 ? 4.277 53.105 41.187 1.00 19.23 183 PRO E N 1
ATOM 6115 C CA . PRO E 2 179 ? 3.903 51.949 40.367 1.00 17.95 183 PRO E CA 1
ATOM 6116 C C . PRO E 2 179 ? 3.984 50.629 41.059 1.00 15.58 183 PRO E C 1
ATOM 6117 O O . PRO E 2 179 ? 4.970 50.331 41.722 1.00 14.98 183 PRO E O 1
ATOM 6121 N N . ILE E 2 180 ? 2.946 49.828 40.883 1.00 14.18 184 ILE E N 1
ATOM 6122 C CA . ILE E 2 180 ? 2.919 48.503 41.473 1.00 13.97 184 ILE E CA 1
ATOM 6123 C C . ILE E 2 180 ? 3.885 47.645 40.677 1.00 15.50 184 ILE E C 1
ATOM 6124 O O . ILE E 2 180 ? 3.942 47.750 39.466 1.00 17.03 184 ILE E O 1
ATOM 6129 N N . THR E 2 181 ? 4.672 46.822 41.348 1.00 17.39 185 THR E N 1
ATOM 6130 C CA . THR E 2 181 ? 5.542 45.914 40.625 1.00 19.30 185 THR E CA 1
ATOM 6131 C C . THR E 2 181 ? 5.213 44.549 41.198 1.00 20.96 185 THR E C 1
ATOM 6132 O O . THR E 2 181 ? 5.003 44.408 42.402 1.00 21.44 185 THR E O 1
ATOM 6136 N N . VAL E 2 182 ? 5.116 43.549 40.336 1.00 23.46 186 VAL E N 1
ATOM 6137 C CA . VAL E 2 182 ? 4.850 42.207 40.803 1.00 26.39 186 VAL E CA 1
ATOM 6138 C C . VAL E 2 182 ? 5.889 41.290 40.183 1.00 28.84 186 VAL E C 1
ATOM 6139 O O . VAL E 2 182 ? 5.968 41.171 38.955 1.00 28.19 186 VAL E O 1
ATOM 6143 N N . GLU E 2 183 ? 6.700 40.675 41.048 1.00 31.98 187 GLU E N 1
ATOM 6144 C CA . GLU E 2 183 ? 7.776 39.774 40.637 1.00 35.96 187 GLU E CA 1
ATOM 6145 C C . GLU E 2 183 ? 7.361 38.312 40.508 1.00 37.61 187 GLU E C 1
ATOM 6146 O O . GLU E 2 183 ? 6.357 37.883 41.090 1.00 38.35 187 GLU E O 1
ATOM 6152 N N . TRP E 2 184 ? 8.145 37.548 39.750 1.00 38.30 188 TRP E N 1
ATOM 6153 C CA . TRP E 2 184 ? 7.858 36.137 39.542 1.00 40.53 188 TRP E CA 1
ATOM 6154 C C . TRP E 2 184 ? 9.131 35.359 39.255 1.00 43.75 188 TRP E C 1
ATOM 6155 O O . TRP E 2 184 ? 9.887 35.718 38.349 1.00 44.08 188 TRP E O 1
ATOM 6166 N N . ARG E 2 185 ? 9.349 34.274 40.000 1.00 47.29 189 ARG E N 1
ATOM 6167 C CA . ARG E 2 185 ? 10.562 33.476 39.831 1.00 50.63 189 ARG E CA 1
ATOM 6168 C C . ARG E 2 185 ? 10.375 31.993 39.555 1.00 52.72 189 ARG E C 1
ATOM 6169 O O . ARG E 2 185 ? 9.447 31.344 40.059 1.00 51.59 189 ARG E O 1
ATOM 6177 N N . ALA E 2 186 ? 11.309 31.468 38.764 1.00 55.32 190 ALA E N 1
ATOM 6178 C CA . ALA E 2 186 ? 11.321 30.070 38.361 1.00 57.36 190 ALA E CA 1
ATOM 6179 C C . ALA E 2 186 ? 11.825 29.131 39.459 1.00 58.91 190 ALA E C 1
ATOM 6180 O O . ALA E 2 186 ? 12.567 28.194 39.178 1.00 59.13 190 ALA E O 1
ATOM 6182 N N . GLN E 2 187 ? 11.410 29.371 40.702 1.00 61.10 191 GLN E N 1
ATOM 6183 C CA . GLN E 2 187 ? 11.834 28.536 41.835 1.00 63.72 191 GLN E CA 1
ATOM 6184 C C . GLN E 2 187 ? 11.581 27.036 41.591 1.00 64.87 191 GLN E C 1
ATOM 6185 O O . GLN E 2 187 ? 12.532 26.233 41.774 1.00 65.32 191 GLN E O 1
ATOM 6192 N N . ALA F 3 1 ? -28.345 70.324 46.675 1.00 44.06 11 ALA Q N 1
ATOM 6193 C CA . ALA F 3 1 ? -27.406 71.100 45.808 1.00 45.11 11 ALA Q CA 1
ATOM 6194 C C . ALA F 3 1 ? -27.755 70.936 44.325 1.00 45.40 11 ALA Q C 1
ATOM 6195 O O . ALA F 3 1 ? -28.918 70.714 43.968 1.00 45.77 11 ALA Q O 1
ATOM 6197 N N . MET F 3 2 ? -26.744 71.050 43.467 1.00 44.74 12 MET Q N 1
ATOM 6198 C CA . MET F 3 2 ? -26.940 70.900 42.031 1.00 43.96 12 MET Q CA 1
ATOM 6199 C C . MET F 3 2 ? -27.566 69.554 41.713 1.00 43.04 12 MET Q C 1
ATOM 6200 O O . MET F 3 2 ? -27.397 68.576 42.453 1.00 42.58 12 MET Q O 1
ATOM 6205 N N . LYS F 3 3 ? -28.287 69.508 40.603 1.00 42.09 13 LYS Q N 1
ATOM 6206 C CA . LYS F 3 3 ? -28.931 68.281 40.190 1.00 41.46 13 LYS Q CA 1
ATOM 6207 C C . LYS F 3 3 ? -28.668 68.038 38.723 1.00 39.78 13 LYS Q C 1
ATOM 6208 O O . LYS F 3 3 ? -28.509 68.984 37.955 1.00 39.44 13 LYS Q O 1
ATOM 6214 N N . ARG F 3 4 ? -28.627 66.765 38.344 1.00 37.94 14 ARG Q N 1
ATOM 6215 C CA . ARG F 3 4 ? -28.381 66.388 36.966 1.00 37.67 14 ARG Q CA 1
ATOM 6216 C C . ARG F 3 4 ? -29.580 66.724 36.087 1.00 38.41 14 ARG Q C 1
ATOM 6217 O O . ARG F 3 4 ? -30.734 66.545 36.489 1.00 38.62 14 ARG Q O 1
ATOM 6225 N N . HIS F 3 5 ? -29.297 67.233 34.891 1.00 38.99 15 HIS Q N 1
ATOM 6226 C CA . HIS F 3 5 ? -30.342 67.589 33.947 1.00 39.91 15 HIS Q CA 1
ATOM 6227 C C . HIS F 3 5 ? -30.356 66.588 32.815 1.00 40.36 15 HIS Q C 1
ATOM 6228 O O . HIS F 3 5 ? -29.313 66.048 32.436 1.00 40.20 15 HIS Q O 1
ATOM 6235 N N . GLY F 3 6 ? -31.547 66.337 32.287 1.00 40.69 16 GLY Q N 1
ATOM 6236 C CA . GLY F 3 6 ? -31.680 65.401 31.191 1.00 41.46 16 GLY Q CA 1
ATOM 6237 C C . GLY F 3 6 ? -32.221 66.114 29.974 1.00 42.04 16 GLY Q C 1
ATOM 6238 O O . GLY F 3 6 ? -33.255 66.792 30.044 1.00 43.94 16 GLY Q O 1
ATOM 6239 N N . LEU F 3 7 ? -31.511 65.979 28.860 1.00 41.22 17 LEU Q N 1
ATOM 6240 C CA . LEU F 3 7 ? -31.920 66.600 27.606 1.00 40.51 17 LEU Q CA 1
ATOM 6241 C C . LEU F 3 7 ? -33.389 66.286 27.308 1.00 40.65 17 LEU Q C 1
ATOM 6242 O O . LEU F 3 7 ? -33.837 65.142 27.401 1.00 40.34 17 LEU Q O 1
ATOM 6247 N N . ASP F 3 8 ? -34.130 67.321 26.944 1.00 41.12 18 ASP Q N 1
ATOM 6248 C CA . ASP F 3 8 ? -35.544 67.189 26.661 1.00 41.25 18 ASP Q CA 1
ATOM 6249 C C . ASP F 3 8 ? -35.868 66.485 25.354 1.00 41.45 18 ASP Q C 1
ATOM 6250 O O . ASP F 3 8 ? -35.416 66.881 24.269 1.00 40.37 18 ASP Q O 1
ATOM 6255 N N . ASN F 3 9 ? -36.659 65.428 25.475 1.00 42.47 19 ASN Q N 1
ATOM 6256 C CA . ASN F 3 9 ? -37.090 64.669 24.314 1.00 44.50 19 ASN Q CA 1
ATOM 6257 C C . ASN F 3 9 ? -38.290 65.408 23.769 1.00 45.27 19 ASN Q C 1
ATOM 6258 O O . ASN F 3 9 ? -39.325 65.489 24.436 1.00 44.96 19 ASN Q O 1
ATOM 6263 N N . TYR F 3 10 ? -38.152 65.946 22.563 1.00 46.55 20 TYR Q N 1
ATOM 6264 C CA . TYR F 3 10 ? -39.228 66.709 21.940 1.00 47.86 20 TYR Q CA 1
ATOM 6265 C C . TYR F 3 10 ? -40.232 65.877 21.170 1.00 49.60 20 TYR Q C 1
ATOM 6266 O O . TYR F 3 10 ? -39.871 64.979 20.404 1.00 48.88 20 TYR Q O 1
ATOM 6275 N N . ARG F 3 11 ? -41.503 66.189 21.394 1.00 51.93 21 ARG Q N 1
ATOM 6276 C CA . ARG F 3 11 ? -42.604 65.486 20.743 1.00 54.82 21 ARG Q CA 1
ATOM 6277 C C . ARG F 3 11 ? -42.684 65.776 19.238 1.00 56.96 21 ARG Q C 1
ATOM 6278 O O . ARG F 3 11 ? -42.226 66.823 18.768 1.00 56.74 21 ARG Q O 1
ATOM 6286 N N . GLY F 3 12 ? -43.265 64.834 18.496 1.00 59.74 22 GLY Q N 1
ATOM 6287 C CA . GLY F 3 12 ? -43.449 65.008 17.063 1.00 63.50 22 GLY Q CA 1
ATOM 6288 C C . GLY F 3 12 ? -44.808 65.669 16.836 1.00 66.33 22 GLY Q C 1
ATOM 6289 O O . GLY F 3 12 ? -45.625 65.747 17.769 1.00 66.65 22 GLY Q O 1
ATOM 6290 N N . TYR F 3 13 ? -45.068 66.146 15.619 1.00 68.39 23 TYR Q N 1
ATOM 6291 C CA . TYR F 3 13 ? -46.346 66.804 15.340 1.00 70.96 23 TYR Q CA 1
ATOM 6292 C C . TYR F 3 13 ? -47.528 65.837 15.373 1.00 72.26 23 TYR Q C 1
ATOM 6293 O O . TYR F 3 13 ? -47.501 64.763 14.758 1.00 72.49 23 TYR Q O 1
ATOM 6302 N N . SER F 3 14 ? -48.561 66.240 16.109 1.00 73.33 24 SER Q N 1
ATOM 6303 C CA . SER F 3 14 ? -49.768 65.442 16.296 1.00 74.10 24 SER Q CA 1
ATOM 6304 C C . SER F 3 14 ? -50.724 65.486 15.093 1.00 74.28 24 SER Q C 1
ATOM 6305 O O . SER F 3 14 ? -50.986 64.409 14.508 1.00 74.38 24 SER Q O 1
#

InterPro domains:
  IPR001003 MHC class II, alpha chain, N-terminal [PF00993] (30-110)
  IPR001003 MHC class II, alpha chain, N-terminal [SM00920] (31-111)
  IPR003006 Immunoglobulin/major histocompatibility complex, conserved site [PS00290] (188-194)
  IPR003597 Immunoglobulin C1-set [PF07654] (117-197)
  IPR003597 Immunoglobulin C1-set [SM00407] (129-200)
  IPR007110 Immunoglobulin-like domain [PS50835] (114-194)
  IPR011162 MHC classes I/II-like antigen recognition protein [SSF54452] (30-111)
  IPR013783 Immunoglobulin-like fold [G3DSA:2.60.40.10] (109-222)
  IPR014745 MHC class II, alpha/beta chain, N-terminal [G3DSA:3.10.320.10] (29-108)
  IPR036179 Immunoglobulin-like domain superfamily [SSF48726] (112-207)
  IPR050160 Major Histocompatibility Complex/Immunoglobulin [PTHR19944] (14-245)

CATH classification: 3.10.320.10 (+1 more: 2.60.40.10)

Solvent-accessible surface area: 36294 Å² total; per-residue (Å²): 118,147,34,86,43,34,0,33,0,0,2,0,6,16,7,33,79,56,80,86,18,29,2,2,0,4,1,37,28,4,3,3,0,65,5,14,56,117,158,135,136,20,48,53,21,26,109,97,33,14,135,142,20,84,10,102,28,94,21,0,54,97,5,17,43,2,0,111,46,1,8,27,29,5,15,136,70,16,129,131,63,57,14,102,54,57,55,5,57,6,39,18,17,28,48,24,41,40,103,97,43,95,95,12,20,1,1,0,28,0,20,16,0,0,0,4,38,23,87,15,58,3,25,105,69,92,154,86,52,125,120,18,63,87,81,1,15,31,8,21,21,175,42,24,0,0,31,14,5,1,14,6,79,26,86,6,26,122,106,10,48,7,17,0,66,0,64,14,108,21,25,151,122,63,45,97,77,83,39,83,21,209,179,150,22,26,0,0,0,1,7,0,11,0,25,0,36,91,28,27,150,132,23,60,0,2,3,32,0,0,3,15,76,66,23,5,0,84,3,8,28,94,74,17,66,1,120,44,70,44,115,30,0,149,115,4,11,116,64,4,29,163,72,23,34,128,142,0,122,38,19,33,63,71,2,0,89,27,0,18,84,62,0,0,64,53,40,7,65,139,33,102,59,119,9,80,26,37,29,48,47,50,168,133,124,38,130,70,99,139,8,32,0,25,0,7,0,3,27,0,15,50,33,163,40,89,21,58,1,30,36,68,52,35,78,25,71,56,22,6,26,23,25,69,70,20,100,0,10,22,2,12,12,9,11,53,4,39,0,88,13,51,4,98,128,61,17,20,2,22,0,37,0,46,13,71,21,28,210,75,56,52,82,36,104,48,127,24,196,109,87,98,11,75,26,0,71,4,11,110,10,74,153,116,135,37,87,45,34,0,30,0,0,3,0,8,16,8,34,80,58,79,81,17,28,2,3,0,5,0,33,24,3,2,4,0,66,5,15,58,116,158,137,133,18,49,52,21,26,108,99,34,15,135,142,20,85,11,101,27,90,20,0,54,97,5,16,44,4,0,113,46,1,7,27,29,4,14,136,70,16,126,130,62,56,9,102,47,53,54,6,83,6,49,18,25,30,49,27,48,42,105,101,42,94,95,14,18,1,0,0,29,0,26,11,0,0,0,4,36,21,86,12,60,1,25,99,69,96,156,88,52,126,117,19,61,84,78,1,14,28,7,23,22,150,31,22,0,0,27,14,4,1,14,5,81,28,89,7,25,126,105,13,48,7,17,0,65,0,67,15,101,21,29,151,123,66,42,98,80,85,39,80,23,206,173,152,17,25,0,0,0,1,5,0,12,0,26,0,36,88,30,28,154,131,24,61,0,2,2,28,0,0,4,16,75,64,19,4,0,87,3,8,28,95,72,17,63,0,115,46,68,48,115,30,0,152,114,4,13,122,68,5,29,164,74,24,35,134,141,0,126,37,15,33,58,70,2,0,91,30,0,20,83,63,0,0,64,54,41,7,64,141,38,100,62,120,11,83,27,39,28,51,48,50,172,133,122,38,128,72,97,140,8,30,0,25,0,10,0,5,29,0,12,47,31,166,42,100,15,55,0,29,24,71,49,22,85,21,56,35,24,9,28,20,28,64,71,30,88,0,7,21,2,11,11,9,11,55,3,42,0,88,12,52,5,102,127,61,13,19,1,20,0,34,0,47,14,70,20,28,214,75,59,52,80,34,103,50,128,23,194,113,81,92,12,76,26,0,72,4,13,107,8,72,151

Nearest PDB structures (foldseek):
  7z50-assembly2_C  TM=9.951E-01  e=3.425E-30  Mus musculus
  6blq-assembly1_A  TM=9.931E-01  e=6.429E-30  Mus musculus
  6blr-assembly1_A  TM=9.841E-01  e=1.207E-29  Mus musculus
  1k2d-assembly1_A  TM=9.949E-01  e=4.276E-28  Mus musculus
  6xc9-assembly1_A  TM=9.865E-01  e=8.170E-25  Homo sapiens

Secondary structure (DSSP, 8-state):
---SEEEEEEEEEEEETTTEEEEEEEETTEEEEEEETTTTEEEESSTTSSSSS---THHHHHHHHHHHHHHHHHHHHTTSPPPPP---EEEEEESS---TTS-EEEEEEEEEE-SS--EEEEEETTEE--SSEEEPPPEE-TTS-EEEEEEEEE---SS--EEEEEE-TT-SS-EEEEE---/---EEEEEEEEEEESSTTSSEEEEEEEEETTEEEEEEETTT-SEEESSSTTHHHHHHHHHHTHHHHHHHIIIIIIHIIIIIITTTTTT--B--B--EEESSSS-SSSSEEEEEEEEEEBSS--EEEEEETTEE--SSEEEE--EE-SSS-EEEEEEEEE---SS-EEEEEEE-TT-SS-EEEEEE--/---SEEEEEEEEEEEETTTEEEEEEEETTEEEEEEETTTTEEEES-TTSSSSS---THHHHHHHHHHHHHHHHHHHHTTSPPPPP---EEEEEESS---TTS-EEEEEEEEEE-SS--EEEEEETTEEE-SSEEEPPPEE-TTS-EEEEEEEEE---SS--EEEEEE-TT-SS-EEEEE---/---EEEEEEEEEEESSTTSSEEEEEEEEETTEEEEEEETTT-SEEESSSTTHHHHHHHHHHTHHHHHHHIIIIIIHIIIIIITTTGGG--B--EEEEEESSSS-SSSSEEEEEEEEEEBSS--EEEEEETTEE--SSEEEE--EE-SSS-EEEEEEEEE---SS-EEEEEEE-TT-SS-B--EEE--/--------------/---------PPPP-

Foldseek 3Di:
DDDPKDKDAFPKDADDDVRDIWTFIDIRFHTQFTADPPVQATGGPDPVHPPPPDDRSVVNVVVSVVCVVVVVVVCVVVPVDDDDFADWDKDKDWPDDADAPDKTKIKIKIPQGPPQDKDKFKDKPNHTDDDLWDKDHWDADPVRGTMIMIIRIDGADPDMWMWMWIGDPNDPDIDIDIDHDD/DDDWDKDKDWDWDDDPQNPDIKIKMFTGTPHDTQWMDILVVQAIDGPDDVCHCVRVVCCVPCSVVVNVCSCVPHVCCRVPPCVVPVVPDWFAWDWDKDWQDDAAPQDWTKIKIKTWFTDDPDKDKFKAKVNHTPPPQWDKDPWADPPPRGIMIIIMGTGGDDAPIKMKMWMDDPNDPHTDIDIDGND/DDDDDDDDDDDDDD/DDDPKDKDAFPKDFDDDVGDIWTFIAIRQHTQWTADPPVQATGGPDPVHCPPPGDRSVVNVVVSVVVVVVVVVVCVVVPVDDDDFADKDKDKDWPDDADAPDKTKIKIKIPQGPPQDKDKFKDKPNHTDDDLWDKAHWDADPVRGTIMMIIHIDGADPDMWMWMWIGDPNDPDIDIDIDHDD/DDDWDKDKDWDWDDDPQNPDIKIKIFIGTPHDTQWMDILVVQAIDGPDDVCVVVRVVCCVPCSVVVNVCSCVPHVCCRVPPCVVPVVVDWWAWDWDKDWQDDAAPQDWTKIKIKIWFTDDPDKDKFKAKVNHTDDPQWDKDPWADPVVRMIMIIIMGTGGDDAPIKMKMWIDDPNDPDTDIDIDGND/DDDDDDDDDDDDDD

B-factor: mean 36.41, std 16.06, range [10.01, 80.01]

Radius of gyration: 30.92 Å; Cα contacts (8 Å, |Δi|>4): 1820; chains: 6; bounding box: 95×57×50 Å

Sequence (766 aa):
IEADHVGFYGTTVYQSPGDIGQYTHEFDGDELFYVDLDKKKTVWRLPEFGQLILFEPQGGLQNIAAEKHNLGILTKRSNFTPATNEAPQATVFPKSPVLLGQPNTLICFVDNIFPPVINITWLRNSKSVTDGVYETSFLVNRDHSFHKLSYLTFIPSDDDIYDCKVEHWGLEEPVLKHWEPEERHFVHQFKGECYFTNGTQRIRLVTRYIYNREEYLRFDSDVGEYRAVTELGRHSAEYYNKQYLERTRAELDTACRHNYEETEVPTSLRRLEQPNVAISLSRTEALNHHNTLVCSVTDFYPAKIKVRWFRNGQEETVGVSSTQLIRNGDWTFQVLVMLEMTPHQGEVYTCHVEHPSLKSPITVEWRAQAMKRHGLDNYRGYSIEADHVGFYGTTVYQSPGDIGQYTHEFDGDELFYVDLDKKKTVWRLPEFGQLILFEPQGGLQNIAAEKHNLGILTKRSNFTPATNEAPQATVFPKSPVLLGQPNTLICFVDNIFPPVINITWLRNSKSVTDGVYETSFLVNRDHSFHKLSYLTFIPSDDDIYDCKVEHWGLEEPVLKHWEPEERHFVHQFKGECYFTNGTQRIRLVTRYIYNREEYLRFDSDVGEYRAVTELGRHSAEYYNKQYLERTRAELDTACRHNYEETEVPTSLRRLEQPNVAISLSRTEALNHHNTLVCSVTDFYPAKIKVRWFRNGQEETVGVSSTQLIRNGDWTFQVLVMLEMTPHQGEVYTCHVEHPSLKSPITVEWRAQAMKRHGLDNYRGYS